Protein AF-A0A9P6PIL0-F1 (afdb_monomer_lite)

Foldseek 3Di:
DDDDDDDDDDDDDDDDDDDDDDDDDDDDDDDDDDDDPDDPPDCQPDPDNDDADDPVLLVVVLVVDVDFAALVRSCVVVVPDPRRSVVHVVVVVVCCVLQQWHQDPVRTIHGSDNPFKFKFFWFFDLVQWTWGFTPVLDDIATGGNLQSQAAAGGFIFIWGFPAADPVRGTHTRTSGGPGHDCQKFKFFWAADPNWIWGDGLPSSGVAIETEPEADPDDDDHQFIFIWGWPAPGHSPDGTYTYTDDTPGHCPPPCNLLVNLCVNLVADQDADPQLVVLLVPDDLADDPVNQPQAAEAAVPQWAFAAAPPDQQGFWTKWKDWDDPDPFIWMKIKIWGQLVCVSDDFPGRLLLQLLLLQFWFDAQVDIRWSGPCSCRRTQRHLDAPGKHKTWMWIFIATQQRDTDDIDITIHIYHHPYYHYPVLLVVCVVCVPDPSVVVPVVCSVRSVVQVSSQVNNVNNQLVLLAADFPDQPDDADQDPVGHGDDGDDDDRSQQVSQLVLFVVCVVLVAQAWFFAWDFFDLVLVVLLQLQQVVVVHHQDCPSGRASNSVSVSLPVLVVDPCNVVNRLSNVVRTDDIFIASDQCDYRNRSGSTGFRQRRVRGHVSNSRSSQQSVQVVVVHHDQHDDDPPRDQQLSDNSVNQDDDDPPPDDDDCDSRNVRHSSRSRSRRSVVSSVVSNVSSVLLVLLVVCQVQAFPKAKWFFAAADLFFTWTQGDPSRHIATATPPLVDDFRWDQDPSNRWTAGPVPRDIDGGGDMFMWGFHDRDNSVSHTHIHTDDDPDDPPDPDPDDDDDDDDDDDDDDDDDDDDDDDDDDDDDDDDDDDDDDDDDDDDDDDDDDDDDDDDDDDDDDDDDPFDKDAAQLQLVLCLVQPLPQWAEKEFAPVDPDPSVVVRVVSNVVSVHHYHYDDLVVQCVRVVHSPRNRIMITGHADPQPAADVSLLVPDPDAAAEEEEEQAADLLLLLLLLLLCQVLVHQAYEYAPPNHHDPDPSSCVNVSNSPRVHHYYHHNDLLVVLVVCVVSVAAEEEEDLPFDAALLRDALQGRYYYYFYYPPVTHDPSNVVSHPGYHYHDDDDPDSDDRRSVVSNVNSVSSSVNNVVVVVD

pLDDT: mean 78.63, std 21.12, range [22.95, 98.5]

Structure (mmCIF, N/CA/C/O backbone):
data_AF-A0A9P6PIL0-F1
#
_entry.id   AF-A0A9P6PIL0-F1
#
loop_
_atom_site.group_PDB
_atom_site.id
_atom_site.type_symbol
_atom_site.label_atom_id
_atom_site.label_alt_id
_atom_site.label_comp_id
_atom_site.label_asym_id
_atom_site.label_entity_id
_atom_site.label_seq_id
_atom_site.pdbx_PDB_ins_code
_atom_site.Cartn_x
_atom_site.Cartn_y
_atom_site.Cartn_z
_atom_site.occupancy
_atom_site.B_iso_or_equiv
_atom_site.auth_seq_id
_atom_site.auth_comp_id
_atom_site.auth_asym_id
_atom_site.auth_atom_id
_atom_site.pdbx_PDB_model_num
ATOM 1 N N . MET A 1 1 ? 53.295 -35.321 -32.510 1.00 41.47 1 MET A N 1
ATOM 2 C CA . MET A 1 1 ? 54.724 -34.926 -32.460 1.00 41.47 1 MET A CA 1
ATOM 3 C C . MET A 1 1 ? 55.014 -34.263 -31.119 1.00 41.47 1 MET A C 1
ATOM 5 O O . MET A 1 1 ? 54.069 -33.844 -30.464 1.00 41.47 1 MET A O 1
ATOM 9 N N . ALA A 1 2 ? 56.279 -34.236 -30.695 1.00 24.77 2 ALA A N 1
ATOM 10 C CA . ALA A 1 2 ? 56.711 -33.672 -29.412 1.00 24.77 2 ALA A CA 1
ATOM 11 C C . ALA A 1 2 ? 56.967 -32.140 -29.491 1.00 24.77 2 ALA A C 1
ATOM 13 O O . ALA A 1 2 ? 57.059 -31.617 -30.603 1.00 24.77 2 ALA A O 1
ATOM 14 N N . PRO A 1 3 ? 57.064 -31.421 -28.351 1.00 58.91 3 PRO A N 1
ATOM 15 C CA . PRO A 1 3 ? 57.155 -29.955 -28.288 1.00 58.91 3 PRO A CA 1
ATOM 16 C C . PRO A 1 3 ? 58.573 -29.447 -27.950 1.00 58.91 3 PRO A C 1
ATOM 18 O O . PRO A 1 3 ? 59.442 -30.244 -27.609 1.00 58.91 3 PRO A O 1
ATOM 21 N N . MET A 1 4 ? 58.756 -28.121 -27.880 1.00 28.81 4 MET A N 1
ATOM 22 C CA . MET A 1 4 ? 59.748 -27.420 -27.032 1.00 28.81 4 MET A CA 1
ATOM 23 C C . MET A 1 4 ? 59.172 -26.020 -26.656 1.00 28.81 4 MET A C 1
ATOM 25 O O . MET A 1 4 ? 58.468 -25.458 -27.487 1.00 28.81 4 MET A O 1
ATOM 29 N N . ARG A 1 5 ? 59.222 -25.465 -25.421 1.00 31.66 5 ARG A N 1
ATOM 30 C CA . ARG A 1 5 ? 60.271 -25.314 -24.361 1.00 31.66 5 ARG A CA 1
ATOM 31 C C . ARG A 1 5 ? 61.189 -24.087 -24.587 1.00 31.66 5 ARG A C 1
ATOM 33 O O . ARG A 1 5 ? 61.542 -23.854 -25.732 1.00 31.66 5 ARG A O 1
ATOM 40 N N . VAL A 1 6 ? 61.671 -23.340 -23.574 1.00 29.88 6 VAL A N 1
ATOM 41 C CA . VAL A 1 6 ? 61.336 -23.236 -22.122 1.00 29.88 6 VAL A CA 1
ATOM 42 C C . VAL A 1 6 ? 61.919 -21.925 -21.517 1.00 29.88 6 VAL A C 1
ATOM 44 O O . VAL A 1 6 ? 62.685 -21.241 -22.189 1.00 29.88 6 VAL A O 1
ATOM 47 N N . ASP A 1 7 ? 61.553 -21.615 -20.264 1.00 34.84 7 ASP A N 1
ATOM 48 C CA . ASP A 1 7 ? 62.172 -20.705 -19.255 1.00 34.84 7 ASP A CA 1
ATOM 49 C C . ASP A 1 7 ? 63.737 -20.784 -19.132 1.00 34.84 7 ASP A C 1
ATOM 51 O O . ASP A 1 7 ? 64.300 -21.691 -19.750 1.00 34.84 7 ASP A O 1
ATOM 55 N N . PRO A 1 8 ? 64.496 -19.952 -18.344 1.00 44.16 8 PRO A N 1
ATOM 56 C CA . PRO A 1 8 ? 64.116 -19.367 -17.037 1.00 44.16 8 PRO A CA 1
ATOM 57 C C . PRO A 1 8 ? 64.761 -18.022 -16.577 1.00 44.16 8 PRO A C 1
ATOM 59 O O . PRO A 1 8 ? 65.535 -17.375 -17.277 1.00 44.16 8 PRO A O 1
ATOM 62 N N . ALA A 1 9 ? 64.461 -17.636 -15.326 1.00 32.78 9 ALA A N 1
ATOM 63 C CA . ALA A 1 9 ? 65.196 -16.641 -14.520 1.00 32.78 9 ALA A CA 1
ATOM 64 C C . ALA A 1 9 ? 66.504 -17.214 -13.910 1.00 32.78 9 ALA A C 1
ATOM 66 O O . ALA A 1 9 ? 66.723 -18.427 -13.985 1.00 32.78 9 ALA A O 1
ATOM 67 N N . PRO A 1 10 ? 67.356 -16.389 -13.251 1.00 42.00 10 PRO A N 1
ATOM 68 C CA . PRO A 1 10 ? 67.433 -16.524 -11.780 1.00 42.00 10 PRO A CA 1
ATOM 69 C C . PRO A 1 10 ? 67.841 -15.274 -10.944 1.00 42.00 10 PRO A C 1
ATOM 71 O O . PRO A 1 10 ? 68.606 -14.431 -11.388 1.00 42.00 10 PRO A O 1
ATOM 74 N N . ALA A 1 11 ? 67.387 -15.284 -9.678 1.00 27.58 11 ALA A N 1
ATOM 75 C CA . ALA A 1 11 ? 68.056 -14.925 -8.400 1.00 27.58 11 ALA A CA 1
ATOM 76 C C . ALA A 1 11 ? 68.881 -13.619 -8.175 1.00 27.58 11 ALA A C 1
ATOM 78 O O . ALA A 1 11 ? 69.542 -13.068 -9.044 1.00 27.58 11 ALA A O 1
ATOM 79 N N . ALA A 1 12 ? 68.893 -13.177 -6.905 1.00 32.56 12 ALA A N 1
ATOM 80 C CA . ALA A 1 12 ? 69.646 -12.029 -6.367 1.00 32.56 12 ALA A CA 1
ATOM 81 C C . ALA A 1 12 ? 70.942 -12.444 -5.626 1.00 32.56 12 ALA A C 1
ATOM 83 O O . ALA A 1 12 ? 71.162 -13.635 -5.397 1.00 32.56 12 ALA A O 1
ATOM 84 N N . PRO A 1 13 ? 71.773 -11.473 -5.182 1.00 35.38 13 PRO A N 1
ATOM 85 C CA . PRO A 1 13 ? 71.968 -11.333 -3.725 1.00 35.38 13 PRO A CA 1
ATOM 86 C C . PRO A 1 13 ? 72.161 -9.881 -3.209 1.00 35.38 13 PRO A C 1
ATOM 88 O O . PRO A 1 13 ? 72.375 -8.942 -3.970 1.00 35.38 13 PRO A O 1
ATOM 91 N N . GLY A 1 14 ? 72.150 -9.717 -1.879 1.00 24.16 14 GLY A N 1
ATOM 92 C CA . GLY A 1 14 ? 72.786 -8.603 -1.137 1.00 24.16 14 GLY A CA 1
ATOM 93 C C . GLY A 1 14 ? 73.776 -9.179 -0.102 1.00 24.16 14 GLY A C 1
ATOM 94 O O . GLY A 1 14 ? 74.220 -10.307 -0.312 1.00 24.16 14 GLY A O 1
ATOM 95 N N . PRO A 1 15 ? 74.053 -8.546 1.064 1.00 50.78 15 PRO A N 1
ATOM 96 C CA . PRO A 1 15 ? 73.814 -7.156 1.489 1.00 50.78 15 PRO A CA 1
ATOM 97 C C . PRO A 1 15 ? 75.067 -6.471 2.125 1.00 50.78 15 PRO A C 1
ATOM 99 O O . PRO A 1 15 ? 76.049 -7.131 2.452 1.00 50.78 15 PRO A O 1
ATOM 102 N N . ALA A 1 16 ? 75.017 -5.160 2.417 1.00 28.31 16 ALA A N 1
ATOM 103 C CA . ALA A 1 16 ? 76.021 -4.457 3.248 1.00 28.31 16 ALA A CA 1
ATOM 104 C C . ALA A 1 16 ? 75.408 -3.278 4.048 1.00 28.31 16 ALA A C 1
ATOM 106 O O . ALA A 1 16 ? 74.296 -2.843 3.750 1.00 28.31 16 ALA A O 1
ATOM 107 N N . ARG A 1 17 ? 76.094 -2.780 5.095 1.00 28.94 17 ARG A N 1
ATOM 108 C CA . ARG A 1 17 ? 75.543 -1.858 6.121 1.00 28.94 17 ARG A CA 1
ATOM 109 C C . ARG A 1 17 ? 76.275 -0.508 6.237 1.00 28.94 17 ARG A C 1
ATOM 111 O O . ARG A 1 17 ? 77.484 -0.511 6.430 1.00 28.94 17 ARG A O 1
ATOM 118 N N . SER A 1 18 ? 75.492 0.567 6.442 1.00 26.81 18 SER A N 1
ATOM 119 C CA . SER A 1 18 ? 75.825 1.790 7.229 1.00 26.81 18 SER A CA 1
ATOM 120 C C . SER A 1 18 ? 76.961 2.705 6.698 1.00 26.81 18 SER A C 1
ATOM 122 O O . SER A 1 18 ? 77.733 2.277 5.857 1.00 26.81 18 SER A O 1
ATOM 124 N N . VAL A 1 19 ? 77.123 3.989 7.071 1.00 30.31 19 VAL A N 1
ATOM 125 C CA . VAL A 1 19 ? 76.481 4.897 8.060 1.00 30.31 19 VAL A CA 1
ATOM 126 C C . VAL A 1 19 ? 76.259 6.281 7.398 1.00 30.31 19 VAL A C 1
ATOM 128 O O . VAL A 1 19 ? 77.110 6.708 6.625 1.00 30.31 19 VAL A O 1
ATOM 131 N N . GLY A 1 20 ? 75.205 7.043 7.740 1.00 27.17 20 GLY A N 1
ATOM 132 C CA . GLY A 1 20 ? 75.132 8.478 7.386 1.00 27.17 20 GLY A CA 1
ATOM 133 C C . GLY A 1 20 ? 73.786 9.166 7.669 1.00 27.17 20 GLY A C 1
ATOM 134 O O . GLY A 1 20 ? 72.738 8.658 7.285 1.00 27.17 20 GLY A O 1
ATOM 135 N N . ARG A 1 21 ? 73.800 10.333 8.334 1.00 28.44 21 ARG A N 1
ATOM 136 C CA . ARG A 1 21 ? 72.613 11.174 8.624 1.00 28.44 21 ARG A CA 1
ATOM 137 C C . ARG A 1 21 ? 72.478 12.316 7.606 1.00 28.44 21 ARG A C 1
ATOM 139 O O . ARG A 1 21 ? 73.391 13.127 7.511 1.00 28.44 21 ARG A O 1
ATOM 146 N N . ALA A 1 22 ? 71.300 12.475 7.004 1.00 26.62 22 ALA A N 1
ATOM 147 C CA . ALA A 1 22 ? 70.762 13.763 6.540 1.00 26.62 22 ALA A CA 1
ATOM 148 C C . ALA A 1 22 ? 69.225 13.676 6.416 1.00 26.62 22 ALA A C 1
ATOM 150 O O . ALA A 1 22 ? 68.678 12.581 6.310 1.00 26.62 22 ALA A O 1
ATOM 151 N N . VAL A 1 23 ? 68.522 14.814 6.454 1.00 31.31 23 VAL A N 1
ATOM 152 C CA . VAL A 1 23 ? 67.046 14.891 6.426 1.00 31.31 23 VAL A CA 1
ATOM 153 C C . VAL A 1 23 ? 66.581 15.705 5.222 1.00 31.31 23 VAL A C 1
ATOM 155 O O . VAL A 1 23 ? 67.020 16.842 5.076 1.00 31.31 23 VAL A O 1
ATOM 158 N N . THR A 1 24 ? 65.631 15.197 4.424 1.00 26.83 24 THR A N 1
ATOM 159 C CA . THR A 1 24 ? 64.572 16.011 3.775 1.00 26.83 24 THR A CA 1
ATOM 160 C C . THR A 1 24 ? 63.465 15.156 3.133 1.00 26.83 24 THR A C 1
ATOM 162 O O . THR A 1 24 ? 63.582 13.942 3.008 1.00 26.83 24 THR A O 1
ATOM 165 N N . LYS A 1 25 ? 62.343 15.806 2.787 1.00 27.28 25 LYS A N 1
ATOM 166 C CA . LYS A 1 25 ? 61.099 15.208 2.263 1.00 27.28 25 LYS A CA 1
ATOM 167 C C . LYS A 1 25 ? 61.180 14.922 0.753 1.00 27.28 25 LYS A C 1
ATOM 169 O O . LYS A 1 25 ? 61.612 15.820 0.034 1.00 27.28 25 LYS A O 1
ATOM 174 N N . ARG A 1 26 ? 60.550 13.836 0.266 1.00 25.59 26 ARG A N 1
ATOM 175 C CA . ARG A 1 26 ? 59.451 13.900 -0.740 1.00 25.59 26 ARG A CA 1
ATOM 176 C C . ARG A 1 26 ? 58.837 12.536 -1.118 1.00 25.59 26 ARG A C 1
ATOM 178 O O . ARG A 1 26 ? 59.519 11.527 -1.129 1.00 25.59 26 ARG A O 1
ATOM 185 N N . CYS A 1 27 ? 57.548 12.608 -1.468 1.00 24.66 27 CYS A N 1
ATOM 186 C CA . CYS A 1 27 ? 56.757 11.797 -2.410 1.00 24.66 27 CYS A CA 1
ATOM 187 C C . CYS A 1 27 ? 57.022 10.284 -2.557 1.00 24.66 27 CYS A C 1
ATOM 189 O O . CYS A 1 27 ? 58.003 9.871 -3.168 1.00 24.66 27 CYS A O 1
ATOM 191 N N . ILE A 1 28 ? 56.011 9.483 -2.204 1.00 26.86 28 ILE A N 1
ATOM 192 C CA . ILE A 1 28 ? 55.720 8.205 -2.872 1.00 26.86 28 ILE A CA 1
ATOM 193 C C . ILE A 1 28 ? 54.591 8.473 -3.873 1.00 26.86 28 ILE A C 1
ATOM 195 O O . ILE A 1 28 ? 53.551 9.003 -3.491 1.00 26.86 28 ILE A O 1
ATOM 199 N N . ALA A 1 29 ? 54.794 8.121 -5.143 1.00 25.44 29 ALA A N 1
ATOM 200 C CA . ALA A 1 29 ? 53.727 8.078 -6.143 1.00 25.44 29 ALA A CA 1
ATOM 201 C C . ALA A 1 29 ? 53.073 6.686 -6.153 1.00 25.44 29 ALA A C 1
ATOM 203 O O . ALA A 1 29 ? 53.738 5.698 -5.833 1.00 25.44 29 ALA A O 1
ATOM 204 N N . HIS A 1 30 ? 51.806 6.591 -6.562 1.00 27.45 30 HIS A N 1
ATOM 205 C CA . HIS A 1 30 ? 51.140 5.321 -6.878 1.00 27.45 30 HIS A CA 1
ATOM 206 C C . HIS A 1 30 ? 50.433 5.390 -8.246 1.00 27.45 30 HIS A C 1
ATOM 208 O O . HIS A 1 30 ? 50.176 6.493 -8.735 1.00 27.45 30 HIS A O 1
ATOM 214 N N . PRO A 1 31 ? 50.205 4.245 -8.922 1.00 27.17 31 PRO A N 1
ATOM 215 C CA . PRO A 1 31 ? 49.948 4.232 -10.362 1.00 27.17 31 PRO A CA 1
ATOM 216 C C . PRO A 1 31 ? 48.485 4.495 -10.737 1.00 27.17 31 PRO A C 1
ATOM 218 O O . PRO A 1 31 ? 47.568 4.305 -9.940 1.00 27.17 31 PRO A O 1
ATOM 221 N N . ARG A 1 32 ? 48.270 4.868 -12.004 1.00 29.66 32 ARG A N 1
ATOM 222 C CA . ARG A 1 32 ? 46.935 5.009 -12.603 1.00 29.66 32 ARG A CA 1
ATOM 223 C C . ARG A 1 32 ? 46.190 3.670 -12.599 1.00 29.66 32 ARG A C 1
ATOM 225 O O . ARG A 1 32 ? 46.739 2.667 -13.050 1.00 29.66 32 ARG A O 1
ATOM 232 N N . SER A 1 33 ? 44.927 3.694 -12.185 1.00 27.05 33 SER A N 1
ATOM 233 C CA . SER A 1 33 ? 43.933 2.658 -12.491 1.00 27.05 33 SER A CA 1
ATOM 234 C C . SER A 1 33 ? 42.864 3.227 -13.437 1.00 27.05 33 SER A C 1
ATOM 236 O O . SER A 1 33 ? 42.845 4.431 -13.699 1.00 27.05 33 SER A O 1
ATOM 238 N N . ASN A 1 34 ? 42.076 2.344 -14.055 1.00 26.30 34 ASN A N 1
ATOM 239 C CA . ASN A 1 34 ? 41.337 2.622 -15.292 1.00 26.30 34 ASN A CA 1
ATOM 240 C C . ASN A 1 34 ? 40.323 3.775 -15.200 1.00 26.30 34 ASN A C 1
ATOM 242 O O . ASN A 1 34 ? 39.710 4.017 -14.165 1.00 26.30 34 ASN A O 1
ATOM 246 N N . ALA A 1 35 ? 40.121 4.455 -16.332 1.00 26.20 35 ALA A N 1
ATOM 247 C CA . ALA A 1 35 ? 39.188 5.567 -16.445 1.00 26.20 35 ALA A CA 1
ATOM 248 C C . ALA A 1 35 ? 37.729 5.124 -16.242 1.00 26.20 35 ALA A C 1
ATOM 250 O O . ALA A 1 35 ? 37.255 4.194 -16.897 1.00 26.20 35 ALA A O 1
ATOM 251 N N . PHE A 1 36 ? 36.997 5.863 -15.407 1.00 27.94 36 PHE A N 1
ATOM 252 C CA . PHE A 1 36 ? 35.538 5.843 -15.426 1.00 27.94 36 PHE A CA 1
ATOM 253 C C . PHE A 1 36 ? 35.052 6.407 -16.765 1.00 27.94 36 PHE A C 1
ATOM 255 O O . PHE A 1 36 ? 35.444 7.503 -17.167 1.00 27.94 36 PHE A O 1
ATOM 262 N N . THR A 1 37 ? 34.189 5.664 -17.457 1.00 25.09 37 THR A N 1
ATOM 263 C CA . THR A 1 37 ? 33.537 6.159 -18.675 1.00 25.09 37 THR A CA 1
ATOM 264 C C . THR A 1 37 ? 32.414 7.100 -18.255 1.00 25.09 37 THR A C 1
ATOM 266 O O . THR A 1 37 ? 31.394 6.650 -17.744 1.00 25.09 37 THR A O 1
ATOM 269 N N . THR A 1 38 ? 32.619 8.409 -18.405 1.00 27.59 38 THR A N 1
ATOM 270 C CA . THR A 1 38 ? 31.667 9.427 -17.941 1.00 27.59 38 THR A CA 1
ATOM 271 C C . THR A 1 38 ? 30.342 9.339 -18.701 1.00 27.59 38 THR A C 1
ATOM 273 O O . THR A 1 38 ? 30.270 9.698 -19.878 1.00 27.59 38 THR A O 1
ATOM 276 N N . THR A 1 39 ? 29.278 8.910 -18.022 1.00 27.53 39 THR A N 1
ATOM 277 C CA . THR A 1 39 ? 27.909 8.935 -18.551 1.00 27.53 39 THR A CA 1
ATOM 278 C C . THR A 1 39 ? 27.506 10.376 -18.873 1.00 27.53 39 THR A C 1
ATOM 280 O O . THR A 1 39 ? 27.533 11.247 -18.006 1.00 27.53 39 THR A O 1
ATOM 283 N N . ILE A 1 40 ? 27.143 10.656 -20.129 1.00 34.44 40 ILE A N 1
ATOM 284 C CA . ILE A 1 40 ? 26.865 12.024 -20.593 1.00 34.44 40 ILE A CA 1
ATOM 285 C C . ILE A 1 40 ? 25.430 12.430 -20.219 1.00 34.44 40 ILE A C 1
ATOM 287 O O . ILE A 1 40 ? 24.527 12.407 -21.054 1.00 34.44 40 ILE A O 1
ATOM 291 N N . ILE A 1 41 ? 25.231 12.839 -18.964 1.00 35.09 41 ILE A N 1
ATOM 292 C CA . ILE A 1 41 ? 23.983 13.437 -18.464 1.00 35.09 41 ILE A CA 1
ATOM 293 C C . ILE A 1 41 ? 24.318 14.755 -17.751 1.00 35.09 41 ILE A C 1
ATOM 295 O O . ILE A 1 41 ? 24.517 14.762 -16.546 1.00 35.09 41 ILE A O 1
ATOM 299 N N . ASP A 1 42 ? 24.444 15.843 -18.527 1.00 35.19 42 ASP A N 1
ATOM 300 C CA . ASP A 1 42 ? 24.039 17.221 -18.149 1.00 35.19 42 ASP A CA 1
ATOM 301 C C . ASP A 1 42 ? 24.397 18.255 -19.240 1.00 35.19 42 ASP A C 1
ATOM 303 O O . ASP A 1 42 ? 25.082 19.258 -19.030 1.00 35.19 42 ASP A O 1
ATOM 307 N N . LYS A 1 43 ? 23.921 18.030 -20.473 1.00 32.69 43 LYS A N 1
ATOM 308 C CA . LYS A 1 43 ? 24.184 18.948 -21.601 1.00 32.69 43 LYS A CA 1
ATOM 309 C C . LYS A 1 43 ? 23.165 20.093 -21.741 1.00 32.69 43 LYS A C 1
ATOM 311 O O . LYS A 1 43 ? 23.260 20.860 -22.694 1.00 32.69 43 LYS A O 1
ATOM 316 N N . ALA A 1 44 ? 22.201 20.197 -20.820 1.00 33.34 44 ALA A N 1
ATOM 317 C CA . ALA A 1 44 ? 21.048 21.102 -20.919 1.00 33.34 44 ALA A CA 1
ATOM 318 C C . ALA A 1 44 ? 20.971 22.198 -19.833 1.00 33.34 44 ALA A C 1
ATOM 320 O O . ALA A 1 44 ? 20.274 23.186 -20.036 1.00 33.34 44 ALA A O 1
ATOM 321 N N . LEU A 1 45 ? 21.675 22.055 -18.699 1.00 44.75 45 LEU A N 1
ATOM 322 C CA . LEU A 1 45 ? 21.497 22.915 -17.510 1.00 44.75 45 LEU A CA 1
ATOM 323 C C . LEU A 1 45 ? 22.732 23.754 -17.120 1.00 44.75 45 LEU A C 1
ATOM 325 O O . LEU A 1 45 ? 22.695 24.511 -16.148 1.00 44.75 45 LEU A O 1
ATOM 329 N N . SER A 1 46 ? 23.828 23.671 -17.880 1.00 42.47 46 SER A N 1
ATOM 330 C CA . SER A 1 46 ? 25.037 24.471 -17.644 1.00 42.47 46 SER A CA 1
ATOM 331 C C . SER A 1 46 ? 25.063 25.738 -18.505 1.00 42.47 46 SER A C 1
ATOM 333 O O . SER A 1 46 ? 24.847 25.685 -19.712 1.00 42.47 46 SER A O 1
ATOM 335 N N . LYS A 1 47 ? 25.437 26.881 -17.908 1.00 51.12 47 LYS A N 1
ATOM 336 C CA . LYS A 1 47 ? 25.814 28.101 -18.658 1.00 51.12 47 LYS A CA 1
ATOM 337 C C . LYS A 1 47 ? 27.190 27.998 -19.339 1.00 51.12 47 LYS A C 1
ATOM 339 O O . LYS A 1 47 ? 27.616 28.952 -19.982 1.00 51.12 47 LYS A O 1
ATOM 344 N N . TYR A 1 48 ? 27.884 26.872 -19.181 1.00 53.62 48 TYR A N 1
ATOM 345 C CA . TYR A 1 48 ? 29.205 26.609 -19.743 1.00 53.62 48 TYR A CA 1
ATOM 346 C C . TYR A 1 48 ? 29.143 25.409 -20.701 1.00 53.62 48 TYR A C 1
ATOM 348 O O . TYR A 1 48 ? 28.431 24.448 -20.412 1.00 53.62 48 TYR A O 1
ATOM 356 N N . PRO A 1 49 ? 29.907 25.407 -21.809 1.00 57.66 49 PRO A N 1
ATOM 357 C CA . PRO A 1 49 ? 29.852 24.360 -22.839 1.00 57.66 49 PRO A CA 1
ATOM 358 C C . PRO A 1 49 ? 30.527 23.031 -22.432 1.00 57.66 49 PRO A C 1
ATOM 360 O O . PRO A 1 49 ? 30.790 22.182 -23.283 1.00 57.66 49 PRO A O 1
ATOM 363 N N . TYR A 1 50 ? 30.827 22.854 -21.146 1.00 69.56 50 TYR A N 1
ATOM 364 C CA . TYR A 1 50 ? 31.542 21.724 -20.560 1.00 69.56 50 TYR A CA 1
ATOM 365 C C . TYR A 1 50 ? 30.918 21.339 -19.205 1.00 69.56 50 TYR A C 1
ATOM 367 O O . TYR A 1 50 ? 30.329 22.201 -18.538 1.00 69.56 50 TYR A O 1
ATOM 375 N N . PRO A 1 51 ? 31.038 20.066 -18.777 1.00 65.50 51 PRO A N 1
ATOM 376 C CA . PRO A 1 51 ? 30.643 19.659 -17.435 1.00 65.50 51 PRO A CA 1
ATOM 377 C C . PRO A 1 51 ? 31.520 20.358 -16.387 1.00 65.50 51 PRO A C 1
ATOM 379 O O . PRO A 1 51 ? 32.706 20.601 -16.602 1.00 65.50 51 PRO A O 1
ATOM 382 N N . ILE A 1 52 ? 30.923 20.676 -15.242 1.00 79.81 52 ILE A N 1
ATOM 383 C CA . ILE A 1 52 ? 31.611 21.191 -14.054 1.00 79.81 52 ILE A CA 1
ATOM 384 C C . ILE A 1 52 ? 31.276 20.215 -12.929 1.00 79.81 52 ILE A C 1
ATOM 386 O O . ILE A 1 52 ? 30.081 19.956 -12.755 1.00 79.81 52 ILE A O 1
ATOM 390 N N . PRO A 1 53 ? 32.259 19.718 -12.153 1.00 78.31 53 PRO A N 1
ATOM 391 C CA . PRO A 1 53 ? 31.992 18.769 -11.081 1.00 78.31 53 PRO A CA 1
ATOM 392 C C . PRO A 1 53 ? 30.851 19.193 -10.149 1.00 78.31 53 PRO A C 1
ATOM 394 O O . PRO A 1 53 ? 30.620 20.381 -9.863 1.00 78.31 53 PRO A O 1
ATOM 397 N N . SER A 1 54 ? 30.109 18.191 -9.699 1.00 76.81 54 SER A N 1
ATOM 398 C CA . SER A 1 54 ? 29.076 18.313 -8.681 1.00 76.81 54 SER A CA 1
ATOM 399 C C . SER A 1 54 ? 29.675 18.766 -7.348 1.00 76.81 54 SER A C 1
ATOM 401 O O . SER A 1 54 ? 30.883 18.686 -7.104 1.00 76.81 54 SER A O 1
ATOM 403 N N . ARG A 1 55 ? 28.817 19.254 -6.448 1.00 76.50 55 ARG A N 1
ATOM 404 C CA . ARG A 1 55 ? 29.253 19.586 -5.089 1.00 76.50 55 ARG A CA 1
ATOM 405 C C . ARG A 1 55 ? 29.674 18.317 -4.338 1.00 76.50 55 ARG A C 1
ATOM 407 O O . ARG A 1 55 ? 30.647 18.373 -3.597 1.00 76.50 55 ARG A O 1
ATOM 414 N N . GLU A 1 56 ? 29.022 17.176 -4.577 1.00 66.00 56 GLU A N 1
ATOM 415 C CA . GLU A 1 56 ? 29.374 15.892 -3.955 1.00 66.00 56 GLU A CA 1
ATOM 416 C C . GLU A 1 56 ? 30.753 15.368 -4.397 1.00 66.00 56 GLU A C 1
ATOM 418 O O . GLU A 1 56 ? 31.510 14.929 -3.539 1.00 66.00 56 GLU A O 1
ATOM 423 N N . GLU A 1 57 ? 31.155 15.485 -5.668 1.00 75.31 57 GLU A N 1
ATOM 424 C CA . GLU A 1 57 ? 32.520 15.116 -6.105 1.00 75.31 57 GLU A CA 1
ATOM 425 C C . GLU A 1 57 ? 33.594 15.981 -5.419 1.00 75.31 57 GLU A C 1
ATOM 427 O O . GLU A 1 57 ? 34.599 15.469 -4.918 1.00 75.31 57 GLU A O 1
ATOM 432 N N . ILE A 1 58 ? 33.354 17.294 -5.327 1.00 82.81 58 ILE A N 1
ATOM 433 C CA . ILE A 1 58 ? 34.253 18.252 -4.662 1.00 82.81 58 ILE A CA 1
ATOM 434 C C . ILE A 1 58 ? 34.333 17.973 -3.153 1.00 82.81 58 ILE A C 1
ATOM 436 O O . ILE A 1 58 ? 35.422 17.954 -2.574 1.00 82.81 58 ILE A O 1
ATOM 440 N N . LEU A 1 59 ? 33.190 17.714 -2.512 1.00 77.31 59 LEU A N 1
ATOM 441 C CA . LEU A 1 59 ? 33.126 17.293 -1.113 1.00 77.31 59 LEU A CA 1
ATOM 442 C C . LEU A 1 59 ? 33.756 15.908 -0.918 1.00 77.31 59 LEU A C 1
ATOM 444 O O . LEU A 1 59 ? 34.361 15.681 0.119 1.00 77.31 59 LEU A O 1
ATOM 448 N N . GLY A 1 60 ? 33.684 15.005 -1.896 1.00 71.50 60 GLY A N 1
ATOM 449 C CA . GLY A 1 60 ? 34.317 13.686 -1.881 1.00 71.50 60 GLY A CA 1
ATOM 450 C C . GLY A 1 60 ? 35.839 13.775 -1.785 1.00 71.50 60 GLY A C 1
ATOM 451 O O . GLY A 1 60 ? 36.435 13.161 -0.899 1.00 71.50 60 GLY A O 1
ATOM 452 N N . VAL A 1 61 ? 36.472 14.613 -2.610 1.00 80.19 61 VAL A N 1
ATOM 453 C CA . VAL A 1 61 ? 37.922 14.884 -2.527 1.00 80.19 61 VAL A CA 1
ATOM 454 C C . VAL A 1 61 ? 38.303 15.488 -1.165 1.00 80.19 61 VAL A C 1
ATOM 456 O O . VAL A 1 61 ? 39.274 15.051 -0.542 1.00 80.19 61 VAL A O 1
ATOM 459 N N . LEU A 1 62 ? 37.494 16.423 -0.651 1.00 77.19 62 LEU A N 1
ATOM 460 C CA . LEU A 1 62 ? 37.684 17.048 0.669 1.00 77.19 62 LEU A CA 1
ATOM 461 C C . LEU A 1 62 ? 37.301 16.151 1.869 1.00 77.19 62 LEU A C 1
ATOM 463 O O . LEU A 1 62 ? 37.698 16.453 2.990 1.00 77.19 62 LEU A O 1
ATOM 467 N N . ARG A 1 63 ? 36.552 15.060 1.660 1.00 74.88 63 ARG A N 1
ATOM 468 C CA . ARG A 1 63 ? 36.268 13.997 2.649 1.00 74.88 63 ARG A CA 1
ATOM 469 C C . ARG A 1 63 ? 37.376 12.941 2.666 1.00 74.88 63 ARG A C 1
ATOM 471 O O . ARG A 1 63 ? 37.707 12.422 3.722 1.00 74.88 63 ARG A O 1
ATOM 478 N N . THR A 1 64 ? 37.953 12.634 1.502 1.00 70.31 64 THR A N 1
ATOM 479 C CA . THR A 1 64 ? 39.030 11.634 1.342 1.00 70.31 64 THR A CA 1
ATOM 480 C C . THR A 1 64 ? 40.370 12.140 1.889 1.00 70.31 64 THR A C 1
ATOM 482 O O . THR A 1 64 ? 41.274 11.352 2.159 1.00 70.31 64 THR A O 1
ATOM 485 N N . THR A 1 65 ? 40.498 13.456 2.079 1.00 63.06 65 THR A N 1
ATOM 486 C CA . THR A 1 65 ? 41.728 14.111 2.527 1.00 63.06 65 THR A CA 1
ATOM 487 C C . THR A 1 65 ? 41.451 14.921 3.794 1.00 63.06 65 THR A C 1
ATOM 489 O O . THR A 1 65 ? 40.860 15.991 3.721 1.00 63.06 65 THR A O 1
ATOM 492 N N . GLU A 1 66 ? 41.922 14.467 4.962 1.00 57.06 66 GLU A N 1
ATOM 493 C CA . GLU A 1 66 ? 41.749 15.173 6.255 1.00 57.06 66 GLU A CA 1
ATOM 494 C C . GLU A 1 66 ? 42.518 16.515 6.359 1.00 57.06 66 GLU A C 1
ATOM 496 O O . GLU A 1 66 ? 42.637 17.102 7.435 1.00 57.06 66 GLU A O 1
ATOM 501 N N . GLN A 1 67 ? 43.083 17.009 5.254 1.00 74.19 67 GLN A N 1
ATOM 502 C CA . GLN A 1 67 ? 43.894 18.223 5.192 1.00 74.19 67 GLN A CA 1
ATOM 503 C C . GLN A 1 67 ? 43.272 19.226 4.209 1.00 74.19 67 GLN A C 1
ATOM 505 O O . GLN A 1 67 ? 42.797 18.812 3.151 1.00 74.19 67 GLN A O 1
ATOM 510 N N . PRO A 1 68 ? 43.295 20.540 4.512 1.00 80.31 68 PRO A N 1
ATOM 511 C CA . PRO A 1 68 ? 42.869 21.570 3.569 1.00 80.31 68 PRO A CA 1
ATOM 512 C C . PRO A 1 68 ? 43.652 21.496 2.248 1.00 80.31 68 PRO A C 1
ATOM 514 O O . PRO A 1 68 ? 44.875 21.359 2.266 1.00 80.31 68 PRO A O 1
ATOM 517 N N . LEU A 1 69 ? 42.958 21.642 1.118 1.00 86.75 69 LEU A N 1
ATOM 518 C CA . LEU A 1 69 ? 43.520 21.574 -0.237 1.00 86.75 69 LEU A CA 1
ATOM 519 C C . LEU A 1 69 ? 43.406 22.928 -0.944 1.00 86.75 69 LEU A C 1
ATOM 521 O O . LEU A 1 69 ? 42.393 23.619 -0.811 1.00 86.75 69 LEU A O 1
ATOM 525 N N . ALA A 1 70 ? 44.410 23.324 -1.727 1.00 88.06 70 ALA A N 1
ATOM 526 C CA . ALA A 1 70 ? 44.270 24.497 -2.583 1.00 88.06 70 ALA A CA 1
ATOM 527 C C . ALA A 1 70 ? 43.298 24.184 -3.733 1.00 88.06 70 ALA A C 1
ATOM 529 O O . ALA A 1 70 ? 43.169 23.042 -4.171 1.00 88.06 70 ALA A O 1
ATOM 530 N N . GLY A 1 71 ? 42.622 25.204 -4.272 1.00 85.00 71 GLY A N 1
ATOM 531 C CA . GLY A 1 71 ? 41.648 24.993 -5.353 1.00 85.00 71 GLY A CA 1
ATOM 532 C C . GLY A 1 71 ? 42.242 24.327 -6.606 1.00 85.00 71 GLY A C 1
ATOM 533 O O . GLY A 1 71 ? 41.542 23.583 -7.284 1.00 85.00 71 GLY A O 1
ATOM 534 N N . ASN A 1 72 ? 43.537 24.529 -6.877 1.00 85.12 72 ASN A N 1
ATOM 535 C CA . ASN A 1 72 ? 44.243 23.828 -7.955 1.00 85.12 72 ASN A CA 1
ATOM 536 C C . ASN A 1 72 ? 44.441 22.332 -7.655 1.00 85.12 72 ASN A C 1
ATOM 538 O O . ASN A 1 72 ? 44.300 21.524 -8.563 1.00 85.12 72 ASN A O 1
ATOM 542 N N . ASP A 1 73 ? 44.711 21.959 -6.401 1.00 84.81 73 ASP A N 1
ATOM 543 C CA . ASP A 1 73 ? 44.923 20.563 -5.995 1.00 84.81 73 ASP A CA 1
ATOM 544 C C . ASP A 1 73 ? 43.615 19.762 -6.135 1.00 84.81 73 ASP A C 1
ATOM 546 O O . ASP A 1 73 ? 43.609 18.630 -6.612 1.00 84.81 73 ASP A O 1
ATOM 550 N N . ILE A 1 74 ? 42.482 20.386 -5.782 1.00 86.62 74 ILE A N 1
ATOM 551 C CA . ILE A 1 74 ? 41.137 19.821 -5.976 1.00 86.62 74 ILE A CA 1
ATOM 552 C C . ILE A 1 74 ? 40.822 19.693 -7.477 1.00 86.62 74 ILE A C 1
ATOM 554 O O . ILE A 1 74 ? 40.244 18.693 -7.900 1.00 86.62 74 ILE A O 1
ATOM 558 N N . ALA A 1 75 ? 41.224 20.674 -8.293 1.00 87.06 75 ALA A N 1
ATOM 559 C CA . ALA A 1 75 ? 41.064 20.612 -9.744 1.00 87.06 75 ALA A CA 1
ATOM 560 C C . ALA A 1 75 ? 41.910 19.495 -10.383 1.00 87.06 75 ALA A C 1
ATOM 562 O O . ALA A 1 75 ? 41.420 18.796 -11.266 1.00 87.06 75 ALA A O 1
ATOM 563 N N . GLU A 1 76 ? 43.144 19.280 -9.915 1.00 84.56 76 GLU A N 1
ATOM 564 C CA . GLU A 1 76 ? 44.008 18.186 -10.375 1.00 84.56 76 GLU A CA 1
ATOM 565 C C . GLU A 1 76 ? 43.463 16.814 -9.942 1.00 84.56 76 GLU A C 1
ATOM 567 O O . GLU A 1 76 ? 43.386 15.902 -10.765 1.00 84.56 76 GLU A O 1
ATOM 572 N N . ALA A 1 77 ? 42.984 16.685 -8.698 1.00 82.94 77 ALA A N 1
ATOM 573 C CA . ALA A 1 77 ? 42.348 15.466 -8.188 1.00 82.94 77 ALA A CA 1
ATOM 574 C C . ALA A 1 77 ? 41.062 15.083 -8.949 1.00 82.94 77 ALA A C 1
ATOM 576 O O . ALA A 1 77 ? 40.783 13.898 -9.124 1.00 82.94 77 ALA A O 1
ATOM 577 N N . LEU A 1 78 ? 40.305 16.073 -9.436 1.00 85.88 78 LEU A N 1
ATOM 578 C CA . LEU A 1 78 ? 39.116 15.892 -10.281 1.00 85.88 78 LEU A CA 1
ATOM 579 C C . LEU A 1 78 ? 39.431 15.907 -11.794 1.00 85.88 78 LEU A C 1
ATOM 581 O O . LEU A 1 78 ? 38.512 15.953 -12.609 1.00 85.88 78 LEU A O 1
ATOM 585 N N . ALA A 1 79 ? 40.714 15.877 -12.183 1.00 85.75 79 ALA A N 1
ATOM 586 C CA . ALA A 1 79 ? 41.196 15.886 -13.571 1.00 85.75 79 ALA A CA 1
ATOM 587 C C . ALA A 1 79 ? 40.642 17.033 -14.456 1.00 85.75 79 ALA A C 1
ATOM 589 O O . ALA A 1 79 ? 40.532 16.896 -15.681 1.00 85.75 79 ALA A O 1
ATOM 590 N N . ILE A 1 80 ? 40.311 18.172 -13.842 1.00 84.69 80 ILE A N 1
ATOM 591 C CA . ILE A 1 80 ? 39.690 19.331 -14.492 1.00 84.69 80 ILE A CA 1
ATOM 592 C C . ILE A 1 80 ? 40.690 19.992 -15.446 1.00 84.69 80 ILE A C 1
ATOM 594 O O . ILE A 1 80 ? 41.839 20.271 -15.100 1.00 84.69 80 ILE A O 1
ATOM 598 N N . LYS A 1 81 ? 40.252 20.285 -16.670 1.00 83.88 81 LYS A N 1
ATOM 599 C CA . LYS A 1 81 ? 41.078 20.934 -17.694 1.00 83.88 81 LYS A CA 1
ATOM 600 C C . LYS A 1 81 ? 41.082 22.443 -17.492 1.00 83.88 81 LYS A C 1
ATOM 602 O O . LYS A 1 81 ? 40.079 23.039 -17.116 1.00 83.88 81 LYS A O 1
ATOM 607 N N . ARG A 1 82 ? 42.164 23.105 -17.911 1.00 80.62 82 ARG A N 1
ATOM 608 C CA . ARG A 1 82 ? 42.336 24.573 -17.842 1.00 80.62 82 ARG A CA 1
ATOM 609 C C . ARG A 1 82 ? 41.180 25.403 -18.438 1.00 80.62 82 ARG A C 1
ATOM 611 O O . ARG A 1 82 ? 41.018 26.558 -18.063 1.00 80.62 82 ARG A O 1
ATOM 618 N N . GLN A 1 83 ? 40.393 24.826 -19.348 1.00 79.12 83 GLN A N 1
ATOM 619 C CA . GLN A 1 83 ? 39.193 25.438 -19.940 1.00 79.12 83 GLN A CA 1
ATOM 620 C C . GLN A 1 83 ? 37.994 25.450 -18.971 1.00 79.12 83 GLN A C 1
ATOM 622 O O . GLN A 1 83 ? 37.202 26.382 -18.976 1.00 79.12 83 GLN A O 1
ATOM 627 N N . GLU A 1 84 ? 37.886 24.432 -18.117 1.00 82.06 84 GLU A N 1
ATOM 628 C CA . GLU A 1 84 ? 36.773 24.184 -17.193 1.00 82.06 84 GLU A CA 1
ATOM 629 C C . GLU A 1 84 ? 36.939 24.953 -15.856 1.00 82.06 84 GLU A C 1
ATOM 631 O O . GLU A 1 84 ? 35.967 25.171 -15.124 1.00 82.06 84 GLU A O 1
ATOM 636 N N . HIS A 1 85 ? 38.161 25.434 -15.565 1.00 82.31 85 HIS A N 1
ATOM 637 C CA . HIS A 1 85 ? 38.541 26.132 -14.325 1.00 82.31 85 HIS A CA 1
ATOM 638 C C . HIS A 1 85 ? 37.597 27.283 -13.941 1.00 82.31 85 HIS A C 1
ATOM 640 O O . HIS A 1 85 ? 37.269 27.425 -12.766 1.00 82.31 85 HIS A O 1
ATOM 646 N N . GLU A 1 86 ? 37.150 28.114 -14.888 1.00 80.62 86 GLU A N 1
ATOM 647 C CA . GLU A 1 86 ? 36.323 29.288 -14.564 1.00 80.62 86 GLU A CA 1
ATOM 648 C C . GLU A 1 86 ? 34.981 28.886 -13.927 1.00 80.62 86 GLU A C 1
ATOM 650 O O . GLU A 1 86 ? 34.551 29.471 -12.929 1.00 80.62 86 GLU A O 1
ATOM 655 N N . GLY A 1 87 ? 34.349 27.839 -14.466 1.00 81.06 87 GLY A N 1
ATOM 656 C CA . GLY A 1 87 ? 33.108 27.286 -13.928 1.00 81.06 87 GLY A CA 1
ATOM 657 C C . GLY A 1 87 ? 33.324 26.603 -12.575 1.00 81.06 87 GLY A C 1
ATOM 658 O O . GLY A 1 87 ? 32.536 26.794 -11.648 1.00 81.06 87 GLY A O 1
ATOM 659 N N . PHE A 1 88 ? 34.431 25.872 -12.438 1.00 87.25 88 PHE A N 1
ATOM 660 C CA . PHE A 1 88 ? 34.821 25.194 -11.204 1.00 87.25 88 PHE A CA 1
ATOM 661 C C . PHE A 1 88 ? 35.121 26.164 -10.046 1.00 87.25 88 PHE A C 1
ATOM 663 O O . PHE A 1 88 ? 34.536 26.031 -8.971 1.00 87.25 88 PHE A O 1
ATOM 670 N N . PHE A 1 89 ? 35.943 27.199 -10.252 1.00 87.75 89 PHE A N 1
ATOM 671 C CA . PHE A 1 89 ? 36.228 28.193 -9.207 1.00 87.75 89 PHE A CA 1
ATOM 672 C C . PHE A 1 89 ? 34.985 29.011 -8.825 1.00 87.75 89 PHE A C 1
ATOM 674 O O . PHE A 1 89 ? 34.786 29.316 -7.647 1.00 87.75 89 PHE A O 1
ATOM 681 N N 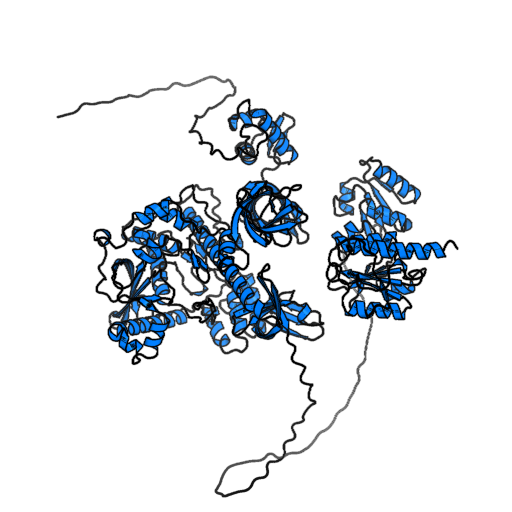. LYS A 1 90 ? 34.082 29.290 -9.777 1.00 83.94 90 LYS A N 1
ATOM 682 C CA . LYS A 1 90 ? 32.763 29.873 -9.475 1.00 83.94 90 LYS A CA 1
ATOM 683 C C . LYS A 1 90 ? 31.861 28.930 -8.670 1.00 83.94 90 LYS A C 1
ATOM 685 O O . LYS A 1 90 ? 31.042 29.421 -7.892 1.00 83.94 90 LYS A O 1
ATOM 690 N N . ARG A 1 91 ? 32.013 27.606 -8.807 1.00 85.31 91 ARG A N 1
ATOM 691 C CA . ARG A 1 91 ? 31.336 26.616 -7.954 1.00 85.31 91 ARG A CA 1
ATOM 692 C C . ARG A 1 91 ? 31.942 26.559 -6.552 1.00 85.31 91 ARG A C 1
ATOM 694 O O . ARG A 1 91 ? 31.167 26.643 -5.605 1.00 85.31 91 ARG A O 1
ATOM 701 N N . LEU A 1 92 ? 33.269 26.545 -6.395 1.00 85.56 92 LEU A N 1
ATOM 702 C CA . LEU A 1 92 ? 33.915 26.663 -5.075 1.00 85.56 92 LEU A CA 1
ATOM 703 C C . LEU A 1 92 ? 33.440 27.924 -4.327 1.00 85.56 92 LEU A C 1
ATOM 705 O O . LEU A 1 92 ? 32.949 27.827 -3.206 1.00 85.56 92 LEU A O 1
ATOM 709 N N . GLY A 1 93 ? 33.442 29.085 -4.991 1.00 82.38 93 GLY A N 1
ATOM 710 C CA . GLY A 1 93 ? 32.916 30.339 -4.432 1.00 82.38 93 GLY A CA 1
ATOM 711 C C . GLY A 1 93 ? 31.389 30.386 -4.239 1.00 82.38 93 GLY A C 1
ATOM 712 O O . GLY A 1 93 ? 30.870 31.356 -3.691 1.00 82.38 93 GLY A O 1
ATOM 713 N N . ALA A 1 94 ? 30.630 29.382 -4.690 1.00 75.94 94 ALA A N 1
ATOM 714 C CA . ALA A 1 94 ? 29.231 29.180 -4.300 1.00 75.94 94 ALA A CA 1
ATOM 715 C C . ALA A 1 94 ? 29.134 28.263 -3.072 1.00 75.94 94 ALA A C 1
ATOM 717 O O . ALA A 1 94 ? 28.490 28.627 -2.095 1.00 75.94 94 ALA A O 1
ATOM 718 N N . MET A 1 95 ? 29.853 27.137 -3.076 1.00 80.19 95 MET A N 1
ATOM 719 C CA . MET A 1 95 ? 29.946 26.199 -1.949 1.00 80.19 95 MET A CA 1
ATOM 720 C C . MET A 1 95 ? 30.466 26.864 -0.666 1.00 80.19 95 MET A C 1
ATOM 722 O O . MET A 1 95 ? 30.033 26.503 0.427 1.00 80.19 95 MET A O 1
ATOM 726 N N . GLU A 1 96 ? 31.355 27.852 -0.792 1.00 78.56 96 GLU A N 1
ATOM 727 C CA . GLU A 1 96 ? 31.819 28.683 0.321 1.00 78.56 96 GLU A CA 1
ATOM 728 C C . GLU A 1 96 ? 30.708 29.587 0.876 1.00 78.56 96 GLU A C 1
ATOM 730 O O . GLU A 1 96 ? 30.430 29.563 2.073 1.00 78.56 96 GLU A O 1
ATOM 735 N N . ARG A 1 97 ? 30.010 30.338 0.010 1.00 73.50 97 ARG A N 1
ATOM 736 C CA . ARG A 1 97 ? 28.894 31.215 0.421 1.00 73.50 97 ARG A CA 1
ATOM 737 C C . ARG A 1 97 ? 27.715 30.443 1.015 1.00 73.50 97 ARG A C 1
ATOM 739 O O . ARG A 1 97 ? 27.046 30.957 1.905 1.00 73.50 97 ARG A O 1
ATOM 746 N N . ASP A 1 98 ? 27.493 29.213 0.559 1.00 58.88 98 ASP A N 1
ATOM 747 C CA . ASP A 1 98 ? 26.462 28.315 1.087 1.00 58.88 98 ASP A CA 1
ATOM 748 C C . ASP A 1 98 ? 26.907 27.590 2.380 1.00 58.88 98 ASP A C 1
ATOM 750 O O . ASP A 1 98 ? 26.108 26.882 3.005 1.00 58.88 98 ASP A O 1
ATOM 754 N N . GLY A 1 99 ? 28.167 27.756 2.802 1.00 65.75 99 GLY A N 1
ATOM 755 C CA . GLY A 1 99 ? 28.724 27.185 4.030 1.00 65.75 99 GLY A CA 1
ATOM 756 C C . GLY A 1 99 ? 28.975 25.674 3.985 1.00 65.75 99 GLY A C 1
ATOM 757 O O . GLY A 1 99 ? 28.911 25.025 5.024 1.00 65.75 99 GLY A O 1
ATOM 758 N N . GLN A 1 100 ? 29.221 25.095 2.805 1.00 66.62 100 GLN A N 1
ATOM 759 C CA . GLN A 1 100 ? 29.633 23.688 2.662 1.00 66.62 100 GLN A CA 1
ATOM 760 C C . GLN A 1 100 ? 31.145 23.521 2.868 1.00 66.62 100 GLN A C 1
ATOM 762 O O . GLN A 1 100 ? 31.603 22.590 3.534 1.00 66.62 100 GLN A O 1
ATOM 767 N N . ILE A 1 101 ? 31.918 24.459 2.324 1.00 81.44 101 ILE A N 1
ATOM 768 C CA . ILE A 1 101 ? 33.372 24.553 2.479 1.00 81.44 101 ILE A CA 1
ATOM 769 C C . ILE A 1 101 ? 33.733 25.922 3.059 1.00 81.44 101 ILE A C 1
ATOM 771 O O . ILE A 1 101 ? 32.941 26.858 2.992 1.00 81.44 101 ILE A O 1
ATOM 775 N N . ARG A 1 102 ? 34.927 26.047 3.630 1.00 83.56 102 ARG A N 1
ATOM 776 C CA . ARG A 1 102 ? 35.486 27.313 4.124 1.00 83.56 102 ARG A CA 1
ATOM 777 C C . ARG A 1 102 ? 36.893 27.495 3.563 1.00 83.56 102 ARG A C 1
ATOM 779 O O . ARG A 1 102 ? 37.685 26.550 3.605 1.00 83.56 102 ARG A O 1
ATOM 786 N N . LEU A 1 103 ? 37.202 28.684 3.050 1.00 84.25 103 LEU A N 1
ATOM 787 C CA . LEU A 1 103 ? 38.565 29.062 2.686 1.00 84.25 103 LEU A CA 1
ATOM 788 C C . LEU A 1 103 ? 39.324 29.482 3.952 1.00 84.25 103 LEU A C 1
ATOM 790 O O . LEU A 1 103 ? 38.838 30.282 4.753 1.00 84.25 103 LEU A O 1
ATOM 794 N N . ASP A 1 104 ? 40.512 28.924 4.170 1.00 79.31 104 ASP A N 1
ATOM 795 C CA . ASP A 1 104 ? 41.375 29.329 5.276 1.00 79.31 104 ASP A CA 1
ATOM 796 C C . ASP A 1 104 ? 42.173 30.609 4.943 1.00 79.31 104 ASP A C 1
ATOM 798 O O . ASP A 1 104 ? 42.271 31.045 3.795 1.00 79.31 104 ASP A O 1
ATOM 802 N N . LYS A 1 105 ? 42.811 31.214 5.955 1.00 73.44 105 LYS A N 1
ATOM 803 C CA . LYS A 1 105 ? 43.631 32.433 5.784 1.00 73.44 105 LYS A CA 1
ATOM 804 C C . LYS A 1 105 ? 44.911 32.227 4.947 1.00 73.44 105 LYS A C 1
ATOM 806 O O . LYS A 1 105 ? 45.710 33.155 4.840 1.00 73.44 105 LYS A O 1
ATOM 811 N N . ARG A 1 106 ? 45.144 31.029 4.402 1.00 76.31 106 ARG A N 1
ATOM 812 C CA . ARG A 1 106 ? 46.292 30.655 3.563 1.00 76.31 106 ARG A CA 1
ATOM 813 C C . ARG A 1 106 ? 45.876 30.278 2.134 1.00 76.31 106 ARG A C 1
ATOM 815 O O . ARG A 1 106 ? 46.760 30.012 1.324 1.00 76.31 106 ARG A O 1
ATOM 822 N N . GLY A 1 107 ? 44.578 30.289 1.815 1.00 77.56 107 GLY A N 1
ATOM 823 C CA . GLY A 1 107 ? 44.047 29.986 0.482 1.00 77.56 107 GLY A CA 1
ATOM 824 C C . GLY A 1 107 ? 43.656 28.520 0.250 1.00 77.56 107 GLY A C 1
ATOM 825 O O . GLY A 1 107 ? 43.491 28.123 -0.903 1.00 77.56 107 GLY A O 1
ATOM 826 N N . TYR A 1 108 ? 43.501 27.721 1.311 1.00 86.75 108 TYR A N 1
ATOM 827 C CA . TYR A 1 108 ? 43.121 26.309 1.224 1.00 86.75 108 TYR A CA 1
ATOM 828 C C . TYR A 1 108 ? 41.649 26.116 1.594 1.00 86.75 108 TYR A C 1
ATOM 830 O O . TYR A 1 108 ? 41.183 26.603 2.627 1.00 86.75 108 TYR A O 1
ATOM 838 N N . TYR A 1 109 ? 40.918 25.377 0.764 1.00 85.81 109 TYR A N 1
ATOM 839 C CA . TYR A 1 109 ? 39.552 24.955 1.042 1.00 85.81 109 TYR A CA 1
ATOM 840 C C . TYR A 1 109 ? 39.554 23.707 1.923 1.00 85.81 109 TYR A C 1
ATOM 842 O O . TYR A 1 109 ? 40.360 22.792 1.764 1.00 85.81 109 TYR A O 1
ATOM 850 N N . GLN A 1 110 ? 38.609 23.664 2.849 1.00 84.19 110 GLN A N 1
ATOM 851 C CA . GLN A 1 110 ? 38.341 22.535 3.735 1.00 84.19 110 GLN A CA 1
ATOM 852 C C . GLN A 1 110 ? 36.834 22.465 3.993 1.00 84.19 110 GLN A C 1
ATOM 854 O O . GLN A 1 110 ? 36.130 23.463 3.810 1.00 84.19 110 GLN A O 1
ATOM 859 N N . LEU A 1 111 ? 36.331 21.316 4.446 1.00 75.19 111 LEU A N 1
ATOM 860 C CA . LEU A 1 111 ? 34.938 21.194 4.883 1.00 75.19 111 LEU A CA 1
ATOM 861 C C . LEU A 1 111 ? 34.640 22.241 5.972 1.00 75.19 111 LEU A C 1
ATOM 863 O O . LEU A 1 111 ? 35.463 22.473 6.864 1.00 75.19 111 LEU A O 1
ATOM 867 N N . ALA A 1 112 ? 33.481 22.900 5.886 1.00 67.50 112 ALA A N 1
ATOM 868 C CA . ALA A 1 112 ? 33.077 23.877 6.895 1.00 67.50 112 ALA A CA 1
ATOM 869 C C . ALA A 1 112 ? 32.751 23.168 8.218 1.00 67.50 112 ALA A C 1
ATOM 871 O O . ALA A 1 112 ? 33.332 23.492 9.254 1.00 67.50 112 ALA A O 1
ATOM 872 N N . HIS A 1 113 ? 31.883 22.157 8.124 1.00 58.97 113 HIS A N 1
ATOM 873 C CA . HIS A 1 113 ? 31.517 21.200 9.164 1.00 58.97 113 HIS A CA 1
ATOM 874 C C . HIS A 1 113 ? 31.423 19.808 8.504 1.00 58.97 113 HIS A C 1
ATOM 876 O O . HIS A 1 113 ? 30.612 19.647 7.589 1.00 58.97 113 HIS A O 1
ATOM 882 N N . PRO A 1 114 ? 32.237 18.805 8.893 1.00 46.28 114 PRO A N 1
ATOM 883 C CA . PRO A 1 114 ? 32.216 17.482 8.251 1.00 46.28 114 PRO A CA 1
ATOM 884 C C . PRO A 1 114 ? 30.944 16.647 8.488 1.00 46.28 114 PRO A C 1
ATOM 886 O O . PRO A 1 114 ? 30.763 15.632 7.822 1.00 46.28 114 PRO A O 1
ATOM 889 N N . SER A 1 115 ? 30.101 17.041 9.447 1.00 51.97 115 SER A N 1
ATOM 890 C CA . SER A 1 115 ? 29.107 16.183 10.112 1.00 51.97 115 SER A CA 1
ATOM 891 C C . SER A 1 115 ? 27.634 16.524 9.858 1.00 51.97 115 SER A C 1
ATOM 893 O O . SER A 1 115 ? 26.770 15.708 10.164 1.00 51.97 115 SER A O 1
ATOM 895 N N . ASP A 1 116 ? 27.326 17.711 9.328 1.00 64.00 116 ASP A N 1
ATOM 896 C CA . ASP A 1 116 ? 26.005 18.335 9.551 1.00 64.00 116 ASP A CA 1
ATOM 897 C C . ASP A 1 116 ? 25.044 18.220 8.345 1.00 64.00 116 ASP A C 1
ATOM 899 O O . ASP A 1 116 ? 23.951 18.797 8.348 1.00 64.00 116 ASP A O 1
ATOM 903 N N . PHE A 1 117 ? 25.448 17.485 7.302 1.00 75.25 117 PHE A N 1
ATOM 904 C CA . PHE A 1 117 ? 24.650 17.250 6.097 1.00 75.25 117 PHE A CA 1
ATOM 905 C C . PHE A 1 117 ? 24.005 15.862 6.115 1.00 75.25 117 PHE A C 1
ATOM 907 O O . PHE A 1 117 ? 24.696 14.850 6.211 1.00 75.25 117 PHE A O 1
ATOM 914 N N . VAL A 1 118 ? 22.683 15.824 5.953 1.00 81.69 118 VAL A N 1
ATOM 915 C CA . VAL A 1 118 ? 21.867 14.605 5.939 1.00 81.69 118 VAL A CA 1
ATOM 916 C C . VAL A 1 118 ? 21.342 14.380 4.524 1.00 81.69 118 VAL A C 1
ATOM 918 O O . VAL A 1 118 ? 20.692 15.260 3.952 1.00 81.69 118 VAL A O 1
ATOM 921 N N . ALA A 1 119 ? 21.632 13.209 3.958 1.00 81.94 119 ALA A N 1
ATOM 922 C CA . ALA A 1 119 ? 21.062 12.757 2.693 1.00 81.94 119 ALA A CA 1
ATOM 923 C C . ALA A 1 119 ? 19.736 12.016 2.935 1.00 81.94 119 ALA A C 1
ATOM 925 O O . ALA A 1 119 ? 19.581 11.307 3.935 1.00 81.94 119 ALA A O 1
ATOM 926 N N . GLY A 1 120 ? 18.778 12.188 2.028 1.00 83.75 120 GLY A N 1
ATOM 927 C CA . GLY A 1 120 ? 17.482 11.525 2.125 1.00 83.75 120 GLY A CA 1
ATOM 928 C C . GLY A 1 120 ? 16.552 11.820 0.953 1.00 83.75 120 GLY A C 1
ATOM 929 O O . GLY A 1 120 ? 16.894 12.585 0.044 1.00 83.75 120 GLY A O 1
ATOM 930 N N . ARG A 1 121 ? 15.345 11.249 0.999 1.00 89.19 121 ARG A N 1
ATOM 931 C CA . ARG A 1 121 ? 14.293 11.418 -0.014 1.00 89.19 121 ARG A CA 1
ATOM 932 C C . ARG A 1 121 ? 13.106 12.225 0.537 1.00 89.19 121 ARG A C 1
ATOM 934 O O . ARG A 1 121 ? 12.640 11.978 1.650 1.00 89.19 121 ARG A O 1
ATOM 941 N N . VAL A 1 122 ? 12.619 13.207 -0.227 1.00 91.50 122 VAL A N 1
ATOM 942 C CA . VAL A 1 122 ? 11.568 14.146 0.214 1.00 91.50 122 VAL A CA 1
ATOM 943 C C . VAL A 1 122 ? 10.173 13.515 0.134 1.00 91.50 122 VAL A C 1
ATOM 945 O O . VAL A 1 122 ? 9.664 13.218 -0.947 1.00 91.50 122 VAL A O 1
ATOM 948 N N . GLN A 1 123 ? 9.477 13.390 1.259 1.00 90.94 123 GLN A N 1
ATOM 949 C CA . GLN A 1 123 ? 8.058 13.037 1.294 1.00 90.94 123 GLN A CA 1
ATOM 950 C C . GLN A 1 123 ? 7.204 14.312 1.339 1.00 90.94 123 GLN A C 1
ATOM 952 O O . GLN A 1 123 ? 7.188 15.012 2.347 1.00 90.94 123 GLN A O 1
ATOM 957 N N . GLY A 1 124 ? 6.503 14.636 0.249 1.00 89.62 124 GLY A N 1
ATOM 958 C CA . GLY A 1 124 ? 5.609 15.798 0.203 1.00 89.62 124 GLY A CA 1
ATOM 959 C C . GLY A 1 124 ? 4.277 15.539 0.911 1.00 89.62 124 GLY A C 1
ATOM 960 O O . GLY A 1 124 ? 3.791 14.407 0.935 1.00 89.62 124 GLY A O 1
ATOM 961 N N . HIS A 1 125 ? 3.665 16.589 1.458 1.00 89.00 125 HIS A N 1
ATOM 962 C CA . HIS A 1 125 ? 2.324 16.567 2.041 1.00 89.00 125 HIS A CA 1
ATOM 963 C C . HIS A 1 125 ? 1.389 17.531 1.300 1.00 89.00 125 HIS A C 1
ATOM 965 O O . HIS A 1 125 ? 1.809 18.592 0.843 1.00 89.00 125 HIS A O 1
ATOM 971 N N . ARG A 1 126 ? 0.095 17.191 1.233 1.00 82.25 126 ARG A N 1
ATOM 972 C CA . ARG A 1 126 ? -0.931 17.988 0.529 1.00 82.25 126 ARG A CA 1
ATOM 973 C C . ARG A 1 126 ? -1.124 19.413 1.063 1.00 82.25 126 ARG A C 1
ATOM 975 O O . ARG A 1 126 ? -1.595 20.274 0.336 1.00 82.25 126 ARG A O 1
ATOM 982 N N . ASP A 1 127 ? -0.718 19.667 2.306 1.00 82.88 127 ASP A N 1
ATOM 983 C CA . ASP A 1 127 ? -0.774 20.997 2.932 1.00 82.88 127 ASP A CA 1
ATOM 984 C C . ASP A 1 127 ? 0.509 21.827 2.647 1.00 82.88 127 ASP A C 1
ATOM 986 O O . ASP A 1 127 ? 0.804 22.813 3.328 1.00 82.88 127 ASP A O 1
ATOM 990 N N . GLY A 1 128 ? 1.328 21.394 1.680 1.00 85.06 128 GLY A N 1
ATOM 991 C CA . GLY A 1 128 ? 2.514 22.090 1.172 1.00 85.06 128 GLY A CA 1
ATOM 992 C C . GLY A 1 128 ? 3.793 21.957 2.008 1.00 85.06 128 GLY A C 1
ATOM 993 O O . GLY A 1 128 ? 4.838 22.428 1.566 1.00 85.06 128 GLY A O 1
ATOM 994 N N . TYR A 1 129 ? 3.747 21.333 3.189 1.00 90.88 129 TYR A N 1
ATOM 995 C CA . TYR A 1 129 ? 4.948 20.908 3.923 1.00 90.88 129 TYR A CA 1
ATOM 996 C C . TYR A 1 129 ? 5.427 19.525 3.451 1.00 90.88 129 TYR A C 1
ATOM 998 O O . TYR A 1 129 ? 4.814 18.902 2.585 1.00 90.88 129 TYR A O 1
ATOM 1006 N N . GLY A 1 130 ? 6.514 19.021 4.027 1.00 92.12 130 GLY A N 1
ATOM 1007 C CA . GLY A 1 130 ? 6.969 17.653 3.817 1.00 92.12 130 GLY A CA 1
ATOM 1008 C C . GLY A 1 130 ? 7.836 17.124 4.956 1.00 92.12 130 GLY A C 1
ATOM 1009 O O . GLY A 1 130 ? 7.957 17.738 6.019 1.00 92.12 130 GLY A O 1
ATOM 1010 N N . PHE A 1 131 ? 8.454 15.979 4.698 1.00 92.62 131 PHE A N 1
ATOM 1011 C CA . PHE A 1 131 ? 9.465 15.348 5.537 1.00 92.62 131 PHE A CA 1
ATOM 1012 C C . PHE A 1 131 ? 10.660 14.915 4.684 1.00 92.62 131 PHE A C 1
ATOM 1014 O O . PHE A 1 131 ? 10.526 14.705 3.478 1.00 92.62 131 PHE A O 1
ATOM 1021 N N . LEU A 1 132 ? 11.826 14.764 5.303 1.00 90.00 132 LEU A N 1
ATOM 1022 C CA . LEU A 1 132 ? 13.001 14.155 4.696 1.00 90.00 132 LEU A CA 1
ATOM 1023 C C . LEU A 1 132 ? 13.236 12.792 5.344 1.00 90.00 132 LEU A C 1
ATOM 1025 O O . LEU A 1 132 ? 13.705 12.730 6.482 1.00 90.00 132 LEU A O 1
ATOM 1029 N N . ILE A 1 133 ? 12.925 11.728 4.601 1.00 86.31 133 ILE A N 1
ATOM 1030 C CA . ILE A 1 133 ? 13.202 10.349 5.010 1.00 86.31 133 ILE A CA 1
ATOM 1031 C C . ILE A 1 133 ? 14.695 10.111 4.815 1.00 86.31 133 ILE A C 1
ATOM 1033 O O . ILE A 1 133 ? 15.205 10.272 3.704 1.00 86.31 133 ILE A O 1
ATOM 1037 N N . ARG A 1 134 ? 15.405 9.777 5.892 1.00 82.06 134 ARG A N 1
ATOM 1038 C CA . ARG A 1 134 ? 16.874 9.782 5.915 1.00 82.06 134 ARG A CA 1
ATOM 1039 C C . ARG A 1 134 ? 17.470 8.474 5.404 1.00 82.06 134 ARG A C 1
ATOM 1041 O O . ARG A 1 134 ? 17.033 7.383 5.782 1.00 82.06 134 ARG A O 1
ATOM 1048 N N . ASP A 1 135 ? 18.539 8.584 4.619 1.00 72.81 135 ASP A N 1
ATOM 1049 C CA . ASP A 1 135 ? 19.289 7.418 4.135 1.00 72.81 135 ASP A CA 1
ATOM 1050 C C . ASP A 1 135 ? 19.953 6.664 5.312 1.00 72.81 135 ASP A C 1
ATOM 1052 O O . ASP A 1 135 ? 19.994 5.433 5.330 1.00 72.81 135 ASP A O 1
ATOM 1056 N N . ASP A 1 136 ? 20.392 7.399 6.344 1.00 69.81 136 ASP A N 1
ATOM 1057 C CA . ASP A 1 136 ? 21.088 6.889 7.539 1.00 69.81 136 ASP A CA 1
ATOM 1058 C C . ASP A 1 136 ? 20.197 6.173 8.577 1.00 69.81 136 ASP A C 1
ATOM 1060 O O . ASP A 1 136 ? 20.699 5.721 9.605 1.00 69.81 136 ASP A O 1
ATOM 1064 N N . ALA A 1 137 ? 18.897 6.024 8.296 1.00 59.50 137 ALA A N 1
ATOM 1065 C CA . ALA A 1 137 ? 17.886 5.422 9.175 1.00 59.50 137 ALA A CA 1
ATOM 1066 C C . ALA A 1 137 ? 17.569 6.185 10.481 1.00 59.50 137 ALA A C 1
ATOM 1068 O O . ALA A 1 137 ? 16.880 5.628 11.336 1.00 59.50 137 ALA A O 1
ATOM 1069 N N . GLY A 1 138 ? 18.027 7.431 10.645 1.00 69.19 138 GLY A N 1
ATOM 1070 C CA . GLY A 1 138 ? 17.565 8.303 11.731 1.00 69.19 138 GLY A CA 1
ATOM 1071 C C . GLY A 1 138 ? 16.126 8.801 11.531 1.00 69.19 138 GLY A C 1
ATOM 1072 O O . GLY A 1 138 ? 15.548 8.635 10.458 1.00 69.19 138 GLY A O 1
ATOM 1073 N N . ASP A 1 139 ? 15.570 9.464 12.550 1.00 75.69 139 ASP A N 1
ATOM 1074 C CA . ASP A 1 139 ? 14.205 10.013 12.513 1.00 75.69 139 ASP A CA 1
ATOM 1075 C C . ASP A 1 139 ? 14.008 11.060 11.403 1.00 75.69 139 ASP A C 1
ATOM 1077 O O . ASP A 1 139 ? 14.858 11.940 11.206 1.00 75.69 139 ASP A O 1
ATOM 1081 N N . ASP A 1 140 ? 12.862 10.987 10.719 1.00 85.19 140 ASP A N 1
ATOM 1082 C CA . ASP A 1 140 ? 12.502 11.855 9.595 1.00 85.19 140 ASP A CA 1
ATOM 1083 C C . ASP A 1 140 ? 12.500 13.345 9.989 1.00 85.19 140 ASP A C 1
ATOM 1085 O O . ASP A 1 140 ? 11.875 13.765 10.968 1.00 85.19 140 ASP A O 1
ATOM 1089 N N . LEU A 1 141 ? 13.174 14.177 9.191 1.00 88.88 141 LEU A N 1
ATOM 1090 C CA . LEU A 1 141 ? 13.287 15.615 9.462 1.00 88.88 141 LEU A CA 1
ATOM 1091 C C . LEU A 1 141 ? 12.090 16.370 8.871 1.00 88.88 141 LEU A C 1
ATOM 1093 O O . LEU A 1 141 ? 11.665 16.081 7.755 1.00 88.88 141 LEU A O 1
ATOM 1097 N N . PHE A 1 142 ? 11.560 17.377 9.563 1.00 92.94 142 PHE A N 1
ATOM 1098 C CA . PHE A 1 142 ? 10.468 18.202 9.035 1.00 92.94 142 PHE A CA 1
ATOM 1099 C C . PHE A 1 142 ? 10.971 19.172 7.953 1.00 92.94 142 PHE A C 1
ATOM 1101 O O . PHE A 1 142 ? 11.970 19.857 8.158 1.00 92.94 142 PHE A O 1
ATOM 1108 N N . VAL A 1 143 ? 10.262 19.272 6.825 1.00 92.88 143 VAL A N 1
ATOM 1109 C CA . VAL A 1 143 ? 10.561 20.208 5.727 1.00 92.88 143 VAL A CA 1
ATOM 1110 C C . VAL A 1 143 ? 9.411 21.210 5.617 1.00 92.88 143 VAL A C 1
ATOM 1112 O O . VAL A 1 143 ? 8.279 20.843 5.301 1.00 92.88 143 VAL A O 1
ATOM 1115 N N . SER A 1 144 ? 9.669 22.488 5.891 1.00 91.75 144 SER A N 1
ATOM 1116 C CA . SER A 1 144 ? 8.629 23.525 5.853 1.00 91.75 144 SER A CA 1
ATOM 1117 C C . SER A 1 144 ? 8.260 23.952 4.424 1.00 91.75 144 SER A C 1
ATOM 1119 O O . SER A 1 144 ? 9.023 23.760 3.478 1.00 91.75 144 SER A O 1
ATOM 1121 N N . ASN A 1 145 ? 7.084 24.568 4.243 1.00 90.94 145 ASN A N 1
ATOM 1122 C CA . ASN A 1 145 ? 6.555 24.936 2.919 1.00 90.94 145 ASN A CA 1
ATOM 1123 C C . ASN A 1 145 ? 7.521 25.803 2.082 1.00 90.94 145 ASN A C 1
ATOM 1125 O O . ASN A 1 145 ? 7.577 25.675 0.863 1.00 90.94 145 ASN A O 1
ATOM 1129 N N . ALA A 1 146 ? 8.317 26.665 2.727 1.00 89.38 146 ALA A N 1
ATOM 1130 C CA . ALA A 1 146 ? 9.312 27.509 2.055 1.00 89.38 146 ALA A CA 1
ATOM 1131 C C . ALA A 1 146 ? 10.527 26.723 1.517 1.00 89.38 146 ALA A C 1
ATOM 1133 O O . ALA A 1 146 ? 11.215 27.185 0.606 1.00 89.38 146 ALA A O 1
ATOM 1134 N N . GLU A 1 147 ? 10.784 25.539 2.071 1.00 91.94 147 GLU A N 1
ATOM 1135 C CA . GLU A 1 147 ? 11.803 24.600 1.607 1.00 91.94 147 GLU A CA 1
ATOM 1136 C C . GLU A 1 147 ? 11.232 23.657 0.539 1.00 91.94 147 GLU A C 1
ATOM 1138 O O . GLU A 1 147 ? 11.876 23.443 -0.489 1.00 91.94 147 GLU A O 1
ATOM 1143 N N . MET A 1 148 ? 9.977 23.213 0.703 1.00 93.12 148 MET A N 1
ATOM 1144 C CA . MET A 1 148 ? 9.228 22.460 -0.316 1.00 93.12 148 MET A CA 1
ATOM 1145 C C . MET A 1 148 ? 9.096 23.209 -1.653 1.00 93.12 148 MET A C 1
ATOM 1147 O O . MET A 1 148 ? 9.057 22.582 -2.707 1.00 93.12 148 MET A O 1
ATOM 1151 N N . GLN A 1 149 ? 9.141 24.546 -1.657 1.00 90.12 149 GLN A N 1
ATOM 1152 C CA . GLN A 1 149 ? 9.197 25.352 -2.888 1.00 90.12 149 GLN A CA 1
ATOM 1153 C C . GLN A 1 149 ? 10.439 25.096 -3.776 1.00 90.12 149 GLN A C 1
ATOM 1155 O O . GLN A 1 149 ? 10.473 25.544 -4.919 1.00 90.12 149 GLN A O 1
ATOM 1160 N N . LYS A 1 150 ? 11.469 24.388 -3.291 1.00 90.38 150 LYS A N 1
ATOM 1161 C CA . LYS A 1 150 ? 12.693 24.054 -4.053 1.00 90.38 150 LYS A CA 1
ATOM 1162 C C . LYS A 1 150 ? 12.663 22.643 -4.674 1.00 90.38 150 LYS A C 1
ATOM 1164 O O . LYS A 1 150 ? 13.523 22.297 -5.491 1.00 90.38 150 LYS A O 1
ATOM 1169 N N . VAL A 1 151 ? 11.728 21.801 -4.238 1.00 92.75 151 VAL A N 1
ATOM 1170 C CA . VAL A 1 151 ? 11.748 20.338 -4.407 1.00 92.75 151 VAL A CA 1
ATOM 1171 C C . VAL A 1 151 ? 10.378 19.805 -4.811 1.00 92.75 151 VAL A C 1
ATOM 1173 O O . VAL A 1 151 ? 9.363 20.484 -4.676 1.00 92.75 151 VAL A O 1
ATOM 1176 N N . MET A 1 152 ? 10.348 18.572 -5.301 1.00 92.75 152 MET A N 1
ATOM 1177 C CA . MET A 1 152 ? 9.125 17.795 -5.477 1.00 92.75 152 MET A CA 1
ATOM 1178 C C . MET A 1 152 ? 9.161 16.537 -4.602 1.00 92.75 152 MET A C 1
ATOM 1180 O O . MET A 1 152 ? 10.206 16.144 -4.083 1.00 92.75 152 MET A O 1
ATOM 1184 N N . HIS A 1 153 ? 8.008 15.894 -4.427 1.00 90.94 153 HIS A N 1
ATOM 1185 C CA . HIS A 1 153 ? 7.932 14.612 -3.732 1.00 90.94 153 HIS A CA 1
ATOM 1186 C C . HIS A 1 153 ? 8.822 13.558 -4.424 1.00 90.94 153 HIS A C 1
ATOM 1188 O O . HIS A 1 153 ? 8.839 13.462 -5.641 1.00 90.94 153 HIS A O 1
ATOM 1194 N N . ASN A 1 154 ? 9.546 12.760 -3.648 1.00 88.12 154 ASN A N 1
ATOM 1195 C CA . ASN A 1 154 ? 10.509 11.732 -4.047 1.00 88.12 154 ASN A CA 1
ATOM 1196 C C . ASN A 1 154 ? 11.850 12.228 -4.610 1.00 88.12 154 ASN A C 1
ATOM 1198 O O . ASN A 1 154 ? 12.730 11.389 -4.819 1.00 88.12 154 ASN A O 1
ATOM 1202 N N . ASP A 1 155 ? 12.065 13.541 -4.766 1.00 90.31 155 ASP A N 1
ATOM 1203 C CA . ASP A 1 155 ? 13.405 14.085 -5.031 1.00 90.31 155 ASP A CA 1
ATOM 1204 C C . ASP A 1 155 ? 14.382 13.651 -3.921 1.00 90.31 155 ASP A C 1
ATOM 1206 O O . ASP A 1 155 ? 14.040 13.678 -2.731 1.00 90.31 155 ASP A O 1
ATOM 1210 N N . ARG A 1 156 ? 15.604 13.260 -4.305 1.00 87.12 156 ARG A N 1
ATOM 1211 C CA . ARG A 1 156 ? 16.690 12.972 -3.360 1.00 87.12 156 ARG A CA 1
ATOM 1212 C C . ARG A 1 156 ? 17.515 14.237 -3.156 1.00 87.12 156 ARG A C 1
ATOM 1214 O O . ARG A 1 156 ? 17.829 14.959 -4.104 1.00 87.12 156 ARG A O 1
ATOM 1221 N N . VAL A 1 157 ? 17.812 14.546 -1.902 1.00 89.38 157 VAL A N 1
ATOM 1222 C CA . VAL A 1 157 ? 18.343 15.848 -1.490 1.00 89.38 157 VAL A CA 1
ATOM 1223 C C . VAL A 1 157 ? 19.441 15.698 -0.451 1.00 89.38 157 VAL A C 1
ATOM 1225 O O . VAL A 1 157 ? 19.461 14.746 0.331 1.00 89.38 157 VAL A O 1
ATOM 1228 N N . LEU A 1 158 ? 20.314 16.701 -0.407 1.00 85.56 158 LEU A N 1
ATOM 1229 C CA . LEU A 1 158 ? 21.184 16.955 0.729 1.00 85.56 158 LEU A CA 1
ATOM 1230 C C . LEU A 1 158 ? 20.599 18.131 1.518 1.00 85.56 158 LEU A C 1
ATOM 1232 O O . LEU A 1 158 ? 20.439 19.237 0.990 1.00 85.56 158 LEU A O 1
ATOM 1236 N N . ALA A 1 159 ? 20.278 17.902 2.786 1.00 88.19 159 ALA A N 1
ATOM 1237 C CA . ALA A 1 159 ? 19.790 18.921 3.707 1.00 88.19 159 ALA A CA 1
ATOM 1238 C C . ALA A 1 159 ? 20.780 19.147 4.855 1.00 88.19 159 ALA A C 1
ATOM 1240 O O . ALA A 1 159 ? 21.694 18.354 5.069 1.00 88.19 159 ALA A O 1
ATOM 1241 N N . ARG A 1 160 ? 20.583 20.224 5.619 1.00 85.81 160 ARG A N 1
ATOM 1242 C CA . ARG A 1 160 ? 21.211 20.412 6.936 1.00 85.81 160 ARG A CA 1
ATOM 1243 C C . ARG A 1 160 ? 20.125 20.613 7.990 1.00 85.81 160 ARG A C 1
ATOM 1245 O O . ARG A 1 160 ? 19.101 21.231 7.687 1.00 85.81 160 ARG A O 1
ATOM 1252 N N . VAL A 1 161 ? 20.346 20.137 9.213 1.00 84.31 161 VAL A N 1
ATOM 1253 C CA . VAL A 1 161 ? 19.446 20.437 10.339 1.00 84.31 161 VAL A CA 1
ATOM 1254 C C . VAL A 1 161 ? 19.694 21.882 10.774 1.00 84.31 161 VAL A C 1
ATOM 1256 O O . VAL A 1 161 ? 20.818 22.232 11.125 1.00 84.31 161 VAL A O 1
ATOM 1259 N N . THR A 1 162 ? 18.673 22.741 10.731 1.00 79.06 162 THR A N 1
ATOM 1260 C CA . THR A 1 162 ? 18.812 24.178 11.070 1.00 79.06 162 THR A CA 1
ATOM 1261 C C . THR A 1 162 ? 18.187 24.581 12.402 1.00 79.06 162 THR A C 1
ATOM 1263 O O . THR A 1 162 ? 18.321 25.730 12.819 1.00 79.06 162 THR A O 1
ATOM 1266 N N . GLY A 1 163 ? 17.502 23.660 13.075 1.00 77.00 163 GLY A N 1
ATOM 1267 C CA . GLY A 1 163 ? 16.825 23.902 14.344 1.00 77.00 163 GLY A CA 1
ATOM 1268 C C . GLY A 1 163 ? 15.721 22.879 14.578 1.00 77.00 163 GLY A C 1
ATOM 1269 O O . GLY A 1 163 ? 15.765 21.782 14.024 1.00 77.00 163 GLY A O 1
ATOM 1270 N N . TYR A 1 164 ? 14.721 23.266 15.367 1.00 78.25 164 TYR A N 1
ATOM 1271 C CA . TYR A 1 164 ? 13.533 22.463 15.650 1.00 78.25 164 TYR A CA 1
ATOM 1272 C C . TYR A 1 164 ? 12.262 23.262 15.339 1.00 78.25 164 TYR A C 1
ATOM 1274 O O . TYR A 1 164 ? 12.223 24.482 15.523 1.00 78.25 164 TYR A O 1
ATOM 1282 N N . ASP A 1 165 ? 11.219 22.570 14.890 1.00 71.19 165 ASP A N 1
ATOM 1283 C CA . ASP A 1 165 ? 9.899 23.136 14.641 1.00 71.19 165 ASP A CA 1
ATOM 1284 C C . ASP A 1 165 ? 9.173 23.507 15.950 1.00 71.19 165 ASP A C 1
ATOM 1286 O O . ASP A 1 165 ? 9.623 23.237 17.067 1.00 71.19 165 ASP A O 1
ATOM 1290 N N . ARG A 1 166 ? 7.981 24.102 15.826 1.00 63.31 166 ARG A N 1
ATOM 1291 C CA . ARG A 1 166 ? 7.138 24.497 16.974 1.00 63.31 166 ARG A CA 1
ATOM 1292 C C . ARG A 1 166 ? 6.626 23.321 17.829 1.00 63.31 166 ARG A C 1
ATOM 1294 O O . ARG A 1 166 ? 5.915 23.565 18.800 1.00 63.31 166 ARG A O 1
ATOM 1301 N N . ARG A 1 167 ? 6.929 22.072 17.461 1.00 64.69 167 ARG A N 1
ATOM 1302 C CA . ARG A 1 167 ? 6.586 20.833 18.177 1.00 64.69 167 ARG A CA 1
ATOM 1303 C C . ARG A 1 167 ? 7.835 20.082 18.670 1.00 64.69 167 ARG A C 1
ATOM 1305 O O . ARG A 1 167 ? 7.694 18.978 19.182 1.00 64.69 167 ARG A O 1
ATOM 1312 N N . GLY A 1 168 ? 9.031 20.664 18.536 1.00 68.19 168 GLY A N 1
ATOM 1313 C CA . GLY A 1 168 ? 10.291 20.061 18.982 1.00 68.19 168 GLY A CA 1
ATOM 1314 C C . GLY A 1 168 ? 10.888 19.024 18.024 1.00 68.19 168 GLY A C 1
ATOM 1315 O O . GLY A 1 168 ? 11.772 18.279 18.433 1.00 68.19 168 GLY A O 1
ATOM 1316 N N . ARG A 1 169 ? 10.439 18.957 16.764 1.00 77.75 169 ARG A N 1
ATOM 1317 C CA . ARG A 1 169 ? 10.968 18.031 15.741 1.00 77.75 169 ARG A CA 1
ATOM 1318 C C . ARG A 1 169 ? 12.042 18.727 14.898 1.00 77.75 169 ARG A C 1
ATOM 1320 O O . ARG A 1 169 ? 11.839 19.891 14.560 1.00 77.75 169 ARG A O 1
ATOM 1327 N N . PRO A 1 170 ? 13.163 18.081 14.540 1.00 82.25 170 PRO A N 1
ATOM 1328 C CA . PRO A 1 170 ? 14.248 18.744 13.814 1.00 82.25 170 PRO A CA 1
ATOM 1329 C C . PRO A 1 170 ? 13.805 19.213 12.415 1.00 82.25 170 PRO A C 1
ATOM 1331 O O . PRO A 1 170 ? 13.166 18.463 11.678 1.00 82.25 170 PRO A O 1
ATOM 1334 N N . GLU A 1 171 ? 14.144 20.453 12.046 1.00 89.31 171 GLU A N 1
ATOM 1335 C CA . GLU A 1 171 ? 13.804 21.057 10.747 1.00 89.31 171 GLU A CA 1
ATOM 1336 C C . GLU A 1 171 ? 14.984 20.969 9.764 1.00 89.31 171 GLU A C 1
ATOM 1338 O O . GLU A 1 171 ? 16.104 21.399 10.066 1.00 89.31 171 GLU A O 1
ATOM 1343 N N . ALA A 1 172 ? 14.714 20.427 8.575 1.00 90.19 172 ALA A N 1
ATOM 1344 C CA . ALA A 1 172 ? 15.650 20.294 7.467 1.00 90.19 172 ALA A CA 1
ATOM 1345 C C . ALA A 1 172 ? 15.551 21.479 6.496 1.00 90.19 172 ALA A C 1
ATOM 1347 O O . ALA A 1 172 ? 14.519 21.706 5.866 1.00 90.19 172 ALA A O 1
ATOM 1348 N N . HIS A 1 173 ? 16.672 22.174 6.303 1.00 89.56 173 HIS A N 1
ATOM 1349 C CA . HIS A 1 173 ? 16.850 23.137 5.220 1.00 89.56 173 HIS A CA 1
ATOM 1350 C C . HIS A 1 173 ? 17.554 22.457 4.039 1.00 89.56 173 HIS A C 1
ATOM 1352 O O . HIS A 1 173 ? 18.697 22.002 4.165 1.00 89.56 173 HIS A O 1
ATOM 1358 N N . ILE A 1 174 ? 16.912 22.444 2.872 1.00 89.50 174 ILE A N 1
ATOM 1359 C CA . ILE A 1 174 ? 17.436 21.854 1.636 1.00 89.50 174 ILE A CA 1
ATOM 1360 C C . ILE A 1 174 ? 18.610 22.691 1.120 1.00 89.50 174 ILE A C 1
ATOM 1362 O O . ILE A 1 174 ? 18.505 23.909 0.938 1.00 89.50 174 ILE A O 1
ATOM 1366 N N . VAL A 1 175 ? 19.743 22.026 0.897 1.00 84.38 175 VAL A N 1
ATOM 1367 C CA . VAL A 1 175 ? 21.001 22.636 0.443 1.00 84.38 175 VAL A CA 1
ATOM 1368 C C . VAL A 1 175 ? 21.183 22.417 -1.052 1.00 84.38 175 VAL A C 1
ATOM 1370 O O . VAL A 1 175 ? 21.455 23.368 -1.781 1.00 84.38 175 VAL A O 1
ATOM 1373 N N . GLU A 1 176 ? 20.964 21.190 -1.515 1.00 79.69 176 GLU A N 1
ATOM 1374 C CA . GLU A 1 176 ? 20.923 20.844 -2.933 1.00 79.69 176 GLU A CA 1
ATOM 1375 C C . GLU A 1 176 ? 20.021 19.634 -3.184 1.00 79.69 176 GLU A C 1
ATOM 1377 O O . GLU A 1 176 ? 19.710 18.864 -2.273 1.00 79.69 176 GLU A O 1
ATOM 1382 N N . VAL A 1 177 ? 19.596 19.488 -4.436 1.00 86.19 177 VAL A N 1
ATOM 1383 C CA . VAL A 1 177 ? 18.842 18.331 -4.915 1.00 86.19 177 VAL A CA 1
ATOM 1384 C C . VAL A 1 177 ? 19.824 17.465 -5.686 1.00 86.19 177 VAL A C 1
ATOM 1386 O O . VAL A 1 177 ? 20.316 17.891 -6.729 1.00 86.19 177 VAL A O 1
ATOM 1389 N N . THR A 1 178 ? 20.163 16.303 -5.133 1.00 81.38 178 THR A N 1
ATOM 1390 C CA . THR A 1 178 ? 21.116 15.365 -5.739 1.00 81.38 178 THR A CA 1
ATOM 1391 C C . THR A 1 178 ? 20.462 14.551 -6.849 1.00 81.38 178 THR A C 1
ATOM 1393 O O . THR A 1 178 ? 21.147 14.132 -7.777 1.00 81.38 178 THR A O 1
ATOM 1396 N N . GLU A 1 179 ? 19.138 14.373 -6.801 1.00 83.06 179 GLU A N 1
ATOM 1397 C CA . GLU A 1 179 ? 18.390 13.628 -7.808 1.00 83.06 179 GLU A CA 1
ATOM 1398 C C . GLU A 1 179 ? 16.945 14.136 -7.949 1.00 83.06 179 GLU A C 1
ATOM 1400 O O . GLU A 1 179 ? 16.256 14.373 -6.953 1.00 83.06 179 GLU A O 1
ATOM 1405 N N . ARG A 1 180 ? 16.463 14.275 -9.190 1.00 87.50 180 ARG A N 1
ATOM 1406 C CA . ARG A 1 180 ? 15.072 14.649 -9.499 1.00 87.50 180 ARG A CA 1
ATOM 1407 C C . ARG A 1 180 ? 14.255 13.416 -9.876 1.00 87.50 180 ARG A C 1
ATOM 1409 O O . ARG A 1 180 ? 14.526 12.797 -10.908 1.00 87.50 180 ARG A O 1
ATOM 1416 N N . ALA A 1 181 ? 13.226 13.107 -9.089 1.00 83.31 181 ALA A N 1
ATOM 1417 C CA . ALA A 1 181 ? 12.392 11.925 -9.314 1.00 83.31 181 ALA A CA 1
ATOM 1418 C C . ALA A 1 181 ? 11.345 12.149 -10.418 1.00 83.31 181 ALA A C 1
ATOM 1420 O O . ALA A 1 181 ? 11.196 11.333 -11.328 1.00 83.31 181 ALA A O 1
ATOM 1421 N N . ASN A 1 182 ? 10.643 13.285 -10.380 1.00 85.25 182 ASN A N 1
ATOM 1422 C CA . ASN A 1 182 ? 9.473 13.549 -11.228 1.00 85.25 182 ASN A CA 1
ATOM 1423 C C . ASN A 1 182 ? 9.853 14.044 -12.630 1.00 85.25 182 ASN A C 1
ATOM 1425 O O . ASN A 1 182 ? 9.522 15.158 -13.025 1.00 85.25 182 ASN A O 1
ATOM 1429 N N . LYS A 1 183 ? 10.557 13.216 -13.407 1.00 85.19 183 LYS A N 1
ATOM 1430 C CA . LYS A 1 183 ? 10.895 13.519 -14.813 1.00 85.19 183 LYS A CA 1
ATOM 1431 C C . LYS A 1 183 ? 9.630 13.637 -15.679 1.00 85.19 183 LYS A C 1
ATOM 1433 O O . LYS A 1 183 ? 9.591 14.436 -16.613 1.00 85.19 183 LYS A O 1
ATOM 1438 N N . ARG A 1 184 ? 8.582 12.880 -15.333 1.00 88.62 184 ARG A N 1
ATOM 1439 C CA . ARG A 1 184 ? 7.219 13.012 -15.865 1.00 88.62 184 ARG A CA 1
ATOM 1440 C C . ARG A 1 184 ? 6.210 13.054 -14.723 1.00 88.62 184 ARG A C 1
ATOM 1442 O O . ARG A 1 184 ? 6.386 12.363 -13.725 1.00 88.62 184 ARG A O 1
ATOM 1449 N N . VAL A 1 185 ? 5.154 13.840 -14.899 1.00 90.56 185 VAL A N 1
ATOM 1450 C CA . VAL A 1 185 ? 4.030 13.997 -13.964 1.00 90.56 185 VAL A CA 1
ATOM 1451 C C . VAL A 1 185 ? 2.725 13.759 -14.731 1.00 90.56 185 VAL A C 1
ATOM 1453 O O . VAL A 1 185 ? 2.666 14.001 -15.939 1.00 90.56 185 VAL A O 1
ATOM 1456 N N . ILE A 1 186 ? 1.681 13.275 -14.052 1.00 91.38 186 ILE A N 1
ATOM 1457 C CA . ILE A 1 186 ? 0.302 13.393 -14.547 1.00 91.38 186 ILE A CA 1
ATOM 1458 C C . ILE A 1 186 ? -0.365 14.555 -13.830 1.00 91.38 186 ILE A C 1
ATOM 1460 O O . ILE A 1 186 ? -0.264 14.670 -12.605 1.00 91.38 186 ILE A O 1
ATOM 1464 N N . GLY A 1 187 ? -1.126 15.340 -14.574 1.00 91.44 187 GLY A N 1
ATOM 1465 C CA . GLY A 1 187 ? -2.131 16.203 -13.986 1.00 91.44 187 GLY A CA 1
ATOM 1466 C C . GLY A 1 187 ? -3.283 16.459 -14.938 1.00 91.44 187 GLY A C 1
ATOM 1467 O O . GLY A 1 187 ? -3.249 16.088 -16.117 1.00 91.44 187 GLY A O 1
ATOM 1468 N N . ARG A 1 188 ? -4.288 17.145 -14.415 1.00 91.56 188 ARG A N 1
ATOM 1469 C CA . ARG A 1 188 ? -5.381 17.704 -15.198 1.00 91.56 188 ARG A CA 1
ATOM 1470 C C . ARG A 1 188 ? -4.900 18.984 -15.878 1.00 91.56 188 ARG A C 1
ATOM 1472 O O . ARG A 1 188 ? -4.369 19.877 -15.215 1.00 91.56 188 ARG A O 1
ATOM 1479 N N . LEU A 1 189 ? -5.061 19.077 -17.196 1.00 92.94 189 LEU A N 1
ATOM 1480 C CA . LEU A 1 189 ? -4.755 20.290 -17.949 1.00 92.94 189 LEU A CA 1
ATOM 1481 C C . LEU A 1 189 ? -5.852 21.331 -17.708 1.00 92.94 189 LEU A C 1
ATOM 1483 O O . LEU A 1 189 ? -7.019 21.085 -18.009 1.00 92.94 189 LEU A O 1
ATOM 1487 N N . LEU A 1 190 ? -5.471 22.504 -17.220 1.00 91.94 190 LEU A N 1
ATOM 1488 C CA . LEU A 1 190 ? -6.345 23.648 -16.981 1.00 91.94 190 LEU A CA 1
ATOM 1489 C C . LEU A 1 190 ? -5.883 24.848 -17.820 1.00 91.94 190 LEU A C 1
ATOM 1491 O O . LEU A 1 190 ? -4.738 24.910 -18.279 1.00 91.94 190 LEU A O 1
ATOM 1495 N N . ASN A 1 191 ? -6.783 25.809 -18.019 1.00 88.25 191 ASN A N 1
ATOM 1496 C CA . ASN A 1 191 ? -6.473 27.093 -18.639 1.00 88.25 191 ASN A CA 1
ATOM 1497 C C . ASN A 1 191 ? -6.880 28.217 -17.682 1.00 88.25 191 ASN A C 1
ATOM 1499 O O . ASN A 1 191 ? -8.071 28.423 -17.450 1.00 88.25 191 ASN A O 1
ATOM 1503 N N . GLU A 1 192 ? -5.898 28.925 -17.135 1.00 85.00 192 GLU A N 1
ATOM 1504 C CA . GLU A 1 192 ? -6.105 30.039 -16.213 1.00 85.00 192 GLU A CA 1
ATOM 1505 C C . GLU A 1 192 ? -5.626 31.335 -16.861 1.00 85.00 192 GLU A C 1
ATOM 1507 O O . GLU A 1 192 ? -4.452 31.486 -17.195 1.00 85.00 192 GLU A O 1
ATOM 1512 N N . ASN A 1 193 ? -6.540 32.290 -17.055 1.00 80.12 193 ASN A N 1
ATOM 1513 C CA . ASN A 1 193 ? -6.243 33.605 -17.639 1.00 80.12 193 ASN A CA 1
ATOM 1514 C C . ASN A 1 193 ? -5.505 33.550 -19.002 1.00 80.12 193 ASN A C 1
ATOM 1516 O O . ASN A 1 193 ? -4.776 34.475 -19.357 1.00 80.12 193 ASN A O 1
ATOM 1520 N N . GLY A 1 194 ? -5.687 32.469 -19.772 1.00 79.31 194 GLY A N 1
ATOM 1521 C CA . GLY A 1 194 ? -5.015 32.227 -21.054 1.00 79.31 194 GLY A CA 1
ATOM 1522 C C . GLY A 1 194 ? -3.701 31.441 -20.958 1.00 79.31 194 GLY A C 1
ATOM 1523 O O . GLY A 1 194 ? -3.189 31.008 -21.993 1.00 79.31 194 GLY A O 1
ATOM 1524 N N . ALA A 1 195 ? -3.167 31.211 -19.755 1.00 85.75 195 ALA A N 1
ATOM 1525 C CA . ALA A 1 195 ? -2.029 30.328 -19.524 1.00 85.75 195 ALA A CA 1
ATOM 1526 C C . ALA A 1 195 ? -2.495 28.873 -19.361 1.00 85.75 195 ALA A C 1
ATOM 1528 O O . ALA A 1 195 ? -3.471 28.589 -18.670 1.00 85.75 195 ALA A O 1
ATOM 1529 N N . TRP A 1 196 ? -1.775 27.937 -19.978 1.00 91.12 196 TRP A N 1
ATOM 1530 C CA . TRP A 1 196 ? -2.003 26.506 -19.792 1.00 91.12 196 TRP A CA 1
ATOM 1531 C C . TRP A 1 196 ? -1.172 25.996 -18.614 1.00 91.12 196 TRP A C 1
ATOM 1533 O O . TRP A 1 196 ? 0.051 26.155 -18.611 1.00 91.12 196 TRP A O 1
ATOM 1543 N N . ILE A 1 197 ? -1.823 25.357 -17.643 1.00 93.19 197 ILE A N 1
ATOM 1544 C CA . ILE A 1 197 ? -1.173 24.744 -16.477 1.00 93.19 197 ILE A CA 1
ATOM 1545 C C . ILE A 1 197 ? -1.624 23.292 -16.316 1.00 93.19 197 ILE A C 1
ATOM 1547 O O . ILE A 1 197 ? -2.740 22.935 -16.685 1.00 93.19 197 ILE A O 1
ATOM 1551 N N . VAL A 1 198 ? -0.766 22.446 -15.756 1.00 93.56 198 VAL A N 1
ATOM 1552 C CA . VAL A 1 198 ? -1.101 21.071 -15.374 1.00 93.56 198 VAL A CA 1
ATOM 1553 C C . VAL A 1 198 ? -1.084 20.979 -13.853 1.00 93.56 198 VAL A C 1
ATOM 1555 O O . VAL A 1 198 ? -0.020 21.084 -13.241 1.00 93.56 198 VAL A O 1
ATOM 1558 N N . ALA A 1 199 ? -2.265 20.782 -13.266 1.00 92.50 199 ALA A N 1
ATOM 1559 C CA . ALA A 1 199 ? -2.459 20.599 -11.830 1.00 92.50 199 ALA A CA 1
ATOM 1560 C C . ALA A 1 199 ? -2.257 19.110 -11.475 1.00 92.50 199 ALA A C 1
ATOM 1562 O O . ALA A 1 199 ? -3.026 18.279 -11.970 1.00 92.50 199 ALA A O 1
ATOM 1563 N N . PRO A 1 200 ? -1.239 18.724 -10.678 1.00 92.06 200 PRO A N 1
ATOM 1564 C CA . PRO A 1 200 ? -0.884 17.316 -10.484 1.00 92.06 200 PRO A CA 1
ATOM 1565 C C . PRO A 1 200 ? -1.987 16.448 -9.860 1.00 92.06 200 PRO A C 1
ATOM 1567 O O . PRO A 1 200 ? -2.710 16.871 -8.953 1.00 92.06 200 PRO A O 1
ATOM 1570 N N . GLU A 1 201 ? -2.066 15.184 -10.284 1.00 88.62 201 GLU A N 1
ATOM 1571 C CA . GLU A 1 201 ? -2.933 14.179 -9.646 1.00 88.62 201 GLU A CA 1
ATOM 1572 C C . GLU A 1 201 ? -2.393 13.735 -8.281 1.00 88.62 201 GLU A C 1
ATOM 1574 O O . GLU A 1 201 ? -3.155 13.526 -7.334 1.00 88.62 201 GLU A O 1
ATOM 1579 N N . ASP A 1 202 ? -1.068 13.659 -8.130 1.00 86.88 202 ASP A N 1
ATOM 1580 C CA . ASP A 1 202 ? -0.463 13.490 -6.814 1.00 86.88 202 ASP A CA 1
ATOM 1581 C C . ASP A 1 202 ? -0.426 14.825 -6.065 1.00 86.88 202 ASP A C 1
ATOM 1583 O O . ASP A 1 202 ? 0.485 15.635 -6.243 1.00 86.88 202 ASP A O 1
ATOM 1587 N N . LYS A 1 203 ? -1.389 15.029 -5.162 1.00 85.50 203 LYS A N 1
ATOM 1588 C CA . LYS A 1 203 ? -1.481 16.238 -4.329 1.00 85.50 203 LYS A CA 1
ATOM 1589 C C . LYS A 1 203 ? -0.295 16.417 -3.359 1.00 85.50 203 LYS A C 1
ATOM 1591 O O . LYS A 1 203 ? -0.216 17.444 -2.696 1.00 85.50 203 LYS A O 1
ATOM 1596 N N . ARG A 1 204 ? 0.650 15.465 -3.272 1.00 87.62 204 ARG A N 1
ATOM 1597 C CA . ARG A 1 204 ? 1.960 15.646 -2.603 1.00 87.62 204 ARG A CA 1
ATOM 1598 C C . ARG A 1 204 ? 2.919 16.532 -3.415 1.00 87.62 204 ARG A C 1
ATOM 1600 O O . ARG A 1 204 ? 3.896 17.033 -2.859 1.00 87.62 204 ARG A O 1
ATOM 1607 N N . ILE A 1 205 ? 2.649 16.743 -4.706 1.00 89.38 205 ILE A N 1
ATOM 1608 C CA . ILE A 1 205 ? 3.328 17.714 -5.571 1.00 89.38 205 ILE A CA 1
ATOM 1609 C C . ILE A 1 205 ? 2.526 19.023 -5.531 1.00 89.38 205 ILE A C 1
ATOM 1611 O O . ILE A 1 205 ? 1.678 19.278 -6.378 1.00 89.38 205 ILE A O 1
ATOM 1615 N N . GLY A 1 206 ? 2.796 19.864 -4.529 1.00 84.12 206 GLY A N 1
ATOM 1616 C CA . GLY A 1 206 ? 2.143 21.170 -4.346 1.00 84.12 206 GLY A CA 1
ATOM 1617 C C . GLY A 1 206 ? 2.614 22.269 -5.312 1.00 84.12 206 GLY A C 1
ATOM 1618 O O . GLY A 1 206 ? 2.807 23.403 -4.881 1.00 84.12 206 GLY A O 1
ATOM 1619 N N . HIS A 1 207 ? 2.866 21.926 -6.579 1.00 88.62 207 HIS A N 1
ATOM 1620 C CA . HIS A 1 207 ? 3.317 22.843 -7.631 1.00 88.62 207 HIS A CA 1
ATOM 1621 C C . HIS A 1 207 ? 2.525 22.601 -8.918 1.00 88.62 207 HIS A C 1
ATOM 1623 O O . HIS A 1 207 ? 2.666 21.537 -9.525 1.00 88.62 207 HIS A O 1
ATOM 1629 N N . ASP A 1 208 ? 1.780 23.600 -9.381 1.00 91.81 208 ASP A N 1
ATOM 1630 C CA . ASP A 1 208 ? 1.215 23.596 -10.732 1.00 91.81 208 ASP A CA 1
ATOM 1631 C C . ASP A 1 208 ? 2.317 23.785 -11.780 1.00 91.81 208 ASP A C 1
ATOM 1633 O O . ASP A 1 208 ? 3.260 24.561 -11.587 1.00 91.81 208 ASP A O 1
ATOM 1637 N N . ILE A 1 209 ? 2.212 23.055 -12.890 1.00 94.06 209 ILE A N 1
ATOM 1638 C CA . ILE A 1 209 ? 3.254 22.986 -13.920 1.00 94.06 209 ILE A CA 1
ATOM 1639 C C . ILE A 1 209 ? 2.837 23.823 -15.126 1.00 94.06 209 ILE A C 1
ATOM 1641 O O . ILE A 1 209 ? 1.850 23.510 -15.792 1.00 94.06 209 ILE A O 1
ATOM 1645 N N . LEU A 1 210 ? 3.609 24.861 -15.447 1.00 92.94 210 LEU A N 1
ATOM 1646 C CA . LEU A 1 210 ? 3.342 25.727 -16.593 1.00 92.94 210 LEU A CA 1
ATOM 1647 C C . LEU A 1 210 ? 3.638 24.993 -17.912 1.00 92.94 210 LEU A C 1
ATOM 1649 O O . LEU A 1 210 ? 4.733 24.457 -18.108 1.00 92.94 210 LEU A O 1
ATOM 1653 N N . VAL A 1 211 ? 2.688 25.011 -18.848 1.00 90.75 211 VAL A N 1
ATOM 1654 C CA . VAL A 1 211 ? 2.848 24.395 -20.172 1.00 90.75 211 VAL A CA 1
ATOM 1655 C C . VAL A 1 211 ? 3.319 25.440 -21.178 1.00 90.75 211 VAL A C 1
ATOM 1657 O O . VAL A 1 211 ? 2.547 26.290 -21.618 1.00 90.75 211 VAL A O 1
ATOM 1660 N N . THR A 1 212 ? 4.580 25.355 -21.600 1.00 76.69 212 THR A N 1
ATOM 1661 C CA . THR A 1 212 ? 5.116 26.229 -22.664 1.00 76.69 212 THR A CA 1
ATOM 1662 C C . THR A 1 212 ? 4.939 25.650 -24.066 1.00 76.69 212 THR A C 1
ATOM 1664 O O . THR A 1 212 ? 4.999 26.394 -25.043 1.00 76.69 212 THR A O 1
ATOM 1667 N N . GLN A 1 213 ? 4.720 24.334 -24.191 1.00 65.56 213 GLN A N 1
ATOM 1668 C CA . GLN A 1 213 ? 4.562 23.650 -25.478 1.00 65.56 213 GLN A CA 1
ATOM 1669 C C . GLN A 1 213 ? 3.522 22.519 -25.411 1.00 65.56 213 GLN A C 1
ATOM 1671 O O . GLN A 1 213 ? 3.667 21.561 -24.651 1.00 65.56 213 GLN A O 1
ATOM 1676 N N . THR A 1 214 ? 2.513 22.586 -26.284 1.00 61.25 214 THR A N 1
ATOM 1677 C CA . THR A 1 214 ? 1.539 21.505 -26.552 1.00 61.25 214 THR A CA 1
ATOM 1678 C C . THR A 1 214 ? 2.032 20.489 -27.599 1.00 61.25 214 THR A C 1
ATOM 1680 O O . THR A 1 214 ? 1.383 19.474 -27.854 1.00 61.25 214 THR A O 1
ATOM 1683 N N . GLY A 1 215 ? 3.199 20.731 -28.207 1.00 60.91 215 GLY A N 1
ATOM 1684 C CA . GLY A 1 215 ? 3.806 19.844 -29.201 1.00 60.91 215 GLY A CA 1
ATOM 1685 C C . GLY A 1 215 ? 2.983 19.748 -30.491 1.00 60.91 215 GLY A C 1
ATOM 1686 O O . GLY A 1 215 ? 2.514 20.752 -31.020 1.00 60.91 215 GLY A O 1
ATOM 1687 N N . LYS A 1 216 ? 2.812 18.526 -31.013 1.00 57.91 216 LYS A N 1
ATOM 1688 C CA . LYS A 1 216 ? 1.898 18.241 -32.140 1.00 57.91 216 LYS A CA 1
ATOM 1689 C C . LYS A 1 216 ? 0.450 17.980 -31.694 1.00 57.91 216 LYS A C 1
ATOM 1691 O O . LYS A 1 216 ? -0.410 17.770 -32.546 1.00 57.91 216 LYS A O 1
ATOM 1696 N N . VAL A 1 217 ? 0.184 17.941 -30.389 1.00 64.88 217 VAL A N 1
ATOM 1697 C CA . VAL A 1 217 ? -1.102 17.512 -29.830 1.00 64.88 217 VAL A CA 1
ATOM 1698 C C . VAL A 1 217 ? -1.988 18.732 -29.567 1.00 64.88 217 VAL A C 1
ATOM 1700 O O . VAL A 1 217 ? -1.502 19.810 -29.234 1.00 64.88 217 VAL A O 1
ATOM 1703 N N . LYS A 1 218 ? -3.306 18.572 -29.722 1.00 73.25 218 LYS A N 1
ATOM 1704 C CA . LYS A 1 218 ? -4.307 19.593 -29.376 1.00 73.25 218 LYS A CA 1
ATOM 1705 C C . LYS A 1 218 ? -5.143 19.120 -28.180 1.00 73.25 218 LYS A C 1
ATOM 1707 O O . LYS A 1 218 ? -6.259 18.647 -28.394 1.00 73.25 218 LYS A O 1
ATOM 1712 N N . PRO A 1 219 ? -4.607 19.182 -26.949 1.00 78.38 219 PRO A N 1
ATOM 1713 C CA . PRO A 1 219 ? -5.377 18.844 -25.759 1.00 78.38 219 PRO A CA 1
ATOM 1714 C C . PRO A 1 219 ? -6.476 19.889 -25.511 1.00 78.38 219 PRO A C 1
ATOM 1716 O O . PRO A 1 219 ? -6.360 21.044 -25.931 1.00 78.38 219 PRO A O 1
ATOM 1719 N N . LYS A 1 220 ? -7.534 19.488 -24.808 1.00 86.56 220 LYS A N 1
ATOM 1720 C CA . LYS A 1 220 ? -8.595 20.376 -24.312 1.00 86.56 220 LYS A CA 1
ATOM 1721 C C . LYS A 1 220 ? -8.376 20.672 -22.823 1.00 86.56 220 LYS A C 1
ATOM 1723 O O . LYS A 1 220 ? -7.724 19.905 -22.120 1.00 86.56 220 LYS A O 1
ATOM 1728 N N . SER A 1 221 ? -8.970 21.758 -22.329 1.00 89.56 221 SER A N 1
ATOM 1729 C CA . SER A 1 221 ? -9.066 21.987 -20.881 1.00 89.56 221 SER A CA 1
ATOM 1730 C C . SER A 1 221 ? -9.911 20.888 -20.226 1.00 89.56 221 SER A C 1
ATOM 1732 O O . SER A 1 221 ? -10.892 20.433 -20.814 1.00 89.56 221 SER A O 1
ATOM 1734 N N . GLY A 1 222 ? -9.522 20.458 -19.028 1.00 87.56 222 GLY A N 1
ATOM 1735 C CA . GLY A 1 222 ? -10.149 19.388 -18.254 1.00 87.56 222 GLY A CA 1
ATOM 1736 C C . GLY A 1 222 ? -9.577 17.983 -18.482 1.00 87.56 222 GLY A C 1
ATOM 1737 O O . GLY A 1 222 ? -9.862 17.115 -17.660 1.00 87.56 222 GLY A O 1
ATOM 1738 N N . GLN A 1 223 ? -8.773 17.762 -19.532 1.00 91.00 223 GLN A N 1
ATOM 1739 C CA . GLN A 1 223 ? -8.215 16.444 -19.879 1.00 91.00 223 GLN A CA 1
ATOM 1740 C C . GLN A 1 223 ? -7.046 16.031 -18.980 1.00 91.00 223 GLN A C 1
ATOM 1742 O O . GLN A 1 223 ? -6.303 16.876 -18.478 1.00 91.00 223 GLN A O 1
ATOM 1747 N N . VAL A 1 224 ? -6.840 14.722 -18.837 1.00 91.94 224 VAL A N 1
ATOM 1748 C CA . VAL A 1 224 ? -5.709 14.147 -18.101 1.00 91.94 224 VAL A CA 1
ATOM 1749 C C . VAL A 1 224 ? -4.511 14.010 -19.046 1.00 91.94 224 VAL A C 1
ATOM 1751 O O . VAL A 1 224 ? -4.606 13.390 -20.110 1.00 91.94 224 VAL A O 1
ATOM 1754 N N . VAL A 1 225 ? -3.370 14.598 -18.678 1.00 92.12 225 VAL A N 1
ATOM 1755 C CA . VAL A 1 225 ? -2.170 14.656 -19.532 1.00 92.12 225 VAL A CA 1
ATOM 1756 C C . VAL A 1 225 ? -0.910 14.233 -18.782 1.00 92.12 225 VAL A C 1
ATOM 1758 O O . VAL A 1 225 ? -0.746 14.531 -17.598 1.00 92.12 225 VAL A O 1
ATOM 1761 N N . SER A 1 226 ? 0.016 13.578 -19.486 1.00 91.38 226 SER A N 1
ATOM 1762 C CA . SER A 1 226 ? 1.380 13.371 -19.003 1.00 91.38 226 SER A CA 1
ATOM 1763 C C . SER A 1 226 ? 2.299 14.471 -19.530 1.00 91.38 226 SER A C 1
ATOM 1765 O O . SER A 1 226 ? 2.464 14.657 -20.743 1.00 91.38 226 SER A O 1
ATOM 1767 N N . ILE A 1 227 ? 2.897 15.201 -18.592 1.00 91.00 227 ILE A N 1
ATOM 1768 C CA . ILE A 1 227 ? 3.816 16.310 -18.829 1.00 91.00 227 ILE A CA 1
ATOM 1769 C C . ILE A 1 227 ? 5.237 15.895 -18.442 1.00 91.00 227 ILE A C 1
ATOM 1771 O O . ILE A 1 227 ? 5.466 15.326 -17.376 1.00 91.00 227 ILE A O 1
ATOM 1775 N N . GLU A 1 228 ? 6.198 16.166 -19.321 1.00 91.69 228 GLU A N 1
ATOM 1776 C CA . GLU A 1 228 ? 7.628 15.979 -19.060 1.00 91.69 228 GLU A CA 1
ATOM 1777 C C . GLU A 1 228 ? 8.230 17.333 -18.685 1.00 91.69 228 GLU A C 1
ATOM 1779 O O . GLU A 1 228 ? 8.066 18.310 -19.425 1.00 91.69 228 GLU A O 1
ATOM 1784 N N . LEU A 1 229 ? 8.882 17.400 -17.522 1.00 92.06 229 LEU A N 1
ATOM 1785 C CA . LEU A 1 229 ? 9.429 18.654 -17.007 1.00 92.06 229 LEU A CA 1
ATOM 1786 C C . LEU A 1 229 ? 10.672 19.061 -17.804 1.00 92.06 229 LEU A C 1
ATOM 1788 O O . LEU A 1 229 ? 11.606 18.277 -17.968 1.00 92.06 229 LEU A O 1
ATOM 1792 N N . THR A 1 230 ? 10.677 20.302 -18.287 1.00 89.31 230 THR A N 1
ATOM 1793 C CA . THR A 1 230 ? 11.867 20.961 -18.841 1.00 89.31 230 THR A CA 1
ATOM 1794 C C . THR A 1 230 ? 12.635 21.677 -17.739 1.00 89.31 230 THR A C 1
ATOM 1796 O O . THR A 1 230 ? 13.862 21.618 -17.707 1.00 89.31 230 THR A O 1
ATOM 1799 N N . ASP A 1 231 ? 11.907 22.284 -16.799 1.00 89.94 231 ASP A N 1
ATOM 1800 C CA . ASP A 1 231 ? 12.454 23.086 -15.715 1.00 89.94 231 ASP A CA 1
ATOM 1801 C C . ASP A 1 231 ? 11.801 22.671 -14.393 1.00 89.94 231 ASP A C 1
ATOM 1803 O O . ASP A 1 231 ? 10.577 22.624 -14.255 1.00 89.94 231 ASP A O 1
ATOM 1807 N N . PHE A 1 232 ? 12.635 22.354 -13.407 1.00 91.31 232 PHE A N 1
ATOM 1808 C CA . PHE A 1 232 ? 12.212 21.938 -12.071 1.00 91.31 232 PHE A CA 1
ATOM 1809 C C . PHE A 1 232 ? 11.951 23.150 -11.160 1.00 91.31 232 PHE A C 1
ATOM 1811 O O . PHE A 1 232 ? 12.509 24.224 -11.406 1.00 91.31 232 PHE A O 1
ATOM 1818 N N . PRO A 1 233 ? 11.147 23.008 -10.086 1.00 90.38 233 PRO A N 1
ATOM 1819 C CA . PRO A 1 233 ? 10.799 24.148 -9.250 1.00 90.38 233 PRO A CA 1
ATOM 1820 C C . PRO A 1 233 ? 12.025 24.731 -8.544 1.00 90.38 233 PRO A C 1
ATOM 1822 O O . PRO A 1 233 ? 12.966 24.022 -8.162 1.00 90.38 233 PRO A O 1
ATOM 1825 N N . SER A 1 234 ? 11.976 26.042 -8.326 1.00 85.44 234 SER A N 1
ATOM 1826 C CA . SER A 1 234 ? 12.913 26.769 -7.481 1.00 85.44 234 SER A CA 1
ATOM 1827 C C . SER A 1 234 ? 12.166 27.782 -6.617 1.00 85.44 234 SER A C 1
ATOM 1829 O O . SER A 1 234 ? 11.025 28.145 -6.893 1.00 85.44 234 SER A O 1
ATOM 1831 N N . ARG A 1 235 ? 12.859 28.339 -5.619 1.00 79.12 235 ARG A N 1
ATOM 1832 C CA . ARG A 1 235 ? 12.335 29.380 -4.716 1.00 79.12 235 ARG A CA 1
ATOM 1833 C C . ARG A 1 235 ? 11.689 30.587 -5.427 1.00 79.12 235 ARG A C 1
ATOM 1835 O O . ARG A 1 235 ? 10.944 31.332 -4.796 1.00 79.12 235 ARG A O 1
ATOM 1842 N N . HIS A 1 236 ? 12.010 30.813 -6.702 1.00 80.81 236 HIS A N 1
ATOM 1843 C CA . HIS A 1 236 ? 11.531 31.948 -7.494 1.00 80.81 236 HIS A CA 1
ATOM 1844 C C . HIS A 1 236 ? 10.969 31.548 -8.872 1.00 80.81 236 HIS A C 1
ATOM 1846 O O . HIS A 1 236 ? 10.749 32.426 -9.703 1.00 80.81 236 HIS A O 1
ATOM 1852 N N . SER A 1 237 ? 10.743 30.255 -9.133 1.00 85.12 237 SER A N 1
ATOM 1853 C CA . SER A 1 237 ? 10.189 29.769 -10.404 1.00 85.12 237 SER A CA 1
ATOM 1854 C C . SER A 1 237 ? 9.320 28.527 -10.208 1.00 85.12 237 SER A C 1
ATOM 1856 O O . SER A 1 237 ? 9.769 27.533 -9.633 1.00 85.12 237 SER A O 1
ATOM 1858 N N . GLN A 1 238 ? 8.099 28.571 -10.744 1.00 88.06 238 GLN A N 1
ATOM 1859 C CA . GLN A 1 238 ? 7.269 27.380 -10.940 1.00 88.06 238 GLN A CA 1
ATOM 1860 C C . GLN A 1 238 ? 7.962 26.383 -11.889 1.00 88.06 238 GLN A C 1
ATOM 1862 O O . GLN A 1 238 ? 8.805 26.794 -12.695 1.00 88.06 238 GLN A O 1
ATOM 1867 N N . PRO A 1 239 ? 7.628 25.084 -11.807 1.00 93.38 239 PRO A N 1
ATOM 1868 C CA . PRO A 1 239 ? 8.080 24.105 -12.784 1.00 93.38 239 PRO A CA 1
ATOM 1869 C C . PRO A 1 239 ? 7.454 24.369 -14.159 1.00 93.38 239 PRO A C 1
ATOM 1871 O O . PRO A 1 239 ? 6.316 24.831 -14.270 1.00 93.38 239 PRO A O 1
ATOM 1874 N N . VAL A 1 240 ? 8.194 24.027 -15.210 1.00 93.25 240 VAL A N 1
ATOM 1875 C CA . VAL A 1 240 ? 7.770 24.162 -16.609 1.00 93.25 240 VAL A CA 1
ATOM 1876 C C . VAL A 1 240 ? 7.884 22.807 -17.292 1.00 93.25 240 VAL A C 1
ATOM 1878 O O . VAL A 1 240 ? 8.810 22.039 -17.017 1.00 93.25 240 VAL A O 1
ATOM 1881 N N . GLY A 1 241 ? 6.957 22.502 -18.198 1.00 92.25 241 GLY A N 1
ATOM 1882 C CA . GLY A 1 241 ? 7.017 21.277 -18.982 1.00 92.25 241 GLY A CA 1
ATOM 1883 C C . GLY A 1 241 ? 6.343 21.350 -20.348 1.00 92.25 241 GLY A C 1
ATOM 1884 O O . GLY A 1 241 ? 5.725 22.343 -20.744 1.00 92.25 241 GLY A O 1
ATOM 1885 N N . LYS A 1 242 ? 6.475 20.235 -21.065 1.00 91.00 242 LYS A N 1
ATOM 1886 C CA . LYS A 1 242 ? 5.872 19.963 -22.376 1.00 91.00 242 LYS A CA 1
ATOM 1887 C C . LYS A 1 242 ? 4.925 18.767 -22.264 1.00 91.00 242 LYS A C 1
ATOM 1889 O O . LYS A 1 242 ? 5.259 17.771 -21.618 1.00 91.00 242 LYS A O 1
ATOM 1894 N N . ILE A 1 243 ? 3.763 18.836 -22.904 1.00 90.50 243 ILE A N 1
ATOM 1895 C CA . ILE A 1 243 ? 2.836 17.694 -22.942 1.00 90.50 243 ILE A CA 1
ATOM 1896 C C . ILE A 1 243 ? 3.407 16.627 -23.885 1.00 90.50 243 ILE A C 1
ATOM 1898 O O . ILE A 1 243 ? 3.774 16.935 -25.020 1.00 90.50 243 ILE A O 1
ATOM 1902 N N . VAL A 1 244 ? 3.495 15.383 -23.407 1.00 88.62 244 VAL A N 1
ATOM 1903 C CA . VAL A 1 244 ? 4.033 14.237 -24.166 1.00 88.62 244 VAL A CA 1
ATOM 1904 C C . VAL A 1 244 ? 2.927 13.269 -24.581 1.00 88.62 244 VAL A C 1
ATOM 1906 O O . VAL A 1 244 ? 2.934 12.774 -25.705 1.00 88.62 244 VAL A O 1
ATOM 1909 N N . GLU A 1 245 ? 1.968 13.020 -23.691 1.00 89.00 245 GLU A N 1
ATOM 1910 C CA . GLU A 1 245 ? 0.881 12.049 -23.857 1.00 89.00 245 GLU A CA 1
ATOM 1911 C C . GLU A 1 245 ? -0.411 12.708 -23.337 1.00 89.00 245 GLU A C 1
ATOM 1913 O O . GLU A 1 245 ? -0.409 13.304 -22.259 1.00 89.00 245 GLU A O 1
ATOM 1918 N N . VAL A 1 246 ? -1.507 12.640 -24.095 1.00 90.25 246 VAL A N 1
ATOM 1919 C CA . VAL A 1 246 ? -2.857 12.965 -23.598 1.00 90.25 246 VAL A CA 1
ATOM 1920 C C . VAL A 1 246 ? -3.534 11.628 -23.355 1.00 90.25 246 VAL A C 1
ATOM 1922 O O . VAL A 1 246 ? -3.594 10.820 -24.279 1.00 90.25 246 VAL A O 1
ATOM 1925 N N . LEU A 1 247 ? -3.975 11.378 -22.122 1.00 87.94 247 LEU A N 1
ATOM 1926 C CA . LEU A 1 247 ? -4.524 10.079 -21.734 1.00 87.94 247 LEU A CA 1
ATOM 1927 C C . LEU A 1 247 ? -6.006 9.973 -22.108 1.00 87.94 247 LEU A C 1
ATOM 1929 O O . LEU A 1 247 ? -6.424 8.943 -22.624 1.00 87.94 247 LEU A O 1
ATOM 1933 N N . GLY A 1 248 ? -6.777 11.040 -21.880 1.00 88.31 248 GLY A N 1
ATOM 1934 C CA . GLY A 1 248 ? -8.220 11.086 -22.130 1.00 88.31 248 GLY A CA 1
ATOM 1935 C C . GLY A 1 248 ? -8.921 12.146 -21.279 1.00 88.31 248 GLY A C 1
ATOM 1936 O O . GLY A 1 248 ? -8.276 13.041 -20.719 1.00 88.31 248 GLY A O 1
ATOM 1937 N N . ASP A 1 249 ? -10.239 12.032 -21.177 1.00 86.38 249 ASP A N 1
ATOM 1938 C CA . ASP A 1 249 ? -11.075 12.803 -20.259 1.00 86.38 249 ASP A CA 1
ATOM 1939 C C . ASP A 1 249 ? -11.105 12.102 -18.877 1.00 86.38 249 ASP A C 1
ATOM 1941 O O . ASP A 1 249 ? -10.878 10.899 -18.765 1.00 86.38 249 ASP A O 1
ATOM 1945 N N . ILE A 1 250 ? -11.328 12.844 -17.783 1.00 79.94 250 ILE A N 1
ATOM 1946 C CA . ILE A 1 250 ? -11.171 12.298 -16.412 1.00 79.94 250 ILE A CA 1
ATOM 1947 C C . ILE A 1 250 ? -12.229 11.241 -16.026 1.00 79.94 250 ILE A C 1
ATOM 1949 O O . ILE A 1 250 ? -11.982 10.421 -15.145 1.00 79.94 250 ILE A O 1
ATOM 1953 N N . ASP A 1 251 ? -13.379 11.242 -16.704 1.00 79.00 251 ASP A N 1
ATOM 1954 C CA . ASP A 1 251 ? -14.463 10.263 -16.543 1.00 79.00 251 ASP A CA 1
ATOM 1955 C C . ASP A 1 251 ? -14.330 9.037 -17.484 1.00 79.00 251 ASP A C 1
ATOM 1957 O O . ASP A 1 251 ? -15.205 8.166 -17.467 1.00 79.00 251 ASP A O 1
ATOM 1961 N N . ASP A 1 252 ? -13.274 8.945 -18.309 1.00 82.62 252 ASP A N 1
ATOM 1962 C CA . ASP A 1 252 ? -13.073 7.810 -19.226 1.00 82.62 252 ASP A CA 1
ATOM 1963 C C . ASP A 1 252 ? -12.835 6.490 -18.449 1.00 82.62 252 ASP A C 1
ATOM 1965 O O . ASP A 1 252 ? -11.987 6.445 -17.552 1.00 82.62 252 ASP A O 1
ATOM 1969 N N . PRO A 1 253 ? -13.519 5.374 -18.781 1.00 74.38 253 PRO A N 1
ATOM 1970 C CA . PRO A 1 253 ? -13.368 4.115 -18.046 1.00 74.38 253 PRO A CA 1
ATOM 1971 C C . PRO A 1 253 ? -11.934 3.558 -18.066 1.00 74.38 253 PRO A C 1
ATOM 1973 O O . PRO A 1 253 ? -11.399 3.240 -19.129 1.00 74.38 253 PRO A O 1
ATOM 1976 N N . GLY A 1 254 ? -11.333 3.367 -16.889 1.00 81.69 254 GLY A N 1
ATOM 1977 C CA . GLY A 1 254 ? -9.950 2.905 -16.731 1.00 81.69 254 GLY A CA 1
ATOM 1978 C C . GLY A 1 254 ? -8.927 4.039 -16.585 1.00 81.69 254 GLY A C 1
ATOM 1979 O O . GLY A 1 254 ? -7.754 3.757 -16.315 1.00 81.69 254 GLY A O 1
ATOM 1980 N N . MET A 1 255 ? -9.344 5.307 -16.705 1.00 85.75 255 MET A N 1
ATOM 1981 C CA . MET A 1 255 ? -8.499 6.476 -16.435 1.00 85.75 255 MET A CA 1
ATOM 1982 C C . MET A 1 255 ? -7.967 6.466 -14.998 1.00 85.75 255 MET A C 1
ATOM 1984 O O . MET A 1 255 ? -6.809 6.804 -14.755 1.00 85.75 255 MET A O 1
ATOM 1988 N N . GLU A 1 256 ? -8.771 5.995 -14.045 1.00 85.69 256 GLU A N 1
ATOM 1989 C CA . GLU A 1 256 ? -8.390 5.836 -12.645 1.00 85.69 256 GLU A CA 1
ATOM 1990 C C . GLU A 1 256 ? -7.176 4.907 -12.472 1.00 85.69 256 GLU A C 1
ATOM 1992 O O . GLU A 1 256 ? -6.297 5.176 -11.649 1.00 85.69 256 GLU A O 1
ATOM 1997 N N . ILE A 1 257 ? -7.076 3.866 -13.309 1.00 88.25 257 ILE A N 1
ATOM 1998 C CA . ILE A 1 257 ? -5.962 2.913 -13.319 1.00 88.25 257 ILE A CA 1
ATOM 1999 C C . ILE A 1 257 ? -4.735 3.548 -13.981 1.00 88.25 257 ILE A C 1
ATOM 2001 O O . ILE A 1 257 ? -3.648 3.515 -13.406 1.00 88.25 257 ILE A O 1
ATOM 2005 N N . GLU A 1 258 ? -4.882 4.172 -15.155 1.00 87.75 258 GLU A N 1
ATOM 2006 C CA . GLU A 1 258 ? -3.768 4.849 -15.842 1.00 87.75 258 GLU A CA 1
ATOM 2007 C C . GLU A 1 258 ? -3.168 5.996 -15.002 1.00 87.75 258 GLU A C 1
ATOM 2009 O O . GLU A 1 258 ? -1.946 6.207 -15.044 1.00 87.75 258 GLU A O 1
ATOM 2014 N N . ILE A 1 259 ? -4.000 6.676 -14.195 1.00 88.06 259 ILE A N 1
ATOM 2015 C CA . ILE A 1 259 ? -3.579 7.644 -13.177 1.00 88.06 259 ILE A CA 1
ATOM 2016 C C . ILE A 1 259 ? -2.801 6.949 -12.056 1.00 88.06 259 ILE A C 1
ATOM 2018 O O . ILE A 1 259 ? -1.649 7.310 -11.816 1.00 88.06 259 ILE A O 1
ATOM 2022 N N . ALA A 1 260 ? -3.385 5.954 -11.377 1.00 88.94 260 ALA A N 1
ATOM 2023 C CA . ALA A 1 260 ? -2.750 5.295 -10.232 1.00 88.94 260 ALA A CA 1
ATOM 2024 C C . ALA A 1 260 ? -1.399 4.652 -10.600 1.00 88.94 260 ALA A C 1
ATOM 2026 O O . ALA A 1 260 ? -0.402 4.847 -9.904 1.00 88.94 260 ALA A O 1
ATOM 2027 N N . VAL A 1 261 ? -1.333 3.958 -11.738 1.00 89.62 261 VAL A N 1
ATOM 2028 C CA . VAL A 1 261 ? -0.126 3.287 -12.245 1.00 89.62 261 VAL A CA 1
ATOM 2029 C C . VAL A 1 261 ? 1.055 4.249 -12.370 1.00 89.62 261 VAL A C 1
ATOM 2031 O O . VAL A 1 261 ? 2.143 3.961 -11.873 1.00 89.62 261 VAL A O 1
ATOM 2034 N N . ARG A 1 262 ? 0.854 5.418 -12.987 1.00 86.25 262 ARG A N 1
ATOM 2035 C CA . ARG A 1 262 ? 1.909 6.435 -13.131 1.00 86.25 262 ARG A CA 1
ATOM 2036 C C . ARG A 1 262 ? 2.130 7.225 -11.828 1.00 86.25 262 ARG A C 1
ATOM 2038 O O . ARG A 1 262 ? 3.281 7.492 -11.501 1.00 86.25 262 ARG A O 1
ATOM 2045 N N . LYS A 1 263 ? 1.079 7.537 -11.052 1.00 84.81 263 LYS A N 1
ATOM 2046 C CA . LYS A 1 263 ? 1.146 8.241 -9.748 1.00 84.81 263 LYS A CA 1
ATOM 2047 C C . LYS A 1 263 ? 2.032 7.520 -8.727 1.00 84.81 263 LYS A C 1
ATOM 2049 O O . LYS A 1 263 ? 2.797 8.169 -8.020 1.00 84.81 263 LYS A O 1
ATOM 2054 N N . TYR A 1 264 ? 1.927 6.194 -8.640 1.00 85.50 264 TYR A N 1
ATOM 2055 C CA . TYR A 1 264 ? 2.722 5.377 -7.714 1.00 85.50 264 TYR A CA 1
ATOM 2056 C C . TYR A 1 264 ? 4.014 4.824 -8.335 1.00 85.50 264 TYR A C 1
ATOM 2058 O O . TYR A 1 264 ? 4.744 4.102 -7.659 1.00 85.50 264 TYR A O 1
ATOM 2066 N N . GLY A 1 265 ? 4.314 5.137 -9.602 1.00 83.75 265 GLY A N 1
ATOM 2067 C CA . GLY A 1 265 ? 5.497 4.613 -10.290 1.00 83.75 265 GLY A CA 1
ATOM 2068 C C . GLY A 1 265 ? 5.484 3.086 -10.414 1.00 83.75 265 GLY A C 1
ATOM 2069 O O . GLY A 1 265 ? 6.481 2.432 -10.108 1.00 83.75 265 GLY A O 1
ATOM 2070 N N . VAL A 1 266 ? 4.341 2.508 -10.800 1.00 89.81 266 VAL A N 1
ATOM 2071 C CA . VAL A 1 266 ? 4.180 1.072 -11.071 1.00 89.81 266 VAL A CA 1
ATOM 2072 C C . VAL A 1 266 ? 4.729 0.755 -12.476 1.00 89.81 266 VAL A C 1
ATOM 2074 O O . VAL A 1 266 ? 4.211 1.296 -13.466 1.00 89.81 266 VAL A O 1
ATOM 2077 N N . PRO A 1 267 ? 5.740 -0.127 -12.607 1.00 89.56 267 PRO A N 1
ATOM 2078 C CA . PRO A 1 267 ? 6.243 -0.565 -13.903 1.00 89.56 267 PRO A CA 1
ATOM 2079 C C . PRO A 1 267 ? 5.159 -1.369 -14.622 1.00 89.56 267 PRO A C 1
ATOM 2081 O O . PRO A 1 267 ? 4.679 -2.384 -14.120 1.00 89.56 267 PRO A O 1
ATOM 2084 N N . HIS A 1 268 ? 4.730 -0.874 -15.782 1.00 90.06 268 HIS A N 1
ATOM 2085 C CA . HIS A 1 268 ? 3.607 -1.438 -16.537 1.00 90.06 268 HIS A CA 1
ATOM 2086 C C . HIS A 1 268 ? 4.000 -1.876 -17.951 1.00 90.06 268 HIS A C 1
ATOM 2088 O O . HIS A 1 268 ? 3.505 -2.896 -18.428 1.00 90.06 268 HIS A O 1
ATOM 2094 N N . ARG A 1 269 ? 4.938 -1.175 -18.600 1.00 91.75 269 ARG A N 1
ATOM 2095 C CA . ARG A 1 269 ? 5.518 -1.569 -19.897 1.00 91.75 269 ARG A CA 1
ATOM 2096 C C . ARG A 1 269 ? 6.669 -2.546 -19.650 1.00 91.75 269 ARG A C 1
ATOM 2098 O O . ARG A 1 269 ? 7.419 -2.341 -18.702 1.00 91.75 269 ARG A O 1
ATOM 2105 N N . PHE A 1 270 ? 6.752 -3.623 -20.424 1.00 95.19 270 PHE A N 1
ATOM 2106 C CA . PHE A 1 270 ? 7.899 -4.536 -20.371 1.00 95.19 270 PHE A CA 1
ATOM 2107 C C . PHE A 1 270 ? 9.044 -3.982 -21.228 1.00 95.19 270 PHE A C 1
ATOM 2109 O O . PHE A 1 270 ? 8.779 -3.231 -22.172 1.00 95.19 270 PHE A O 1
ATOM 2116 N N . SER A 1 271 ? 10.292 -4.336 -20.922 1.00 95.00 271 SER A N 1
ATOM 2117 C CA . SER A 1 271 ? 11.429 -3.982 -21.777 1.00 95.00 271 SER A CA 1
ATOM 2118 C C . SER A 1 271 ? 11.390 -4.733 -23.115 1.00 95.00 271 SER A C 1
ATOM 2120 O O . SER A 1 271 ? 10.926 -5.873 -23.196 1.00 95.00 271 SER A O 1
ATOM 2122 N N . ASP A 1 272 ? 11.921 -4.120 -24.178 1.00 96.50 272 ASP A N 1
ATOM 2123 C CA . ASP A 1 272 ? 12.007 -4.762 -25.501 1.00 96.50 272 ASP A CA 1
ATOM 2124 C C . ASP A 1 272 ? 12.814 -6.076 -25.447 1.00 96.50 272 ASP A C 1
ATOM 2126 O O . ASP A 1 272 ? 12.520 -7.023 -26.173 1.00 96.50 272 ASP A O 1
ATOM 2130 N N . ALA A 1 273 ? 13.797 -6.158 -24.540 1.00 95.69 273 ALA A N 1
ATOM 2131 C CA . ALA A 1 273 ? 14.590 -7.360 -24.297 1.00 95.69 273 ALA A CA 1
ATOM 2132 C C . ALA A 1 273 ? 13.772 -8.473 -23.614 1.00 95.69 273 ALA A C 1
ATOM 2134 O O . ALA A 1 273 ? 13.823 -9.619 -24.059 1.00 95.69 273 ALA A O 1
ATOM 2135 N N . ALA A 1 274 ? 12.973 -8.147 -22.590 1.00 96.12 274 ALA A N 1
ATOM 2136 C CA . ALA A 1 274 ? 12.072 -9.101 -21.941 1.00 96.12 274 ALA A CA 1
ATOM 2137 C C . ALA A 1 274 ? 10.989 -9.610 -22.909 1.00 96.12 274 ALA A C 1
ATOM 2139 O O . ALA A 1 274 ? 10.665 -10.798 -22.917 1.00 96.12 274 ALA A O 1
ATOM 2140 N N . LEU A 1 275 ? 10.460 -8.734 -23.772 1.00 97.25 275 LEU A N 1
ATOM 2141 C CA . LEU A 1 275 ? 9.490 -9.104 -24.807 1.00 97.25 275 LEU A CA 1
ATOM 2142 C C . LEU A 1 275 ? 10.107 -9.992 -25.899 1.00 97.25 275 LEU A C 1
ATOM 2144 O O . LEU A 1 275 ? 9.480 -10.973 -26.299 1.00 97.25 275 LEU A O 1
ATOM 2148 N N . ALA A 1 276 ? 11.333 -9.701 -26.345 1.00 97.31 276 ALA A N 1
ATOM 2149 C CA . ALA A 1 276 ? 12.061 -10.557 -27.282 1.00 97.31 276 ALA A CA 1
ATOM 2150 C C . ALA A 1 276 ? 12.343 -11.944 -26.678 1.00 97.31 276 ALA A C 1
ATOM 2152 O O . ALA A 1 276 ? 12.018 -12.958 -27.295 1.00 97.31 276 ALA A O 1
ATOM 2153 N N . GLN A 1 277 ? 12.842 -12.001 -25.438 1.00 97.12 277 GLN A N 1
ATOM 2154 C CA . GLN A 1 277 ? 13.083 -13.263 -24.734 1.00 97.12 277 GLN A CA 1
ATOM 2155 C C . GLN A 1 277 ? 11.785 -14.070 -24.543 1.00 97.12 277 GLN A C 1
ATOM 2157 O O . GLN A 1 277 ? 11.772 -15.280 -24.770 1.00 97.12 277 GLN A O 1
ATOM 2162 N N . ALA A 1 278 ? 10.669 -13.418 -24.193 1.00 96.56 278 ALA A N 1
ATOM 2163 C CA . ALA A 1 278 ? 9.362 -14.074 -24.108 1.00 96.56 278 ALA A CA 1
ATOM 2164 C C . ALA A 1 278 ? 8.895 -14.648 -25.457 1.00 96.56 278 ALA A C 1
ATOM 2166 O O . ALA A 1 278 ? 8.250 -15.696 -25.478 1.00 96.56 278 ALA A O 1
ATOM 2167 N N . ALA A 1 279 ? 9.207 -13.989 -26.577 1.00 95.81 279 ALA A N 1
ATOM 2168 C CA . ALA A 1 279 ? 8.839 -14.462 -27.909 1.00 95.81 279 ALA A CA 1
ATOM 2169 C C . ALA A 1 279 ? 9.605 -15.738 -28.320 1.00 95.81 279 ALA A C 1
ATOM 2171 O O . ALA A 1 279 ? 9.006 -16.613 -28.944 1.00 95.81 279 ALA A O 1
ATOM 2172 N N . GLU A 1 280 ? 10.880 -15.870 -27.932 1.00 95.75 280 GLU A N 1
ATOM 2173 C CA . GLU A 1 280 ? 11.745 -17.031 -28.229 1.00 95.75 280 GLU A CA 1
ATOM 2174 C C . GLU A 1 280 ? 11.413 -18.304 -27.418 1.00 95.75 280 GLU A C 1
ATOM 2176 O O . GLU A 1 280 ? 11.775 -19.425 -27.810 1.00 95.75 280 GLU A O 1
ATOM 2181 N N . LEU A 1 281 ? 10.711 -18.162 -26.289 1.00 94.62 281 LEU A N 1
ATOM 2182 C CA . LEU A 1 281 ? 10.194 -19.299 -25.522 1.00 94.62 281 LEU A CA 1
ATOM 2183 C C . LEU A 1 281 ? 9.171 -20.110 -26.347 1.00 94.62 281 LEU A C 1
ATOM 2185 O O . LEU A 1 281 ? 8.497 -19.558 -27.219 1.00 94.62 281 LEU A O 1
ATOM 2189 N N . PRO A 1 282 ? 9.021 -21.423 -26.099 1.00 93.50 282 PRO A N 1
ATOM 2190 C CA . PRO A 1 282 ? 7.965 -22.201 -26.738 1.00 93.50 282 PRO A CA 1
ATOM 2191 C C . PRO A 1 282 ? 6.589 -21.836 -26.165 1.00 93.50 282 PRO A C 1
ATOM 2193 O O . PRO A 1 282 ? 6.491 -21.233 -25.099 1.00 93.50 282 PRO A O 1
ATOM 2196 N N . ASP A 1 283 ? 5.526 -22.245 -26.851 1.00 89.06 283 ASP A N 1
ATOM 2197 C CA . ASP A 1 283 ? 4.152 -22.122 -26.341 1.00 89.06 283 ASP A CA 1
ATOM 2198 C C . ASP A 1 283 ? 3.720 -23.372 -25.530 1.00 89.06 283 ASP A C 1
ATOM 2200 O O . ASP A 1 283 ? 2.769 -23.326 -24.750 1.00 89.06 283 ASP A O 1
ATOM 2204 N N . GLU A 1 284 ? 4.477 -24.472 -25.651 1.00 90.19 284 GLU A N 1
ATOM 2205 C CA . GLU A 1 284 ? 4.277 -25.764 -24.977 1.00 90.19 284 GLU A CA 1
ATOM 2206 C C . GLU A 1 284 ? 5.588 -26.301 -24.364 1.00 90.19 284 GLU A C 1
ATOM 2208 O O . GLU A 1 284 ? 6.691 -25.922 -24.770 1.00 90.19 284 GLU A O 1
ATOM 2213 N N . VAL A 1 285 ? 5.484 -27.218 -23.396 1.00 91.88 285 VAL A N 1
ATOM 2214 C CA . VAL A 1 285 ? 6.639 -27.888 -22.770 1.00 91.88 285 VAL A CA 1
ATOM 2215 C C . VAL A 1 285 ? 7.343 -28.789 -23.791 1.00 91.88 285 VAL A C 1
ATOM 2217 O O . VAL A 1 285 ? 6.726 -29.669 -24.387 1.00 91.88 285 VAL A O 1
ATOM 2220 N N . ARG A 1 286 ? 8.657 -28.618 -23.993 1.00 92.56 286 ARG A N 1
ATOM 2221 C CA . ARG A 1 286 ? 9.419 -29.446 -24.942 1.00 92.56 286 ARG A CA 1
ATOM 2222 C C . ARG A 1 286 ? 9.820 -30.760 -24.267 1.00 92.56 286 ARG A C 1
ATOM 2224 O O . ARG A 1 286 ? 10.199 -30.775 -23.101 1.00 92.56 286 ARG A O 1
ATOM 2231 N N . ALA A 1 287 ? 9.957 -31.845 -25.033 1.00 89.12 287 ALA A N 1
ATOM 2232 C CA . ALA A 1 287 ? 10.511 -33.125 -24.545 1.00 89.12 287 ALA A CA 1
ATOM 2233 C C . ALA A 1 287 ? 11.989 -33.060 -24.057 1.00 89.12 287 ALA A C 1
ATOM 2235 O O . ALA A 1 287 ? 12.582 -34.067 -23.654 1.00 89.12 287 ALA A O 1
ATOM 2236 N N . ALA A 1 288 ? 12.620 -31.883 -24.125 1.00 90.56 288 ALA A N 1
ATOM 2237 C CA . ALA A 1 288 ? 13.882 -31.578 -23.458 1.00 90.56 288 ALA A CA 1
ATOM 2238 C C . ALA A 1 288 ? 13.679 -31.055 -22.023 1.00 90.56 288 ALA A C 1
ATOM 2240 O O . ALA A 1 288 ? 14.471 -31.401 -21.149 1.00 90.56 288 ALA A O 1
ATOM 2241 N N . ASP A 1 289 ? 12.615 -30.285 -21.776 1.00 88.69 289 ASP A N 1
ATOM 2242 C CA . ASP A 1 289 ? 12.271 -29.702 -20.475 1.00 88.69 289 ASP A CA 1
ATOM 2243 C C . ASP A 1 289 ? 11.798 -30.774 -19.483 1.00 88.69 289 ASP A C 1
ATOM 2245 O O . ASP A 1 289 ? 12.121 -30.693 -18.299 1.00 88.69 289 ASP A O 1
ATOM 2249 N N . SER A 1 290 ? 11.118 -31.820 -19.974 1.00 87.06 290 SER A N 1
ATOM 2250 C CA . SER A 1 290 ? 10.668 -32.990 -19.198 1.00 87.06 290 SER A CA 1
ATOM 2251 C C . SER A 1 290 ? 11.806 -33.878 -18.666 1.00 87.06 290 SER A C 1
ATOM 2253 O O . SER A 1 290 ? 11.572 -34.800 -17.887 1.00 87.06 290 SER A O 1
ATOM 2255 N N . ARG A 1 291 ? 13.058 -33.651 -19.083 1.00 86.94 291 ARG A N 1
ATOM 2256 C CA . ARG A 1 291 ? 14.199 -34.497 -18.696 1.00 86.94 291 ARG A CA 1
ATOM 2257 C C . ARG A 1 291 ? 14.607 -34.238 -17.247 1.00 86.94 291 ARG A C 1
ATOM 2259 O O . ARG A 1 291 ? 14.686 -33.096 -16.815 1.00 86.94 291 ARG A O 1
ATOM 2266 N N . GLN A 1 292 ? 14.935 -35.310 -16.522 1.00 87.75 292 GLN A N 1
ATOM 2267 C CA . GLN A 1 292 ? 15.300 -35.277 -15.092 1.00 87.75 292 GLN A CA 1
ATOM 2268 C C . GLN A 1 292 ? 14.191 -34.744 -14.159 1.00 87.75 292 GLN A C 1
ATOM 2270 O O . GLN A 1 292 ? 14.461 -34.409 -13.006 1.00 87.75 292 GLN A O 1
ATOM 2275 N N . ARG A 1 293 ? 12.944 -34.706 -14.639 1.00 95.75 293 ARG A N 1
ATOM 2276 C CA . ARG A 1 293 ? 11.748 -34.413 -13.846 1.00 95.75 293 ARG A CA 1
ATOM 2277 C C . ARG A 1 293 ? 11.052 -35.707 -13.431 1.00 95.75 293 ARG A C 1
ATOM 2279 O O . ARG A 1 293 ? 11.190 -36.729 -14.102 1.00 95.75 293 ARG A O 1
ATOM 2286 N N . VAL A 1 294 ? 10.303 -35.655 -12.335 1.00 97.44 294 VAL A N 1
ATOM 2287 C CA . VAL A 1 294 ? 9.311 -36.687 -12.002 1.00 97.44 294 VAL A CA 1
ATOM 2288 C C . VAL A 1 294 ? 8.115 -36.523 -12.940 1.00 97.44 294 VAL A C 1
ATOM 2290 O O . VAL A 1 294 ? 7.654 -35.403 -13.150 1.00 97.44 294 VAL A O 1
ATOM 2293 N N . ASP A 1 295 ? 7.621 -37.618 -13.506 1.00 97.00 295 ASP A N 1
ATOM 2294 C CA . ASP A 1 295 ? 6.354 -37.613 -14.236 1.00 97.00 295 ASP A CA 1
ATOM 2295 C C . ASP A 1 295 ? 5.196 -37.743 -13.234 1.00 97.00 295 ASP A C 1
ATOM 2297 O O . ASP A 1 295 ? 5.231 -38.616 -12.364 1.00 97.00 295 ASP A O 1
ATOM 2301 N N . LEU A 1 296 ? 4.224 -36.835 -13.319 1.00 97.31 296 LEU A N 1
ATOM 2302 C CA . LEU A 1 296 ? 2.978 -36.821 -12.548 1.00 97.31 296 LEU A CA 1
ATOM 2303 C C . LEU A 1 296 ? 1.759 -36.617 -13.469 1.00 97.31 296 LEU A C 1
ATOM 2305 O O . LEU A 1 296 ? 0.710 -36.171 -13.005 1.00 97.31 296 LEU A O 1
ATOM 2309 N N . CYS A 1 297 ? 1.879 -36.876 -14.775 1.00 95.44 297 CYS A N 1
ATOM 2310 C CA . CYS A 1 297 ? 0.795 -36.638 -15.736 1.00 95.44 297 CYS A CA 1
ATOM 2311 C C . CYS A 1 297 ? -0.372 -37.637 -15.598 1.00 95.44 297 CYS A C 1
ATOM 2313 O O . CYS A 1 297 ? -1.451 -37.397 -16.133 1.00 95.44 297 CYS A O 1
ATOM 2315 N N . ASP A 1 298 ? -0.182 -38.730 -14.852 1.00 95.31 298 ASP A N 1
ATOM 2316 C CA . ASP A 1 298 ? -1.219 -39.687 -14.450 1.00 95.31 298 ASP A CA 1
ATOM 2317 C C . ASP A 1 298 ? -1.882 -39.351 -13.095 1.00 95.31 298 ASP A C 1
ATOM 2319 O O . ASP A 1 298 ? -2.910 -39.936 -12.743 1.00 95.31 298 ASP A O 1
ATOM 2323 N N . VAL A 1 299 ? -1.331 -38.398 -12.334 1.00 96.44 299 VAL A N 1
ATOM 2324 C CA . VAL A 1 299 ? -1.877 -37.958 -11.043 1.00 96.44 299 VAL A CA 1
ATOM 2325 C C . VAL A 1 299 ? -2.942 -36.881 -11.285 1.00 96.44 299 VAL A C 1
ATOM 2327 O O . VAL A 1 299 ? -2.620 -35.848 -11.871 1.00 96.44 299 VAL A O 1
ATOM 2330 N N . PRO A 1 300 ? -4.193 -37.036 -10.796 1.00 95.44 300 PRO A N 1
ATOM 2331 C CA . PRO A 1 300 ? -5.271 -36.073 -11.033 1.00 95.44 300 PRO A CA 1
ATOM 2332 C C . PRO A 1 300 ? -5.135 -34.824 -10.142 1.00 95.44 300 PRO A C 1
ATOM 2334 O O . PRO A 1 300 ? -5.921 -34.585 -9.221 1.00 95.44 300 PRO A O 1
ATOM 2337 N N . LEU A 1 301 ? -4.097 -34.036 -10.420 1.00 96.81 301 LEU A N 1
ATOM 2338 C CA . LEU A 1 301 ? -3.864 -32.685 -9.917 1.00 96.81 301 LEU A CA 1
ATOM 2339 C C . LEU A 1 301 ? -4.902 -31.728 -10.518 1.00 96.81 301 LEU A C 1
ATOM 2341 O O . LEU A 1 301 ? -5.185 -31.785 -11.715 1.00 96.81 301 LEU A O 1
ATOM 2345 N N . VAL A 1 302 ? -5.458 -30.842 -9.690 1.00 95.31 302 VAL A N 1
ATOM 2346 C CA . VAL A 1 302 ? -6.459 -29.842 -10.104 1.00 95.31 302 VAL A CA 1
ATOM 2347 C C . VAL A 1 302 ? -6.073 -28.442 -9.637 1.00 95.31 302 VAL A C 1
ATOM 2349 O O . VAL A 1 302 ? -5.500 -28.290 -8.555 1.00 95.31 302 VAL A O 1
ATOM 2352 N N . THR A 1 303 ? -6.421 -27.424 -10.425 1.00 95.44 303 THR A N 1
ATOM 2353 C CA . THR A 1 303 ? -6.335 -26.006 -10.029 1.00 95.44 303 THR A CA 1
ATOM 2354 C C . THR A 1 303 ? -7.696 -25.529 -9.509 1.00 95.44 303 THR A C 1
ATOM 2356 O O . THR A 1 303 ? -8.743 -26.021 -9.947 1.00 95.44 303 THR A O 1
ATOM 2359 N N . ILE A 1 304 ? -7.709 -24.643 -8.505 1.00 88.69 304 ILE A N 1
ATOM 2360 C CA . ILE A 1 304 ? -8.931 -24.209 -7.800 1.00 88.69 304 ILE A CA 1
ATOM 2361 C C . ILE A 1 304 ? -8.853 -22.702 -7.550 1.00 88.69 304 ILE A C 1
ATOM 2363 O O . ILE A 1 304 ? -8.286 -22.246 -6.555 1.00 88.69 304 ILE A O 1
ATOM 2367 N N . ASP A 1 305 ? -9.465 -21.938 -8.450 1.00 87.56 305 ASP A N 1
ATOM 2368 C CA . ASP A 1 305 ? -9.206 -20.504 -8.583 1.00 87.56 305 ASP A CA 1
ATOM 2369 C C . ASP A 1 305 ? -10.479 -19.650 -8.632 1.00 87.56 305 ASP A C 1
ATOM 2371 O O . ASP A 1 305 ? -11.606 -20.151 -8.631 1.00 87.56 305 ASP A O 1
ATOM 2375 N N . GLY A 1 306 ? -10.302 -18.327 -8.656 1.00 80.62 306 GLY A N 1
ATOM 2376 C CA . GLY A 1 306 ? -11.391 -17.404 -8.968 1.00 80.62 306 GLY A CA 1
ATOM 2377 C C . GLY A 1 306 ? -11.804 -17.523 -10.435 1.00 80.62 306 GLY A C 1
ATOM 2378 O O . GLY A 1 306 ? -10.975 -17.801 -11.305 1.00 80.62 306 GLY A O 1
ATOM 2379 N N . GLU A 1 307 ? -13.080 -17.288 -10.719 1.00 82.06 307 GLU A N 1
ATOM 2380 C CA . GLU A 1 307 ? -13.702 -17.365 -12.044 1.00 82.06 307 GLU A CA 1
ATOM 2381 C C . GLU A 1 307 ? -12.909 -16.574 -13.112 1.00 82.06 307 GLU A C 1
ATOM 2383 O O . GLU A 1 307 ? -12.655 -17.091 -14.209 1.00 82.06 307 GLU A O 1
ATOM 2388 N N . ASP A 1 308 ? -12.413 -15.386 -12.754 1.00 80.69 308 ASP A N 1
ATOM 2389 C CA . ASP A 1 308 ? -11.648 -14.478 -13.622 1.00 80.69 308 ASP A CA 1
ATOM 2390 C C . ASP A 1 308 ? -10.139 -14.773 -13.725 1.00 80.69 308 ASP A C 1
ATOM 2392 O O . ASP A 1 308 ? -9.475 -14.220 -14.600 1.00 80.69 308 ASP A O 1
ATOM 2396 N N . ALA A 1 309 ? -9.585 -15.665 -12.895 1.00 82.31 309 ALA A N 1
ATOM 2397 C CA . ALA A 1 309 ? -8.151 -15.977 -12.896 1.00 82.31 309 ALA A CA 1
ATOM 2398 C C . ALA A 1 309 ? -7.688 -16.665 -14.197 1.00 82.31 309 ALA A C 1
ATOM 2400 O O . ALA A 1 309 ? -8.451 -17.414 -14.822 1.00 82.31 309 ALA A O 1
ATOM 2401 N N . ARG A 1 310 ? -6.432 -16.418 -14.595 1.00 85.81 310 ARG A N 1
ATOM 2402 C CA . ARG A 1 310 ? -5.769 -16.991 -15.795 1.00 85.81 310 ARG A CA 1
ATOM 2403 C C . ARG A 1 310 ? -4.332 -17.463 -15.516 1.00 85.81 310 ARG A C 1
ATOM 2405 O O . ARG A 1 310 ? -3.778 -18.273 -16.256 1.00 85.81 310 ARG A O 1
ATOM 2412 N N . ASP A 1 311 ? -3.765 -16.956 -14.433 1.00 89.69 311 ASP A N 1
ATOM 2413 C CA . ASP A 1 311 ? -2.429 -17.149 -13.892 1.00 89.69 311 ASP A CA 1
ATOM 2414 C C . ASP A 1 311 ? -2.442 -18.201 -12.769 1.00 89.69 311 ASP A C 1
ATOM 2416 O O . ASP A 1 311 ? -2.266 -17.900 -11.589 1.00 89.69 311 ASP A O 1
ATOM 2420 N N . PHE A 1 312 ? -2.690 -19.460 -13.142 1.00 94.12 312 PHE A N 1
ATOM 2421 C CA . PHE A 1 312 ? -2.787 -20.586 -12.211 1.00 94.12 312 PHE A CA 1
ATOM 2422 C C . PHE A 1 312 ? -1.390 -20.980 -11.696 1.00 94.12 312 PHE A C 1
ATOM 2424 O O . PHE A 1 312 ? -0.674 -21.752 -12.337 1.00 94.12 312 PHE A O 1
ATOM 2431 N N . ASP A 1 313 ? -0.994 -20.425 -10.546 1.00 94.88 313 ASP A N 1
ATOM 2432 C CA . ASP A 1 313 ? 0.280 -20.717 -9.867 1.00 94.88 313 ASP A CA 1
ATOM 2433 C C . ASP A 1 313 ? 0.360 -22.147 -9.305 1.00 94.88 313 ASP A C 1
ATOM 2435 O O . ASP A 1 313 ? 1.451 -22.724 -9.276 1.00 94.88 313 ASP A O 1
ATOM 2439 N N . ASP A 1 314 ? -0.751 -22.686 -8.786 1.00 95.56 314 ASP A N 1
ATOM 2440 C CA . ASP A 1 314 ? -0.757 -23.874 -7.929 1.00 95.56 314 ASP A CA 1
ATOM 2441 C C . ASP A 1 314 ? -1.828 -24.918 -8.287 1.00 95.56 314 ASP A C 1
ATOM 2443 O O . ASP A 1 314 ? -2.962 -24.598 -8.635 1.00 95.56 314 ASP A O 1
ATOM 2447 N N . ALA A 1 315 ? -1.439 -26.194 -8.203 1.00 96.56 315 ALA A N 1
ATOM 2448 C CA . ALA A 1 315 ? -2.305 -27.353 -8.388 1.00 96.56 315 ALA A CA 1
ATOM 2449 C C . ALA A 1 315 ? -2.161 -28.335 -7.215 1.00 96.56 315 ALA A C 1
ATOM 2451 O O . ALA A 1 315 ? -1.071 -28.527 -6.661 1.00 96.56 315 ALA A O 1
ATOM 2452 N N . VAL A 1 316 ? -3.267 -28.976 -6.830 1.00 96.19 316 VAL A N 1
ATOM 2453 C CA . VAL A 1 316 ? -3.358 -29.797 -5.613 1.00 96.19 316 VAL A CA 1
ATOM 2454 C C . VAL A 1 316 ? -3.922 -31.194 -5.866 1.00 96.19 316 VAL A C 1
ATOM 2456 O O . VAL A 1 316 ? -4.856 -31.384 -6.642 1.00 96.19 316 VAL A O 1
ATOM 2459 N N . TYR A 1 317 ? -3.368 -32.180 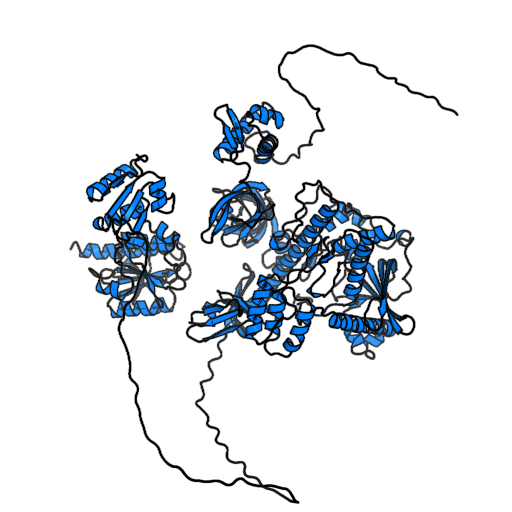-5.159 1.00 96.75 317 TYR A N 1
ATOM 2460 C CA . TYR A 1 317 ? -3.859 -33.560 -5.094 1.00 96.75 317 TYR A CA 1
ATOM 2461 C C . TYR A 1 317 ? -3.573 -34.139 -3.705 1.00 96.75 317 TYR A C 1
ATOM 2463 O O . TYR A 1 317 ? -2.528 -33.855 -3.113 1.00 96.75 317 TYR A O 1
ATOM 2471 N N . CYS A 1 318 ? -4.457 -34.990 -3.178 1.00 95.62 318 CYS A N 1
ATOM 2472 C CA . CYS A 1 318 ? -4.117 -35.791 -2.004 1.00 95.62 318 CYS A CA 1
ATOM 2473 C C . CYS A 1 318 ? -4.805 -37.162 -1.943 1.00 95.62 318 CYS A C 1
ATOM 2475 O O . CYS A 1 318 ? -5.896 -37.392 -2.476 1.00 95.62 318 CYS A O 1
ATOM 2477 N N . GLU A 1 319 ? -4.145 -38.065 -1.221 1.00 95.06 319 GLU A N 1
ATOM 2478 C CA . GLU A 1 319 ? -4.521 -39.468 -1.055 1.00 95.06 319 GLU A CA 1
ATOM 2479 C C . GLU A 1 319 ? -4.389 -39.910 0.414 1.00 95.06 319 GLU A C 1
ATOM 2481 O O . GLU A 1 319 ? -3.461 -39.479 1.112 1.00 95.06 319 GLU A O 1
ATOM 2486 N N . PRO A 1 320 ? -5.309 -40.745 0.932 1.00 95.62 320 PRO A N 1
ATOM 2487 C CA . PRO A 1 320 ? -5.222 -41.274 2.287 1.00 95.62 320 PRO A CA 1
ATOM 2488 C C . PRO A 1 320 ? -4.128 -42.347 2.382 1.00 95.62 320 PRO A C 1
ATOM 2490 O O . PRO A 1 320 ? -4.090 -43.293 1.599 1.00 95.62 320 PRO A O 1
ATOM 2493 N N . ILE A 1 321 ? -3.265 -42.238 3.393 1.00 95.56 321 ILE A N 1
ATOM 2494 C CA . ILE A 1 321 ? -2.128 -43.144 3.621 1.00 95.56 321 ILE A CA 1
ATOM 2495 C C . ILE A 1 321 ? -2.087 -43.652 5.067 1.00 95.56 321 ILE A C 1
ATOM 2497 O O . ILE A 1 321 ? -2.750 -43.122 5.964 1.00 95.56 321 ILE A O 1
ATOM 2501 N N . ARG A 1 322 ? -1.257 -44.671 5.319 1.00 92.50 322 ARG A N 1
ATOM 2502 C CA . ARG A 1 322 ? -0.946 -45.154 6.672 1.00 92.50 322 ARG A CA 1
ATOM 2503 C C . ARG A 1 322 ? 0.470 -44.780 7.094 1.00 92.50 322 ARG A C 1
ATOM 2505 O O . ARG A 1 322 ? 1.450 -45.238 6.519 1.00 92.50 322 ARG A O 1
ATOM 2512 N N . ILE A 1 323 ? 0.560 -44.000 8.165 1.00 88.00 323 ILE A N 1
ATOM 2513 C CA . ILE A 1 323 ? 1.799 -43.642 8.853 1.00 88.00 323 ILE A CA 1
ATOM 2514 C C . ILE A 1 323 ? 1.973 -44.648 10.000 1.00 88.00 323 ILE A C 1
ATOM 2516 O O . ILE A 1 323 ? 1.508 -44.452 11.128 1.00 88.00 323 ILE A O 1
ATOM 2520 N N . GLY A 1 324 ? 2.569 -45.800 9.680 1.00 85.69 324 GLY A N 1
ATOM 2521 C CA . GLY A 1 324 ? 2.644 -46.947 10.586 1.00 85.69 324 GLY A CA 1
ATOM 2522 C C . GLY A 1 324 ? 1.251 -47.500 10.907 1.00 85.69 324 GLY A C 1
ATOM 2523 O O . GLY A 1 324 ? 0.587 -48.064 10.042 1.00 85.69 324 GLY A O 1
ATOM 2524 N N . ARG A 1 325 ? 0.796 -47.336 12.158 1.00 85.44 325 ARG A N 1
ATOM 2525 C CA . ARG A 1 325 ? -0.557 -47.734 12.606 1.00 85.44 325 ARG A CA 1
ATOM 2526 C C . ARG A 1 325 ? -1.591 -46.599 12.568 1.00 85.44 325 ARG A C 1
ATOM 2528 O O . ARG A 1 325 ? -2.744 -46.839 12.908 1.00 85.44 325 ARG A O 1
ATOM 2535 N N . GLN A 1 326 ? -1.200 -45.376 12.206 1.00 87.44 326 GLN A N 1
ATOM 2536 C CA . GLN A 1 326 ? -2.094 -44.212 12.164 1.00 87.44 326 GLN A CA 1
ATOM 2537 C C . GLN A 1 326 ? -2.498 -43.893 10.723 1.00 87.44 326 GLN A C 1
ATOM 2539 O O . GLN A 1 326 ? -1.687 -44.025 9.810 1.00 87.44 326 GLN A O 1
ATOM 2544 N N . ASN A 1 327 ? -3.730 -43.432 10.520 1.00 90.25 327 ASN A N 1
ATOM 2545 C CA . ASN A 1 327 ? -4.138 -42.865 9.236 1.00 90.25 327 ASN A CA 1
ATOM 2546 C C . ASN A 1 327 ? -3.561 -41.441 9.082 1.00 90.25 327 ASN A C 1
ATOM 2548 O O . ASN A 1 327 ? -3.303 -40.739 10.067 1.00 90.25 327 ASN A O 1
ATOM 2552 N N . GLY A 1 328 ? -3.381 -41.016 7.839 1.00 93.44 328 GLY A N 1
ATOM 2553 C CA . GLY A 1 328 ? -2.950 -39.679 7.449 1.00 93.44 328 GLY A CA 1
ATOM 2554 C C . GLY A 1 328 ? -3.244 -39.437 5.971 1.00 93.44 328 GLY A C 1
ATOM 2555 O O . GLY A 1 328 ? -3.949 -40.225 5.342 1.00 93.44 328 GLY A O 1
ATOM 2556 N N . PHE A 1 329 ? -2.672 -38.376 5.417 1.00 95.94 329 PHE A N 1
ATOM 2557 C CA . PHE A 1 329 ? -2.749 -38.046 3.998 1.00 95.94 329 PHE A CA 1
ATOM 2558 C C . PHE A 1 329 ? -1.358 -37.760 3.440 1.00 95.94 329 PHE A C 1
ATOM 2560 O O . PHE A 1 329 ? -0.505 -37.200 4.134 1.00 95.94 329 PHE A O 1
ATOM 2567 N N . ARG A 1 330 ? -1.152 -38.109 2.174 1.00 96.81 330 ARG A N 1
ATOM 2568 C CA . ARG A 1 330 ? -0.099 -37.526 1.349 1.00 96.81 330 ARG A CA 1
ATOM 2569 C C . ARG A 1 330 ? -0.729 -36.391 0.548 1.00 96.81 330 ARG A C 1
ATOM 2571 O O . ARG A 1 330 ? -1.753 -36.606 -0.094 1.00 96.81 330 ARG A O 1
ATOM 2578 N N . LEU A 1 331 ? -0.153 -35.199 0.629 1.00 96.81 331 LEU A N 1
ATOM 2579 C CA . LEU A 1 331 ? -0.580 -33.997 -0.084 1.00 96.81 331 LEU A CA 1
ATOM 2580 C C . LEU A 1 331 ? 0.534 -33.600 -1.054 1.00 96.81 331 LEU A C 1
ATOM 2582 O O . LEU A 1 331 ? 1.644 -33.307 -0.611 1.00 96.81 331 LEU A O 1
ATOM 2586 N N . LEU A 1 332 ? 0.224 -33.557 -2.347 1.00 98.06 332 LEU A N 1
ATOM 2587 C CA . LEU A 1 332 ? 1.071 -32.929 -3.353 1.00 98.06 332 LEU A CA 1
ATOM 2588 C C . LEU A 1 332 ? 0.540 -31.519 -3.623 1.00 98.06 332 LEU A C 1
ATOM 2590 O O . LEU A 1 332 ? -0.652 -31.323 -3.868 1.00 98.06 332 LEU A O 1
ATOM 2594 N N . VAL A 1 333 ? 1.449 -30.549 -3.571 1.00 97.81 333 VAL A N 1
ATOM 2595 C CA . VAL A 1 333 ? 1.243 -29.170 -4.020 1.00 97.81 333 VAL A CA 1
ATOM 2596 C C . VAL A 1 333 ? 2.256 -28.918 -5.131 1.00 97.81 333 VAL A C 1
ATOM 2598 O O . VAL A 1 333 ? 3.454 -28.811 -4.861 1.00 97.81 333 VAL A O 1
ATOM 2601 N N . ALA A 1 334 ? 1.790 -28.885 -6.375 1.00 98.25 334 ALA A N 1
ATOM 2602 C CA . ALA A 1 334 ? 2.612 -28.638 -7.552 1.00 98.25 334 ALA A CA 1
ATOM 2603 C C . ALA A 1 334 ? 2.522 -27.152 -7.921 1.00 98.25 334 ALA A C 1
ATOM 2605 O O . ALA A 1 334 ? 1.424 -26.641 -8.121 1.00 98.25 334 ALA A O 1
ATOM 2606 N N . ILE A 1 335 ? 3.662 -26.455 -7.968 1.00 98.50 335 ILE A N 1
ATOM 2607 C CA . ILE A 1 335 ? 3.724 -25.013 -8.247 1.00 98.50 335 ILE A CA 1
ATOM 2608 C C . ILE A 1 335 ? 4.384 -24.765 -9.602 1.00 98.50 335 ILE A C 1
ATOM 2610 O O . ILE A 1 335 ? 5.393 -25.402 -9.913 1.00 98.50 335 ILE A O 1
ATOM 2614 N N . ALA A 1 336 ? 3.853 -23.815 -10.371 1.00 97.94 336 ALA A N 1
ATOM 2615 C CA . ALA A 1 336 ? 4.404 -23.320 -11.630 1.00 97.94 336 ALA A CA 1
ATOM 2616 C C . ALA A 1 336 ? 5.921 -23.059 -11.550 1.00 97.94 336 ALA A C 1
ATOM 2618 O O . ALA A 1 336 ? 6.394 -22.247 -10.754 1.00 97.94 336 ALA A O 1
ATOM 2619 N N . ASP A 1 337 ? 6.708 -23.733 -12.390 1.00 96.44 337 ASP A N 1
ATOM 2620 C CA . ASP A 1 337 ? 8.176 -23.701 -12.328 1.00 96.44 337 ASP A CA 1
ATOM 2621 C C . ASP A 1 337 ? 8.774 -22.527 -13.113 1.00 96.44 337 ASP A C 1
ATOM 2623 O O . ASP A 1 337 ? 9.584 -22.694 -14.025 1.00 96.44 337 ASP A O 1
ATOM 2627 N N . VAL A 1 338 ? 8.369 -21.311 -12.748 1.00 97.50 338 VAL A N 1
ATOM 2628 C CA . VAL A 1 338 ? 8.810 -20.053 -13.378 1.00 97.50 338 VAL A CA 1
ATOM 2629 C C . VAL A 1 338 ? 10.337 -19.954 -13.446 1.00 97.50 338 VAL A C 1
ATOM 2631 O O . VAL A 1 338 ? 10.888 -19.488 -14.438 1.00 97.50 338 VAL A O 1
ATOM 2634 N N . SER A 1 339 ? 11.032 -20.476 -12.432 1.00 96.25 339 SER A N 1
ATOM 2635 C CA . SER A 1 339 ? 12.498 -20.509 -12.349 1.00 96.25 339 SER A CA 1
ATOM 2636 C C . SER A 1 339 ? 13.208 -21.374 -13.406 1.00 96.25 339 SER A C 1
ATOM 2638 O O . SER A 1 339 ? 14.435 -21.341 -13.490 1.00 96.25 339 SER A O 1
ATOM 2640 N N . HIS A 1 340 ? 12.464 -22.154 -14.199 1.00 95.19 340 HIS A N 1
ATOM 2641 C CA . HIS A 1 340 ? 12.967 -22.851 -15.389 1.00 95.19 340 HIS A CA 1
ATOM 2642 C C . HIS A 1 340 ? 12.952 -21.958 -16.640 1.00 95.19 340 HIS A C 1
ATOM 2644 O O . HIS A 1 340 ? 13.782 -22.149 -17.524 1.00 95.19 340 HIS A O 1
ATOM 2650 N N . TYR A 1 341 ? 12.039 -20.982 -16.709 1.00 95.69 341 TYR A N 1
ATOM 2651 C CA . TYR A 1 341 ? 11.848 -20.096 -17.868 1.00 95.69 341 TYR A CA 1
ATOM 2652 C C . TYR A 1 341 ? 12.413 -18.679 -17.671 1.00 95.69 341 TYR A C 1
ATOM 2654 O O . TYR A 1 341 ? 12.662 -17.989 -18.656 1.00 95.69 341 TYR A O 1
ATOM 2662 N N . VAL A 1 342 ? 12.611 -18.257 -16.416 1.00 96.75 342 VAL A N 1
ATOM 2663 C CA . VAL A 1 342 ? 13.181 -16.960 -16.018 1.00 96.75 342 VAL A CA 1
ATOM 2664 C C . VAL A 1 342 ? 14.467 -17.221 -15.229 1.00 96.75 342 VAL A C 1
ATOM 2666 O O . VAL A 1 342 ? 14.431 -17.587 -14.044 1.00 96.75 342 VAL A O 1
ATOM 2669 N N . ALA A 1 343 ? 15.609 -17.089 -15.898 1.00 94.88 343 ALA A N 1
ATOM 2670 C CA . ALA A 1 343 ? 16.936 -17.350 -15.357 1.00 94.88 343 ALA A CA 1
ATOM 2671 C C . ALA A 1 343 ? 17.507 -16.121 -14.631 1.00 94.88 343 ALA A C 1
ATOM 2673 O O . ALA A 1 343 ? 17.149 -14.986 -14.908 1.00 94.88 343 ALA A O 1
ATOM 2674 N N . ASP A 1 344 ? 18.400 -16.355 -13.673 1.00 93.88 344 ASP A N 1
ATOM 2675 C CA . ASP A 1 344 ? 18.952 -15.292 -12.829 1.00 93.88 344 ASP A CA 1
ATOM 2676 C C . ASP A 1 344 ? 19.835 -14.317 -13.633 1.00 93.88 344 ASP A C 1
ATOM 2678 O O . ASP A 1 344 ? 20.833 -14.736 -14.224 1.00 93.88 344 ASP A O 1
ATOM 2682 N N . GLY A 1 345 ? 19.470 -13.031 -13.648 1.00 90.94 345 GLY A N 1
ATOM 2683 C CA . GLY A 1 345 ? 20.147 -11.981 -14.419 1.00 90.94 345 GLY A CA 1
ATOM 2684 C C . GLY A 1 345 ? 19.820 -11.940 -15.920 1.00 90.94 345 GLY A C 1
ATOM 2685 O O . GLY A 1 345 ? 20.605 -11.376 -16.686 1.00 90.94 345 GLY A O 1
ATOM 2686 N N . ASP A 1 346 ? 18.714 -12.552 -16.363 1.00 93.94 346 ASP A N 1
ATOM 2687 C CA . ASP A 1 346 ? 18.201 -12.387 -17.732 1.00 93.94 346 ASP A CA 1
ATOM 2688 C C . ASP A 1 346 ? 17.229 -11.191 -17.875 1.00 93.94 346 ASP A C 1
ATOM 2690 O O . ASP A 1 346 ? 16.982 -10.444 -16.926 1.00 93.94 346 ASP A O 1
ATOM 2694 N N . ALA A 1 347 ? 16.712 -10.947 -19.084 1.00 94.88 347 ALA A N 1
ATOM 2695 C CA . ALA A 1 347 ? 15.869 -9.777 -19.335 1.00 94.88 347 ALA A CA 1
ATOM 2696 C C . ALA A 1 347 ? 14.470 -9.909 -18.710 1.00 94.88 347 ALA A C 1
ATOM 2698 O O . ALA A 1 347 ? 13.930 -8.923 -18.209 1.00 94.88 347 ALA A O 1
ATOM 2699 N N . LEU A 1 348 ? 13.901 -11.120 -18.691 1.00 96.56 348 LEU A N 1
ATOM 2700 C CA . LEU A 1 348 ? 12.653 -11.402 -17.975 1.00 96.56 348 LEU A CA 1
ATOM 2701 C C . LEU A 1 348 ? 12.829 -11.219 -16.462 1.00 96.56 348 LEU A C 1
ATOM 2703 O O . LEU A 1 348 ? 11.910 -10.749 -15.794 1.00 96.56 348 LEU A O 1
ATOM 2707 N N . ASP A 1 349 ? 14.000 -11.563 -15.932 1.00 96.38 349 ASP A N 1
ATOM 2708 C CA . ASP A 1 349 ? 14.348 -11.444 -14.520 1.00 96.38 349 ASP A CA 1
ATOM 2709 C C . ASP A 1 349 ? 14.525 -9.995 -14.068 1.00 96.38 349 ASP A C 1
ATOM 2711 O O . ASP A 1 349 ? 14.023 -9.620 -13.010 1.00 96.38 349 ASP A O 1
ATOM 2715 N N . HIS A 1 350 ? 15.171 -9.155 -14.880 1.00 93.44 350 HIS A N 1
ATOM 2716 C CA . HIS A 1 350 ? 15.302 -7.724 -14.594 1.00 93.44 350 HIS A CA 1
ATOM 2717 C C . HIS A 1 350 ? 13.930 -7.024 -14.535 1.00 93.44 350 HIS A C 1
ATOM 2719 O O . HIS A 1 350 ? 13.651 -6.310 -13.568 1.00 93.44 350 HIS A O 1
ATOM 2725 N N . ASP A 1 351 ? 13.045 -7.287 -15.504 1.00 94.44 351 ASP A N 1
ATOM 2726 C CA . ASP A 1 351 ? 11.656 -6.802 -15.489 1.00 94.44 351 ASP A CA 1
ATOM 2727 C C . ASP A 1 351 ? 10.867 -7.359 -14.282 1.00 94.44 351 ASP A C 1
ATOM 2729 O O . ASP A 1 351 ? 10.134 -6.621 -13.612 1.00 94.44 351 ASP A O 1
ATOM 2733 N N . ALA A 1 352 ? 11.025 -8.651 -13.965 1.00 96.19 352 ALA A N 1
ATOM 2734 C CA . ALA A 1 352 ? 10.357 -9.293 -12.830 1.00 96.19 352 ALA A CA 1
ATOM 2735 C C . ALA A 1 352 ? 10.825 -8.738 -11.476 1.00 96.19 352 ALA A C 1
ATOM 2737 O O . ALA A 1 352 ? 10.006 -8.584 -10.565 1.00 96.19 352 ALA A O 1
ATOM 2738 N N . LEU A 1 353 ? 12.112 -8.403 -11.349 1.00 94.88 353 LEU A N 1
ATOM 2739 C CA . LEU A 1 353 ? 12.703 -7.757 -10.181 1.00 94.88 353 LEU A CA 1
ATOM 2740 C C . LEU A 1 353 ? 12.126 -6.346 -9.994 1.00 94.88 353 LEU A C 1
ATOM 2742 O O . LEU A 1 353 ? 11.541 -6.084 -8.943 1.00 94.88 353 LEU A O 1
ATOM 2746 N N . GLU A 1 354 ? 12.196 -5.481 -11.016 1.00 91.44 354 GLU A N 1
ATOM 2747 C CA . GLU A 1 354 ? 11.698 -4.089 -10.980 1.00 91.44 354 GLU A CA 1
ATOM 2748 C C . GLU A 1 354 ? 10.216 -4.004 -10.557 1.00 91.44 354 GLU A C 1
ATOM 2750 O O . GLU A 1 354 ? 9.795 -3.123 -9.789 1.00 91.44 354 GLU A O 1
ATOM 2755 N N . ARG A 1 355 ? 9.413 -4.959 -11.040 1.00 94.00 355 ARG A N 1
ATOM 2756 C CA . ARG A 1 355 ? 8.000 -5.133 -10.677 1.00 94.00 355 ARG A CA 1
ATOM 2757 C C . ARG A 1 355 ? 7.851 -5.708 -9.267 1.00 94.00 355 ARG A C 1
ATOM 2759 O O . ARG A 1 355 ? 7.057 -5.193 -8.478 1.00 94.00 355 ARG A O 1
ATOM 2766 N N . SER A 1 356 ? 8.614 -6.756 -8.952 1.00 95.12 356 SER A N 1
ATOM 2767 C CA . SER A 1 356 ? 8.584 -7.633 -7.764 1.00 95.12 356 SER A CA 1
ATOM 2768 C C . SER A 1 356 ? 7.263 -8.359 -7.460 1.00 95.12 356 SER A C 1
ATOM 2770 O O . SER A 1 356 ? 7.269 -9.371 -6.755 1.00 95.12 356 SER A O 1
ATOM 2772 N N . THR A 1 357 ? 6.126 -7.847 -7.928 1.00 96.25 357 THR A N 1
ATOM 2773 C CA . THR A 1 357 ? 4.791 -8.427 -7.749 1.00 96.25 357 THR A CA 1
ATOM 2774 C C . THR A 1 357 ? 3.887 -8.036 -8.915 1.00 96.25 357 THR A C 1
ATOM 2776 O O . THR A 1 357 ? 4.040 -6.952 -9.479 1.00 96.25 357 THR A O 1
ATOM 2779 N N . SER A 1 358 ? 2.908 -8.878 -9.249 1.00 95.75 358 SER A N 1
ATOM 2780 C CA . SER A 1 358 ? 1.766 -8.437 -10.062 1.00 95.75 358 SER A CA 1
ATOM 2781 C C . SER A 1 358 ? 0.891 -7.468 -9.253 1.00 95.75 358 SER A C 1
ATOM 2783 O O . SER A 1 358 ? 0.800 -7.594 -8.027 1.00 95.75 358 SER A O 1
ATOM 2785 N N . VAL A 1 359 ? 0.219 -6.534 -9.930 1.00 94.12 359 VAL A N 1
ATOM 2786 C CA . VAL A 1 359 ? -0.735 -5.578 -9.336 1.00 94.12 359 VAL A CA 1
ATOM 2787 C C . VAL A 1 359 ? -2.137 -5.869 -9.868 1.00 94.12 359 VAL A C 1
ATOM 2789 O O . VAL A 1 359 ? -2.332 -5.923 -11.081 1.00 94.12 359 VAL A O 1
ATOM 2792 N N . TYR A 1 360 ? -3.109 -6.060 -8.975 1.00 87.62 360 TYR A N 1
ATOM 2793 C CA . TYR A 1 360 ? -4.476 -6.467 -9.320 1.00 87.62 360 TYR A CA 1
ATOM 2794 C C . TYR A 1 360 ? -5.437 -5.298 -9.109 1.00 87.62 360 TYR A C 1
ATOM 2796 O O . TYR A 1 360 ? -5.977 -5.116 -8.019 1.00 87.62 360 TYR A O 1
ATOM 2804 N N . PHE A 1 361 ? -5.658 -4.506 -10.157 1.00 86.44 361 PHE A N 1
ATOM 2805 C CA . PHE A 1 361 ? -6.724 -3.509 -10.159 1.00 86.44 361 PHE A CA 1
ATOM 2806 C C . PHE A 1 361 ? -8.060 -4.175 -10.522 1.00 86.44 361 PHE A C 1
ATOM 2808 O O . PHE A 1 361 ? -8.080 -5.159 -11.272 1.00 86.44 361 PHE A O 1
ATOM 2815 N N . PRO A 1 362 ? -9.201 -3.625 -10.072 1.00 76.00 362 PRO A N 1
ATOM 2816 C CA . PRO A 1 362 ? -10.502 -3.996 -10.612 1.00 76.00 362 PRO A CA 1
ATOM 2817 C C . PRO A 1 362 ? -10.483 -3.947 -12.148 1.00 76.00 362 PRO A C 1
ATOM 2819 O O . PRO A 1 362 ? -10.081 -2.950 -12.741 1.00 76.00 362 PRO A O 1
ATOM 2822 N N . ARG A 1 363 ? -10.905 -5.043 -12.791 1.00 75.00 363 ARG A N 1
ATOM 2823 C CA . ARG A 1 363 ? -10.927 -5.241 -14.257 1.00 75.00 363 ARG A CA 1
ATOM 2824 C C . ARG A 1 363 ? -9.563 -5.277 -14.986 1.00 75.00 363 ARG A C 1
ATOM 2826 O O . ARG A 1 363 ? -9.575 -5.485 -16.197 1.00 75.00 363 ARG A O 1
ATOM 2833 N N . ARG A 1 364 ? -8.404 -5.106 -14.327 1.00 85.19 364 ARG A N 1
ATOM 2834 C CA . ARG A 1 364 ? -7.081 -5.155 -14.997 1.00 85.19 364 ARG A CA 1
ATOM 2835 C C . ARG A 1 364 ? -5.944 -5.607 -14.081 1.00 85.19 364 ARG A C 1
ATOM 2837 O O . ARG A 1 364 ? -5.649 -4.975 -13.072 1.00 85.19 364 ARG A O 1
ATOM 2844 N N . VAL A 1 365 ? -5.217 -6.633 -14.513 1.00 89.94 365 VAL A N 1
ATOM 2845 C CA . VAL A 1 365 ? -3.950 -7.042 -13.892 1.00 89.94 365 VAL A CA 1
ATOM 2846 C C . VAL A 1 365 ? -2.786 -6.355 -14.608 1.00 89.94 365 VAL A C 1
ATOM 2848 O O . VAL A 1 365 ? -2.794 -6.213 -15.830 1.00 89.94 365 VAL A O 1
ATOM 2851 N N . ILE A 1 366 ? -1.769 -5.938 -13.856 1.00 94.12 366 ILE A N 1
ATOM 2852 C CA . ILE A 1 366 ? -0.433 -5.639 -14.382 1.00 94.12 366 ILE A CA 1
ATOM 2853 C C . ILE A 1 366 ? 0.478 -6.771 -13.907 1.00 94.12 366 ILE A C 1
ATOM 2855 O O . ILE A 1 366 ? 0.827 -6.799 -12.724 1.00 94.12 366 ILE A O 1
ATOM 2859 N N . PRO A 1 367 ? 0.807 -7.747 -14.768 1.00 96.12 367 PRO A N 1
ATOM 2860 C CA . PRO A 1 367 ? 1.511 -8.940 -14.329 1.00 96.12 367 PRO A CA 1
ATOM 2861 C C . PRO A 1 367 ? 3.001 -8.662 -14.096 1.00 96.12 367 PRO A C 1
ATOM 2863 O O . PRO A 1 367 ? 3.602 -7.791 -14.732 1.00 96.12 367 PRO A O 1
ATOM 2866 N N . MET A 1 368 ? 3.615 -9.437 -13.202 1.00 97.44 368 MET A N 1
ATOM 2867 C CA . MET A 1 368 ? 5.066 -9.434 -12.984 1.00 97.44 368 MET A CA 1
ATOM 2868 C C . MET A 1 368 ? 5.838 -9.946 -14.213 1.00 97.44 368 MET A C 1
ATOM 2870 O O . MET A 1 368 ? 6.954 -9.505 -14.458 1.00 97.44 368 MET A O 1
ATOM 2874 N N . LEU A 1 369 ? 5.229 -10.848 -14.991 1.00 97.44 369 LEU A N 1
ATOM 2875 C CA . LEU A 1 369 ? 5.820 -11.523 -16.151 1.00 97.44 369 LEU A CA 1
ATOM 2876 C C . LEU A 1 369 ? 4.930 -11.372 -17.396 1.00 97.44 369 LEU A C 1
ATOM 2878 O O . LEU A 1 369 ? 3.704 -11.357 -17.242 1.00 97.44 369 LEU A O 1
ATOM 2882 N N . PRO A 1 370 ? 5.498 -11.329 -18.619 1.00 97.25 370 PRO A N 1
ATOM 2883 C CA . PRO A 1 370 ? 4.722 -11.268 -19.859 1.00 97.25 370 PRO A CA 1
ATOM 2884 C C . PRO A 1 370 ? 3.679 -12.388 -19.969 1.00 97.25 370 PRO A C 1
ATOM 2886 O O . PRO A 1 370 ? 3.933 -13.523 -19.565 1.00 97.25 370 PRO A O 1
ATOM 2889 N N . GLU A 1 371 ? 2.523 -12.083 -20.562 1.00 94.62 371 GLU A N 1
ATOM 2890 C CA . GLU A 1 371 ? 1.332 -12.954 -20.573 1.00 94.62 371 GLU A CA 1
ATOM 2891 C C . GLU A 1 371 ? 1.577 -14.344 -21.185 1.00 94.62 371 GLU A C 1
ATOM 2893 O O . GLU A 1 371 ? 0.995 -15.328 -20.729 1.00 94.62 371 GLU A O 1
ATOM 2898 N N . LYS A 1 372 ? 2.504 -14.458 -22.148 1.00 95.00 372 LYS A N 1
ATOM 2899 C CA . LYS A 1 372 ? 2.950 -15.745 -22.711 1.00 95.00 372 LYS A CA 1
ATOM 2900 C C . LYS A 1 372 ? 3.539 -16.689 -21.650 1.00 95.00 372 LYS A C 1
ATOM 2902 O O . LYS A 1 372 ? 3.349 -17.899 -21.744 1.00 95.00 372 LYS A O 1
ATOM 2907 N N . LEU A 1 373 ? 4.191 -16.159 -20.614 1.00 95.88 373 LEU A N 1
ATOM 2908 C CA . LEU A 1 373 ? 4.591 -16.939 -19.443 1.00 95.88 373 LEU A CA 1
ATOM 2909 C C . LEU A 1 373 ? 3.430 -17.044 -18.449 1.00 95.88 373 LEU A C 1
ATOM 2911 O O . LEU A 1 373 ? 3.015 -18.152 -18.114 1.00 95.88 373 LEU A O 1
ATOM 2915 N N . SER A 1 374 ? 2.906 -15.905 -17.985 1.00 94.38 374 SER A N 1
ATOM 2916 C CA . SER A 1 374 ? 2.019 -15.844 -16.815 1.00 94.38 374 SER A CA 1
ATOM 2917 C C . SER A 1 374 ? 0.639 -16.469 -17.026 1.00 94.38 374 SER A C 1
ATOM 2919 O O . SER A 1 374 ? 0.159 -17.131 -16.114 1.00 94.38 374 SER A O 1
ATOM 2921 N N . ASN A 1 375 ? 0.056 -16.362 -18.222 1.00 93.44 375 ASN A N 1
ATOM 2922 C CA . ASN A 1 375 ? -1.202 -17.028 -18.592 1.00 93.44 375 ASN A CA 1
ATOM 2923 C C . ASN A 1 375 ? -0.970 -18.306 -19.428 1.00 93.44 375 ASN A C 1
ATOM 2925 O O . ASN A 1 375 ? -1.864 -19.143 -19.544 1.00 93.44 375 ASN A O 1
ATOM 2929 N N . GLY A 1 376 ? 0.214 -18.451 -20.036 1.00 93.56 376 GLY A N 1
ATOM 2930 C CA . GLY A 1 376 ? 0.542 -19.509 -20.997 1.00 93.56 376 GLY A CA 1
ATOM 2931 C C . GLY A 1 376 ? 1.424 -20.625 -20.432 1.00 93.56 376 GLY A C 1
ATOM 2932 O O . GLY A 1 376 ? 0.920 -21.652 -19.970 1.00 93.56 376 GLY A O 1
ATOM 2933 N N . LEU A 1 377 ? 2.744 -20.457 -20.548 1.00 93.56 377 LEU A N 1
ATOM 2934 C CA . LEU A 1 377 ? 3.757 -21.506 -20.357 1.00 93.56 377 LEU A CA 1
ATOM 2935 C C . LEU A 1 377 ? 4.029 -21.867 -18.882 1.00 93.56 377 LEU A C 1
ATOM 2937 O O . LEU A 1 377 ? 4.380 -23.010 -18.586 1.00 93.56 377 LEU A O 1
ATOM 2941 N N . CYS A 1 378 ? 3.852 -20.916 -17.959 1.00 96.06 378 CYS A N 1
ATOM 2942 C CA . CYS A 1 378 ? 3.963 -21.152 -16.516 1.00 96.06 378 CYS A CA 1
ATOM 2943 C C . CYS A 1 378 ? 2.620 -21.546 -15.886 1.00 96.06 378 CYS A C 1
ATOM 2945 O O . CYS A 1 378 ? 2.611 -22.352 -14.961 1.00 96.06 378 CYS A O 1
ATOM 2947 N N . SER A 1 379 ? 1.507 -20.990 -16.379 1.00 96.62 379 SER A N 1
ATOM 2948 C CA . SER A 1 379 ? 0.161 -21.252 -15.849 1.00 96.62 379 SER A CA 1
ATOM 2949 C C . SER A 1 379 ? -0.208 -22.733 -15.969 1.00 96.62 379 SER A C 1
ATOM 2951 O O . SER A 1 379 ? -0.057 -23.333 -17.042 1.00 96.62 379 SER A O 1
ATOM 2953 N N . LEU A 1 380 ? -0.712 -23.319 -14.878 1.00 97.06 380 LEU A N 1
ATOM 2954 C CA . LEU A 1 380 ? -1.105 -24.731 -14.758 1.00 97.06 380 LEU A CA 1
ATOM 2955 C C . LEU A 1 380 ? -2.471 -25.020 -15.414 1.00 97.06 380 LEU A C 1
ATOM 2957 O O . LEU A 1 380 ? -3.396 -25.561 -14.806 1.00 97.06 380 LEU A O 1
ATOM 2961 N N . ASN A 1 381 ? -2.580 -24.618 -16.680 1.00 96.00 381 ASN A N 1
ATOM 2962 C CA . ASN A 1 381 ? -3.756 -24.764 -17.530 1.00 96.00 381 ASN A CA 1
ATOM 2963 C C . ASN A 1 381 ? -4.222 -26.234 -17.645 1.00 96.00 381 ASN A C 1
ATOM 2965 O O . ASN A 1 381 ? -3.386 -27.141 -17.629 1.00 96.00 381 ASN A O 1
ATOM 2969 N N . PRO A 1 382 ? -5.543 -26.478 -17.768 1.00 93.94 382 PRO A N 1
ATOM 2970 C CA . PRO A 1 382 ? -6.106 -27.816 -17.941 1.00 93.94 382 PRO A CA 1
ATOM 2971 C C . PRO A 1 382 ? -5.712 -28.433 -19.286 1.00 93.94 382 PRO A C 1
ATOM 2973 O O . PRO A 1 382 ? -5.434 -27.712 -20.245 1.00 93.94 382 PRO A O 1
ATOM 2976 N N . ASP A 1 383 ? -5.730 -29.765 -19.342 1.00 90.06 383 ASP A N 1
ATOM 2977 C CA . ASP A 1 383 ? -5.561 -30.567 -20.564 1.00 90.06 383 ASP A CA 1
ATOM 2978 C C . ASP A 1 383 ? -4.204 -30.380 -21.296 1.00 90.06 383 ASP A C 1
ATOM 2980 O O . ASP A 1 383 ? -4.048 -30.789 -22.448 1.00 90.06 383 ASP A O 1
ATOM 2984 N N . VAL A 1 384 ? -3.200 -29.781 -20.634 1.00 94.75 384 VAL A N 1
ATOM 2985 C CA . VAL A 1 384 ? -1.845 -29.554 -21.174 1.00 94.75 384 VAL A CA 1
ATOM 2986 C C . VAL A 1 384 ? -0.737 -29.836 -20.154 1.00 94.75 384 VAL A C 1
ATOM 2988 O O . VAL A 1 384 ? -0.875 -29.574 -18.957 1.00 94.75 384 VAL A O 1
ATOM 2991 N N . ASP A 1 385 ? 0.405 -30.316 -20.647 1.00 96.88 385 ASP A N 1
ATOM 2992 C CA . ASP A 1 385 ? 1.579 -30.634 -19.827 1.00 96.88 385 ASP A CA 1
ATOM 2993 C C . ASP A 1 385 ? 2.279 -29.361 -19.327 1.00 96.88 385 ASP A C 1
ATOM 2995 O O . ASP A 1 385 ? 2.485 -28.401 -20.084 1.00 96.88 385 ASP A O 1
ATOM 2999 N N . ARG A 1 386 ? 2.681 -29.338 -18.049 1.00 97.06 386 ARG A N 1
ATOM 3000 C CA . ARG A 1 386 ? 3.333 -28.185 -17.405 1.00 97.06 386 ARG A CA 1
ATOM 3001 C C . ARG A 1 386 ? 4.461 -28.569 -16.449 1.00 97.06 386 ARG A C 1
ATOM 3003 O O . ARG A 1 386 ? 4.324 -29.439 -15.590 1.00 97.06 386 ARG A O 1
ATOM 3010 N N . CYS A 1 387 ? 5.582 -27.858 -16.579 1.00 97.50 387 CYS A N 1
ATOM 3011 C CA . CYS A 1 387 ? 6.722 -27.930 -15.666 1.00 97.50 387 CYS A CA 1
ATOM 3012 C C . CYS A 1 387 ? 6.365 -27.346 -14.293 1.00 97.50 387 CYS A C 1
ATOM 3014 O O . CYS A 1 387 ? 5.951 -26.190 -14.192 1.00 97.50 387 CYS A O 1
ATOM 3016 N N . THR A 1 388 ? 6.594 -28.119 -13.232 1.00 98.00 388 THR A N 1
ATOM 3017 C CA . THR A 1 388 ? 6.332 -27.716 -11.843 1.00 98.00 388 THR A CA 1
ATOM 3018 C C . THR A 1 388 ? 7.517 -27.980 -10.917 1.00 98.00 388 THR A C 1
ATOM 3020 O O . THR A 1 388 ? 8.388 -28.807 -11.199 1.00 98.00 388 THR A O 1
ATOM 3023 N N . LEU A 1 389 ? 7.546 -27.266 -9.792 1.00 98.31 389 LEU A N 1
ATOM 3024 C CA . LEU A 1 389 ? 8.337 -27.595 -8.611 1.00 98.31 389 LEU A CA 1
ATOM 3025 C C . LEU A 1 389 ? 7.359 -28.028 -7.512 1.00 98.31 389 LEU A C 1
ATOM 3027 O O . LEU A 1 389 ? 6.510 -27.252 -7.072 1.00 98.31 389 LEU A O 1
ATOM 3031 N N . VAL A 1 390 ? 7.441 -29.294 -7.111 1.00 98.50 390 VAL A N 1
ATOM 3032 C CA . VAL A 1 390 ? 6.441 -29.952 -6.261 1.00 98.50 390 VAL A CA 1
ATOM 3033 C C . VAL A 1 390 ? 6.899 -29.970 -4.811 1.00 98.50 390 VAL A C 1
ATOM 3035 O O . VAL A 1 390 ? 8.050 -30.295 -4.525 1.00 98.50 390 VAL A O 1
ATOM 3038 N N . CYS A 1 391 ? 5.976 -29.674 -3.897 1.00 98.38 391 CYS A N 1
ATOM 3039 C CA . CYS A 1 391 ? 6.086 -29.959 -2.472 1.00 98.38 391 CYS A CA 1
ATOM 3040 C C . CYS A 1 391 ? 5.199 -31.170 -2.138 1.00 98.38 391 CYS A C 1
ATOM 3042 O O . CYS A 1 391 ? 3.971 -31.076 -2.143 1.00 98.38 391 CYS A O 1
ATOM 3044 N N . ASP A 1 392 ? 5.824 -32.309 -1.850 1.00 98.12 392 ASP A N 1
ATOM 3045 C CA . ASP A 1 392 ? 5.170 -33.592 -1.556 1.00 98.12 392 ASP A CA 1
ATOM 3046 C C . ASP A 1 392 ? 5.275 -33.861 -0.050 1.00 98.12 392 ASP A C 1
ATOM 3048 O O . ASP A 1 392 ? 6.380 -33.945 0.489 1.00 98.12 392 ASP A O 1
ATOM 3052 N N . MET A 1 393 ? 4.137 -33.900 0.648 1.00 97.69 393 MET A N 1
ATOM 3053 C CA . MET A 1 393 ? 4.036 -33.803 2.110 1.00 97.69 393 MET A CA 1
ATOM 3054 C C . MET A 1 393 ? 3.249 -34.964 2.724 1.00 97.69 393 MET A C 1
ATOM 3056 O O . MET A 1 393 ? 2.148 -35.289 2.291 1.00 97.69 393 MET A O 1
ATOM 3060 N N . VAL A 1 394 ? 3.759 -35.522 3.822 1.00 96.81 394 VAL A N 1
ATOM 3061 C CA . VAL A 1 394 ? 3.092 -36.549 4.639 1.00 96.81 394 VAL A CA 1
ATOM 3062 C C . VAL A 1 394 ? 2.504 -35.901 5.893 1.00 96.81 394 VAL A C 1
ATOM 3064 O O . VAL A 1 394 ? 3.246 -35.450 6.769 1.00 96.81 394 VAL A O 1
ATOM 3067 N N . ILE A 1 395 ? 1.175 -35.885 5.999 1.00 94.75 395 ILE A N 1
ATOM 3068 C CA . ILE A 1 395 ? 0.395 -35.235 7.065 1.00 94.75 395 ILE A CA 1
ATOM 3069 C C . ILE A 1 395 ? -0.315 -36.311 7.900 1.00 94.75 395 ILE A C 1
ATOM 3071 O O . ILE A 1 395 ? -0.957 -37.206 7.353 1.00 94.75 395 ILE A O 1
ATOM 3075 N N . ASN A 1 396 ? -0.230 -36.253 9.232 1.00 93.31 396 ASN A N 1
ATOM 3076 C CA . ASN A 1 396 ? -0.938 -37.205 10.101 1.00 93.31 396 ASN A CA 1
ATOM 3077 C C . ASN A 1 396 ? -2.370 -36.760 10.455 1.00 93.31 396 ASN A C 1
ATOM 3079 O O . ASN A 1 396 ? -2.750 -35.611 10.252 1.00 93.31 396 ASN A O 1
ATOM 3083 N N . ALA A 1 397 ? -3.138 -37.646 11.100 1.00 89.38 397 ALA A N 1
ATOM 3084 C CA . ALA A 1 397 ? -4.492 -37.360 11.597 1.00 89.38 397 ALA A CA 1
ATOM 3085 C C . ALA A 1 397 ? -4.629 -36.193 12.613 1.00 89.38 397 ALA A C 1
ATOM 3087 O O . ALA A 1 397 ? -5.737 -35.909 13.059 1.00 89.38 397 ALA A O 1
ATOM 3088 N N . ARG A 1 398 ? -3.533 -35.527 13.009 1.00 89.44 398 ARG A N 1
ATOM 3089 C CA . ARG A 1 398 ? -3.528 -34.309 13.846 1.00 89.44 398 ARG A CA 1
ATOM 3090 C C . ARG A 1 398 ? -3.210 -33.034 13.053 1.00 89.44 398 ARG A C 1
ATOM 3092 O O . ARG A 1 398 ? -3.129 -31.975 13.662 1.00 89.44 398 ARG A O 1
ATOM 3099 N N . GLY A 1 399 ? -2.993 -33.143 11.739 1.00 89.38 399 GLY A N 1
ATOM 3100 C CA . GLY A 1 399 ? -2.500 -32.059 10.887 1.00 89.38 399 GLY A CA 1
ATOM 3101 C C . GLY A 1 399 ? -1.006 -31.755 11.057 1.00 89.38 399 GLY A C 1
ATOM 3102 O O . GLY A 1 399 ? -0.531 -30.754 10.529 1.00 89.38 399 GLY A O 1
ATOM 3103 N N . ASP A 1 400 ? -0.242 -32.603 11.762 1.00 91.50 400 ASP A N 1
ATOM 3104 C CA . ASP A 1 400 ? 1.214 -32.463 11.812 1.00 91.50 400 ASP A CA 1
ATOM 3105 C C . ASP A 1 400 ? 1.824 -32.955 10.483 1.00 91.50 400 ASP A C 1
ATOM 3107 O O . ASP A 1 400 ? 1.618 -34.114 10.103 1.00 91.50 400 ASP A O 1
ATOM 3111 N N . ILE A 1 401 ? 2.677 -32.148 9.850 1.00 94.00 401 ILE A N 1
ATOM 3112 C CA . ILE A 1 401 ? 3.580 -32.615 8.784 1.00 94.00 401 ILE A CA 1
ATOM 3113 C C . ILE A 1 401 ? 4.669 -33.497 9.429 1.00 94.00 401 ILE A C 1
ATOM 3115 O O . ILE A 1 401 ? 5.234 -33.137 10.466 1.00 94.00 401 ILE A O 1
ATOM 3119 N N . LYS A 1 402 ? 4.939 -34.680 8.862 1.00 94.75 402 LYS A N 1
ATOM 3120 C CA . LYS A 1 402 ? 5.919 -35.665 9.379 1.00 94.75 402 LYS A CA 1
ATOM 3121 C C . LYS A 1 402 ? 7.116 -35.890 8.472 1.00 94.75 402 LYS A C 1
ATOM 3123 O O . LYS A 1 402 ? 8.210 -36.122 8.976 1.00 94.75 402 LYS A O 1
ATOM 3128 N N . ALA A 1 403 ? 6.911 -35.794 7.170 1.00 95.44 403 ALA A N 1
ATOM 3129 C CA . ALA A 1 403 ? 7.961 -35.758 6.169 1.00 95.44 403 ALA A CA 1
ATOM 3130 C C . ALA A 1 403 ? 7.493 -34.856 5.027 1.00 95.44 403 ALA A C 1
ATOM 3132 O O . ALA A 1 403 ? 6.289 -34.690 4.823 1.00 95.44 403 ALA A O 1
ATOM 3133 N N . TYR A 1 404 ? 8.441 -34.290 4.295 1.00 97.81 404 TYR A N 1
ATOM 3134 C CA . TYR A 1 404 ? 8.189 -33.657 3.012 1.00 97.81 404 TYR A CA 1
ATOM 3135 C C . TYR A 1 404 ? 9.440 -33.766 2.140 1.00 97.81 404 TYR A C 1
ATOM 3137 O O . TYR A 1 404 ? 10.541 -33.989 2.652 1.00 97.81 404 TYR A O 1
ATOM 3145 N N . GLN A 1 405 ? 9.266 -33.581 0.839 1.00 97.94 405 GLN A N 1
ATOM 3146 C CA . GLN A 1 405 ? 10.343 -33.495 -0.140 1.00 97.94 405 GLN A CA 1
ATOM 3147 C C . GLN A 1 405 ? 9.994 -32.470 -1.225 1.00 97.94 405 GLN A C 1
ATOM 3149 O O . GLN A 1 405 ? 8.818 -32.186 -1.460 1.00 97.94 405 GLN A O 1
ATOM 3154 N N . PHE A 1 406 ? 11.026 -31.933 -1.876 1.00 98.38 406 PHE A N 1
ATOM 3155 C CA . PHE A 1 406 ? 10.899 -31.053 -3.035 1.00 98.38 406 PHE A CA 1
ATOM 3156 C C . PHE A 1 406 ? 11.535 -31.713 -4.256 1.00 98.38 406 PHE A C 1
ATOM 3158 O O . PHE A 1 406 ? 12.640 -32.245 -4.150 1.00 98.38 406 PHE A O 1
ATOM 3165 N N . TYR A 1 407 ? 10.866 -31.665 -5.407 1.00 98.06 407 TYR A N 1
ATOM 3166 C CA . TYR A 1 407 ? 11.411 -32.152 -6.677 1.00 98.06 407 TYR A CA 1
ATOM 3167 C C . TYR A 1 407 ? 10.783 -31.437 -7.883 1.00 98.06 407 TYR A C 1
ATOM 3169 O O . TYR A 1 407 ? 9.615 -31.049 -7.823 1.00 98.06 407 TYR A O 1
ATOM 3177 N N . PRO A 1 408 ? 11.530 -31.251 -8.987 1.00 97.81 408 PRO A N 1
ATOM 3178 C CA . PRO A 1 408 ? 10.955 -30.789 -10.240 1.00 97.81 408 PRO A CA 1
ATOM 3179 C C . PRO A 1 408 ? 10.137 -31.917 -10.887 1.00 97.81 408 PRO A C 1
ATOM 3181 O O . PRO A 1 408 ? 10.575 -33.069 -10.933 1.00 97.81 408 PRO A O 1
ATOM 3184 N N . ALA A 1 409 ? 8.964 -31.582 -11.412 1.00 98.00 409 ALA A N 1
ATOM 3185 C CA . ALA A 1 409 ? 8.063 -32.513 -12.081 1.00 98.00 409 ALA A CA 1
ATOM 3186 C C . ALA A 1 409 ? 7.527 -31.942 -13.404 1.00 98.00 409 ALA A C 1
ATOM 3188 O O . ALA A 1 409 ? 7.694 -30.750 -13.695 1.00 98.00 409 ALA A O 1
ATOM 3189 N N . VAL A 1 410 ? 6.897 -32.804 -14.199 1.00 97.88 410 VAL A N 1
ATOM 3190 C CA . VAL A 1 410 ? 5.888 -32.427 -15.199 1.00 97.88 410 VAL A CA 1
ATOM 3191 C C . VAL A 1 410 ? 4.551 -32.975 -14.710 1.00 97.88 410 VAL A C 1
ATOM 3193 O O . VAL A 1 410 ? 4.501 -34.082 -14.178 1.00 97.88 410 VAL A O 1
ATOM 3196 N N . MET A 1 411 ? 3.487 -32.193 -14.850 1.00 97.31 411 MET A N 1
ATOM 3197 C CA . MET A 1 411 ? 2.119 -32.610 -14.547 1.00 97.31 411 MET A CA 1
ATOM 3198 C C . MET A 1 411 ? 1.181 -32.264 -15.699 1.00 97.31 411 MET A C 1
ATOM 3200 O O . MET A 1 411 ? 1.481 -31.377 -16.497 1.00 97.31 411 MET A O 1
ATOM 3204 N N . HIS A 1 412 ? 0.016 -32.899 -15.706 1.00 97.12 412 HIS A N 1
ATOM 3205 C CA . HIS A 1 412 ? -1.093 -32.612 -16.604 1.00 97.12 412 HIS A CA 1
ATOM 3206 C C . HIS A 1 412 ? -2.305 -32.253 -15.731 1.00 97.12 412 HIS A C 1
ATOM 3208 O O . HIS A 1 412 ? -2.679 -33.028 -14.850 1.00 97.12 412 HIS A O 1
ATOM 3214 N N . SER A 1 413 ? -2.867 -31.048 -15.873 1.00 96.25 413 SER A N 1
ATOM 3215 C CA . SER A 1 413 ? -3.938 -30.586 -14.973 1.00 96.25 413 SER A CA 1
ATOM 3216 C C . SER A 1 413 ? -5.278 -31.213 -15.370 1.00 96.25 413 SER A C 1
ATOM 3218 O O . SER A 1 413 ? -5.833 -30.906 -16.424 1.00 96.25 413 SER A O 1
ATOM 3220 N N . ALA A 1 414 ? -5.798 -32.102 -14.519 1.00 94.94 414 ALA A N 1
ATOM 3221 C CA . ALA A 1 414 ? -6.980 -32.925 -14.796 1.00 94.94 414 ALA A CA 1
ATOM 3222 C C . ALA A 1 414 ? -8.308 -32.148 -14.731 1.00 94.94 414 ALA A C 1
ATOM 3224 O O . ALA A 1 414 ? -9.340 -32.637 -15.192 1.00 94.94 414 ALA A O 1
ATOM 3225 N N . ALA A 1 415 ? -8.300 -30.955 -14.129 1.00 94.56 415 ALA A N 1
ATOM 3226 C CA . ALA A 1 415 ? -9.337 -29.941 -14.284 1.00 94.56 415 ALA A CA 1
ATOM 3227 C C . ALA A 1 415 ? -8.881 -28.591 -13.718 1.00 94.56 415 ALA A C 1
ATOM 3229 O O . ALA A 1 415 ? -8.327 -28.523 -12.619 1.00 94.56 415 ALA A O 1
ATOM 3230 N N . ARG A 1 416 ? -9.283 -27.514 -14.399 1.00 94.62 416 ARG A N 1
ATOM 3231 C CA . ARG A 1 416 ? -9.495 -26.210 -13.765 1.00 94.62 416 ARG A CA 1
ATOM 3232 C C . ARG A 1 416 ? -10.886 -26.195 -13.140 1.00 94.62 416 ARG A C 1
ATOM 3234 O O . ARG A 1 416 ? -11.883 -26.427 -13.832 1.00 94.62 416 ARG A O 1
ATOM 3241 N N . LEU A 1 417 ? -10.941 -25.911 -11.845 1.00 89.75 417 LEU A N 1
ATOM 3242 C CA . LEU A 1 417 ? -12.157 -25.754 -11.046 1.00 89.75 417 LEU A CA 1
ATOM 3243 C C . LEU A 1 417 ? -12.232 -24.323 -10.494 1.00 89.75 417 LEU A C 1
ATOM 3245 O O . LEU A 1 417 ? -11.227 -23.608 -10.477 1.00 89.75 417 LEU A O 1
ATOM 3249 N N . THR A 1 418 ? -13.401 -23.902 -10.005 1.00 87.56 418 THR A N 1
ATOM 3250 C CA . THR A 1 418 ? -13.514 -22.651 -9.230 1.00 87.56 418 THR A CA 1
ATOM 3251 C C . THR A 1 418 ? -13.854 -22.889 -7.765 1.00 87.56 418 THR A C 1
ATOM 3253 O O . THR A 1 418 ? -14.381 -23.943 -7.394 1.00 87.56 418 THR A O 1
ATOM 3256 N N . TYR A 1 419 ? -13.593 -21.891 -6.917 1.00 80.12 419 TYR A N 1
ATOM 3257 C CA . TYR A 1 419 ? -14.039 -21.898 -5.519 1.00 80.12 419 TYR A CA 1
ATOM 3258 C C . TYR A 1 419 ? -15.546 -22.154 -5.391 1.00 80.12 419 TYR A C 1
ATOM 3260 O O . TYR A 1 419 ? -15.965 -22.940 -4.538 1.00 80.12 419 TYR A O 1
ATOM 3268 N N . THR A 1 420 ? -16.351 -21.541 -6.263 1.00 81.44 420 THR A N 1
ATOM 3269 C CA . THR A 1 420 ? -17.810 -21.707 -6.310 1.00 81.44 420 THR A CA 1
ATOM 3270 C C . THR A 1 420 ? -18.206 -23.137 -6.673 1.00 81.44 420 THR A C 1
ATOM 3272 O O . THR A 1 420 ? -19.032 -23.746 -5.989 1.00 81.44 420 THR A O 1
ATOM 3275 N N . GLU A 1 421 ? -17.578 -23.710 -7.705 1.00 84.19 421 GLU A N 1
ATOM 3276 C CA . GLU A 1 421 ? -17.811 -25.091 -8.141 1.00 84.19 421 GLU A CA 1
ATOM 3277 C C . GLU A 1 421 ? -17.452 -26.099 -7.035 1.00 84.19 421 GLU A C 1
ATOM 3279 O O . GLU A 1 421 ? -18.261 -26.959 -6.676 1.00 84.19 421 GLU A O 1
ATOM 3284 N N . VAL A 1 422 ? -16.272 -25.960 -6.422 1.00 83.94 422 VAL A N 1
ATOM 3285 C CA . VAL A 1 422 ? -15.813 -26.852 -5.345 1.00 83.94 422 VAL A CA 1
ATOM 3286 C C . VAL A 1 422 ? -16.685 -26.716 -4.092 1.00 83.94 422 VAL A C 1
ATOM 3288 O O . VAL A 1 422 ? -17.019 -27.728 -3.471 1.00 83.94 422 VAL A O 1
ATOM 3291 N N . ALA A 1 423 ? -17.131 -25.507 -3.738 1.00 78.06 423 ALA A N 1
ATOM 3292 C CA . ALA A 1 423 ? -18.066 -25.298 -2.632 1.00 78.06 423 ALA A CA 1
ATOM 3293 C C . ALA A 1 423 ? -19.437 -25.952 -2.893 1.00 78.06 423 ALA A C 1
ATOM 3295 O O . ALA A 1 423 ? -20.001 -26.574 -1.986 1.00 78.06 423 ALA A O 1
ATOM 3296 N N . ALA A 1 424 ? -19.957 -25.886 -4.123 1.00 79.00 424 ALA A N 1
ATOM 3297 C CA . ALA A 1 424 ? -21.194 -26.568 -4.514 1.00 79.00 424 ALA A CA 1
ATOM 3298 C C . ALA A 1 424 ? -21.055 -28.103 -4.441 1.00 79.00 424 ALA A C 1
ATOM 3300 O O . ALA A 1 424 ? -21.916 -28.781 -3.873 1.00 79.00 424 ALA A O 1
ATOM 3301 N N . ILE A 1 425 ? -19.941 -28.655 -4.935 1.00 82.38 425 ILE A N 1
ATOM 3302 C CA . ILE A 1 425 ? -19.645 -30.097 -4.890 1.00 82.38 425 ILE A CA 1
ATOM 3303 C C . ILE A 1 425 ? -19.509 -30.602 -3.444 1.00 82.38 425 ILE A C 1
ATOM 3305 O O . ILE A 1 425 ? -20.045 -31.659 -3.105 1.00 82.38 425 ILE A O 1
ATOM 3309 N N . LEU A 1 426 ? -18.810 -29.865 -2.575 1.00 81.19 426 LEU A N 1
ATOM 3310 C CA . LEU A 1 426 ? -18.575 -30.274 -1.184 1.00 81.19 426 LEU A CA 1
ATOM 3311 C C . LEU A 1 426 ? -19.801 -30.088 -0.278 1.00 81.19 426 LEU A C 1
ATOM 3313 O O . LEU A 1 426 ? -19.967 -30.859 0.668 1.00 81.19 426 LEU A O 1
ATOM 3317 N N . SER A 1 427 ? -20.663 -29.106 -0.559 1.00 81.38 427 SER A N 1
ATOM 3318 C CA . SER A 1 427 ? -21.916 -28.896 0.183 1.00 81.38 427 SER A CA 1
ATOM 3319 C C . SER A 1 427 ? -23.019 -29.881 -0.221 1.00 81.38 427 SER A C 1
ATOM 3321 O O . SER A 1 427 ? -23.759 -30.344 0.647 1.00 81.38 427 SER A O 1
ATOM 3323 N N . ASN A 1 428 ? -23.095 -30.275 -1.498 1.00 87.31 428 ASN A N 1
ATOM 3324 C CA . ASN A 1 428 ? -23.990 -31.335 -1.963 1.00 87.31 428 ASN A CA 1
ATOM 3325 C C . ASN A 1 428 ? -23.254 -32.367 -2.833 1.00 87.31 428 ASN A C 1
ATOM 3327 O O . ASN A 1 428 ? -23.346 -32.373 -4.061 1.00 87.31 428 ASN A O 1
ATOM 3331 N N . THR A 1 429 ? -22.606 -33.324 -2.167 1.00 86.62 429 THR A N 1
ATOM 3332 C CA . THR A 1 429 ? -21.856 -34.435 -2.788 1.00 86.62 429 THR A CA 1
ATOM 3333 C C . THR A 1 429 ? -22.717 -35.444 -3.565 1.00 86.62 429 THR A C 1
ATOM 3335 O O . THR A 1 429 ? -22.180 -36.393 -4.134 1.00 86.62 429 THR A O 1
ATOM 3338 N N . LYS A 1 430 ? -24.044 -35.253 -3.612 1.00 89.88 430 LYS A N 1
ATOM 3339 C CA . LYS A 1 430 ? -24.997 -35.996 -4.459 1.00 89.88 430 LYS A CA 1
ATOM 3340 C C . LYS A 1 430 ? -25.751 -35.085 -5.444 1.00 89.88 430 LYS A C 1
ATOM 3342 O O . LYS A 1 430 ? -26.716 -35.521 -6.065 1.00 89.88 430 LYS A O 1
ATOM 3347 N N . GLY A 1 431 ? -25.351 -33.817 -5.549 1.00 89.31 431 GLY A N 1
ATOM 3348 C CA . GLY A 1 431 ? -25.959 -32.814 -6.418 1.00 89.31 431 GLY A CA 1
ATOM 3349 C C . GLY A 1 431 ? -25.489 -32.899 -7.876 1.00 89.31 431 GLY A C 1
ATOM 3350 O O . GLY A 1 431 ? -24.590 -33.680 -8.196 1.00 89.31 431 GLY A O 1
ATOM 3351 N N . PRO A 1 432 ? -26.061 -32.071 -8.770 1.00 89.19 432 PRO A N 1
ATOM 3352 C CA . PRO A 1 432 ? -25.742 -32.095 -10.198 1.00 89.19 432 PRO A CA 1
ATOM 3353 C C . PRO A 1 432 ? -24.263 -31.798 -10.487 1.00 89.19 432 PRO A C 1
ATOM 3355 O O . PRO A 1 432 ? -23.665 -32.477 -11.316 1.00 89.19 432 PRO A O 1
ATOM 3358 N N . GLU A 1 433 ? -23.641 -30.858 -9.769 1.00 84.50 433 GLU A N 1
ATOM 3359 C CA . GLU A 1 433 ? -22.217 -30.529 -9.959 1.00 84.50 433 GLU A CA 1
ATOM 3360 C C . GLU A 1 433 ? -21.292 -31.672 -9.509 1.00 84.50 433 GLU A C 1
ATOM 3362 O O . GLU A 1 433 ? -20.342 -32.027 -10.207 1.00 84.50 433 GLU A O 1
ATOM 3367 N N . ALA A 1 434 ? -21.623 -32.335 -8.395 1.00 87.69 434 ALA A N 1
ATOM 3368 C CA . ALA A 1 434 ? -20.900 -33.522 -7.935 1.00 87.69 434 ALA A CA 1
ATOM 3369 C C . ALA A 1 434 ? -21.027 -34.696 -8.925 1.00 87.69 434 ALA A C 1
ATOM 3371 O O . ALA A 1 434 ? -20.073 -35.452 -9.100 1.00 87.69 434 ALA A O 1
ATOM 3372 N N . ALA A 1 435 ? -22.168 -34.822 -9.613 1.00 90.38 435 ALA A N 1
ATOM 3373 C CA . ALA A 1 435 ? -22.356 -35.799 -10.684 1.00 90.38 435 ALA A CA 1
ATOM 3374 C C . ALA A 1 435 ? -21.556 -35.447 -11.955 1.00 90.38 435 ALA A C 1
ATOM 3376 O O . ALA A 1 435 ? -20.954 -36.338 -12.551 1.00 90.38 435 ALA A O 1
ATOM 3377 N N . ARG A 1 436 ? -21.476 -34.162 -12.345 1.00 91.00 436 ARG A N 1
ATOM 3378 C CA . ARG A 1 436 ? -20.634 -33.701 -13.472 1.00 91.00 436 ARG A CA 1
ATOM 3379 C C . ARG A 1 436 ? -19.146 -33.977 -13.246 1.00 91.00 436 ARG A C 1
ATOM 3381 O O . ARG A 1 436 ? -18.445 -34.324 -14.190 1.00 91.00 436 ARG A O 1
ATOM 3388 N N . ARG A 1 437 ? -18.663 -33.847 -12.006 1.00 90.75 437 ARG A N 1
ATOM 3389 C CA . ARG A 1 437 ? -17.255 -34.069 -11.624 1.00 90.75 437 ARG A CA 1
ATOM 3390 C C . ARG A 1 437 ? -17.033 -35.387 -10.868 1.00 90.75 437 ARG A C 1
ATOM 3392 O O . ARG A 1 437 ? -16.126 -35.474 -10.042 1.00 90.75 437 ARG A O 1
ATOM 3399 N N . ALA A 1 438 ? -17.826 -36.426 -11.151 1.00 90.38 438 ALA A N 1
ATOM 3400 C CA . ALA A 1 438 ? -17.826 -37.683 -10.392 1.00 90.38 438 ALA A CA 1
ATOM 3401 C C . ALA A 1 438 ? -16.436 -38.339 -10.229 1.00 90.38 438 ALA A C 1
ATOM 3403 O O . ALA A 1 438 ? -16.138 -38.860 -9.158 1.00 90.38 438 ALA A O 1
ATOM 3404 N N . ALA A 1 439 ? -15.566 -38.261 -11.245 1.00 91.94 439 ALA A N 1
ATOM 3405 C CA . ALA A 1 439 ? -14.194 -38.782 -11.180 1.00 91.94 439 ALA A CA 1
ATOM 3406 C C . ALA A 1 439 ? -13.293 -38.032 -10.173 1.00 91.94 439 ALA A C 1
ATOM 3408 O O . ALA A 1 439 ? -12.423 -38.633 -9.552 1.00 91.94 439 ALA A O 1
ATOM 3409 N N . LEU A 1 440 ? -13.521 -36.730 -9.970 1.00 92.62 440 LEU A N 1
ATOM 3410 C CA . LEU A 1 440 ? -12.739 -35.883 -9.060 1.00 92.62 440 LEU A CA 1
ATOM 3411 C C . LEU A 1 440 ? -13.334 -35.823 -7.644 1.00 92.62 440 LEU A C 1
ATOM 3413 O O . LEU A 1 440 ? -12.654 -35.402 -6.708 1.00 92.62 440 LEU A O 1
ATOM 3417 N N . LEU A 1 441 ? -14.584 -36.264 -7.460 1.00 91.94 441 LEU A N 1
ATOM 3418 C CA . LEU A 1 441 ? -15.334 -36.158 -6.204 1.00 91.94 441 LEU A CA 1
ATOM 3419 C C . LEU A 1 441 ? -14.574 -36.741 -4.999 1.00 91.94 441 LEU A C 1
ATOM 3421 O O . LEU A 1 441 ? -14.531 -36.113 -3.942 1.00 91.94 441 LEU A O 1
ATOM 3425 N N . THR A 1 442 ? -13.936 -37.905 -5.152 1.00 93.69 442 THR A N 1
ATOM 3426 C CA . THR A 1 442 ? -13.139 -38.533 -4.083 1.00 93.69 442 THR A CA 1
ATOM 3427 C C . THR A 1 442 ? -11.892 -37.715 -3.736 1.00 93.69 442 THR A C 1
ATOM 3429 O O . THR A 1 442 ? -11.576 -37.553 -2.558 1.00 93.69 442 THR A O 1
ATOM 3432 N N . HIS A 1 443 ? -11.213 -37.138 -4.729 1.00 92.75 443 HIS A N 1
ATOM 3433 C CA . HIS A 1 443 ? -10.024 -36.307 -4.514 1.00 92.75 443 HIS A CA 1
ATOM 3434 C C . HIS A 1 443 ? -10.385 -34.975 -3.838 1.00 92.75 443 HIS A C 1
ATOM 3436 O O . HIS A 1 443 ? -9.730 -34.580 -2.875 1.00 92.75 443 HIS A O 1
ATOM 3442 N N . LEU A 1 444 ? -11.494 -34.342 -4.237 1.00 89.12 444 LEU A N 1
ATOM 3443 C CA . LEU A 1 444 ? -12.033 -33.150 -3.569 1.00 89.12 444 LEU A CA 1
ATOM 3444 C C . LEU A 1 444 ? -12.458 -33.440 -2.118 1.00 89.12 444 LEU A C 1
ATOM 3446 O O . LEU A 1 444 ? -12.182 -32.643 -1.220 1.00 89.12 444 LEU A O 1
ATOM 3450 N N . GLN A 1 445 ? -13.065 -34.602 -1.851 1.00 88.69 445 GLN A N 1
ATOM 3451 C CA . GLN A 1 445 ? -13.388 -35.041 -0.486 1.00 88.69 445 GLN A CA 1
ATOM 3452 C C . GLN A 1 445 ? -12.130 -35.291 0.363 1.00 88.69 445 GLN A C 1
ATOM 3454 O O . GLN A 1 445 ? -12.101 -34.886 1.529 1.00 88.69 445 GLN A O 1
ATOM 3459 N N . ASN A 1 446 ? -11.075 -35.886 -0.207 1.00 92.38 446 ASN A N 1
ATOM 3460 C CA . ASN A 1 446 ? -9.783 -36.044 0.468 1.00 92.38 446 ASN A CA 1
ATOM 3461 C C . ASN A 1 446 ? -9.150 -34.678 0.786 1.00 92.38 446 ASN A C 1
ATOM 3463 O O . ASN A 1 446 ? -8.721 -34.456 1.921 1.00 92.38 446 ASN A O 1
ATOM 3467 N N . LEU A 1 447 ? -9.149 -33.738 -0.169 1.00 89.94 447 LEU A N 1
ATOM 3468 C CA . LEU A 1 447 ? -8.615 -32.379 0.009 1.00 89.94 447 LEU A CA 1
ATOM 3469 C C . LEU A 1 447 ? -9.370 -31.628 1.114 1.00 89.94 447 LEU A C 1
ATOM 3471 O O . LEU A 1 447 ? -8.752 -31.002 1.975 1.00 89.94 447 LEU A O 1
ATOM 3475 N N . TYR A 1 448 ? -10.696 -31.771 1.175 1.00 86.25 448 TYR A N 1
ATOM 3476 C CA . TYR A 1 448 ? -11.510 -31.226 2.264 1.00 86.25 448 TYR A CA 1
ATOM 3477 C C . TYR A 1 448 ? -11.234 -31.910 3.621 1.00 86.25 448 TYR A C 1
ATOM 3479 O O . TYR A 1 448 ? -11.295 -31.266 4.672 1.00 86.25 448 TYR A O 1
ATOM 3487 N N . GLY A 1 449 ? -10.865 -33.195 3.619 1.00 86.69 449 GLY A N 1
ATOM 3488 C CA . GLY A 1 449 ? -10.349 -33.909 4.792 1.00 86.69 449 GLY A CA 1
ATOM 3489 C C . GLY A 1 449 ? -9.014 -33.344 5.295 1.00 86.69 449 GLY A C 1
ATOM 3490 O O . GLY A 1 449 ? -8.876 -33.068 6.490 1.00 86.69 449 GLY A O 1
ATOM 3491 N N . VAL A 1 450 ? -8.064 -33.094 4.387 1.00 89.75 450 VAL A N 1
ATOM 3492 C CA . VAL A 1 450 ? -6.777 -32.441 4.690 1.00 89.75 450 VAL A CA 1
ATOM 3493 C C . VAL A 1 450 ? -6.992 -31.024 5.226 1.00 89.75 450 VAL A C 1
ATOM 3495 O O . VAL A 1 450 ? -6.428 -30.683 6.266 1.00 89.75 450 VAL A O 1
ATOM 3498 N N . PHE A 1 451 ? -7.859 -30.228 4.591 1.00 86.50 451 PHE A N 1
ATOM 3499 C CA . PHE A 1 451 ? -8.243 -28.892 5.060 1.00 86.50 451 PHE A CA 1
ATOM 3500 C C . PHE A 1 451 ? -8.722 -28.912 6.520 1.00 86.50 451 PHE A C 1
ATOM 3502 O O . PHE A 1 451 ? -8.227 -28.129 7.329 1.00 86.50 451 PHE A O 1
ATOM 3509 N N . LYS A 1 452 ? -9.612 -29.844 6.894 1.00 84.25 452 LYS A N 1
ATOM 3510 C CA . LYS A 1 452 ? -10.096 -29.980 8.282 1.00 84.25 452 LYS A CA 1
ATOM 3511 C C . LYS A 1 452 ? -8.972 -30.314 9.265 1.00 84.25 452 LYS A C 1
ATOM 3513 O O . LYS A 1 452 ? -8.934 -29.747 10.354 1.00 84.25 452 LYS A O 1
ATOM 3518 N N . MET A 1 453 ? -8.042 -31.195 8.892 1.00 88.75 453 MET A N 1
ATOM 3519 C CA . MET A 1 453 ? -6.891 -31.531 9.742 1.00 88.75 453 MET A CA 1
ATOM 3520 C C . MET A 1 453 ? -5.927 -30.347 9.909 1.00 88.75 453 MET A C 1
ATOM 3522 O O . MET A 1 453 ? -5.476 -30.086 11.024 1.00 88.75 453 MET A O 1
ATOM 3526 N N . LEU A 1 454 ? -5.647 -29.603 8.835 1.00 86.56 454 LEU A N 1
ATOM 3527 C CA . LEU A 1 454 ? -4.802 -28.404 8.877 1.00 86.56 454 LEU A CA 1
ATOM 3528 C C . LEU A 1 454 ? -5.451 -27.263 9.676 1.00 86.56 454 LEU A C 1
ATOM 3530 O O . LEU A 1 454 ? -4.752 -26.575 10.420 1.00 86.56 454 LEU A O 1
ATOM 3534 N N . LEU A 1 455 ? -6.774 -27.092 9.583 1.00 82.88 455 LEU A N 1
ATOM 3535 C CA . LEU A 1 455 ? -7.525 -26.102 10.360 1.00 82.88 455 LEU A CA 1
ATOM 3536 C C . LEU A 1 455 ? -7.451 -26.400 11.867 1.00 82.88 455 LEU A C 1
ATOM 3538 O O . LEU A 1 455 ? -7.039 -25.537 12.638 1.00 82.88 455 LEU A O 1
ATOM 3542 N N . LEU A 1 456 ? -7.721 -27.643 12.281 1.00 85.25 456 LEU A N 1
ATOM 3543 C CA . LEU A 1 456 ? -7.590 -28.071 13.683 1.00 85.25 456 LEU A CA 1
ATOM 3544 C C . LEU A 1 456 ? -6.147 -27.927 14.207 1.00 85.25 456 LEU A C 1
ATOM 3546 O O . LEU A 1 456 ? -5.931 -27.542 15.359 1.00 85.25 456 LEU A O 1
ATOM 3550 N N . ALA A 1 457 ? -5.138 -28.186 13.367 1.00 87.62 457 ALA A N 1
ATOM 3551 C CA . ALA A 1 457 ? -3.737 -27.943 13.714 1.00 87.62 457 ALA A CA 1
ATOM 3552 C C . ALA A 1 457 ? -3.413 -26.444 13.856 1.00 87.62 457 ALA A C 1
ATOM 3554 O O . ALA A 1 457 ? -2.633 -26.065 14.733 1.00 87.62 457 ALA A O 1
ATOM 3555 N N . ARG A 1 458 ? -4.016 -25.585 13.023 1.00 85.25 458 ARG A N 1
ATOM 3556 C CA . ARG A 1 458 ? -3.889 -24.121 13.082 1.00 85.25 458 ARG A CA 1
ATOM 3557 C C . ARG A 1 458 ? -4.520 -23.550 14.356 1.00 85.25 458 ARG A C 1
ATOM 3559 O O . ARG A 1 458 ? -3.849 -22.794 15.058 1.00 85.25 458 ARG A O 1
ATOM 3566 N N . GLU A 1 459 ? -5.736 -23.973 14.699 1.00 82.94 459 GLU A N 1
ATOM 3567 C CA . GLU A 1 459 ? -6.406 -23.621 15.961 1.00 82.94 459 GLU A CA 1
ATOM 3568 C C . GLU A 1 459 ? -5.574 -24.043 17.178 1.00 82.94 459 GLU A C 1
ATOM 3570 O O . GLU A 1 459 ? -5.305 -23.238 18.072 1.00 82.94 459 GLU A O 1
ATOM 3575 N N . LYS A 1 460 ? -5.110 -25.301 17.204 1.00 87.19 460 LYS A N 1
ATOM 3576 C CA . LYS A 1 460 ? -4.320 -25.846 18.317 1.00 87.19 460 LYS A CA 1
ATOM 3577 C C . LYS A 1 460 ? -2.987 -25.119 18.512 1.00 87.19 460 LYS A C 1
ATOM 3579 O O . LYS A 1 460 ? -2.522 -24.997 19.644 1.00 87.19 460 LYS A O 1
ATOM 3584 N N . ARG A 1 461 ? -2.370 -24.639 17.429 1.00 87.81 461 ARG A N 1
ATOM 3585 C CA . ARG A 1 461 ? -1.127 -23.852 17.464 1.00 87.81 461 ARG A CA 1
ATOM 3586 C C . ARG A 1 461 ? -1.335 -22.432 18.009 1.00 87.81 461 ARG A C 1
ATOM 3588 O O . ARG A 1 461 ? -0.358 -21.751 18.304 1.00 87.81 461 ARG A O 1
ATOM 3595 N N . GLY A 1 462 ? -2.585 -21.986 18.158 1.00 82.19 462 GLY A N 1
ATOM 3596 C CA . GLY A 1 462 ? -2.899 -20.620 18.566 1.00 82.19 462 GLY A CA 1
ATOM 3597 C C . GLY A 1 462 ? -2.558 -19.596 17.486 1.00 82.19 462 GLY A C 1
ATOM 3598 O O . GLY A 1 462 ? -2.190 -18.471 17.811 1.00 82.19 462 GLY A O 1
ATOM 3599 N N . ALA A 1 463 ? -2.645 -19.984 16.210 1.00 80.88 463 ALA A N 1
ATOM 3600 C CA . ALA A 1 463 ? -2.654 -19.011 15.127 1.00 80.88 463 ALA A CA 1
ATOM 3601 C C . ALA A 1 463 ? -3.883 -18.113 15.272 1.00 80.88 463 ALA A C 1
ATOM 3603 O O . ALA A 1 463 ? -4.948 -18.570 15.691 1.00 80.88 463 ALA A O 1
ATOM 3604 N N . ILE A 1 464 ? -3.732 -16.843 14.917 1.00 78.81 464 ILE A N 1
ATOM 3605 C CA . ILE A 1 464 ? -4.810 -15.876 15.052 1.00 78.81 464 ILE A CA 1
ATOM 3606 C C . ILE A 1 464 ? -5.708 -16.007 13.817 1.00 78.81 464 ILE A C 1
ATOM 3608 O O . ILE A 1 464 ? -5.248 -16.296 12.705 1.00 78.81 464 ILE A O 1
ATOM 3612 N N . ASP A 1 465 ? -7.007 -15.870 14.034 1.00 72.12 465 ASP A N 1
ATOM 3613 C CA . ASP A 1 465 ? -8.027 -15.906 12.996 1.00 72.12 465 ASP A CA 1
ATOM 3614 C C . ASP A 1 465 ? -9.057 -14.848 13.377 1.00 72.12 465 ASP A C 1
ATOM 3616 O O . ASP A 1 465 ? -9.575 -14.866 14.494 1.00 72.12 465 ASP A O 1
ATOM 3620 N N . PHE A 1 466 ? -9.257 -13.878 12.493 1.00 65.25 466 PHE A N 1
ATOM 3621 C CA . PHE A 1 466 ? -10.184 -12.770 12.682 1.00 65.25 466 PHE A CA 1
ATOM 3622 C C . PHE A 1 466 ? -11.318 -12.921 11.682 1.00 65.25 466 PHE A C 1
ATOM 3624 O O . PHE A 1 466 ? -11.093 -13.348 10.549 1.00 65.25 466 PHE A O 1
ATOM 3631 N N . ASP A 1 467 ? -12.521 -12.517 12.071 1.00 54.16 467 ASP A N 1
ATOM 3632 C CA . ASP A 1 467 ? -13.715 -12.623 11.238 1.00 54.16 467 ASP A CA 1
ATOM 3633 C C . ASP A 1 467 ? -13.767 -11.425 10.245 1.00 54.16 467 ASP A C 1
ATOM 3635 O O . ASP A 1 467 ? -14.758 -10.705 10.124 1.00 54.16 467 ASP A O 1
ATOM 3639 N N . THR A 1 468 ? -12.644 -11.162 9.557 1.00 50.66 468 THR A N 1
ATOM 3640 C CA . THR A 1 468 ? -12.451 -10.042 8.621 1.00 50.66 468 THR A CA 1
ATOM 3641 C C . THR A 1 468 ? -13.042 -10.344 7.252 1.00 50.66 468 THR A C 1
ATOM 3643 O O . THR A 1 468 ? -12.608 -11.269 6.567 1.00 50.66 468 THR A O 1
ATOM 3646 N N . THR A 1 469 ? -13.970 -9.498 6.808 1.00 40.59 469 THR A N 1
ATOM 3647 C CA . THR A 1 469 ? -14.511 -9.541 5.444 1.00 40.59 469 THR A CA 1
ATOM 3648 C C . THR A 1 469 ? -13.524 -8.878 4.472 1.00 40.59 469 THR A C 1
ATOM 3650 O O . THR A 1 469 ? -13.639 -7.690 4.181 1.00 40.59 469 THR A O 1
ATOM 3653 N N . GLU A 1 470 ? -12.516 -9.620 4.000 1.00 39.84 470 GLU A N 1
ATOM 3654 C CA . GLU A 1 470 ? -11.627 -9.159 2.920 1.00 39.84 470 GLU A CA 1
ATOM 3655 C C . GLU A 1 470 ? -12.423 -9.052 1.609 1.00 39.84 470 GLU A C 1
ATOM 3657 O O . GLU A 1 470 ? -12.799 -10.061 1.015 1.00 39.84 470 GLU A O 1
ATOM 3662 N N . THR A 1 471 ? -12.720 -7.829 1.167 1.00 36.78 471 THR A N 1
ATOM 3663 C CA . THR A 1 471 ? -13.611 -7.561 0.029 1.00 36.78 471 THR A CA 1
ATOM 3664 C C . THR A 1 471 ? -12.949 -7.865 -1.316 1.00 36.78 471 THR A C 1
ATOM 3666 O O . THR A 1 471 ? -12.314 -6.993 -1.909 1.00 36.78 471 THR A O 1
ATOM 3669 N N . TYR A 1 472 ? -13.137 -9.078 -1.840 1.00 43.44 472 TYR A N 1
ATOM 3670 C CA . TYR A 1 472 ? -12.939 -9.331 -3.271 1.00 43.44 472 TYR A CA 1
ATOM 3671 C C . TYR A 1 472 ? -14.069 -8.668 -4.075 1.00 43.44 472 TYR A C 1
ATOM 3673 O O . TYR A 1 472 ? -15.224 -8.686 -3.655 1.00 43.44 472 TYR A O 1
ATOM 3681 N N . ILE A 1 473 ? -13.738 -8.046 -5.207 1.00 44.34 473 ILE A N 1
ATOM 3682 C CA . ILE A 1 473 ? -14.668 -7.223 -5.994 1.00 44.34 473 ILE A CA 1
ATOM 3683 C C . ILE A 1 473 ? -14.940 -7.923 -7.330 1.00 44.34 473 ILE A C 1
ATOM 3685 O O . ILE A 1 473 ? -14.394 -7.541 -8.366 1.00 44.34 473 ILE A O 1
ATOM 3689 N N . VAL A 1 474 ? -15.792 -8.957 -7.304 1.00 43.22 474 VAL A N 1
ATOM 3690 C CA . VAL A 1 474 ? -16.350 -9.541 -8.539 1.00 43.22 474 VAL A CA 1
ATOM 3691 C C . VAL A 1 474 ? -17.098 -8.444 -9.290 1.00 43.22 474 VAL A C 1
ATOM 3693 O O . VAL A 1 474 ? -17.960 -7.786 -8.709 1.00 43.22 474 VAL A O 1
ATOM 3696 N N . CYS A 1 475 ? -16.749 -8.237 -10.557 1.00 38.81 475 CYS A N 1
ATOM 3697 C CA . CYS A 1 475 ? -17.339 -7.224 -11.424 1.00 38.81 475 CYS A CA 1
ATOM 3698 C C . CYS A 1 475 ? -18.188 -7.893 -12.508 1.00 38.81 475 CYS A C 1
ATOM 3700 O O . CYS A 1 475 ? -17.662 -8.675 -13.295 1.00 38.81 475 CYS A O 1
ATOM 3702 N N . ASN A 1 476 ? -19.470 -7.538 -12.611 1.00 41.25 476 ASN A N 1
ATOM 3703 C CA . ASN A 1 476 ? -20.318 -8.027 -13.699 1.00 41.25 476 ASN A CA 1
ATOM 3704 C C . ASN A 1 476 ? -19.881 -7.460 -15.075 1.00 41.25 476 ASN A C 1
ATOM 3706 O O . ASN A 1 476 ? -18.973 -6.634 -15.164 1.00 41.25 476 ASN A O 1
ATOM 3710 N N . ALA A 1 477 ? -20.551 -7.839 -16.169 1.00 35.38 477 ALA A N 1
ATOM 3711 C CA . ALA A 1 477 ? -20.180 -7.407 -17.529 1.00 35.38 477 ALA A CA 1
ATOM 3712 C C . ALA A 1 477 ? -20.295 -5.883 -17.799 1.00 35.38 477 ALA A C 1
ATOM 3714 O O . ALA A 1 477 ? -19.826 -5.404 -18.829 1.00 35.38 477 ALA A O 1
ATOM 3715 N N . GLN A 1 478 ? -20.908 -5.113 -16.893 1.00 34.28 478 GLN A N 1
ATOM 3716 C CA . GLN A 1 478 ? -20.931 -3.640 -16.893 1.00 34.28 478 GLN A CA 1
ATOM 3717 C C . GLN A 1 478 ? -20.091 -3.053 -15.739 1.00 34.28 478 GLN A C 1
ATOM 3719 O O . GLN A 1 478 ? -20.044 -1.840 -15.537 1.00 34.28 478 GLN A O 1
ATOM 3724 N N . GLY A 1 479 ? -19.421 -3.920 -14.981 1.00 35.34 479 GLY A N 1
ATOM 3725 C CA . GLY A 1 479 ? -18.481 -3.605 -13.922 1.00 35.34 479 GLY A CA 1
ATOM 3726 C C . GLY A 1 479 ? -19.094 -3.113 -12.613 1.00 35.34 479 GLY A C 1
ATOM 3727 O O . GLY A 1 479 ? -18.483 -2.259 -11.967 1.00 35.34 479 GLY A O 1
ATOM 3728 N N . LYS A 1 480 ? -20.273 -3.628 -12.233 1.00 33.56 480 LYS A N 1
ATOM 3729 C CA . LYS A 1 480 ? -20.857 -3.493 -10.882 1.00 33.56 480 LYS A CA 1
ATOM 3730 C C . LYS A 1 480 ? -20.415 -4.641 -9.965 1.00 33.56 480 LYS A C 1
ATOM 3732 O O . LYS A 1 480 ? -20.176 -5.740 -10.451 1.00 33.56 480 LYS A O 1
ATOM 3737 N N . ILE A 1 481 ? -20.326 -4.365 -8.663 1.00 35.00 481 ILE A N 1
ATOM 3738 C CA . ILE A 1 481 ? -19.772 -5.262 -7.630 1.00 35.00 481 ILE A CA 1
ATOM 3739 C C . ILE A 1 481 ? -20.785 -6.350 -7.221 1.00 35.00 481 ILE A C 1
ATOM 3741 O O . ILE A 1 481 ? -21.956 -6.019 -7.036 1.00 35.00 481 ILE A O 1
ATOM 3745 N N . GLU A 1 482 ? -20.342 -7.607 -7.052 1.00 33.88 482 GLU A N 1
ATOM 3746 C CA . GLU A 1 482 ? -21.249 -8.764 -6.890 1.00 33.88 482 GLU A CA 1
ATOM 3747 C C . GLU A 1 482 ? -21.011 -9.674 -5.650 1.00 33.88 482 GLU A C 1
ATOM 3749 O O . GLU A 1 482 ? -21.941 -9.818 -4.858 1.00 33.88 482 GLU A O 1
ATOM 3754 N N . GLN A 1 483 ? -19.825 -10.276 -5.407 1.00 31.42 483 GLN A N 1
ATOM 3755 C CA . GLN A 1 483 ? -19.620 -11.213 -4.266 1.00 31.42 483 GLN A CA 1
ATOM 3756 C C . GLN A 1 483 ? -18.157 -11.341 -3.746 1.00 31.42 483 GLN A C 1
ATOM 3758 O O . GLN A 1 483 ? -17.213 -10.943 -4.422 1.00 31.42 483 GLN A O 1
ATOM 3763 N N . ILE A 1 484 ? -17.986 -11.909 -2.534 1.00 31.06 484 ILE A N 1
ATOM 3764 C CA . ILE A 1 484 ? -16.744 -12.066 -1.736 1.00 31.06 484 ILE A CA 1
ATOM 3765 C C . ILE A 1 484 ? -16.557 -13.541 -1.275 1.00 31.06 484 ILE A C 1
ATOM 3767 O O . ILE A 1 484 ? -17.554 -14.193 -0.958 1.00 31.06 484 ILE A O 1
ATOM 3771 N N . LEU A 1 485 ? -15.314 -14.064 -1.183 1.00 34.06 485 LEU A N 1
ATOM 3772 C CA . LEU A 1 485 ? -14.985 -15.464 -0.800 1.00 34.06 485 LEU A CA 1
ATOM 3773 C C . LEU A 1 485 ? -13.684 -15.619 0.056 1.00 34.06 485 LEU A C 1
ATOM 3775 O O . LEU A 1 485 ? -12.817 -14.750 -0.012 1.00 34.06 485 LEU A O 1
ATOM 3779 N N . PRO A 1 486 ? -13.517 -16.711 0.851 1.00 32.72 486 PRO A N 1
ATOM 3780 C CA . PRO A 1 486 ? -12.388 -16.923 1.786 1.00 32.72 486 PRO A CA 1
ATOM 3781 C C . PRO A 1 486 ? -11.186 -17.749 1.245 1.00 32.72 486 PRO A C 1
ATOM 3783 O O . PRO A 1 486 ? -11.251 -18.374 0.191 1.00 32.72 486 PRO A O 1
ATOM 3786 N N . ARG A 1 487 ? -10.074 -17.783 2.008 1.00 44.53 487 ARG A N 1
ATOM 3787 C CA . ARG A 1 487 ? -8.724 -18.259 1.593 1.00 44.53 487 ARG A CA 1
ATOM 3788 C C . ARG A 1 487 ? -8.422 -19.755 1.849 1.00 44.53 487 ARG A C 1
ATOM 3790 O O . ARG A 1 487 ? -8.874 -20.339 2.833 1.00 44.53 487 ARG A O 1
ATOM 3797 N N . GLN A 1 488 ? -7.551 -20.348 1.018 1.00 57.72 488 GLN A N 1
ATOM 3798 C CA . GLN A 1 488 ? -7.075 -21.743 1.130 1.00 57.72 488 GLN A CA 1
ATOM 3799 C C . GLN A 1 488 ? -6.054 -22.000 2.264 1.00 57.72 488 GLN A C 1
ATOM 3801 O O . GLN A 1 488 ? -5.263 -21.127 2.610 1.00 57.72 488 GLN A O 1
ATOM 3806 N N . GLN A 1 489 ? -5.997 -23.242 2.780 1.00 73.06 489 GLN A N 1
ATOM 3807 C CA . GLN A 1 489 ? -5.006 -23.679 3.792 1.00 73.06 489 GLN A CA 1
ATOM 3808 C C . GLN A 1 489 ? -3.838 -24.518 3.225 1.00 73.06 489 GLN A C 1
ATOM 3810 O O . GLN A 1 489 ? -2.773 -24.545 3.840 1.00 73.06 489 GLN A O 1
ATOM 3815 N N . CYS A 1 490 ? -3.993 -25.194 2.077 1.00 84.69 490 CYS A N 1
ATOM 3816 C CA . CYS A 1 490 ? -2.968 -26.104 1.529 1.00 84.69 490 CYS A CA 1
ATOM 3817 C C . CYS A 1 490 ? -1.639 -25.386 1.234 1.00 84.69 490 CYS A C 1
ATOM 3819 O O . CYS A 1 490 ? -0.569 -25.889 1.577 1.00 84.69 490 CYS A O 1
ATOM 3821 N N . MET A 1 491 ? -1.711 -24.164 0.702 1.00 89.69 491 MET A N 1
ATOM 3822 C CA . MET A 1 491 ? -0.532 -23.347 0.401 1.00 89.69 491 MET A CA 1
ATOM 3823 C C . MET A 1 491 ? 0.264 -22.947 1.648 1.00 89.69 491 MET A C 1
ATOM 3825 O O . MET A 1 491 ? 1.489 -22.854 1.589 1.00 89.69 491 MET A O 1
ATOM 3829 N N . LEU A 1 492 ? -0.385 -22.792 2.811 1.00 86.56 492 LEU A N 1
ATOM 3830 C CA . LEU A 1 492 ? 0.326 -22.509 4.061 1.00 86.56 492 LEU A CA 1
ATOM 3831 C C . LEU A 1 492 ? 1.208 -23.693 4.491 1.00 86.56 492 LEU A C 1
ATOM 3833 O O . LEU A 1 492 ? 2.258 -23.461 5.084 1.00 86.56 492 LEU A O 1
ATOM 3837 N N . ALA A 1 493 ? 0.824 -24.937 4.183 1.00 91.25 493 ALA A N 1
ATOM 3838 C CA . ALA A 1 493 ? 1.647 -26.112 4.475 1.00 91.25 493 ALA A CA 1
ATOM 3839 C C . ALA A 1 493 ? 2.912 -26.143 3.597 1.00 91.25 493 ALA A C 1
ATOM 3841 O O . ALA A 1 493 ? 4.018 -26.251 4.127 1.00 91.25 493 ALA A O 1
ATOM 3842 N N . ALA A 1 494 ? 2.764 -25.946 2.282 1.00 94.69 494 ALA A N 1
ATOM 3843 C CA . ALA A 1 494 ? 3.892 -25.897 1.347 1.00 94.69 494 ALA A CA 1
ATOM 3844 C C . ALA A 1 494 ? 4.862 -24.734 1.652 1.00 94.69 494 ALA A C 1
ATOM 3846 O O . ALA A 1 494 ? 6.076 -24.932 1.684 1.00 94.69 494 ALA A O 1
ATOM 3847 N N . ASN A 1 495 ? 4.333 -23.548 1.978 1.00 95.94 495 ASN A N 1
ATOM 3848 C CA . ASN A 1 495 ? 5.113 -22.379 2.406 1.00 95.94 495 ASN A CA 1
ATOM 3849 C C . ASN A 1 495 ? 5.936 -22.637 3.689 1.00 95.94 495 ASN A C 1
ATOM 3851 O O . ASN A 1 495 ? 7.091 -22.216 3.786 1.00 95.94 495 ASN A O 1
ATOM 3855 N N . VAL A 1 496 ? 5.390 -23.373 4.666 1.00 94.75 496 VAL A N 1
ATOM 3856 C CA . VAL A 1 496 ? 6.141 -23.797 5.866 1.00 94.75 496 VAL A CA 1
ATOM 3857 C C . VAL A 1 496 ? 7.229 -24.814 5.514 1.00 94.75 496 VAL A C 1
ATOM 3859 O O . VAL A 1 496 ? 8.355 -24.683 5.995 1.00 94.75 496 VAL A O 1
ATOM 3862 N N . CYS A 1 497 ? 6.932 -25.794 4.656 1.00 97.12 497 CYS A N 1
ATOM 3863 C CA . CYS A 1 497 ? 7.919 -26.768 4.184 1.00 97.12 497 CYS A CA 1
ATOM 3864 C C . CYS A 1 497 ? 9.086 -26.105 3.444 1.00 97.12 497 CYS A C 1
ATOM 3866 O O . CYS A 1 497 ? 10.235 -26.449 3.712 1.00 97.12 497 CYS A O 1
ATOM 3868 N N . ALA A 1 498 ? 8.822 -25.122 2.579 1.00 97.44 498 ALA A N 1
ATOM 3869 C CA . ALA A 1 498 ? 9.863 -24.380 1.867 1.00 97.44 498 ALA A CA 1
ATOM 3870 C C . ALA A 1 498 ? 10.775 -23.615 2.841 1.00 97.44 498 ALA A C 1
ATOM 3872 O O . ALA A 1 498 ? 12.002 -23.694 2.759 1.00 97.44 498 ALA A O 1
ATOM 3873 N N . ALA A 1 499 ? 10.182 -22.934 3.823 1.00 96.31 499 ALA A N 1
ATOM 3874 C CA . ALA A 1 499 ? 10.920 -22.152 4.808 1.00 96.31 499 ALA A CA 1
ATOM 3875 C C . ALA A 1 499 ? 11.776 -23.032 5.747 1.00 96.31 499 ALA A C 1
ATOM 3877 O O . ALA A 1 499 ? 12.932 -22.713 6.032 1.00 96.31 499 ALA A O 1
ATOM 3878 N N . ASP A 1 500 ? 11.244 -24.174 6.194 1.00 96.56 500 ASP A N 1
ATOM 3879 C CA . ASP A 1 500 ? 11.989 -25.178 6.965 1.00 96.56 500 ASP A CA 1
ATOM 3880 C C . ASP A 1 500 ? 13.089 -25.858 6.121 1.00 96.56 500 ASP A C 1
ATOM 3882 O O . ASP A 1 500 ? 14.182 -26.113 6.628 1.00 96.56 500 ASP A O 1
ATOM 3886 N N . PHE A 1 501 ? 12.873 -26.069 4.819 1.00 97.25 501 PHE A N 1
ATOM 3887 C CA . PHE A 1 501 ? 13.887 -26.614 3.912 1.00 97.25 501 PHE A CA 1
ATOM 3888 C C . PHE A 1 501 ? 15.101 -25.682 3.773 1.00 97.25 501 PHE A C 1
ATOM 3890 O O . PHE A 1 501 ? 16.241 -26.138 3.909 1.00 97.25 501 PHE A O 1
ATOM 3897 N N . LEU A 1 502 ? 14.884 -24.374 3.582 1.00 95.56 502 LEU A N 1
ATOM 3898 C CA . LEU A 1 502 ? 15.965 -23.376 3.554 1.00 95.56 502 LEU A CA 1
ATOM 3899 C C . LEU A 1 502 ? 16.711 -23.311 4.901 1.00 95.56 502 LEU A C 1
ATOM 3901 O O . LEU A 1 502 ? 17.947 -23.351 4.930 1.00 95.56 502 LEU A O 1
ATOM 3905 N N . LYS A 1 503 ? 15.966 -23.306 6.018 1.00 94.75 503 LYS A N 1
ATOM 3906 C CA . LYS A 1 503 ? 16.490 -23.312 7.398 1.00 94.75 503 LYS A CA 1
ATOM 3907 C C . LYS A 1 503 ? 17.386 -24.528 7.667 1.00 94.75 503 LYS A C 1
ATOM 3909 O O . LYS A 1 503 ? 18.513 -24.361 8.137 1.00 94.75 503 LYS A O 1
ATOM 3914 N N . ARG A 1 504 ? 16.939 -25.743 7.321 1.00 94.81 504 ARG A N 1
ATOM 3915 C CA . ARG A 1 504 ? 17.708 -26.996 7.488 1.00 94.81 504 ARG A CA 1
ATOM 3916 C C . ARG A 1 504 ? 18.995 -27.010 6.670 1.00 94.81 504 ARG A C 1
ATOM 3918 O O . ARG A 1 504 ? 20.042 -27.386 7.192 1.00 94.81 504 ARG A O 1
ATOM 3925 N N . ASN A 1 505 ? 18.931 -26.555 5.419 1.00 95.19 505 ASN A N 1
ATOM 3926 C CA . ASN A 1 505 ? 20.082 -26.516 4.513 1.00 95.19 505 ASN A CA 1
ATOM 3927 C C . ASN A 1 505 ? 21.012 -25.307 4.744 1.00 95.19 505 ASN A C 1
ATOM 3929 O O . ASN A 1 505 ? 22.029 -25.168 4.060 1.00 95.19 505 ASN A O 1
ATOM 3933 N N . LYS A 1 506 ? 20.701 -24.436 5.720 1.00 92.12 506 LYS A N 1
ATOM 3934 C CA . LYS A 1 506 ? 21.450 -23.202 6.026 1.00 92.12 506 LYS A CA 1
ATOM 3935 C C . LYS A 1 506 ? 21.661 -22.352 4.765 1.00 92.12 506 LYS A C 1
ATOM 3937 O O . LYS A 1 506 ? 22.781 -21.919 4.452 1.00 92.12 506 LYS A O 1
ATOM 3942 N N . HIS A 1 507 ? 20.578 -22.184 4.010 1.00 92.25 507 HIS A N 1
ATOM 3943 C CA . HIS A 1 507 ? 20.536 -21.393 2.789 1.00 92.25 507 HIS A CA 1
ATOM 3944 C C . HIS A 1 507 ? 19.928 -20.011 3.093 1.00 92.25 507 HIS A C 1
ATOM 3946 O O . HIS A 1 507 ? 18.814 -19.959 3.616 1.00 92.25 507 HIS A O 1
ATOM 3952 N N . PRO A 1 508 ? 20.621 -18.896 2.789 1.00 90.06 508 PRO A N 1
ATOM 3953 C CA . PRO A 1 508 ? 20.020 -17.563 2.836 1.00 90.06 508 PRO A CA 1
ATOM 3954 C C . PRO A 1 508 ? 18.843 -17.459 1.857 1.00 90.06 508 PRO A C 1
ATOM 3956 O O . PRO A 1 508 ? 18.898 -18.031 0.769 1.00 90.06 508 PRO A O 1
ATOM 3959 N N . GLY A 1 509 ? 17.779 -16.760 2.234 1.00 92.06 509 GLY A N 1
ATOM 3960 C CA . GLY A 1 509 ? 16.563 -16.634 1.431 1.00 92.06 509 GLY A CA 1
ATOM 3961 C C . GLY A 1 509 ? 15.535 -15.749 2.128 1.00 92.06 509 GLY A C 1
ATOM 3962 O O . GLY A 1 509 ? 15.666 -15.493 3.324 1.00 92.06 509 GLY A O 1
ATOM 3963 N N . LEU A 1 510 ? 14.529 -15.267 1.396 1.00 94.69 510 LEU A N 1
ATOM 3964 C CA . LEU A 1 510 ? 13.520 -14.361 1.948 1.00 94.69 510 LEU A CA 1
ATOM 3965 C C . LEU A 1 510 ? 12.443 -15.124 2.730 1.00 94.69 510 LEU A C 1
ATOM 3967 O O . LEU A 1 510 ? 11.563 -15.764 2.157 1.00 94.69 510 LEU A O 1
ATOM 3971 N N . TYR A 1 511 ? 12.469 -14.986 4.051 1.00 95.50 511 TYR A N 1
ATOM 3972 C CA . TYR A 1 511 ? 11.366 -15.379 4.918 1.00 95.50 511 TYR A CA 1
ATOM 3973 C C . TYR A 1 511 ? 10.279 -14.303 4.878 1.00 95.50 511 TYR A C 1
ATOM 3975 O O . TYR A 1 511 ? 10.566 -13.103 4.828 1.00 95.50 511 TYR A O 1
ATOM 3983 N N . ARG A 1 512 ? 9.014 -14.728 4.930 1.00 95.38 512 ARG A N 1
ATOM 3984 C CA . ARG A 1 512 ? 7.874 -13.831 5.123 1.00 95.38 512 ARG A CA 1
ATOM 3985 C C . ARG A 1 512 ? 7.640 -13.721 6.621 1.00 95.38 512 ARG A C 1
ATOM 3987 O O . ARG A 1 512 ? 7.039 -14.605 7.229 1.00 95.38 512 ARG A O 1
ATOM 3994 N N . VAL A 1 513 ? 8.158 -12.651 7.210 1.00 91.38 513 VAL A N 1
ATOM 3995 C CA . VAL A 1 513 ? 8.164 -12.435 8.658 1.00 91.38 513 VAL A CA 1
ATOM 3996 C C . VAL A 1 513 ? 7.077 -11.457 9.081 1.00 91.38 513 VAL A C 1
ATOM 3998 O O . VAL A 1 513 ? 6.692 -10.563 8.331 1.00 91.38 513 VAL A O 1
ATOM 4001 N N . HIS A 1 514 ? 6.580 -11.625 10.302 1.00 89.81 514 HIS A N 1
ATOM 4002 C CA . HIS A 1 514 ? 5.586 -10.749 10.919 1.00 89.81 514 HIS A CA 1
ATOM 4003 C C . HIS A 1 514 ? 5.934 -10.657 12.405 1.00 89.81 514 HIS A C 1
ATOM 4005 O O . HIS A 1 514 ? 5.778 -11.632 13.141 1.00 89.81 514 HIS A O 1
ATOM 4011 N N . ALA A 1 515 ? 6.443 -9.498 12.826 1.00 87.38 515 ALA A N 1
ATOM 4012 C CA . ALA A 1 515 ? 6.810 -9.229 14.212 1.00 87.38 515 ALA A CA 1
ATOM 4013 C C . ALA A 1 515 ? 5.575 -9.086 15.121 1.00 87.38 515 ALA A C 1
ATOM 4015 O O . ALA A 1 515 ? 4.493 -8.712 14.672 1.00 87.38 515 ALA A O 1
ATOM 4016 N N . GLY A 1 516 ? 5.742 -9.341 16.420 1.00 85.94 516 GLY A N 1
ATOM 4017 C CA . GLY A 1 516 ? 4.711 -9.007 17.403 1.00 85.94 516 GLY A CA 1
ATOM 4018 C C . GLY A 1 516 ? 4.491 -7.485 17.535 1.00 85.94 516 GLY A C 1
ATOM 4019 O O . GLY A 1 516 ? 5.308 -6.696 17.053 1.00 85.94 516 GLY A O 1
ATOM 4020 N N . PRO A 1 517 ? 3.407 -7.056 18.205 1.00 88.25 517 PRO A N 1
ATOM 4021 C CA . PRO A 1 517 ? 3.173 -5.659 18.580 1.00 88.25 517 PRO A CA 1
ATOM 4022 C C . PRO A 1 517 ? 4.381 -4.995 19.255 1.00 88.25 517 PRO A C 1
ATOM 4024 O O . PRO A 1 517 ? 5.105 -5.638 20.016 1.00 88.25 517 PRO A O 1
ATOM 4027 N N . THR A 1 518 ? 4.566 -3.691 19.030 1.00 88.25 518 THR A N 1
ATOM 4028 C CA . THR A 1 518 ? 5.520 -2.886 19.812 1.00 88.25 518 THR A CA 1
ATOM 4029 C C . THR A 1 518 ? 5.020 -2.690 21.241 1.00 88.25 518 THR A C 1
ATOM 4031 O O . THR A 1 518 ? 3.818 -2.764 21.503 1.00 88.25 518 THR A O 1
ATOM 4034 N N . GLU A 1 519 ? 5.934 -2.402 22.170 1.00 88.25 519 GLU A N 1
ATOM 4035 C CA . GLU A 1 519 ? 5.627 -2.231 23.599 1.00 88.25 519 GLU A CA 1
ATOM 4036 C C . GLU A 1 519 ? 4.567 -1.139 23.837 1.00 88.25 519 GLU A C 1
ATOM 4038 O O . GLU A 1 519 ? 3.630 -1.348 24.604 1.00 88.25 519 GLU A O 1
ATOM 4043 N N . GLU A 1 520 ? 4.632 -0.034 23.089 1.00 86.44 520 GLU A N 1
ATOM 4044 C CA . GLU A 1 520 ? 3.619 1.031 23.069 1.00 86.44 520 GLU A CA 1
ATOM 4045 C C . GLU A 1 520 ? 2.238 0.529 22.604 1.00 86.44 520 GLU A C 1
ATOM 4047 O O . GLU A 1 520 ? 1.247 0.662 23.326 1.00 86.44 520 GLU A O 1
ATOM 4052 N N . LYS A 1 521 ? 2.158 -0.110 21.424 1.00 87.88 521 LYS A N 1
ATOM 4053 C CA . LYS A 1 521 ? 0.898 -0.671 20.900 1.00 87.88 521 LYS A CA 1
ATOM 4054 C C . LYS A 1 521 ? 0.298 -1.705 21.859 1.00 87.88 521 LYS A C 1
ATOM 4056 O O . LYS A 1 521 ? -0.921 -1.755 22.027 1.00 87.88 521 LYS A O 1
ATOM 4061 N N . LEU A 1 522 ? 1.141 -2.513 22.504 1.00 90.88 522 LEU A N 1
ATOM 4062 C CA . LEU A 1 522 ? 0.741 -3.502 23.502 1.00 90.88 522 LEU A CA 1
ATOM 4063 C C . LEU A 1 522 ? 0.232 -2.847 24.796 1.00 90.88 522 LEU A C 1
ATOM 4065 O O . LEU A 1 522 ? -0.777 -3.295 25.346 1.00 90.88 522 LEU A O 1
ATOM 4069 N N . ALA A 1 523 ? 0.886 -1.786 25.274 1.00 89.62 523 ALA A N 1
ATOM 4070 C CA . ALA A 1 523 ? 0.449 -1.020 26.439 1.00 89.62 523 ALA A CA 1
ATOM 4071 C C . ALA A 1 523 ? -0.911 -0.348 26.192 1.00 89.62 523 ALA A C 1
ATOM 4073 O O . ALA A 1 523 ? -1.815 -0.473 27.024 1.00 89.62 523 ALA A O 1
ATOM 4074 N N . ASN A 1 524 ? -1.092 0.267 25.019 1.00 87.88 524 ASN A N 1
ATOM 4075 C CA . ASN A 1 524 ? -2.344 0.906 24.609 1.00 87.88 524 ASN A CA 1
ATOM 4076 C C . ASN A 1 524 ? -3.479 -0.121 24.471 1.00 87.88 524 ASN A C 1
ATOM 4078 O O . ASN A 1 524 ? -4.540 0.055 25.071 1.00 87.88 524 ASN A O 1
ATOM 4082 N N . LEU A 1 525 ? -3.233 -1.262 23.813 1.00 90.38 525 LEU A N 1
ATOM 4083 C CA . LEU A 1 525 ? -4.182 -2.382 23.758 1.00 90.38 525 LEU A CA 1
ATOM 4084 C C . LEU A 1 525 ? -4.562 -2.890 25.163 1.00 90.38 525 LEU A C 1
ATOM 4086 O O . LEU A 1 525 ? -5.731 -3.159 25.435 1.00 90.38 525 LEU A O 1
ATOM 4090 N N . ARG A 1 526 ? -3.601 -2.999 26.089 1.00 92.75 526 ARG A N 1
ATOM 4091 C CA . ARG A 1 526 ? -3.861 -3.408 27.482 1.00 92.75 526 ARG A CA 1
ATOM 4092 C C . ARG A 1 526 ? -4.588 -2.347 28.305 1.00 92.75 526 ARG A C 1
ATOM 4094 O O . ARG A 1 526 ? -5.283 -2.698 29.257 1.00 92.75 526 ARG A O 1
ATOM 4101 N N . ALA A 1 527 ? -4.438 -1.063 27.995 1.00 88.69 527 ALA A N 1
ATOM 4102 C CA . ALA A 1 527 ? -5.251 -0.001 28.583 1.00 88.69 527 ALA A CA 1
ATOM 4103 C C . ALA A 1 527 ? -6.701 -0.081 28.078 1.00 88.69 527 ALA A C 1
ATOM 4105 O O . ALA A 1 527 ? -7.620 -0.107 28.896 1.00 88.69 527 ALA A O 1
ATOM 4106 N N . PHE A 1 528 ? -6.885 -0.247 26.766 1.00 87.75 528 PHE A N 1
ATOM 4107 C CA . PHE A 1 528 ? -8.184 -0.428 26.120 1.00 87.75 528 PHE A CA 1
ATOM 4108 C C . PHE A 1 528 ? -8.949 -1.652 26.657 1.00 87.75 528 PHE A C 1
ATOM 4110 O O . PHE A 1 528 ? -10.042 -1.500 27.201 1.00 87.75 528 PHE A O 1
ATOM 4117 N N . LEU A 1 529 ? -8.358 -2.855 26.604 1.00 90.69 529 LEU A N 1
ATOM 4118 C CA . LEU A 1 529 ? -9.006 -4.112 27.023 1.00 90.69 529 LEU A CA 1
ATOM 4119 C C . LEU A 1 529 ? -9.490 -4.091 28.484 1.00 90.69 529 LEU A C 1
ATOM 4121 O O . LEU A 1 529 ? -10.581 -4.590 28.776 1.00 90.69 529 LEU A O 1
ATOM 4125 N N . ARG A 1 530 ? -8.735 -3.452 29.391 1.00 90.06 530 ARG A N 1
ATOM 4126 C CA . ARG A 1 530 ? -9.136 -3.289 30.801 1.00 90.06 530 ARG A CA 1
ATOM 4127 C C . ARG A 1 530 ? -10.454 -2.522 30.951 1.00 90.06 530 ARG A C 1
ATOM 4129 O O . ARG A 1 530 ? -11.211 -2.825 31.870 1.00 90.06 530 ARG A O 1
ATOM 4136 N N . GLY A 1 531 ? -10.770 -1.604 30.035 1.00 84.94 531 GLY A N 1
ATOM 4137 C CA . GLY A 1 531 ? -12.056 -0.897 29.990 1.00 84.94 531 GLY A CA 1
ATOM 4138 C C . GLY A 1 531 ? -13.270 -1.801 29.729 1.00 84.94 531 GLY A C 1
ATOM 4139 O O . GLY A 1 531 ? -14.385 -1.434 30.090 1.00 84.94 531 GLY A O 1
ATOM 4140 N N . PHE A 1 532 ? -13.056 -2.998 29.171 1.00 85.94 532 PHE A N 1
ATOM 4141 C CA . PHE A 1 532 ? -14.093 -3.991 28.852 1.00 85.94 532 PHE A CA 1
ATOM 4142 C C . PHE A 1 532 ? -14.104 -5.191 29.814 1.00 85.94 532 PHE A C 1
ATOM 4144 O O . PHE A 1 532 ? -14.810 -6.175 29.566 1.00 85.94 532 PHE A O 1
ATOM 4151 N N . GLY A 1 533 ? -13.313 -5.125 30.894 1.00 88.19 533 GLY A N 1
ATOM 4152 C CA . GLY A 1 533 ? -13.100 -6.233 31.829 1.00 88.19 533 GLY A CA 1
ATOM 4153 C C . GLY A 1 533 ? -12.238 -7.369 31.264 1.00 88.19 533 GLY A C 1
ATOM 4154 O O . GLY A 1 533 ? -12.247 -8.465 31.815 1.00 88.19 533 GLY A O 1
ATOM 4155 N N . LEU A 1 534 ? -11.516 -7.129 30.164 1.00 92.19 534 LEU A N 1
ATOM 4156 C CA . LEU A 1 534 ? -10.699 -8.123 29.470 1.00 92.19 534 LEU A CA 1
ATOM 4157 C C . LEU A 1 534 ? -9.206 -7.931 29.773 1.00 92.19 534 LEU A C 1
ATOM 4159 O O . LEU A 1 534 ? -8.727 -6.817 29.995 1.00 92.19 534 LEU A O 1
ATOM 4163 N N . THR A 1 535 ? -8.449 -9.026 29.742 1.00 92.00 535 THR A N 1
ATOM 4164 C CA . THR A 1 535 ? -6.996 -9.030 29.945 1.00 92.00 535 THR A CA 1
ATOM 4165 C C . THR A 1 535 ? -6.304 -9.879 28.880 1.00 92.00 535 THR A C 1
ATOM 4167 O O . THR A 1 535 ? -6.760 -10.963 28.529 1.00 92.00 535 THR A O 1
ATOM 4170 N N . LEU A 1 536 ? -5.183 -9.376 28.358 1.00 93.25 536 LEU A N 1
ATOM 4171 C CA . LEU A 1 536 ? -4.308 -10.112 27.446 1.00 93.25 536 LEU A CA 1
ATOM 4172 C C . LEU A 1 536 ? -3.152 -10.736 28.239 1.00 93.25 536 LEU A C 1
ATOM 4174 O O . LEU A 1 536 ? -2.389 -10.000 28.877 1.00 93.25 536 LEU A O 1
ATOM 4178 N N . GLY A 1 537 ? -3.035 -12.066 28.165 1.00 89.69 537 GLY A N 1
ATOM 4179 C CA . GLY A 1 537 ? -2.018 -12.886 28.839 1.00 89.69 537 GLY A CA 1
ATOM 4180 C C . GLY A 1 537 ? -0.585 -12.679 28.333 1.00 89.69 537 GLY A C 1
ATOM 4181 O O . GLY A 1 537 ? -0.252 -11.624 27.800 1.00 89.69 537 GLY A O 1
ATOM 4182 N N . GLY A 1 538 ? 0.279 -13.677 28.528 1.00 87.00 538 GLY A N 1
ATOM 4183 C CA . GLY A 1 538 ? 1.610 -13.732 27.907 1.00 87.00 538 GLY A CA 1
ATOM 4184 C C . GLY A 1 538 ? 2.700 -12.778 28.429 1.00 87.00 538 GLY A C 1
ATOM 4185 O O . GLY A 1 538 ? 3.771 -12.705 27.833 1.00 87.00 538 GLY A O 1
ATOM 4186 N N . GLY A 1 539 ? 2.475 -12.047 29.528 1.00 89.81 539 GLY A N 1
ATOM 4187 C CA . GLY A 1 539 ? 3.489 -11.144 30.105 1.00 89.81 539 GLY A CA 1
ATOM 4188 C C . GLY A 1 539 ? 3.900 -10.018 29.146 1.00 89.81 539 GLY A C 1
ATOM 4189 O O . GLY A 1 539 ? 3.103 -9.594 28.313 1.00 89.81 539 GLY A O 1
ATOM 4190 N N . ASP A 1 540 ? 5.123 -9.502 29.236 1.00 85.19 540 ASP A N 1
ATOM 4191 C CA . ASP A 1 540 ? 5.546 -8.344 28.424 1.00 85.19 540 ASP A CA 1
ATOM 4192 C C . ASP A 1 540 ? 5.736 -8.665 26.931 1.00 85.19 540 ASP A C 1
ATOM 4194 O O . ASP A 1 540 ? 5.760 -7.760 26.102 1.00 85.19 540 ASP A O 1
ATOM 4198 N N . LYS A 1 541 ? 5.818 -9.954 26.569 1.00 86.12 541 LYS A N 1
ATOM 4199 C CA . LYS A 1 541 ? 5.965 -10.434 25.185 1.00 86.12 541 LYS A CA 1
ATOM 4200 C C . LYS A 1 541 ? 4.952 -11.553 24.895 1.00 86.12 541 LYS A C 1
ATOM 4202 O O . LYS A 1 541 ? 5.343 -12.718 24.822 1.00 86.12 541 LYS A O 1
ATOM 4207 N N . PRO A 1 542 ? 3.653 -11.217 24.758 1.00 89.94 542 PRO A N 1
ATOM 4208 C CA . PRO A 1 542 ? 2.601 -12.200 24.533 1.00 89.94 542 PRO A CA 1
ATOM 4209 C C . PRO A 1 542 ? 2.781 -12.934 23.209 1.00 89.94 542 PRO A C 1
ATOM 4211 O O . PRO A 1 542 ? 3.186 -12.344 22.208 1.00 89.94 542 PRO A O 1
ATOM 4214 N N . HIS A 1 543 ? 2.430 -14.215 23.197 1.00 89.75 543 HIS A N 1
ATOM 4215 C CA . HIS A 1 543 ? 2.468 -15.048 22.005 1.00 89.75 543 HIS A CA 1
ATOM 4216 C C . HIS A 1 543 ? 1.145 -14.951 21.225 1.00 89.75 543 HIS A C 1
ATOM 4218 O O . HIS A 1 543 ? 0.111 -14.531 21.749 1.00 89.75 543 HIS A O 1
ATOM 4224 N N . ALA A 1 544 ? 1.143 -15.395 19.967 1.00 87.06 544 ALA A N 1
ATOM 4225 C CA . ALA A 1 544 ? -0.064 -15.462 19.141 1.00 87.06 544 ALA A CA 1
ATOM 4226 C C . ALA A 1 544 ? -1.191 -16.278 19.808 1.00 87.06 544 ALA A C 1
ATOM 4228 O O . ALA A 1 544 ? -2.367 -15.925 19.719 1.00 87.06 544 ALA A O 1
ATOM 4229 N N . SER A 1 545 ? -0.824 -17.306 20.581 1.00 87.94 545 SER A N 1
ATOM 4230 C CA . SER A 1 545 ? -1.764 -18.104 21.371 1.00 87.94 545 SER A CA 1
ATOM 4231 C C . SER A 1 545 ? -2.471 -17.326 22.484 1.00 87.94 545 SER A C 1
ATOM 4233 O O . SER A 1 545 ? -3.594 -17.688 22.820 1.00 87.94 545 SER A O 1
ATOM 4235 N N . ASP A 1 546 ? -1.876 -16.264 23.041 1.00 91.44 546 ASP A N 1
ATOM 4236 C CA . ASP A 1 546 ? -2.546 -15.399 24.026 1.00 91.44 546 ASP A CA 1
ATOM 4237 C C . ASP A 1 546 ? -3.637 -14.548 23.358 1.00 91.44 546 ASP A C 1
ATOM 4239 O O . ASP A 1 546 ? -4.723 -14.376 23.912 1.00 91.44 546 ASP A O 1
ATOM 4243 N N . TYR A 1 547 ? -3.383 -14.084 22.128 1.00 91.06 547 TYR A N 1
ATOM 4244 C CA . TYR A 1 547 ? -4.382 -13.411 21.293 1.00 91.06 547 TYR A CA 1
ATOM 4245 C C . TYR A 1 547 ? -5.505 -14.381 20.906 1.00 91.06 547 TYR A C 1
ATOM 4247 O O . TYR A 1 547 ? -6.677 -14.079 21.116 1.00 91.06 547 TYR A O 1
ATOM 4255 N N . ALA A 1 548 ? -5.169 -15.580 20.420 1.00 87.38 548 ALA A N 1
ATOM 4256 C CA . ALA A 1 548 ? -6.152 -16.609 20.077 1.00 87.38 548 ALA A CA 1
ATOM 4257 C C . ALA A 1 548 ? -6.949 -17.120 21.300 1.00 87.38 548 ALA A C 1
ATOM 4259 O O . ALA A 1 548 ? -8.106 -17.518 21.162 1.00 87.38 548 ALA A O 1
ATOM 4260 N N . ALA A 1 549 ? -6.369 -17.091 22.505 1.00 89.31 549 ALA A N 1
ATOM 4261 C CA . ALA A 1 549 ? -7.079 -17.385 23.749 1.00 89.31 549 ALA A CA 1
ATOM 4262 C C . ALA A 1 549 ? -8.067 -16.269 24.124 1.00 89.31 549 ALA A C 1
ATOM 4264 O O . ALA A 1 549 ? -9.207 -16.574 24.468 1.00 89.31 549 ALA A O 1
ATOM 4265 N N . LEU A 1 550 ? -7.663 -14.998 24.001 1.00 90.50 550 LEU A N 1
ATOM 4266 C CA . LEU A 1 550 ? -8.529 -13.833 24.222 1.00 90.50 550 LEU A CA 1
ATOM 4267 C C . LEU A 1 550 ? -9.670 -13.745 23.193 1.00 90.50 550 LEU A C 1
ATOM 4269 O O . LEU A 1 550 ? -10.779 -13.364 23.550 1.00 90.50 550 LEU A O 1
ATOM 4273 N N . MET A 1 551 ? -9.438 -14.149 21.942 1.00 86.62 551 MET A N 1
ATOM 4274 C CA . MET A 1 551 ? -10.457 -14.138 20.882 1.00 86.62 551 MET A CA 1
ATOM 4275 C C . MET A 1 551 ? -11.679 -15.019 21.192 1.00 86.62 551 MET A C 1
ATOM 4277 O O . MET A 1 551 ? -12.790 -14.685 20.785 1.00 86.62 551 MET A O 1
ATOM 4281 N N . LYS A 1 552 ? -11.514 -16.108 21.958 1.00 85.81 552 LYS A N 1
ATOM 4282 C CA . LYS A 1 552 ? -12.606 -17.041 22.299 1.00 85.81 552 LYS A CA 1
ATOM 4283 C C . LYS A 1 552 ? -13.753 -16.374 23.080 1.00 85.81 552 LYS A C 1
ATOM 4285 O O . LYS A 1 552 ? -14.860 -16.368 22.557 1.00 85.81 552 LYS A O 1
ATOM 4290 N N . PRO A 1 553 ? -13.536 -15.758 24.262 1.00 87.69 553 PRO A N 1
ATOM 4291 C CA . PRO A 1 553 ? -14.576 -14.999 24.964 1.00 87.69 553 PRO A CA 1
ATOM 4292 C C . PRO A 1 553 ? -14.918 -13.648 24.309 1.00 87.69 553 PRO A C 1
ATOM 4294 O O . PRO A 1 553 ? -15.781 -12.940 24.821 1.00 87.69 553 PRO A O 1
ATOM 4297 N N . VAL A 1 554 ? -14.238 -13.256 23.223 1.00 88.56 554 VAL A N 1
ATOM 4298 C CA . VAL A 1 554 ? -14.544 -12.032 22.465 1.00 88.56 554 VAL A CA 1
ATOM 4299 C C . VAL A 1 554 ? -15.582 -12.278 21.369 1.00 88.56 554 VAL A C 1
ATOM 4301 O O . VAL A 1 554 ? -16.435 -11.418 21.175 1.00 88.56 554 VAL A O 1
ATOM 4304 N N . ARG A 1 555 ? -15.545 -13.431 20.684 1.00 83.44 555 ARG A N 1
ATOM 4305 C CA . ARG A 1 555 ? -16.384 -13.720 19.504 1.00 83.44 555 ARG A CA 1
ATOM 4306 C C . ARG A 1 555 ? -17.888 -13.540 19.744 1.00 83.44 555 ARG A C 1
ATOM 4308 O O . ARG A 1 555 ? -18.550 -12.929 18.914 1.00 83.44 555 ARG A O 1
ATOM 4315 N N . ASP A 1 556 ? -18.405 -14.000 20.880 1.00 84.69 556 ASP A N 1
ATOM 4316 C CA . ASP A 1 556 ? -19.850 -13.991 21.172 1.00 84.69 556 ASP A CA 1
ATOM 4317 C C . ASP A 1 556 ? -20.351 -12.670 21.805 1.00 84.69 556 ASP A C 1
ATOM 4319 O O . ASP A 1 556 ? -21.473 -12.600 22.315 1.00 84.69 556 ASP A O 1
ATOM 4323 N N . ARG A 1 557 ? -19.525 -11.612 21.830 1.00 85.69 557 ARG A N 1
ATOM 4324 C CA . ARG A 1 557 ? -19.860 -10.327 22.469 1.00 85.69 557 ARG A CA 1
ATOM 4325 C C . ARG A 1 557 ? -20.440 -9.303 21.480 1.00 85.69 557 ARG A C 1
ATOM 4327 O O . ARG A 1 557 ? -20.000 -9.240 20.336 1.00 85.69 557 ARG A O 1
ATOM 4334 N N . PRO A 1 558 ? -21.329 -8.389 21.922 1.00 79.88 558 PRO A N 1
ATOM 4335 C CA . PRO A 1 558 ? -21.844 -7.309 21.070 1.00 79.88 558 PRO A CA 1
ATOM 4336 C C . PRO A 1 558 ? -20.779 -6.274 20.657 1.00 79.88 558 PRO A C 1
ATOM 4338 O O . PRO A 1 558 ? -21.013 -5.495 19.740 1.00 79.88 558 PRO A O 1
ATOM 4341 N N . ASP A 1 559 ? -19.619 -6.253 21.320 1.00 81.81 559 ASP A N 1
ATOM 4342 C CA . ASP A 1 559 ? -18.456 -5.415 21.001 1.00 81.81 559 ASP A CA 1
ATOM 4343 C C . ASP A 1 559 ? -17.318 -6.195 20.302 1.00 81.81 559 ASP A C 1
ATOM 4345 O O . ASP A 1 559 ? -16.212 -5.668 20.148 1.00 81.81 559 ASP A O 1
ATOM 4349 N N . ALA A 1 560 ? -17.584 -7.425 19.828 1.00 84.31 560 ALA A N 1
ATOM 4350 C CA . ALA A 1 560 ? -16.600 -8.296 19.181 1.00 84.31 560 ALA A CA 1
ATOM 4351 C C . ALA A 1 560 ? -15.825 -7.588 18.060 1.00 84.31 560 ALA A C 1
ATOM 4353 O O . ALA A 1 560 ? -14.598 -7.549 18.106 1.00 84.31 560 ALA A O 1
ATOM 4354 N N . THR A 1 561 ? -16.511 -6.970 17.092 1.00 78.94 561 THR A N 1
ATOM 4355 C CA . THR A 1 561 ? -15.881 -6.317 15.928 1.00 78.94 561 THR A CA 1
ATOM 4356 C C . THR A 1 561 ? -14.888 -5.221 16.328 1.00 78.94 561 THR A C 1
ATOM 4358 O O . THR A 1 561 ? -13.814 -5.114 15.733 1.00 78.94 561 THR A O 1
ATOM 4361 N N . MET A 1 562 ? -15.189 -4.453 17.380 1.00 81.94 562 MET A N 1
ATOM 4362 C CA . MET A 1 562 ? -14.295 -3.414 17.902 1.00 81.94 562 MET A CA 1
ATOM 4363 C C . MET A 1 562 ? -13.043 -4.039 18.523 1.00 81.94 562 MET A C 1
ATOM 4365 O O . MET A 1 562 ? -11.921 -3.622 18.233 1.00 81.94 562 MET A O 1
ATOM 4369 N N . LEU A 1 563 ? -13.235 -5.062 19.358 1.00 86.88 563 LEU A N 1
ATOM 4370 C CA . LEU A 1 563 ? -12.157 -5.779 20.035 1.00 86.88 563 LEU A CA 1
ATOM 4371 C C . LEU A 1 563 ? -11.240 -6.480 19.015 1.00 86.88 563 LEU A C 1
ATOM 4373 O O . LEU A 1 563 ? -10.022 -6.335 19.100 1.00 86.88 563 LEU A O 1
ATOM 4377 N N . GLN A 1 564 ? -11.806 -7.140 17.997 1.00 86.00 564 GLN A N 1
ATOM 4378 C CA . GLN A 1 564 ? -11.061 -7.721 16.871 1.00 86.00 564 GLN A CA 1
ATOM 4379 C C . GLN A 1 564 ? -10.271 -6.655 16.093 1.00 86.00 564 GLN A C 1
ATOM 4381 O O . GLN A 1 564 ? -9.074 -6.822 15.865 1.00 86.00 564 GLN A O 1
ATOM 4386 N N . THR A 1 565 ? -10.899 -5.524 15.753 1.00 81.94 565 THR A N 1
ATOM 4387 C CA . THR A 1 565 ? -10.251 -4.411 15.031 1.00 81.94 565 THR A CA 1
ATOM 4388 C C . THR A 1 565 ? -9.074 -3.821 15.814 1.00 81.94 565 THR A C 1
ATOM 4390 O O . THR A 1 565 ? -8.041 -3.484 15.233 1.00 81.94 565 THR A O 1
ATOM 4393 N N . MET A 1 566 ? -9.190 -3.713 17.138 1.00 84.88 566 MET A N 1
ATOM 4394 C CA . MET A 1 566 ? -8.121 -3.186 17.995 1.00 84.88 566 MET A CA 1
ATOM 4395 C C . MET A 1 566 ? -6.978 -4.191 18.188 1.00 84.88 566 MET A C 1
ATOM 4397 O O . MET A 1 566 ? -5.813 -3.792 18.186 1.00 84.88 566 MET A O 1
ATOM 4401 N N . LEU A 1 567 ? -7.287 -5.490 18.267 1.00 87.94 567 LEU A N 1
ATOM 4402 C CA . LEU A 1 567 ? -6.287 -6.562 18.242 1.00 87.94 567 LEU A CA 1
ATOM 4403 C C . LEU A 1 567 ? -5.530 -6.597 16.902 1.00 87.94 567 LEU A C 1
ATOM 4405 O O . LEU A 1 567 ? -4.316 -6.750 16.910 1.00 87.94 567 LEU A O 1
ATOM 4409 N N . LEU A 1 568 ? -6.207 -6.390 15.768 1.00 84.44 568 LEU A N 1
ATOM 4410 C CA . LEU A 1 568 ? -5.576 -6.248 14.448 1.00 84.44 568 LEU A CA 1
ATOM 4411 C C . LEU A 1 568 ? -4.649 -5.024 14.376 1.00 84.44 568 LEU A C 1
ATOM 4413 O O . LEU A 1 568 ? -3.481 -5.149 14.010 1.00 84.44 568 LEU A O 1
ATOM 4417 N N . ARG A 1 569 ? -5.137 -3.834 14.760 1.00 84.31 569 ARG A N 1
ATOM 4418 C CA . ARG A 1 569 ? -4.363 -2.575 14.691 1.00 84.31 569 ARG A CA 1
ATOM 4419 C C . ARG A 1 569 ? -3.129 -2.566 15.611 1.00 84.31 569 ARG A C 1
ATOM 4421 O O . ARG A 1 569 ? -2.172 -1.832 15.331 1.00 84.31 569 ARG A O 1
ATOM 4428 N N . SER A 1 570 ? -3.103 -3.393 16.664 1.00 87.12 570 SER A N 1
ATOM 4429 C CA . SER A 1 570 ? -1.928 -3.544 17.536 1.00 87.12 570 SER A CA 1
ATOM 4430 C C . SER A 1 570 ? -0.750 -4.269 16.865 1.00 87.12 570 SER A C 1
ATOM 4432 O O . SER A 1 570 ? 0.392 -4.091 17.290 1.00 87.12 570 SER A O 1
ATOM 4434 N N . MET A 1 571 ? -0.989 -5.049 15.808 1.00 85.81 571 MET A N 1
ATOM 4435 C CA . MET A 1 571 ? 0.043 -5.844 15.133 1.00 85.81 571 MET A CA 1
ATOM 4436 C C . MET A 1 571 ? 0.965 -4.996 14.244 1.00 85.81 571 MET A C 1
ATOM 4438 O O . MET A 1 571 ? 0.770 -3.788 14.061 1.00 85.81 571 MET A O 1
ATOM 4442 N N . GLN A 1 572 ? 2.006 -5.636 13.714 1.00 85.19 572 GLN A N 1
ATOM 4443 C CA . GLN A 1 572 ? 2.882 -5.062 12.693 1.00 85.19 572 GLN A CA 1
ATOM 4444 C C . GLN A 1 572 ? 2.458 -5.529 11.298 1.00 85.19 572 GLN A C 1
ATOM 4446 O O . GLN A 1 572 ? 1.693 -6.479 11.150 1.00 85.19 572 GLN A O 1
ATOM 4451 N N . GLN A 1 573 ? 2.959 -4.865 10.259 1.00 85.62 573 GLN A N 1
ATOM 4452 C CA . GLN A 1 573 ? 2.837 -5.390 8.900 1.00 85.62 573 GLN A CA 1
ATOM 4453 C C . GLN A 1 573 ? 3.829 -6.544 8.688 1.00 85.62 573 GLN A C 1
ATOM 4455 O O . GLN A 1 573 ? 4.909 -6.569 9.282 1.00 85.62 573 GLN A O 1
ATOM 4460 N N . ALA A 1 574 ? 3.460 -7.503 7.838 1.00 88.06 574 ALA A N 1
ATOM 4461 C CA . ALA A 1 574 ? 4.362 -8.568 7.416 1.00 88.06 574 ALA A CA 1
ATOM 4462 C C . ALA A 1 574 ? 5.280 -8.079 6.281 1.00 88.06 574 ALA A C 1
ATOM 4464 O O . ALA A 1 574 ? 4.825 -7.371 5.381 1.00 88.06 574 ALA A O 1
ATOM 4465 N N . VAL A 1 575 ? 6.552 -8.480 6.308 1.00 91.25 575 VAL A N 1
ATOM 4466 C CA . VAL A 1 575 ? 7.600 -8.052 5.360 1.00 91.25 575 VAL A CA 1
ATOM 4467 C C . VAL A 1 575 ? 8.462 -9.235 4.911 1.00 91.25 575 VAL A C 1
ATOM 4469 O O . VAL A 1 575 ? 8.431 -10.309 5.515 1.00 91.25 575 VAL A O 1
ATOM 4472 N N . TYR A 1 576 ? 9.235 -9.053 3.841 1.00 94.06 576 TYR A N 1
ATOM 4473 C CA . TYR A 1 576 ? 10.253 -10.012 3.406 1.00 94.06 576 TYR A CA 1
ATOM 4474 C C . TYR A 1 576 ? 11.610 -9.678 4.043 1.00 94.06 576 TYR A C 1
ATOM 4476 O O . TYR A 1 576 ? 12.049 -8.531 3.996 1.00 94.06 576 TYR A O 1
ATOM 4484 N N . SER A 1 577 ? 12.282 -10.669 4.634 1.00 91.31 577 SER A N 1
ATOM 4485 C CA . SER A 1 577 ? 13.591 -10.490 5.281 1.00 91.31 577 SER A CA 1
ATOM 4486 C C . SER A 1 577 ? 14.433 -11.774 5.234 1.00 91.31 577 SER A C 1
ATOM 4488 O O . SER A 1 577 ? 13.864 -12.862 5.337 1.00 91.31 577 SER A O 1
ATOM 4490 N N . PRO A 1 578 ? 15.775 -11.692 5.127 1.00 90.19 578 PRO A N 1
ATOM 4491 C CA . PRO A 1 578 ? 16.650 -12.843 5.362 1.00 90.19 578 PRO A CA 1
ATOM 4492 C C . PRO A 1 578 ? 16.667 -13.313 6.827 1.00 90.19 578 PRO A C 1
ATOM 4494 O O . PRO A 1 578 ? 16.929 -14.489 7.087 1.00 90.19 578 PRO A O 1
ATOM 4497 N N . ASP A 1 579 ? 16.378 -12.428 7.787 1.00 88.00 579 ASP A N 1
ATOM 4498 C CA . ASP A 1 579 ? 16.360 -12.759 9.213 1.00 88.00 579 ASP A CA 1
ATOM 4499 C C . ASP A 1 579 ? 15.013 -13.380 9.607 1.00 88.00 579 ASP A C 1
ATOM 4501 O O . ASP A 1 579 ? 14.012 -12.692 9.823 1.00 88.00 579 ASP A O 1
ATOM 4505 N N . ASN A 1 580 ? 14.983 -14.709 9.742 1.00 89.44 580 ASN A N 1
ATOM 4506 C CA . ASN A 1 580 ? 13.794 -15.425 10.200 1.00 89.44 580 ASN A CA 1
ATOM 4507 C C . ASN A 1 580 ? 13.483 -15.149 11.687 1.00 89.44 580 ASN A C 1
ATOM 4509 O O . ASN A 1 580 ? 13.920 -15.887 12.573 1.00 89.44 580 ASN A O 1
ATOM 4513 N N . ILE A 1 581 ? 12.646 -14.142 11.940 1.00 88.62 581 ILE A N 1
ATOM 4514 C CA . ILE A 1 581 ? 12.033 -13.857 13.251 1.00 88.62 581 ILE A CA 1
ATOM 4515 C C . ILE A 1 581 ? 10.669 -14.552 13.456 1.00 88.62 581 ILE A C 1
ATOM 4517 O O . ILE A 1 581 ? 10.012 -14.337 14.473 1.00 88.62 581 ILE A O 1
ATOM 4521 N N . GLY A 1 582 ? 10.235 -15.386 12.503 1.00 89.12 582 GLY A N 1
ATOM 4522 C CA . GLY A 1 582 ? 8.922 -16.038 12.504 1.00 89.12 582 GLY A CA 1
ATOM 4523 C C . GLY A 1 582 ? 7.772 -15.138 12.029 1.00 89.12 582 GLY A C 1
ATOM 4524 O O . GLY A 1 582 ? 7.973 -14.008 11.576 1.00 89.12 582 GLY A O 1
ATOM 4525 N N . HIS A 1 583 ? 6.545 -15.661 12.097 1.00 90.44 583 HIS A N 1
ATOM 4526 C CA . HIS A 1 583 ? 5.340 -14.989 11.604 1.00 90.44 583 HIS A CA 1
ATOM 4527 C C . HIS A 1 583 ? 4.205 -15.015 12.643 1.00 90.44 583 HIS A C 1
ATOM 4529 O O . HIS A 1 583 ? 3.394 -15.949 12.681 1.00 90.44 583 HIS A O 1
ATOM 4535 N N . PHE A 1 584 ? 4.116 -13.948 13.447 1.00 88.00 584 PHE A N 1
ATOM 4536 C CA . PHE A 1 584 ? 3.229 -13.812 14.608 1.00 88.00 584 PHE A CA 1
ATOM 4537 C C . PHE A 1 584 ? 1.776 -14.215 14.321 1.00 88.00 584 PHE A C 1
ATOM 4539 O O . PHE A 1 584 ? 1.297 -15.199 14.877 1.00 88.00 584 PHE A O 1
ATOM 4546 N N . GLY A 1 585 ? 1.091 -13.548 13.383 1.00 84.12 585 GLY A N 1
ATOM 4547 C CA . GLY A 1 585 ? -0.337 -13.798 13.121 1.00 84.12 585 GLY A CA 1
ATOM 4548 C C . GLY A 1 585 ? -0.702 -15.238 12.710 1.00 84.12 585 GLY A C 1
ATOM 4549 O O . GLY A 1 585 ? -1.825 -15.673 12.941 1.00 84.12 585 GLY A O 1
ATOM 4550 N N . LEU A 1 586 ? 0.247 -16.012 12.167 1.00 84.94 586 LEU A N 1
ATOM 4551 C CA . LEU A 1 586 ? 0.040 -17.411 11.751 1.00 84.94 586 LEU A CA 1
ATOM 4552 C C . LEU A 1 586 ? 0.564 -18.429 12.783 1.00 84.94 586 LEU A C 1
ATOM 4554 O O . LEU A 1 586 ? 0.442 -19.639 12.565 1.00 84.94 586 LEU A O 1
ATOM 4558 N N . ALA A 1 587 ? 1.154 -17.954 13.886 1.00 87.06 587 ALA A N 1
ATOM 4559 C CA . ALA A 1 587 ? 1.856 -18.749 14.892 1.00 87.06 587 ALA A CA 1
ATOM 4560 C C . ALA A 1 587 ? 2.865 -19.748 14.285 1.00 87.06 587 ALA A C 1
ATOM 4562 O O . ALA A 1 587 ? 2.869 -20.924 14.645 1.00 87.06 587 ALA A O 1
ATOM 4563 N N . TYR A 1 588 ? 3.691 -19.310 13.327 1.00 87.75 588 TYR A N 1
ATOM 4564 C CA . TYR A 1 588 ? 4.771 -20.126 12.753 1.00 87.75 588 TYR A CA 1
ATOM 4565 C C . TYR A 1 588 ? 6.149 -19.577 13.144 1.00 87.75 588 TYR A C 1
ATOM 4567 O O . TYR A 1 588 ? 6.425 -18.394 12.956 1.00 87.75 588 TYR A O 1
ATOM 4575 N N . GLU A 1 589 ? 7.049 -20.451 13.612 1.00 88.81 589 GLU A N 1
ATOM 4576 C CA . GLU A 1 589 ? 8.463 -20.113 13.868 1.00 88.81 589 GLU A CA 1
ATOM 4577 C C . GLU A 1 589 ? 9.240 -19.748 12.596 1.00 88.81 589 GLU A C 1
ATOM 4579 O O . GLU A 1 589 ? 10.333 -19.184 12.658 1.00 88.81 589 GLU A O 1
ATOM 4584 N N . THR A 1 590 ? 8.772 -20.205 11.436 1.00 91.19 590 THR A N 1
ATOM 4585 C CA . THR A 1 590 ? 9.496 -20.144 10.163 1.00 91.19 590 THR A CA 1
ATOM 4586 C C . THR A 1 590 ? 8.477 -20.210 9.031 1.00 91.19 590 THR A C 1
ATOM 4588 O O . THR A 1 590 ? 7.669 -21.137 8.990 1.00 91.19 590 THR A O 1
ATOM 4591 N N . TYR A 1 591 ? 8.474 -19.206 8.153 1.00 95.06 591 TYR A N 1
ATOM 4592 C CA . TYR A 1 591 ? 7.507 -19.071 7.062 1.00 95.06 591 TYR A CA 1
ATOM 4593 C C . TYR A 1 591 ? 8.134 -18.283 5.902 1.00 95.06 591 TYR A C 1
ATOM 4595 O O . TYR A 1 591 ? 8.880 -17.332 6.127 1.00 95.06 591 TYR A O 1
ATOM 4603 N N . ALA A 1 592 ? 7.861 -18.689 4.666 1.00 96.31 592 ALA A N 1
ATOM 4604 C CA . ALA A 1 592 ? 8.357 -18.076 3.435 1.00 96.31 592 ALA A CA 1
ATOM 4605 C C . ALA A 1 592 ? 7.310 -18.285 2.338 1.00 96.31 592 ALA A C 1
ATOM 4607 O O . ALA A 1 592 ? 6.541 -19.241 2.410 1.00 96.31 592 ALA A O 1
ATOM 4608 N N . HIS A 1 593 ? 7.256 -17.403 1.343 1.00 97.12 593 HIS A N 1
ATOM 4609 C CA . HIS A 1 593 ? 6.365 -17.597 0.202 1.00 97.12 593 HIS A CA 1
ATOM 4610 C C . HIS A 1 593 ? 7.077 -18.409 -0.891 1.00 97.12 593 HIS A C 1
ATOM 4612 O O . HIS A 1 593 ? 8.193 -18.089 -1.289 1.00 97.12 593 HIS A O 1
ATOM 4618 N N . PHE A 1 594 ? 6.429 -19.488 -1.323 1.00 97.31 594 PHE A N 1
ATOM 4619 C CA . PHE A 1 594 ? 6.881 -20.438 -2.344 1.00 97.31 594 PHE A CA 1
ATOM 4620 C C . PHE A 1 594 ? 5.805 -20.699 -3.416 1.00 97.31 594 PHE A C 1
ATOM 4622 O O . PHE A 1 594 ? 6.126 -21.090 -4.538 1.00 97.31 594 PHE A O 1
ATOM 4629 N N . THR A 1 595 ? 4.529 -20.509 -3.073 1.00 96.50 595 THR A N 1
ATOM 4630 C CA . THR A 1 595 ? 3.372 -20.978 -3.845 1.00 96.50 595 THR A CA 1
ATOM 4631 C C . THR A 1 595 ? 2.802 -19.972 -4.850 1.00 96.50 595 THR A C 1
ATOM 4633 O O . THR A 1 595 ? 1.659 -20.135 -5.262 1.00 96.50 595 THR A O 1
ATOM 4636 N N . SER A 1 596 ? 3.492 -18.876 -5.192 1.00 96.56 596 SER A N 1
ATOM 4637 C CA . SER A 1 596 ? 3.004 -17.955 -6.243 1.00 96.56 596 SER A CA 1
ATOM 4638 C C . SER A 1 596 ? 4.090 -17.246 -7.082 1.00 96.56 596 SER A C 1
ATOM 4640 O O . SER A 1 596 ? 4.115 -16.010 -7.142 1.00 96.56 596 SER A O 1
ATOM 4642 N N . PRO A 1 597 ? 5.026 -17.982 -7.707 1.00 97.75 597 PRO A N 1
ATOM 4643 C CA . PRO A 1 597 ? 6.155 -17.408 -8.441 1.00 97.75 597 PRO A CA 1
ATOM 4644 C C . PRO A 1 597 ? 5.784 -16.711 -9.758 1.00 97.75 597 PRO A C 1
ATOM 4646 O O . PRO A 1 597 ? 6.607 -15.947 -10.256 1.00 97.75 597 PRO A O 1
ATOM 4649 N N . ILE A 1 598 ? 4.581 -16.904 -10.323 1.00 97.06 598 ILE A N 1
ATOM 4650 C CA . ILE A 1 598 ? 4.144 -16.163 -11.527 1.00 97.06 598 ILE A CA 1
ATOM 4651 C C . ILE A 1 598 ? 3.983 -14.667 -11.214 1.00 97.06 598 ILE A C 1
ATOM 4653 O O . ILE A 1 598 ? 4.176 -13.807 -12.076 1.00 97.06 598 ILE A O 1
ATOM 4657 N N . ARG A 1 599 ? 3.647 -14.356 -9.957 1.00 96.12 599 ARG A N 1
ATOM 4658 C CA . ARG A 1 599 ? 3.185 -13.036 -9.509 1.00 96.12 599 ARG A CA 1
ATOM 4659 C C . ARG A 1 599 ? 3.894 -12.481 -8.274 1.00 96.12 599 ARG A C 1
ATOM 4661 O O . ARG A 1 599 ? 3.500 -11.412 -7.814 1.00 96.12 599 ARG A O 1
ATOM 4668 N N . ARG A 1 600 ? 4.900 -13.174 -7.726 1.00 97.62 600 ARG A N 1
ATOM 4669 C CA . ARG A 1 600 ? 5.741 -12.712 -6.605 1.00 97.62 600 ARG A CA 1
ATOM 4670 C C . ARG A 1 600 ? 7.207 -13.112 -6.803 1.00 97.62 600 ARG A C 1
ATOM 4672 O O . ARG A 1 600 ? 7.547 -14.293 -6.831 1.00 97.62 600 ARG A O 1
ATOM 4679 N N . TYR A 1 601 ? 8.097 -12.126 -6.834 1.00 97.88 601 TYR A N 1
ATOM 4680 C CA . TYR A 1 601 ? 9.539 -12.334 -6.978 1.00 97.88 601 TYR A CA 1
ATOM 4681 C C . TYR A 1 601 ? 10.197 -13.056 -5.776 1.00 97.88 601 TYR A C 1
ATOM 4683 O O . TYR A 1 601 ? 11.063 -13.901 -6.001 1.00 97.88 601 TYR A O 1
ATOM 4691 N N . PRO A 1 602 ? 9.770 -12.855 -4.506 1.00 97.62 602 PRO A N 1
ATOM 4692 C CA . PRO A 1 602 ? 10.248 -13.664 -3.376 1.00 97.62 602 PRO A CA 1
ATOM 4693 C C . PRO A 1 602 ? 10.030 -15.176 -3.534 1.00 97.62 602 PRO A C 1
ATOM 4695 O O . PRO A 1 602 ? 10.863 -15.968 -3.090 1.00 97.62 602 PRO A O 1
ATOM 4698 N N . ASP A 1 603 ? 8.944 -15.583 -4.193 1.00 98.25 603 ASP A N 1
ATOM 4699 C CA . ASP A 1 603 ? 8.654 -16.984 -4.492 1.00 98.25 603 ASP A CA 1
ATOM 4700 C C . ASP A 1 603 ? 9.591 -17.510 -5.588 1.00 98.25 603 ASP A C 1
ATOM 4702 O O . ASP A 1 603 ? 10.156 -18.591 -5.435 1.00 98.25 603 ASP A O 1
ATOM 4706 N N . LEU A 1 604 ? 9.851 -16.720 -6.637 1.00 98.06 604 LEU A N 1
ATOM 4707 C CA . LEU A 1 604 ? 10.833 -17.038 -7.683 1.00 98.06 604 LEU A CA 1
ATOM 4708 C C . LEU A 1 604 ? 12.256 -17.211 -7.109 1.00 98.06 604 LEU A C 1
ATOM 4710 O O . LEU A 1 604 ? 12.929 -18.205 -7.400 1.00 98.06 604 LEU A O 1
ATOM 4714 N N . LEU A 1 605 ? 12.686 -16.317 -6.211 1.00 97.38 605 LEU A N 1
ATOM 4715 C CA . LEU A 1 605 ? 13.945 -16.452 -5.464 1.00 97.38 605 LEU A CA 1
ATOM 4716 C C . LEU A 1 605 ? 13.968 -17.716 -4.585 1.00 97.38 605 LEU A C 1
ATOM 4718 O O . LEU A 1 605 ? 15.000 -18.383 -4.473 1.00 97.38 605 LEU A O 1
ATOM 4722 N N . THR A 1 606 ? 12.831 -18.074 -3.981 1.00 97.81 606 THR A N 1
ATOM 4723 C CA . THR A 1 606 ? 12.680 -19.290 -3.165 1.00 97.81 606 THR A CA 1
ATOM 4724 C C . THR A 1 606 ? 12.759 -20.557 -4.025 1.00 97.81 606 THR A C 1
ATOM 4726 O O . THR A 1 606 ? 13.437 -21.510 -3.640 1.00 97.81 606 THR A O 1
ATOM 4729 N N . HIS A 1 607 ? 12.172 -20.558 -5.227 1.00 98.19 607 HIS A N 1
ATOM 4730 C CA . HIS A 1 607 ? 12.320 -21.633 -6.219 1.00 98.19 607 HIS A CA 1
ATOM 4731 C C . HIS A 1 607 ? 13.781 -21.811 -6.652 1.00 98.19 607 HIS A C 1
ATOM 4733 O O . HIS A 1 607 ? 14.292 -22.934 -6.614 1.00 98.19 607 HIS A O 1
ATOM 4739 N N . ARG A 1 608 ? 14.490 -20.717 -6.981 1.00 97.62 608 ARG A N 1
ATOM 4740 C CA . ARG A 1 608 ? 15.930 -20.744 -7.315 1.00 97.62 608 ARG A CA 1
ATOM 4741 C C . ARG A 1 608 ? 16.773 -21.311 -6.168 1.00 97.62 608 ARG A C 1
ATOM 4743 O O . ARG A 1 608 ? 17.626 -22.170 -6.402 1.00 97.62 608 ARG A O 1
ATOM 4750 N N . ALA A 1 609 ? 16.498 -20.904 -4.926 1.00 97.06 609 ALA A N 1
ATOM 4751 C CA . ALA A 1 609 ? 17.177 -21.426 -3.740 1.00 97.06 609 ALA A CA 1
ATOM 4752 C C . ALA A 1 609 ? 16.918 -22.931 -3.518 1.00 97.06 609 ALA A C 1
ATOM 4754 O O . ALA A 1 609 ? 17.868 -23.687 -3.306 1.00 97.06 609 ALA A O 1
ATOM 4755 N N . ILE A 1 610 ? 15.664 -23.390 -3.628 1.00 97.50 610 ILE A N 1
ATOM 4756 C CA . ILE A 1 610 ? 15.307 -24.815 -3.511 1.00 97.50 610 ILE A CA 1
ATOM 4757 C C . ILE A 1 610 ? 16.004 -25.637 -4.604 1.00 97.50 610 ILE A C 1
ATOM 4759 O O . ILE A 1 610 ? 16.674 -26.621 -4.291 1.00 97.50 610 ILE A O 1
ATOM 4763 N N . ARG A 1 611 ? 15.927 -25.211 -5.872 1.00 95.69 611 ARG A N 1
ATOM 4764 C CA . ARG A 1 611 ? 16.593 -25.877 -7.008 1.00 95.69 611 ARG A CA 1
ATOM 4765 C C . ARG A 1 611 ? 18.107 -25.972 -6.836 1.00 95.69 611 ARG A C 1
ATOM 4767 O O . ARG A 1 611 ? 18.677 -27.026 -7.111 1.00 95.69 611 ARG A O 1
ATOM 4774 N N . ALA A 1 612 ? 18.761 -24.916 -6.352 1.00 95.94 612 ALA A N 1
ATOM 4775 C CA . ALA A 1 612 ? 20.196 -24.956 -6.082 1.00 95.94 612 ALA A CA 1
ATOM 4776 C C . ALA A 1 612 ? 20.544 -25.979 -4.991 1.00 95.94 612 ALA A C 1
ATOM 4778 O O . ALA A 1 612 ? 21.464 -26.771 -5.191 1.00 95.94 612 ALA A O 1
ATOM 4779 N N . VAL A 1 613 ? 19.780 -26.025 -3.894 1.00 96.69 613 VAL A N 1
ATOM 4780 C CA . VAL A 1 613 ? 19.965 -27.015 -2.820 1.00 96.69 613 VAL A CA 1
ATOM 4781 C C . VAL A 1 613 ? 19.762 -28.447 -3.328 1.00 96.69 613 VAL A C 1
ATOM 4783 O O . VAL A 1 613 ? 20.593 -29.306 -3.039 1.00 96.69 613 VAL A O 1
ATOM 4786 N N . LEU A 1 614 ? 18.725 -28.707 -4.135 1.00 95.50 614 LEU A N 1
ATOM 4787 C CA . LEU A 1 614 ? 18.501 -30.018 -4.767 1.00 95.50 614 LEU A CA 1
ATOM 4788 C C . LEU A 1 614 ? 19.661 -30.425 -5.696 1.00 95.50 614 LEU A C 1
ATOM 4790 O O . LEU A 1 614 ? 20.008 -31.600 -5.772 1.00 95.50 614 LEU A O 1
ATOM 4794 N N . ALA A 1 615 ? 20.309 -29.456 -6.347 1.00 94.31 615 ALA A N 1
ATOM 4795 C CA . ALA A 1 615 ? 21.507 -29.660 -7.162 1.00 94.31 615 ALA A CA 1
ATOM 4796 C C . ALA A 1 615 ? 22.829 -29.701 -6.357 1.00 94.31 615 ALA A C 1
ATOM 4798 O O . ALA A 1 615 ? 23.905 -29.684 -6.961 1.00 94.31 615 ALA A O 1
ATOM 4799 N N . GLY A 1 616 ? 22.784 -29.711 -5.017 1.00 93.94 616 GLY A N 1
ATOM 4800 C CA . GLY A 1 616 ? 23.969 -29.718 -4.145 1.00 93.94 616 GLY A CA 1
ATOM 4801 C C . GLY A 1 616 ? 24.764 -28.403 -4.126 1.00 93.94 616 GLY A C 1
ATOM 4802 O O . GLY A 1 616 ? 25.933 -28.389 -3.740 1.00 93.94 616 GLY A O 1
ATOM 4803 N N . LYS A 1 617 ? 24.155 -27.299 -4.567 1.00 94.06 617 LYS A N 1
ATOM 4804 C CA . LYS A 1 617 ? 24.756 -25.964 -4.712 1.00 94.06 617 LYS A CA 1
ATOM 4805 C C . LYS A 1 617 ? 24.164 -24.978 -3.698 1.00 94.06 617 LYS A C 1
ATOM 4807 O O . LYS A 1 617 ? 23.195 -25.269 -3.000 1.00 94.06 617 LYS A O 1
ATOM 4812 N N . LYS A 1 618 ? 24.730 -23.769 -3.652 1.00 91.00 618 LYS A N 1
ATOM 4813 C CA . LYS A 1 618 ? 24.072 -22.590 -3.076 1.00 91.00 618 LYS A CA 1
ATOM 4814 C C . LYS A 1 618 ? 23.776 -21.581 -4.176 1.00 91.00 618 LYS A C 1
ATOM 4816 O O . LYS A 1 618 ? 24.613 -21.358 -5.045 1.00 91.00 618 LYS A O 1
ATOM 4821 N N . TYR A 1 619 ? 22.595 -20.986 -4.112 1.00 93.56 619 TYR A N 1
ATOM 4822 C CA . TYR A 1 619 ? 22.173 -19.867 -4.940 1.00 93.56 619 TYR A CA 1
ATOM 4823 C C . TYR A 1 619 ? 22.616 -18.540 -4.302 1.00 93.56 619 TYR A C 1
ATOM 4825 O O . TYR A 1 619 ? 22.555 -18.358 -3.081 1.00 93.56 619 TYR A O 1
ATOM 4833 N N . GLN A 1 620 ? 23.074 -17.621 -5.145 1.00 89.75 620 GLN A N 1
ATOM 4834 C CA . GLN A 1 620 ? 23.393 -16.234 -4.826 1.00 89.75 620 GLN A CA 1
ATOM 4835 C C . GLN A 1 620 ? 22.702 -15.387 -5.902 1.00 89.75 620 GLN A C 1
ATOM 4837 O O . GLN A 1 620 ? 23.057 -15.573 -7.063 1.00 89.75 620 GLN A O 1
ATOM 4842 N N . PRO A 1 621 ? 21.726 -14.526 -5.556 1.00 89.50 621 PRO A N 1
ATOM 4843 C CA . PRO A 1 621 ? 21.024 -13.717 -6.546 1.00 89.50 621 PRO A CA 1
ATOM 4844 C C . PRO A 1 621 ? 21.965 -12.744 -7.250 1.00 89.50 621 PRO A C 1
ATOM 4846 O O . PRO A 1 621 ? 22.745 -12.045 -6.592 1.00 89.50 621 PRO A O 1
ATOM 4849 N N . HIS A 1 622 ? 21.854 -12.657 -8.570 1.00 84.56 622 HIS A N 1
ATOM 4850 C CA . HIS A 1 622 ? 22.393 -11.543 -9.324 1.00 84.56 622 HIS A CA 1
ATOM 4851 C C . HIS A 1 622 ? 21.549 -10.285 -9.078 1.00 84.56 622 HIS A C 1
ATOM 4853 O O . HIS A 1 622 ? 20.322 -10.321 -9.087 1.00 84.56 622 HIS A O 1
ATOM 4859 N N . VAL A 1 623 ? 22.223 -9.156 -8.865 1.00 77.31 623 VAL A N 1
ATOM 4860 C CA . VAL A 1 623 ? 21.616 -7.823 -8.919 1.00 77.31 623 VAL A CA 1
ATOM 4861 C C . VAL A 1 623 ? 22.506 -6.996 -9.833 1.00 77.31 623 VAL A C 1
ATOM 4863 O O . VAL A 1 623 ? 23.621 -6.621 -9.458 1.00 77.31 623 VAL A O 1
ATOM 4866 N N . SER A 1 624 ? 22.026 -6.774 -11.052 1.00 66.25 624 SER A N 1
ATOM 4867 C CA . SER A 1 624 ? 22.672 -5.947 -12.067 1.00 66.25 624 SER A CA 1
ATOM 4868 C C . SER A 1 624 ? 22.770 -4.488 -11.607 1.00 66.25 624 SER A C 1
ATOM 4870 O O . SER A 1 624 ? 21.941 -3.998 -10.839 1.00 66.25 624 SER A O 1
ATOM 4872 N N . GLY A 1 625 ? 23.792 -3.769 -12.081 1.00 59.19 625 GLY A N 1
ATOM 4873 C CA . GLY A 1 625 ? 24.028 -2.373 -11.686 1.00 59.19 625 GLY A CA 1
ATOM 4874 C C . GLY A 1 625 ? 22.961 -1.386 -12.171 1.00 59.19 625 GLY A C 1
ATOM 4875 O O . GLY A 1 625 ? 22.864 -0.289 -11.628 1.00 59.19 625 GLY A O 1
ATOM 4876 N N . ASP A 1 626 ? 22.167 -1.783 -13.166 1.00 60.12 626 ASP A N 1
ATOM 4877 C CA . ASP A 1 626 ? 21.211 -0.926 -13.872 1.00 60.12 626 ASP A CA 1
ATOM 4878 C C . ASP A 1 626 ? 19.806 -0.887 -13.231 1.00 60.12 626 ASP A C 1
ATOM 4880 O O . ASP A 1 626 ? 18.975 -0.076 -13.635 1.00 60.12 626 ASP A O 1
ATOM 4884 N N . VAL A 1 627 ? 19.526 -1.736 -12.230 1.00 64.06 627 VAL A N 1
ATOM 4885 C CA . VAL A 1 627 ? 18.217 -1.804 -11.548 1.00 64.06 627 VAL A CA 1
ATOM 4886 C C . VAL A 1 627 ? 18.266 -1.041 -10.218 1.00 64.06 627 VAL A C 1
ATOM 4888 O O . VAL A 1 627 ? 18.925 -1.466 -9.266 1.00 64.06 627 VAL A O 1
ATOM 4891 N N . GLU A 1 628 ? 17.539 0.079 -10.116 1.00 67.75 628 GLU A N 1
ATOM 4892 C CA . GLU A 1 628 ? 17.423 0.836 -8.860 1.00 67.75 628 GLU A CA 1
ATOM 4893 C C . GLU A 1 628 ? 16.533 0.086 -7.853 1.00 67.75 628 GLU A C 1
ATOM 4895 O O . GLU A 1 628 ? 15.302 0.055 -7.955 1.00 67.75 628 GLU A O 1
ATOM 4900 N N . LEU A 1 629 ? 17.149 -0.505 -6.825 1.00 76.00 629 LEU A N 1
ATOM 4901 C CA . LEU A 1 629 ? 16.402 -1.167 -5.760 1.00 76.00 629 LEU A CA 1
ATOM 4902 C C . LEU A 1 629 ? 15.686 -0.141 -4.863 1.00 76.00 629 LEU A C 1
ATOM 4904 O O . LEU A 1 629 ? 16.278 0.453 -3.961 1.00 76.00 629 LEU A O 1
ATOM 4908 N N . ASN A 1 630 ? 14.371 -0.005 -5.072 1.00 70.00 630 ASN A N 1
ATOM 4909 C CA . ASN A 1 630 ? 13.418 0.690 -4.198 1.00 70.00 630 ASN A CA 1
ATOM 4910 C C . ASN A 1 630 ? 13.533 0.250 -2.720 1.00 70.00 630 ASN A C 1
ATOM 4912 O O . ASN A 1 630 ? 12.851 -0.665 -2.267 1.00 70.00 630 ASN A O 1
ATOM 4916 N N . THR A 1 631 ? 14.374 0.938 -1.955 1.00 62.00 631 THR A N 1
ATOM 4917 C CA . THR A 1 631 ? 14.664 0.680 -0.534 1.00 62.00 631 THR A CA 1
ATOM 4918 C C . THR A 1 631 ? 13.962 1.676 0.400 1.00 62.00 631 THR A C 1
ATOM 4920 O O . THR A 1 631 ? 14.334 1.809 1.564 1.00 62.00 631 THR A O 1
ATOM 4923 N N . SER A 1 632 ? 12.910 2.358 -0.079 1.00 55.62 632 SER A N 1
ATOM 4924 C CA . SER A 1 632 ? 12.220 3.494 0.575 1.00 55.62 632 SER A CA 1
ATOM 4925 C C . SER A 1 632 ? 11.390 3.159 1.836 1.00 55.62 632 SER A C 1
ATOM 4927 O O . SER A 1 632 ? 10.444 3.858 2.195 1.00 55.62 632 SER A O 1
ATOM 4929 N N . LEU A 1 633 ? 11.750 2.092 2.550 1.00 51.22 633 LEU A N 1
ATOM 4930 C CA . LEU A 1 633 ? 11.160 1.698 3.826 1.00 51.22 633 LEU A CA 1
ATOM 4931 C C . LEU A 1 633 ? 11.485 2.708 4.935 1.00 51.22 633 LEU A C 1
ATOM 4933 O O . LEU A 1 633 ? 12.655 2.922 5.270 1.00 51.22 633 LEU A O 1
ATOM 4937 N N . ALA A 1 634 ? 10.435 3.264 5.545 1.00 41.28 634 ALA A N 1
ATOM 4938 C CA . ALA A 1 634 ? 10.527 4.120 6.726 1.00 41.28 634 ALA A CA 1
ATOM 4939 C C . ALA A 1 634 ? 11.285 3.416 7.878 1.00 41.28 634 ALA A C 1
ATOM 4941 O O . ALA A 1 634 ? 11.159 2.191 8.014 1.00 41.28 634 ALA A O 1
ATOM 4942 N N . PRO A 1 635 ? 12.045 4.143 8.725 1.00 38.06 635 PRO A N 1
ATOM 4943 C CA . PRO A 1 635 ? 12.937 3.542 9.722 1.00 38.06 635 PRO A CA 1
ATOM 4944 C C . PRO A 1 635 ? 12.273 2.496 10.629 1.00 38.06 635 PRO A C 1
ATOM 4946 O O . PRO A 1 635 ? 12.810 1.405 10.804 1.00 38.06 635 PRO A O 1
ATOM 4949 N N . HIS A 1 636 ? 11.064 2.772 11.129 1.00 37.50 636 HIS A N 1
ATOM 4950 C CA . HIS A 1 636 ? 10.339 1.892 12.060 1.00 37.50 636 HIS A CA 1
ATOM 4951 C C . HIS A 1 636 ? 9.851 0.560 11.453 1.00 37.50 636 HIS A C 1
ATOM 4953 O O . HIS A 1 636 ? 9.407 -0.316 12.191 1.00 37.50 636 HIS A O 1
ATOM 4959 N N . ALA A 1 637 ? 9.917 0.396 10.126 1.00 37.38 637 ALA A N 1
ATOM 4960 C CA . ALA A 1 637 ? 9.577 -0.846 9.428 1.00 37.38 637 ALA A CA 1
ATOM 4961 C C . ALA A 1 637 ? 10.817 -1.689 9.055 1.00 37.38 637 ALA A C 1
ATOM 4963 O O . ALA A 1 637 ? 10.689 -2.732 8.411 1.00 37.38 637 ALA A O 1
ATOM 4964 N N . ARG A 1 638 ? 12.021 -1.249 9.447 1.00 45.72 638 ARG A N 1
ATOM 4965 C CA . ARG A 1 638 ? 13.273 -2.001 9.292 1.00 45.72 638 ARG A CA 1
ATOM 4966 C C . ARG A 1 638 ? 13.444 -2.945 10.490 1.00 45.72 638 ARG A C 1
ATOM 4968 O O . ARG A 1 638 ? 13.171 -2.568 11.627 1.00 45.72 638 ARG A O 1
ATOM 4975 N N . VAL A 1 639 ? 13.907 -4.174 10.250 1.00 39.59 639 VAL A N 1
ATOM 4976 C CA . VAL A 1 639 ? 14.291 -5.100 11.334 1.00 39.59 639 VAL A CA 1
ATOM 4977 C C . VAL A 1 639 ? 15.474 -4.479 12.102 1.00 39.59 639 VAL A C 1
ATOM 4979 O O . VAL A 1 639 ? 16.378 -3.945 11.453 1.00 39.59 639 VAL A O 1
ATOM 4982 N N . PRO A 1 640 ? 15.500 -4.503 13.451 1.00 35.72 640 PRO A N 1
ATOM 4983 C CA . PRO A 1 640 ? 16.595 -3.914 14.219 1.00 35.72 640 PRO A CA 1
ATOM 4984 C C . PRO A 1 640 ? 17.936 -4.569 13.864 1.00 35.72 640 PRO A C 1
ATOM 4986 O O . PRO A 1 640 ? 18.099 -5.786 13.981 1.00 35.72 640 PRO A O 1
ATOM 4989 N N . LYS A 1 641 ? 18.897 -3.746 13.429 1.00 41.44 641 LYS A N 1
ATOM 4990 C CA . LYS A 1 641 ? 20.246 -4.189 13.053 1.00 41.44 641 LYS A CA 1
ATOM 4991 C C . LYS A 1 641 ? 21.029 -4.712 14.259 1.00 41.44 641 LYS A C 1
ATOM 4993 O O . LYS A 1 641 ? 20.742 -4.382 15.406 1.00 41.44 641 LYS A O 1
ATOM 4998 N N . ARG A 1 642 ? 22.060 -5.515 13.982 1.00 39.53 642 ARG A N 1
ATOM 4999 C CA . ARG A 1 642 ? 23.059 -5.922 14.980 1.00 39.53 642 ARG A CA 1
ATOM 5000 C C . ARG A 1 642 ? 24.146 -4.855 15.105 1.00 39.53 642 ARG A C 1
ATOM 5002 O O . ARG A 1 642 ? 24.710 -4.443 14.093 1.00 39.53 642 ARG A O 1
ATOM 5009 N N . ASP A 1 643 ? 24.503 -4.504 16.336 1.00 34.69 643 ASP A N 1
ATOM 5010 C CA . ASP A 1 643 ? 25.635 -3.626 16.653 1.00 34.69 643 ASP A CA 1
ATOM 5011 C C . ASP A 1 643 ? 26.992 -4.328 16.414 1.00 34.69 643 ASP A C 1
ATOM 5013 O O . ASP A 1 643 ? 27.662 -4.747 17.357 1.00 34.69 643 ASP A O 1
ATOM 5017 N N . ASP A 1 644 ? 27.409 -4.495 15.149 1.00 39.38 644 ASP A N 1
ATOM 5018 C CA . ASP A 1 644 ? 28.750 -5.015 14.793 1.00 39.38 644 ASP A CA 1
ATOM 5019 C C . ASP A 1 644 ? 29.701 -3.972 14.168 1.00 39.38 644 ASP A C 1
ATOM 5021 O O . ASP A 1 644 ? 30.916 -4.183 14.160 1.00 39.38 644 ASP A O 1
ATOM 5025 N N . GLY A 1 645 ? 29.171 -2.817 13.740 1.00 37.88 645 GLY A N 1
ATOM 5026 C CA . GLY A 1 645 ? 29.919 -1.568 13.537 1.00 37.88 645 GLY A CA 1
ATOM 5027 C C . GLY A 1 645 ? 31.010 -1.574 12.458 1.00 37.88 645 GLY A C 1
ATOM 5028 O O . GLY A 1 645 ? 31.932 -0.762 12.538 1.00 37.88 645 GLY A O 1
ATOM 5029 N N . ARG A 1 646 ? 30.961 -2.480 11.471 1.00 33.09 646 ARG A N 1
ATOM 5030 C CA . ARG A 1 646 ? 32.018 -2.625 10.448 1.00 33.09 646 ARG A CA 1
ATOM 5031 C C . ARG A 1 646 ? 31.535 -2.270 9.038 1.00 33.09 646 ARG A C 1
ATOM 5033 O O . ARG A 1 646 ? 30.551 -2.855 8.588 1.00 33.09 646 ARG A O 1
ATOM 5040 N N . PRO A 1 647 ? 32.258 -1.421 8.281 1.00 32.97 647 PRO A N 1
ATOM 5041 C CA . PRO A 1 647 ? 31.999 -1.264 6.856 1.00 32.97 647 PRO A CA 1
ATOM 5042 C C . PRO A 1 647 ? 32.355 -2.562 6.116 1.00 32.97 647 PRO A C 1
ATOM 5044 O O . PRO A 1 647 ? 33.390 -3.181 6.374 1.00 32.97 647 PRO A O 1
ATOM 5047 N N . ARG A 1 648 ? 31.501 -2.969 5.175 1.00 38.16 648 ARG A N 1
ATOM 5048 C CA . ARG A 1 648 ? 31.714 -4.119 4.286 1.00 38.16 648 ARG A CA 1
ATOM 5049 C C . ARG A 1 648 ? 31.361 -3.703 2.856 1.00 38.16 648 ARG A C 1
ATOM 5051 O O . ARG A 1 648 ? 30.399 -2.968 2.660 1.00 38.16 648 ARG A O 1
ATOM 5058 N N . GLY A 1 649 ? 32.092 -4.205 1.859 1.00 39.66 649 GLY A N 1
ATOM 5059 C CA . GLY A 1 649 ? 31.532 -4.298 0.503 1.00 39.66 649 GLY A CA 1
ATOM 5060 C C . GLY A 1 649 ? 30.352 -5.280 0.502 1.00 39.66 649 GLY A C 1
ATOM 5061 O O . GLY A 1 649 ? 30.295 -6.117 1.404 1.00 39.66 649 GLY A O 1
ATOM 5062 N N . ARG A 1 650 ? 29.429 -5.180 -0.472 1.00 46.22 650 ARG A N 1
ATOM 5063 C CA . ARG A 1 650 ? 28.186 -5.987 -0.556 1.00 46.22 650 ARG A CA 1
ATOM 5064 C C . ARG A 1 650 ? 28.438 -7.472 -0.247 1.00 46.22 650 ARG A C 1
ATOM 5066 O O . ARG A 1 650 ? 28.869 -8.240 -1.104 1.00 46.22 650 ARG A O 1
ATOM 5073 N N . SER A 1 651 ? 28.178 -7.871 0.997 1.00 59.75 651 SER A N 1
ATOM 5074 C CA . SER A 1 651 ? 28.244 -9.264 1.438 1.00 59.75 651 SER A CA 1
ATOM 5075 C C . SER A 1 651 ? 26.990 -10.010 0.991 1.00 59.75 651 SER A C 1
ATOM 5077 O O . SER A 1 651 ? 25.951 -9.387 0.788 1.00 59.75 651 SER A O 1
ATOM 5079 N N . GLN A 1 652 ? 27.053 -11.343 0.888 1.00 61.06 652 GLN A N 1
ATOM 5080 C CA . GLN A 1 652 ? 25.904 -12.162 0.471 1.00 61.06 652 GLN A CA 1
ATOM 5081 C C . GLN A 1 652 ? 24.631 -11.829 1.270 1.00 61.06 652 GLN A C 1
ATOM 5083 O O . GLN A 1 652 ? 23.563 -11.694 0.683 1.00 61.06 652 GLN A O 1
ATOM 5088 N N . ASP A 1 653 ? 24.759 -11.623 2.582 1.00 69.69 653 ASP A N 1
ATOM 5089 C CA . ASP A 1 653 ? 23.646 -11.263 3.471 1.00 69.69 653 ASP A CA 1
ATOM 5090 C C . ASP A 1 653 ? 23.004 -9.907 3.109 1.00 69.69 653 ASP A C 1
ATOM 5092 O O . ASP A 1 653 ? 21.789 -9.756 3.200 1.00 69.69 653 ASP A O 1
ATOM 5096 N N . ALA A 1 654 ? 23.804 -8.943 2.632 1.00 75.38 654 ALA A N 1
ATOM 5097 C CA . ALA A 1 654 ? 23.342 -7.602 2.273 1.00 75.38 654 ALA A CA 1
ATOM 5098 C C . ALA A 1 654 ? 22.519 -7.604 0.977 1.00 75.38 654 ALA A C 1
ATOM 5100 O O . ALA A 1 654 ? 21.542 -6.875 0.885 1.00 75.38 654 ALA A O 1
ATOM 5101 N N . ILE A 1 655 ? 22.843 -8.469 0.007 1.00 84.50 655 ILE A N 1
ATOM 5102 C CA . ILE A 1 655 ? 22.031 -8.627 -1.215 1.00 84.50 655 ILE A CA 1
ATOM 5103 C C . ILE A 1 655 ? 20.628 -9.145 -0.857 1.00 84.50 655 ILE A C 1
ATOM 5105 O O . ILE A 1 655 ? 19.632 -8.655 -1.383 1.00 84.50 655 ILE A O 1
ATOM 5109 N N . TRP A 1 656 ? 20.523 -10.088 0.086 1.00 89.25 656 TRP A N 1
ATOM 5110 C CA . TRP A 1 656 ? 19.220 -10.557 0.569 1.00 89.25 656 TRP A CA 1
ATOM 5111 C C . TRP A 1 656 ? 18.490 -9.520 1.446 1.00 89.25 656 TRP A C 1
ATOM 5113 O O . TRP A 1 656 ? 17.262 -9.473 1.402 1.00 89.25 656 TRP A O 1
ATOM 5123 N N . GLU A 1 657 ? 19.201 -8.671 2.202 1.00 86.81 657 GLU A N 1
ATOM 5124 C CA . GLU A 1 657 ? 18.609 -7.513 2.900 1.00 86.81 657 GLU A CA 1
ATOM 5125 C C . GLU A 1 657 ? 18.030 -6.512 1.881 1.00 86.81 657 GLU A C 1
ATOM 5127 O O . GLU A 1 657 ? 16.840 -6.204 1.940 1.00 86.81 657 GLU A O 1
ATOM 5132 N N . GLU A 1 658 ? 18.822 -6.085 0.891 1.00 84.94 658 GLU A N 1
ATOM 5133 C CA . GLU A 1 658 ? 18.411 -5.177 -0.190 1.00 84.94 658 GLU A CA 1
ATOM 5134 C C . GLU A 1 658 ? 17.191 -5.716 -0.969 1.00 84.94 658 GLU A C 1
ATOM 5136 O O . GLU A 1 658 ? 16.217 -4.986 -1.164 1.00 84.94 65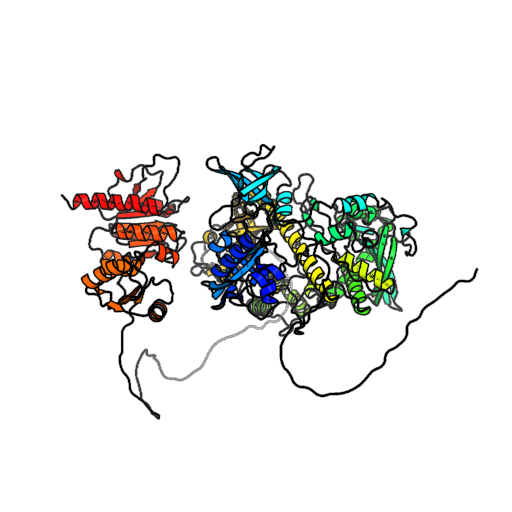8 GLU A O 1
ATOM 5141 N N . LEU A 1 659 ? 17.180 -7.004 -1.341 1.00 91.06 659 LEU A N 1
ATOM 5142 C CA . LEU A 1 659 ? 16.043 -7.647 -2.021 1.00 91.06 659 LEU A CA 1
ATOM 5143 C C . LEU A 1 659 ? 14.796 -7.775 -1.130 1.00 91.06 659 LEU A C 1
ATOM 5145 O O . LEU A 1 659 ? 13.675 -7.606 -1.616 1.00 91.06 659 LEU A O 1
ATOM 5149 N N . GLY A 1 660 ? 14.961 -8.048 0.169 1.00 91.19 660 GLY A N 1
ATOM 5150 C CA . GLY A 1 660 ? 13.853 -8.101 1.129 1.00 91.19 660 GLY A CA 1
ATOM 5151 C C . GLY A 1 660 ? 13.192 -6.735 1.321 1.00 91.19 660 GLY A C 1
ATOM 5152 O O . GLY A 1 660 ? 11.959 -6.624 1.289 1.00 91.19 660 GLY A O 1
ATOM 5153 N N . LEU A 1 661 ? 14.010 -5.680 1.419 1.00 86.88 661 LEU A N 1
ATOM 5154 C CA . LEU A 1 661 ? 13.551 -4.291 1.416 1.00 86.88 661 LEU A CA 1
ATOM 5155 C C . LEU A 1 661 ? 12.833 -3.951 0.100 1.00 86.88 661 LEU A C 1
ATOM 5157 O O . LEU A 1 661 ? 11.737 -3.397 0.158 1.00 86.88 661 LEU A O 1
ATOM 5161 N N . HIS A 1 662 ? 13.387 -4.337 -1.056 1.00 89.56 662 HIS A N 1
ATOM 5162 C CA . HIS A 1 662 ? 12.823 -4.059 -2.383 1.00 89.56 662 HIS A CA 1
ATOM 5163 C C . HIS A 1 662 ? 11.452 -4.701 -2.613 1.00 89.56 662 HIS A C 1
ATOM 5165 O O . HIS A 1 662 ? 10.484 -4.012 -2.943 1.00 89.56 662 HIS A O 1
ATOM 5171 N N . CYS A 1 663 ? 11.330 -6.006 -2.358 1.00 93.56 663 CYS A N 1
ATOM 5172 C CA . CYS A 1 663 ? 10.068 -6.723 -2.536 1.00 93.56 663 CYS A CA 1
ATOM 5173 C C . CYS A 1 663 ? 8.982 -6.177 -1.594 1.00 93.56 663 CYS A C 1
ATOM 5175 O O . CYS A 1 663 ? 7.829 -6.036 -1.990 1.00 93.56 663 CYS A O 1
ATOM 5177 N N . SER A 1 664 ? 9.359 -5.798 -0.367 1.00 91.62 664 SER A N 1
ATOM 5178 C CA . SER A 1 664 ? 8.458 -5.153 0.599 1.00 91.62 664 SER A CA 1
ATOM 5179 C C . SER A 1 664 ? 8.113 -3.701 0.210 1.00 91.62 664 SER A C 1
ATOM 5181 O O . SER A 1 664 ? 6.999 -3.250 0.463 1.00 91.62 664 SER A O 1
ATOM 5183 N N . ALA A 1 665 ? 9.064 -2.973 -0.388 1.00 87.38 665 ALA A N 1
ATOM 5184 C CA . ALA A 1 665 ? 8.917 -1.756 -1.200 1.00 87.38 665 ALA A CA 1
ATOM 5185 C C . ALA A 1 665 ? 7.727 -1.841 -2.166 1.00 87.38 665 ALA A C 1
ATOM 5187 O O . ALA A 1 665 ? 6.728 -1.122 -2.072 1.00 87.38 665 ALA A O 1
ATOM 5188 N N . ASN A 1 666 ? 7.850 -2.783 -3.091 1.00 91.69 666 ASN A N 1
ATOM 5189 C CA . ASN A 1 666 ? 6.980 -2.902 -4.249 1.00 91.69 666 ASN A CA 1
ATOM 5190 C C . ASN A 1 666 ? 5.627 -3.557 -3.926 1.00 91.69 666 ASN A C 1
ATOM 5192 O O . ASN A 1 666 ? 4.628 -3.190 -4.540 1.00 91.69 666 ASN A O 1
ATOM 5196 N N . GLU A 1 667 ? 5.566 -4.432 -2.916 1.00 92.25 667 GLU A N 1
ATOM 5197 C CA . GLU A 1 667 ? 4.310 -4.939 -2.351 1.00 92.25 667 GLU A CA 1
ATOM 5198 C C . GLU A 1 667 ? 3.424 -3.783 -1.865 1.00 92.25 667 GLU A C 1
ATOM 5200 O O . GLU A 1 667 ? 2.299 -3.662 -2.339 1.00 92.25 667 GLU A O 1
ATOM 5205 N N . ARG A 1 668 ? 3.933 -2.867 -1.021 1.00 89.56 668 ARG A N 1
ATOM 5206 C CA . ARG A 1 668 ? 3.147 -1.694 -0.581 1.00 89.56 668 ARG A CA 1
ATOM 5207 C C . ARG A 1 668 ? 2.811 -0.732 -1.719 1.00 89.56 668 ARG A C 1
ATOM 5209 O O . ARG A 1 668 ? 1.699 -0.220 -1.738 1.00 89.56 668 ARG A O 1
ATOM 5216 N N . ARG A 1 669 ? 3.708 -0.532 -2.694 1.00 89.75 669 ARG A N 1
ATOM 5217 C CA . ARG A 1 669 ? 3.425 0.262 -3.910 1.00 89.75 669 ARG A CA 1
ATOM 5218 C C . ARG A 1 669 ? 2.203 -0.279 -4.670 1.00 89.75 669 ARG A C 1
ATOM 5220 O O . ARG A 1 669 ? 1.345 0.501 -5.076 1.00 89.75 669 ARG A O 1
ATOM 5227 N N . ALA A 1 670 ? 2.113 -1.600 -4.836 1.00 90.25 670 ALA A N 1
ATOM 5228 C CA . ALA A 1 670 ? 0.975 -2.270 -5.465 1.00 90.25 670 ALA A CA 1
ATOM 5229 C C . ALA A 1 670 ? -0.310 -2.143 -4.624 1.00 90.25 670 ALA A C 1
ATOM 5231 O O . ALA A 1 670 ? -1.373 -1.814 -5.151 1.00 90.25 670 ALA A O 1
ATOM 5232 N N . ASP A 1 671 ? -0.188 -2.355 -3.314 1.00 87.88 671 ASP A N 1
ATOM 5233 C CA . ASP A 1 671 ? -1.256 -2.262 -2.313 1.00 87.88 671 ASP A CA 1
ATOM 5234 C C . ASP A 1 671 ? -1.881 -0.850 -2.256 1.00 87.88 671 ASP A C 1
ATOM 5236 O O . ASP A 1 671 ? -3.101 -0.692 -2.234 1.00 87.88 671 ASP A O 1
ATOM 5240 N N . GLU A 1 672 ? -1.047 0.195 -2.254 1.00 88.62 672 GLU A N 1
ATOM 5241 C CA . GLU A 1 672 ? -1.469 1.600 -2.249 1.00 88.62 672 GLU A CA 1
ATOM 5242 C C . GLU A 1 672 ? -2.141 1.996 -3.567 1.00 88.62 672 GLU A C 1
ATOM 5244 O O . GLU A 1 672 ? -3.222 2.582 -3.534 1.00 88.62 672 GLU A O 1
ATOM 5249 N N . ALA A 1 673 ? -1.561 1.631 -4.717 1.00 89.69 673 ALA A N 1
ATOM 5250 C CA . ALA A 1 673 ? -2.158 1.914 -6.022 1.00 89.69 673 ALA A CA 1
ATOM 5251 C C . ALA A 1 673 ? -3.525 1.227 -6.195 1.00 89.69 673 ALA A C 1
ATOM 5253 O O . ALA A 1 673 ? -4.467 1.841 -6.698 1.00 89.69 673 ALA A O 1
ATOM 5254 N N . SER A 1 674 ? -3.656 -0.024 -5.740 1.00 87.75 674 SER A N 1
ATOM 5255 C CA . SER A 1 674 ? -4.909 -0.787 -5.833 1.00 87.75 674 SER A CA 1
ATOM 5256 C C . SER A 1 674 ? -6.010 -0.164 -4.964 1.00 87.75 674 SER A C 1
ATOM 5258 O O . SER A 1 674 ? -7.128 0.035 -5.440 1.00 87.75 674 SER A O 1
ATOM 5260 N N . ARG A 1 675 ? -5.682 0.240 -3.725 1.00 86.00 675 ARG A N 1
ATOM 5261 C CA . ARG A 1 675 ? -6.606 0.964 -2.828 1.00 86.00 675 ARG A CA 1
ATOM 5262 C C . ARG A 1 675 ? -7.006 2.339 -3.359 1.00 86.00 675 ARG A C 1
ATOM 5264 O O . ARG A 1 675 ? -8.135 2.760 -3.141 1.00 86.00 675 ARG A O 1
ATOM 5271 N N . ASP A 1 676 ? -6.107 3.039 -4.045 1.00 87.19 676 ASP A N 1
ATOM 5272 C CA . ASP A 1 676 ? -6.372 4.362 -4.626 1.00 87.19 676 ASP A CA 1
ATOM 5273 C C . ASP A 1 676 ? -7.403 4.291 -5.772 1.00 87.19 676 ASP A C 1
ATOM 5275 O O . ASP A 1 676 ? -8.288 5.145 -5.866 1.00 87.19 676 ASP A O 1
ATOM 5279 N N . VAL A 1 677 ? -7.347 3.227 -6.585 1.00 86.94 677 VAL A N 1
ATOM 5280 C CA . VAL A 1 677 ? -8.369 2.900 -7.597 1.00 86.94 677 VAL A CA 1
ATOM 5281 C C . VAL A 1 677 ? -9.677 2.446 -6.949 1.00 86.94 677 VAL A C 1
ATOM 5283 O O . VAL A 1 677 ? -10.745 2.930 -7.322 1.00 86.94 677 VAL A O 1
ATOM 5286 N N . GLU A 1 678 ? -9.617 1.561 -5.951 1.00 83.69 678 GLU A N 1
ATOM 5287 C CA . GLU A 1 678 ? -10.804 1.101 -5.220 1.00 83.69 678 GLU A CA 1
ATOM 5288 C C . GLU A 1 678 ? -11.555 2.274 -4.565 1.00 83.69 678 GLU A C 1
ATOM 5290 O O . GLU A 1 678 ? -12.775 2.379 -4.690 1.00 83.69 678 GLU A O 1
ATOM 5295 N N . ALA A 1 679 ? -10.833 3.199 -3.927 1.00 84.25 679 ALA A N 1
ATOM 5296 C CA . ALA A 1 679 ? -11.399 4.402 -3.326 1.00 84.25 679 ALA A CA 1
ATOM 5297 C C . ALA A 1 679 ? -12.069 5.309 -4.370 1.00 84.25 679 ALA A C 1
ATOM 5299 O O . ALA A 1 679 ? -13.165 5.814 -4.120 1.00 84.25 679 ALA A O 1
ATOM 5300 N N . TRP A 1 680 ? -11.465 5.482 -5.553 1.00 86.31 680 TRP A N 1
ATOM 5301 C CA . TRP A 1 680 ? -12.088 6.240 -6.643 1.00 86.31 680 TRP A CA 1
ATOM 5302 C C . TRP A 1 680 ? -13.370 5.568 -7.148 1.00 86.31 680 TRP A C 1
ATOM 5304 O O . TRP A 1 680 ? -14.398 6.233 -7.237 1.00 86.31 680 TRP A O 1
ATOM 5314 N N . LEU A 1 681 ? -13.353 4.252 -7.391 1.00 83.25 681 LEU A N 1
ATOM 5315 C CA . LEU A 1 681 ? -14.532 3.495 -7.837 1.00 83.25 681 LEU A CA 1
ATOM 5316 C C . LEU A 1 681 ? -15.666 3.530 -6.800 1.00 83.25 681 LEU A C 1
ATOM 5318 O O . LEU A 1 681 ? -16.833 3.677 -7.167 1.00 83.25 681 LEU A O 1
ATOM 5322 N N . LYS A 1 682 ? -15.335 3.466 -5.504 1.00 84.31 682 LYS A N 1
ATOM 5323 C CA . LYS A 1 682 ? -16.296 3.641 -4.403 1.00 84.31 682 LYS A CA 1
ATOM 5324 C C . LYS A 1 682 ? -16.890 5.054 -4.379 1.00 84.31 682 LYS A C 1
ATOM 5326 O O . LYS A 1 682 ? -18.099 5.191 -4.210 1.00 84.31 682 LYS A O 1
ATOM 5331 N N . CYS A 1 683 ? -16.088 6.095 -4.614 1.00 86.62 683 CYS A N 1
ATOM 5332 C CA . CYS A 1 683 ? -16.599 7.463 -4.753 1.00 86.62 683 CYS A CA 1
ATOM 5333 C C . CYS A 1 683 ? -17.490 7.609 -5.999 1.00 86.62 683 CYS A C 1
ATOM 5335 O O . CYS A 1 683 ? -18.597 8.129 -5.891 1.00 86.62 683 CYS A O 1
ATOM 5337 N N . TYR A 1 684 ? -17.068 7.089 -7.156 1.00 83.81 684 TYR A N 1
ATOM 5338 C CA . TYR A 1 684 ? -17.843 7.113 -8.401 1.00 83.81 684 TYR A CA 1
ATOM 5339 C C . TYR A 1 684 ? -19.216 6.451 -8.227 1.00 83.81 684 TYR A C 1
ATOM 5341 O O . TYR A 1 684 ? -20.232 7.033 -8.597 1.00 83.81 684 TYR A O 1
ATOM 5349 N N . PHE A 1 685 ? -19.267 5.281 -7.582 1.00 82.75 685 PHE A N 1
ATOM 5350 C CA . PHE A 1 685 ? -20.518 4.594 -7.251 1.00 82.75 685 PHE A CA 1
ATOM 5351 C C . PHE A 1 685 ? -21.424 5.417 -6.318 1.00 82.75 685 PHE A C 1
ATOM 5353 O O . PHE A 1 685 ? -22.638 5.449 -6.510 1.00 82.75 685 PHE A O 1
ATOM 5360 N N . MET A 1 686 ? -20.852 6.099 -5.319 1.00 85.94 686 MET A N 1
ATOM 5361 C CA . MET A 1 686 ? -21.621 6.883 -4.343 1.00 85.94 686 MET A CA 1
ATOM 5362 C C . MET A 1 686 ? -22.064 8.259 -4.848 1.00 85.94 686 MET A C 1
ATOM 5364 O O . MET A 1 686 ? -22.979 8.836 -4.259 1.00 85.94 686 MET A O 1
ATOM 5368 N N . ARG A 1 687 ? -21.469 8.793 -5.926 1.00 84.88 687 ARG A N 1
ATOM 5369 C CA . ARG A 1 687 ? -21.884 10.066 -6.549 1.00 84.88 687 ARG A CA 1
ATOM 5370 C C . ARG A 1 687 ? -23.377 10.057 -6.871 1.00 84.88 687 ARG A C 1
ATOM 5372 O O . ARG A 1 687 ? -24.096 10.991 -6.531 1.00 84.88 687 ARG A O 1
ATOM 5379 N N . ASP A 1 688 ? 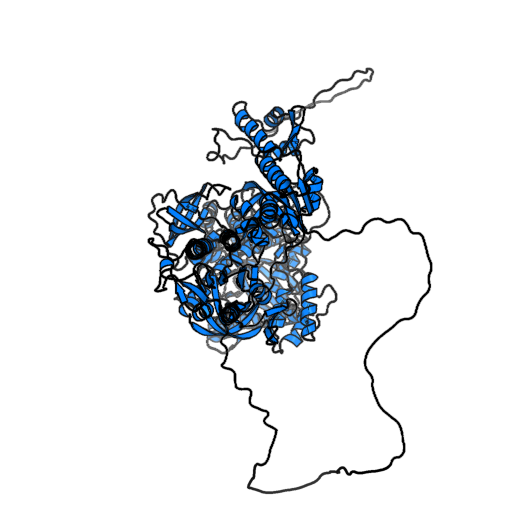-23.842 8.955 -7.443 1.00 84.06 688 ASP A N 1
ATOM 5380 C CA . ASP A 1 688 ? -25.229 8.768 -7.862 1.00 84.06 688 ASP A CA 1
ATOM 5381 C C . ASP A 1 688 ? -26.156 8.420 -6.665 1.00 84.06 688 ASP A C 1
ATOM 5383 O O . ASP A 1 688 ? -27.340 8.141 -6.851 1.00 84.06 688 ASP A O 1
ATOM 5387 N N . LYS A 1 689 ? -25.624 8.435 -5.427 1.00 85.44 689 LYS A N 1
ATOM 5388 C CA . LYS A 1 689 ? -26.316 8.150 -4.153 1.00 85.44 689 LYS A CA 1
ATOM 5389 C C . LYS A 1 689 ? -26.354 9.331 -3.176 1.00 85.44 689 LYS A C 1
ATOM 5391 O O . LYS A 1 689 ? -26.709 9.157 -2.010 1.00 85.44 689 LYS A O 1
ATOM 5396 N N . LEU A 1 690 ? -26.013 10.537 -3.634 1.00 90.12 690 LEU A N 1
ATOM 5397 C CA . LEU A 1 690 ? -26.138 11.769 -2.848 1.00 90.12 690 LEU A CA 1
ATOM 5398 C C . LEU A 1 690 ? -27.564 11.945 -2.294 1.00 90.12 690 LEU A C 1
ATOM 5400 O O . LEU A 1 690 ? -28.547 11.851 -3.024 1.00 90.12 690 LEU A O 1
ATOM 5404 N N . GLY A 1 691 ? -27.670 12.217 -0.992 1.00 90.06 691 GLY A N 1
ATOM 5405 C CA . GLY A 1 691 ? -28.939 12.386 -0.279 1.00 90.06 691 GLY A CA 1
ATOM 5406 C C . GLY A 1 691 ? -29.608 11.096 0.216 1.00 90.06 691 GLY A C 1
ATOM 5407 O O . GLY A 1 691 ? -30.531 11.193 1.025 1.00 90.06 691 GLY A O 1
ATOM 5408 N N . GLU A 1 692 ? -29.156 9.905 -0.188 1.00 91.31 692 GLU A N 1
ATOM 5409 C CA . GLU A 1 692 ? -29.687 8.641 0.345 1.00 91.31 692 GLU A CA 1
ATOM 5410 C C . GLU A 1 692 ? -29.189 8.358 1.777 1.00 91.31 692 GLU A C 1
ATOM 5412 O O . GLU A 1 692 ? -28.088 8.761 2.164 1.00 91.31 692 GLU A O 1
ATOM 5417 N N . GLU A 1 693 ? -30.004 7.651 2.568 1.00 94.25 693 GLU A N 1
ATOM 5418 C CA . GLU A 1 693 ? -29.668 7.205 3.927 1.00 94.25 693 GLU A CA 1
ATOM 5419 C C . GLU A 1 693 ? -29.226 5.737 3.958 1.00 94.25 693 GLU A C 1
ATOM 5421 O O . GLU A 1 693 ? -29.845 4.872 3.337 1.00 94.25 693 GLU A O 1
ATOM 5426 N N . TYR A 1 694 ? -28.209 5.445 4.766 1.00 92.19 694 TYR A N 1
ATOM 5427 C CA . TYR A 1 694 ? -27.633 4.116 4.936 1.00 92.19 694 TYR A CA 1
ATOM 5428 C C . TYR A 1 694 ? -27.440 3.754 6.412 1.00 92.19 694 TYR A C 1
ATOM 5430 O O . TYR A 1 694 ? -27.134 4.599 7.259 1.00 92.19 694 TYR A O 1
ATOM 5438 N N . GLY A 1 695 ? -27.581 2.461 6.710 1.00 92.56 695 GLY A N 1
ATOM 5439 C CA . GLY A 1 695 ? -27.035 1.862 7.925 1.00 92.56 695 GLY A CA 1
ATOM 5440 C C . GLY A 1 695 ? -25.523 1.680 7.799 1.00 92.56 695 GLY A C 1
ATOM 5441 O O . GLY A 1 695 ? -25.016 1.319 6.732 1.00 92.56 695 GLY A O 1
ATOM 5442 N N . GLY A 1 696 ? -24.803 1.948 8.885 1.00 90.25 696 GLY A N 1
ATOM 5443 C CA . GLY A 1 696 ? -23.368 1.726 8.939 1.00 90.25 696 GLY A CA 1
ATOM 5444 C C . GLY A 1 696 ? -22.833 1.532 10.351 1.00 90.25 696 GLY A C 1
ATOM 5445 O O . GLY A 1 696 ? -23.525 1.696 11.360 1.00 90.25 696 GLY A O 1
ATOM 5446 N N . MET A 1 697 ? -21.557 1.180 10.404 1.00 89.44 697 MET A N 1
ATOM 5447 C CA . MET A 1 697 ? -20.788 0.934 11.613 1.00 89.44 697 MET A CA 1
ATOM 5448 C C . MET A 1 697 ? -19.598 1.893 11.655 1.00 89.44 697 MET A C 1
ATOM 5450 O O . MET A 1 697 ? -18.923 2.076 10.645 1.00 89.44 697 MET A O 1
ATOM 5454 N N . ILE A 1 698 ? -19.309 2.495 12.810 1.00 91.12 698 ILE A N 1
ATOM 5455 C CA . ILE A 1 698 ? -18.127 3.351 12.965 1.00 91.12 698 ILE A CA 1
ATOM 5456 C C . ILE A 1 698 ? -16.856 2.508 12.777 1.00 91.12 698 ILE A C 1
ATOM 5458 O O . ILE A 1 698 ? -16.555 1.628 13.584 1.00 91.12 698 ILE A O 1
ATOM 5462 N N . SER A 1 699 ? -16.101 2.781 11.719 1.00 85.00 699 SER A N 1
ATOM 5463 C CA . SER A 1 699 ? -14.860 2.095 11.331 1.00 85.00 699 SER A CA 1
ATOM 5464 C C . SER A 1 699 ? -13.605 2.796 11.863 1.00 85.00 699 SER A C 1
ATOM 5466 O O . SER A 1 699 ? -12.557 2.167 12.059 1.00 85.00 699 SER A O 1
ATOM 5468 N N . GLY A 1 700 ? -13.705 4.089 12.175 1.00 86.44 700 GLY A N 1
ATOM 5469 C CA . GLY A 1 700 ? -12.619 4.891 12.728 1.00 86.44 700 GLY A CA 1
ATOM 5470 C C . GLY A 1 700 ? -13.129 6.083 13.530 1.00 86.44 700 GLY A C 1
ATOM 5471 O O . GLY A 1 700 ? -14.213 6.599 13.281 1.00 86.44 700 GLY A O 1
ATOM 5472 N N . VAL A 1 701 ? -12.331 6.535 14.494 1.00 90.06 701 VAL A N 1
ATOM 5473 C CA . VAL A 1 701 ? -12.618 7.710 15.326 1.00 90.06 701 VAL A CA 1
ATOM 5474 C C . VAL A 1 701 ? -11.356 8.566 15.357 1.00 90.06 701 VAL A C 1
ATOM 5476 O O . VAL A 1 701 ? -10.261 8.034 15.519 1.00 90.06 701 VAL A O 1
ATOM 5479 N N . THR A 1 702 ? -11.491 9.877 15.162 1.00 89.25 702 THR A N 1
ATOM 5480 C CA . THR A 1 702 ? -10.374 10.832 15.135 1.00 89.25 702 THR A CA 1
ATOM 5481 C C . THR A 1 702 ? -10.755 12.127 15.863 1.00 89.25 702 THR A C 1
ATOM 5483 O O . THR A 1 702 ? -11.941 12.396 16.051 1.00 89.25 702 THR A O 1
ATOM 5486 N N . PRO A 1 703 ? -9.796 13.007 16.206 1.00 87.06 703 PRO A N 1
ATOM 5487 C CA . PRO A 1 703 ? -10.102 14.326 16.772 1.00 87.06 703 PRO A CA 1
ATOM 5488 C C . PRO A 1 703 ? -10.988 15.237 15.899 1.00 87.06 703 PRO A C 1
ATOM 5490 O O . PRO A 1 703 ? -11.494 16.239 16.394 1.00 87.06 703 PRO A O 1
ATOM 5493 N N . PHE A 1 704 ? -11.157 14.926 14.609 1.00 89.12 704 PHE A N 1
ATOM 5494 C CA . PHE A 1 704 ? -11.924 15.728 13.649 1.00 89.12 704 PHE A CA 1
ATOM 5495 C C . PHE A 1 704 ? -13.201 15.036 13.141 1.00 89.12 704 PHE A C 1
ATOM 5497 O O . PHE A 1 704 ? -13.908 15.610 12.315 1.00 89.12 704 PHE A O 1
ATOM 5504 N N . GLY A 1 705 ? -13.541 13.833 13.614 1.00 92.38 705 GLY A N 1
ATOM 5505 C CA . GLY A 1 705 ? -14.779 13.152 13.227 1.00 92.38 705 GLY A CA 1
ATOM 5506 C C . GLY A 1 705 ? -14.746 11.637 13.405 1.00 92.38 705 GLY A C 1
ATOM 5507 O O . GLY A 1 705 ? -13.827 11.072 13.996 1.00 92.38 705 GLY A O 1
ATOM 5508 N N . ILE A 1 706 ? -15.768 10.977 12.870 1.00 93.94 706 ILE A N 1
ATOM 5509 C CA . ILE A 1 706 ? -15.869 9.516 12.806 1.00 93.94 706 ILE A CA 1
ATOM 5510 C C . ILE A 1 706 ? -15.923 9.066 11.350 1.00 93.94 706 ILE A C 1
ATOM 5512 O O . ILE A 1 706 ? -16.619 9.664 10.531 1.00 93.94 706 ILE A O 1
ATOM 5516 N N . PHE A 1 707 ? -15.212 7.993 11.036 1.00 93.25 707 PHE A N 1
ATOM 5517 C CA . PHE A 1 707 ? -15.400 7.260 9.794 1.00 93.25 707 PHE A CA 1
ATOM 5518 C C . PHE A 1 707 ? -16.460 6.183 10.015 1.00 93.25 707 PHE A C 1
ATOM 5520 O O . PHE A 1 707 ? -16.492 5.541 11.068 1.00 93.25 707 PHE A O 1
ATOM 5527 N N . VAL A 1 708 ? -17.345 6.016 9.038 1.00 92.44 708 VAL A N 1
ATOM 5528 C CA . VAL A 1 708 ? -18.449 5.056 9.060 1.00 92.44 708 VAL A CA 1
ATOM 5529 C C . VAL A 1 708 ? -18.353 4.189 7.815 1.00 92.44 708 VAL A C 1
ATOM 5531 O O . VAL A 1 708 ? -18.270 4.715 6.709 1.00 92.44 708 VAL A O 1
ATOM 5534 N N . GLN A 1 709 ? -18.399 2.872 7.989 1.00 89.81 709 GLN A N 1
ATOM 5535 C CA . GLN A 1 709 ? -18.480 1.894 6.910 1.00 89.81 709 GLN A CA 1
ATOM 5536 C C . GLN A 1 709 ? -19.934 1.441 6.727 1.00 89.81 709 GLN A C 1
ATOM 5538 O O . GLN A 1 709 ? -20.599 1.075 7.698 1.00 89.81 709 GLN A O 1
ATOM 5543 N N . LEU A 1 710 ? -20.439 1.475 5.493 1.00 86.94 710 LEU A N 1
ATOM 5544 C CA . LEU A 1 710 ? -21.828 1.131 5.168 1.00 86.94 710 LEU A CA 1
ATOM 5545 C C . LEU A 1 710 ? -22.026 -0.390 5.072 1.00 86.94 710 LEU A C 1
ATOM 5547 O O . LEU A 1 710 ? -21.292 -1.060 4.343 1.00 86.94 710 LEU A O 1
ATOM 5551 N N . ASP A 1 711 ? -23.050 -0.917 5.754 1.00 77.25 711 ASP A N 1
ATOM 5552 C CA . ASP A 1 711 ? -23.209 -2.361 6.028 1.00 77.25 711 ASP A CA 1
ATOM 5553 C C . ASP A 1 711 ? -23.231 -3.253 4.776 1.00 77.25 711 ASP A C 1
ATOM 5555 O O . ASP A 1 711 ? -22.678 -4.348 4.782 1.00 77.25 711 ASP A O 1
ATOM 5559 N N . SER A 1 712 ? -23.902 -2.804 3.712 1.00 70.19 712 SER A N 1
ATOM 5560 C CA . SER A 1 712 ? -24.129 -3.598 2.491 1.00 70.19 712 SER A CA 1
ATOM 5561 C C . SER A 1 712 ? -23.213 -3.224 1.326 1.00 70.19 712 SER A C 1
ATOM 5563 O O . SER A 1 712 ? -23.262 -3.875 0.287 1.00 70.19 712 SER A O 1
ATOM 5565 N N . LEU A 1 713 ? -22.418 -2.159 1.468 1.00 70.31 713 LEU A N 1
ATOM 5566 C CA . LEU A 1 713 ? -21.567 -1.627 0.397 1.00 70.31 713 LEU A CA 1
ATOM 5567 C C . LEU A 1 713 ? -20.071 -1.723 0.726 1.00 70.31 713 LEU A C 1
ATOM 5569 O O . LEU A 1 713 ? -19.244 -1.648 -0.178 1.00 70.31 713 LEU A O 1
ATOM 5573 N N . PHE A 1 714 ? -19.705 -1.862 2.007 1.00 75.31 714 PHE A N 1
ATOM 5574 C CA . PHE A 1 714 ? -18.316 -1.833 2.492 1.00 75.31 714 PHE A CA 1
ATOM 5575 C C . PHE A 1 714 ? -17.544 -0.567 2.064 1.00 75.31 714 PHE A C 1
ATOM 5577 O O . PHE A 1 714 ? -16.314 -0.568 1.945 1.00 75.31 714 PHE A O 1
ATOM 5584 N N . ILE A 1 715 ? -18.280 0.525 1.850 1.00 82.81 715 ILE A N 1
ATOM 5585 C CA . ILE A 1 715 ? -17.766 1.857 1.532 1.00 82.81 715 ILE A CA 1
ATOM 5586 C C . ILE A 1 715 ? -17.636 2.652 2.829 1.00 82.81 715 ILE A C 1
ATOM 5588 O O . ILE A 1 715 ? -18.545 2.627 3.656 1.00 82.81 715 ILE A O 1
ATOM 5592 N N . GLU A 1 716 ? -16.511 3.341 2.996 1.00 86.88 716 GLU A N 1
ATOM 5593 C CA . GLU A 1 716 ? -16.204 4.181 4.153 1.00 86.88 716 GLU A CA 1
ATOM 5594 C C . GLU A 1 716 ? -16.359 5.669 3.801 1.00 86.88 716 GLU A C 1
ATOM 5596 O O . GLU A 1 716 ? -15.999 6.093 2.702 1.00 86.88 716 GLU A O 1
ATOM 5601 N N . GLY A 1 717 ? -16.889 6.463 4.732 1.00 91.62 717 GLY A N 1
ATOM 5602 C CA . GLY A 1 717 ? -17.041 7.914 4.593 1.00 91.62 717 GLY A CA 1
ATOM 5603 C C . GLY A 1 717 ? -16.972 8.640 5.937 1.00 91.62 717 GLY A C 1
ATOM 5604 O O . GLY A 1 717 ? -17.137 8.033 6.998 1.00 91.62 717 GLY A O 1
ATOM 5605 N N . LEU A 1 718 ? -16.687 9.942 5.903 1.00 95.44 718 LEU A N 1
ATOM 5606 C CA . LEU A 1 718 ? -16.395 10.766 7.079 1.00 95.44 718 LEU A CA 1
ATOM 5607 C C . LEU A 1 718 ? -17.631 11.546 7.548 1.00 95.44 718 LEU A C 1
ATOM 5609 O O . LEU A 1 718 ? -18.097 12.448 6.856 1.00 95.44 718 LEU A O 1
ATOM 5613 N N . VAL A 1 719 ? -18.099 11.297 8.773 1.00 95.25 719 VAL A N 1
ATOM 5614 C CA . VAL A 1 719 ? -18.918 12.274 9.506 1.00 95.25 719 VAL A CA 1
ATOM 5615 C C . VAL A 1 719 ? -17.968 13.192 10.274 1.00 95.25 719 VAL A C 1
ATOM 5617 O O . VAL A 1 719 ? -17.431 12.831 11.326 1.00 95.25 719 VAL A O 1
ATOM 5620 N N . HIS A 1 720 ? -17.738 14.390 9.739 1.00 93.31 720 HIS A N 1
ATOM 5621 C CA . HIS A 1 720 ? -16.897 15.399 10.385 1.00 93.31 720 HIS A CA 1
ATOM 5622 C C . HIS A 1 720 ? -17.490 15.832 11.740 1.00 93.31 720 HIS A C 1
ATOM 5624 O O . HIS A 1 720 ? -18.710 15.869 11.910 1.00 93.31 720 HIS A O 1
ATOM 5630 N N . VAL A 1 721 ? -16.643 16.215 12.703 1.00 89.62 721 VAL A N 1
ATOM 5631 C CA . VAL A 1 721 ? -17.036 16.556 14.089 1.00 89.62 721 VAL A CA 1
ATOM 5632 C C . VAL A 1 721 ? -18.154 17.608 14.161 1.00 89.62 721 VAL A C 1
ATOM 5634 O O . VAL A 1 721 ? -19.005 17.566 15.046 1.00 89.62 721 VAL A O 1
ATOM 5637 N N . THR A 1 722 ? -18.220 18.508 13.178 1.00 87.75 722 THR A N 1
ATOM 5638 C CA . THR A 1 722 ? -19.262 19.540 13.058 1.00 87.75 722 THR A CA 1
ATOM 5639 C C . THR A 1 722 ? -20.664 19.008 12.761 1.00 87.75 722 THR A C 1
ATOM 5641 O O . THR A 1 722 ? -21.632 19.701 13.062 1.00 87.75 722 THR A O 1
ATOM 5644 N N . GLU A 1 723 ? -20.777 17.818 12.168 1.00 87.62 723 GLU A N 1
ATOM 5645 C CA . GLU A 1 723 ? -22.043 17.151 11.822 1.00 87.62 723 GLU A CA 1
ATOM 5646 C C . GLU A 1 723 ? -22.490 16.168 12.931 1.00 87.62 723 GLU A C 1
ATOM 5648 O O . GLU A 1 723 ? -23.611 15.659 12.903 1.00 87.62 723 GLU A O 1
ATOM 5653 N N . LEU A 1 724 ? -21.657 15.938 13.962 1.00 85.12 724 LEU A N 1
ATOM 5654 C CA . LEU A 1 724 ? -22.031 15.167 15.157 1.00 85.12 724 LEU A CA 1
ATOM 5655 C C . LEU A 1 724 ? -23.051 15.921 16.023 1.00 85.12 724 LEU A C 1
ATOM 5657 O O . LEU A 1 724 ? -24.029 15.341 16.508 1.00 85.12 724 LEU A O 1
ATOM 5661 N N . GLY A 1 725 ? -22.855 17.232 16.208 1.00 79.38 725 GLY A N 1
ATOM 5662 C CA . GLY A 1 725 ? -23.805 18.099 16.902 1.00 79.38 725 GLY A CA 1
ATOM 5663 C C . GLY A 1 725 ? -23.212 19.339 17.565 1.00 79.38 725 GLY A C 1
ATOM 5664 O O . GLY A 1 725 ? -22.009 19.565 17.563 1.00 79.38 725 GLY A O 1
ATOM 5665 N N . ALA A 1 726 ? -24.092 20.123 18.194 1.00 76.75 726 ALA A N 1
ATOM 5666 C CA . ALA A 1 726 ? -23.734 21.278 19.017 1.00 76.75 726 ALA A CA 1
ATOM 5667 C C . ALA A 1 726 ? -23.239 20.858 20.420 1.00 76.75 726 ALA A C 1
ATOM 5669 O O . ALA A 1 726 ? -23.916 21.078 21.432 1.00 76.75 726 ALA A O 1
ATOM 5670 N N . ASP A 1 727 ? -22.072 20.222 20.469 1.00 83.75 727 ASP A N 1
ATOM 5671 C CA . ASP A 1 727 ? -21.336 19.895 21.692 1.00 83.75 727 ASP A CA 1
ATOM 5672 C C . ASP A 1 727 ? -19.821 19.956 21.435 1.00 83.75 727 ASP A C 1
ATOM 5674 O O . ASP A 1 727 ? -19.383 19.874 20.287 1.00 83.75 727 ASP A O 1
ATOM 5678 N N . TYR A 1 728 ? -19.023 20.095 22.493 1.00 83.62 728 TYR A N 1
ATOM 5679 C CA . TYR A 1 728 ? -17.571 19.972 22.406 1.00 83.62 728 TYR A CA 1
ATOM 5680 C C . TYR A 1 728 ? -17.195 18.495 22.546 1.00 83.62 728 TYR A C 1
ATOM 5682 O O . TYR A 1 728 ? -17.447 17.887 23.586 1.00 83.62 728 TYR A O 1
ATOM 5690 N N . PHE A 1 729 ? -16.638 17.899 21.491 1.00 88.88 729 PHE A N 1
ATOM 5691 C CA . PHE A 1 729 ? -16.266 16.485 21.483 1.00 88.88 729 PHE A CA 1
ATOM 5692 C C . PHE A 1 729 ? -14.790 16.309 21.839 1.00 88.88 729 PHE A C 1
ATOM 5694 O O . PHE A 1 729 ? -13.905 16.680 21.070 1.00 88.88 729 PHE A O 1
ATOM 5701 N N . GLN A 1 730 ? -14.529 15.706 22.996 1.00 88.69 730 GLN A N 1
ATOM 5702 C CA . GLN A 1 730 ? -13.192 15.297 23.413 1.00 88.69 730 GLN A CA 1
ATOM 5703 C C . GLN A 1 730 ? -12.875 13.913 22.827 1.00 88.69 730 GLN A C 1
ATOM 5705 O O . GLN A 1 730 ? -13.698 13.000 22.917 1.00 88.69 730 GLN A O 1
ATOM 5710 N N . TYR A 1 731 ? -11.692 13.755 22.229 1.00 89.69 731 TYR A N 1
ATOM 5711 C CA . TYR A 1 731 ? -11.200 12.471 21.724 1.00 89.69 731 TYR A CA 1
ATOM 5712 C C . TYR A 1 731 ? -10.426 11.731 22.818 1.00 89.69 731 TYR A C 1
ATOM 5714 O O . TYR A 1 731 ? -9.407 12.223 23.301 1.00 89.69 731 TYR A O 1
ATOM 5722 N N . ASP A 1 732 ? -10.903 10.547 23.193 1.00 84.62 732 ASP A N 1
ATOM 5723 C CA . ASP A 1 732 ? -10.186 9.618 24.063 1.00 84.62 732 ASP A CA 1
ATOM 5724 C C . ASP A 1 732 ? -9.504 8.554 23.196 1.00 84.62 732 ASP A C 1
ATOM 5726 O O . ASP A 1 732 ? -10.130 7.605 22.714 1.00 84.62 732 ASP A O 1
ATOM 5730 N N . GLU A 1 733 ? -8.201 8.738 22.997 1.00 79.31 733 GLU A N 1
ATOM 5731 C CA . GLU A 1 733 ? -7.351 7.867 22.186 1.00 79.31 733 GLU A CA 1
ATOM 5732 C C . GLU A 1 733 ? -7.250 6.440 22.741 1.00 79.31 733 GLU A C 1
ATOM 5734 O O . GLU A 1 733 ? -7.183 5.480 21.976 1.00 79.31 733 GLU A O 1
ATOM 5739 N N . ILE A 1 734 ? -7.311 6.274 24.067 1.00 76.25 734 ILE A N 1
ATOM 5740 C CA . ILE A 1 734 ? -7.238 4.955 24.702 1.00 76.25 734 ILE A CA 1
ATOM 5741 C C . ILE A 1 734 ? -8.529 4.179 24.442 1.00 76.25 734 ILE A C 1
ATOM 5743 O O . ILE A 1 734 ? -8.467 2.990 24.147 1.00 76.25 734 ILE A O 1
ATOM 5747 N N . LYS A 1 735 ? -9.697 4.829 24.531 1.00 75.75 735 LYS A N 1
ATOM 5748 C CA . LYS A 1 735 ? -11.003 4.195 24.277 1.00 75.75 735 LYS A CA 1
ATOM 5749 C C . LYS A 1 735 ? -11.417 4.163 22.806 1.00 75.75 735 LYS A C 1
ATOM 5751 O O . LYS A 1 735 ? -12.366 3.451 22.492 1.00 75.75 735 LYS A O 1
ATOM 5756 N N . ASN A 1 736 ? -10.747 4.921 21.933 1.00 80.12 736 ASN A N 1
ATOM 5757 C CA . ASN A 1 736 ? -11.205 5.200 20.567 1.00 80.12 736 ASN A CA 1
ATOM 5758 C C . ASN A 1 736 ? -12.664 5.726 20.573 1.00 80.12 736 ASN A C 1
ATOM 5760 O O . ASN A 1 736 ? -13.531 5.208 19.864 1.00 80.12 736 ASN A O 1
ATOM 5764 N N . GLU A 1 737 ? -12.944 6.739 21.410 1.00 88.25 737 GLU A N 1
ATOM 5765 C CA . GLU A 1 737 ? -14.259 7.401 21.487 1.00 88.25 737 GLU A CA 1
ATOM 5766 C C . GLU A 1 737 ? -14.165 8.925 21.319 1.00 88.25 737 GLU A C 1
ATOM 5768 O O . GLU A 1 737 ? -13.293 9.569 21.900 1.00 88.25 737 GLU A O 1
ATOM 5773 N N . LEU A 1 738 ? -15.096 9.514 20.559 1.00 91.50 738 LEU A N 1
ATOM 5774 C CA . LEU A 1 738 ? -15.414 10.941 20.658 1.00 91.50 738 LEU A CA 1
ATOM 5775 C C . LEU A 1 738 ? -16.555 11.100 21.661 1.00 91.50 738 LEU A C 1
ATOM 5777 O O . LEU A 1 738 ? -17.644 10.555 21.460 1.00 91.50 738 LEU A O 1
ATOM 5781 N N . ARG A 1 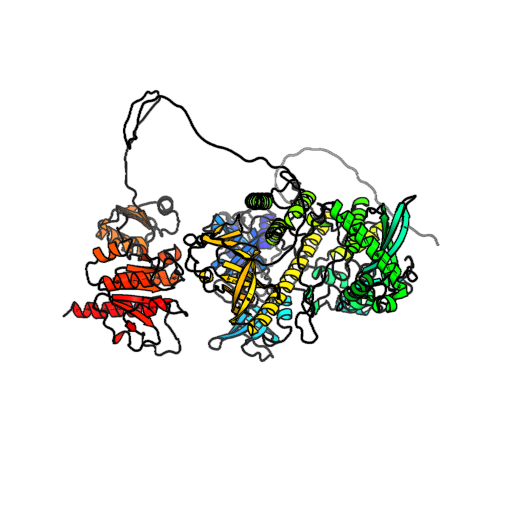739 ? -16.320 11.857 22.733 1.00 91.44 739 ARG A N 1
ATOM 5782 C CA . ARG A 1 739 ? -17.290 12.093 23.805 1.00 91.44 739 ARG A CA 1
ATOM 5783 C C . ARG A 1 739 ? -17.672 13.567 23.888 1.00 91.44 739 ARG A C 1
ATOM 5785 O O . ARG A 1 739 ? -16.822 14.414 24.139 1.00 91.44 739 ARG A O 1
ATOM 5792 N N . GLY A 1 740 ? -18.962 13.848 23.738 1.00 90.88 740 GLY A N 1
ATOM 5793 C CA . GLY A 1 740 ? -19.545 15.166 23.961 1.00 90.88 740 GLY A CA 1
ATOM 5794 C C . GLY A 1 740 ? -19.496 15.546 25.441 1.00 90.88 740 GLY A C 1
ATOM 5795 O O . GLY A 1 740 ? -19.990 14.804 26.297 1.00 90.88 740 GLY A O 1
ATOM 5796 N N . GLU A 1 741 ? -18.882 16.685 25.748 1.00 85.62 741 GLU A N 1
ATOM 5797 C CA . GLU A 1 741 ? -18.645 17.162 27.111 1.00 85.62 741 GLU A CA 1
ATOM 5798 C C . GLU A 1 741 ? -19.949 17.537 27.832 1.00 85.62 741 GLU A C 1
ATOM 5800 O O . GLU A 1 741 ? -20.154 17.149 28.984 1.00 85.62 741 GLU A O 1
ATOM 5805 N N . ARG A 1 742 ? -20.866 18.234 27.146 1.00 83.31 742 ARG A N 1
ATOM 5806 C CA . ARG A 1 742 ? -22.126 18.735 27.723 1.00 83.31 742 ARG A CA 1
ATOM 5807 C C . ARG A 1 742 ? -23.276 17.737 27.619 1.00 83.31 742 ARG A C 1
ATOM 5809 O O . ARG A 1 742 ? -24.155 17.725 28.476 1.00 83.31 742 ARG A O 1
ATOM 5816 N N . THR A 1 743 ? -23.318 16.940 26.553 1.00 85.31 743 THR A N 1
ATOM 5817 C CA . THR A 1 743 ? -24.405 15.983 26.282 1.00 85.31 743 THR A CA 1
ATOM 5818 C C . THR A 1 743 ? -24.117 14.582 26.813 1.00 85.31 743 THR A C 1
ATOM 5820 O O . THR A 1 743 ? -25.050 13.804 27.000 1.00 85.31 743 THR A O 1
ATOM 5823 N N . GLY A 1 744 ? -22.845 14.229 27.026 1.00 83.62 744 GLY A N 1
ATOM 5824 C CA . GLY A 1 744 ? -22.432 12.869 27.373 1.00 83.62 744 GLY A CA 1
ATOM 5825 C C . GLY A 1 744 ? -22.601 11.843 26.243 1.00 83.62 744 GLY A C 1
ATOM 5826 O O . GLY A 1 744 ? -22.342 10.658 26.473 1.00 83.62 744 GLY A O 1
ATOM 5827 N N . ILE A 1 745 ? -23.014 12.274 25.042 1.00 87.38 745 ILE A N 1
ATOM 5828 C CA . ILE A 1 745 ? -23.083 11.426 23.844 1.00 87.38 745 ILE A CA 1
ATOM 5829 C C . ILE A 1 745 ? -21.678 10.909 23.539 1.00 87.38 745 ILE A C 1
ATOM 5831 O O . ILE A 1 745 ? -20.693 11.638 23.663 1.00 87.38 745 ILE A O 1
ATOM 5835 N N . ARG A 1 746 ? -21.583 9.641 23.147 1.00 89.69 746 ARG A N 1
ATOM 5836 C CA . ARG A 1 746 ? -20.336 8.997 22.741 1.00 89.69 746 ARG A CA 1
ATOM 5837 C C . ARG A 1 746 ? -20.512 8.393 21.361 1.00 89.69 746 ARG A C 1
ATOM 5839 O O . ARG A 1 746 ? -21.577 7.860 21.070 1.00 89.69 746 ARG A O 1
ATOM 5846 N N . PHE A 1 747 ? -19.458 8.478 20.564 1.00 91.19 747 PHE A N 1
ATOM 5847 C CA . PHE A 1 747 ? -19.315 7.781 19.297 1.00 91.19 747 PHE A CA 1
ATOM 5848 C C . PHE A 1 747 ? -18.055 6.920 19.388 1.00 91.19 747 PHE A C 1
ATOM 5850 O O . PHE A 1 747 ? -16.944 7.455 19.449 1.00 91.19 747 PHE A O 1
ATOM 5857 N N . ARG A 1 748 ? -18.232 5.600 19.475 1.00 88.12 748 ARG A N 1
ATOM 5858 C CA . ARG A 1 748 ? -17.156 4.609 19.631 1.00 88.12 748 ARG A CA 1
ATOM 5859 C C . ARG A 1 748 ? -16.938 3.791 18.372 1.00 88.12 748 ARG A C 1
ATOM 5861 O O . ARG A 1 748 ? -17.848 3.595 17.573 1.00 88.12 748 ARG A O 1
ATOM 5868 N N . LEU A 1 749 ? -15.735 3.241 18.254 1.00 85.06 749 LEU A N 1
ATOM 5869 C CA . LEU A 1 749 ? -15.421 2.217 17.265 1.00 85.06 749 LEU A CA 1
ATOM 5870 C C . LEU A 1 749 ? -16.444 1.054 17.319 1.00 85.06 749 LEU A C 1
ATOM 5872 O O . LEU A 1 749 ? -16.858 0.606 18.385 1.00 85.06 749 LEU A O 1
ATOM 5876 N N . SER A 1 750 ? -16.883 0.609 16.144 1.00 82.62 750 SER A N 1
ATOM 5877 C CA . SER A 1 750 ? -17.963 -0.356 15.886 1.00 82.62 750 SER A CA 1
ATOM 5878 C C . SER A 1 750 ? -19.368 -0.028 16.423 1.00 82.62 750 SER A C 1
ATOM 5880 O O . SER A 1 750 ? -20.262 -0.872 16.337 1.00 82.62 750 SER A O 1
ATOM 5882 N N . GLU A 1 751 ? -19.623 1.185 16.919 1.00 87.38 751 GLU A N 1
ATOM 5883 C CA . GLU A 1 751 ? -20.982 1.633 17.248 1.00 87.38 751 GLU A CA 1
ATOM 5884 C C . GLU A 1 751 ? -21.808 1.795 15.953 1.00 87.38 751 GLU A C 1
ATOM 5886 O O . GLU A 1 751 ? -21.296 2.252 14.927 1.00 87.38 751 GLU A O 1
ATOM 5891 N N . ARG A 1 752 ? -23.076 1.361 15.963 1.00 89.75 752 ARG A N 1
ATOM 5892 C CA . ARG A 1 752 ? -23.950 1.403 14.776 1.00 89.75 752 ARG A CA 1
ATOM 5893 C C . ARG A 1 752 ? -24.662 2.747 14.680 1.00 89.75 752 ARG A C 1
ATOM 5895 O O . ARG A 1 752 ? -25.216 3.229 15.665 1.00 89.75 752 ARG A O 1
ATOM 5902 N N . VAL A 1 753 ? -24.671 3.325 13.485 1.00 92.56 753 VAL A N 1
ATOM 5903 C CA . VAL A 1 753 ? -25.222 4.654 13.191 1.00 92.56 753 VAL A CA 1
ATOM 5904 C C . VAL A 1 753 ? -26.011 4.632 11.880 1.00 92.56 753 VAL A C 1
ATOM 5906 O O . VAL A 1 753 ? -25.802 3.761 11.034 1.00 92.56 753 VAL A O 1
ATOM 5909 N N . ARG A 1 754 ? -26.909 5.605 11.691 1.00 94.12 754 ARG A N 1
ATOM 5910 C CA . ARG A 1 754 ? -27.471 5.919 10.371 1.00 94.12 754 ARG A CA 1
ATOM 5911 C C . ARG A 1 754 ? -26.848 7.195 9.830 1.00 94.12 754 ARG A C 1
ATOM 5913 O O . ARG A 1 754 ? -26.703 8.176 10.561 1.00 94.12 754 ARG A O 1
ATOM 5920 N N . VAL A 1 755 ? -26.472 7.167 8.558 1.00 94.56 755 VAL A N 1
ATOM 5921 C CA . VAL A 1 755 ? -25.793 8.272 7.879 1.00 94.56 755 VAL A CA 1
ATOM 5922 C C . VAL A 1 755 ? -26.431 8.579 6.532 1.00 94.56 755 VAL A C 1
ATOM 5924 O O . VAL A 1 755 ? -26.867 7.675 5.828 1.00 94.56 755 VAL A O 1
ATOM 5927 N N . GLN A 1 756 ? -26.466 9.859 6.174 1.00 94.56 756 GLN A N 1
ATOM 5928 C CA . GLN A 1 756 ? -26.876 10.341 4.861 1.00 94.56 756 GLN A CA 1
ATOM 5929 C C . GLN A 1 756 ? -25.639 10.737 4.051 1.00 94.56 756 GLN A C 1
ATOM 5931 O O . GLN A 1 756 ? -24.741 11.398 4.584 1.00 94.56 756 GLN A O 1
ATOM 5936 N N . VAL A 1 757 ? -25.605 10.380 2.765 1.00 94.12 757 VAL A N 1
ATOM 5937 C CA . VAL A 1 757 ? -24.550 10.803 1.828 1.00 94.12 757 VAL A CA 1
ATOM 5938 C C . VAL A 1 757 ? -24.670 12.310 1.588 1.00 94.12 757 VAL A C 1
ATOM 5940 O O . VAL A 1 757 ? -25.638 12.753 0.971 1.00 94.12 757 VAL A O 1
ATOM 5943 N N . SER A 1 758 ? -23.728 13.114 2.094 1.00 93.12 758 SER A N 1
ATOM 5944 C CA . SER A 1 758 ? -23.843 14.584 2.077 1.00 93.12 758 SER A CA 1
ATOM 5945 C C . SER A 1 758 ? -22.985 15.255 1.002 1.00 93.12 758 SER A C 1
ATOM 5947 O O . SER A 1 758 ? -23.414 16.257 0.429 1.00 93.12 758 SER A O 1
ATOM 5949 N N . ARG A 1 759 ? -21.808 14.695 0.700 1.00 92.75 759 ARG A N 1
ATOM 5950 C CA . ARG A 1 759 ? -20.928 15.090 -0.410 1.00 92.75 759 ARG A CA 1
ATOM 5951 C C . ARG A 1 759 ? -20.133 13.878 -0.888 1.00 92.75 759 ARG A C 1
ATOM 5953 O O . ARG A 1 759 ? -19.784 12.999 -0.106 1.00 92.75 759 ARG A O 1
ATOM 5960 N N . VAL A 1 760 ? -19.821 13.864 -2.177 1.00 90.62 760 VAL A N 1
ATOM 5961 C CA . VAL A 1 760 ? -18.874 12.936 -2.800 1.00 90.62 760 VAL A CA 1
ATOM 5962 C C . VAL A 1 760 ? -17.874 13.777 -3.579 1.00 90.62 760 VAL A C 1
ATOM 5964 O O . VAL A 1 760 ? -18.265 14.701 -4.290 1.00 90.62 760 VAL A O 1
ATOM 5967 N N . ASP A 1 761 ? -16.592 13.481 -3.411 1.00 87.06 761 ASP A N 1
ATOM 5968 C CA . ASP A 1 761 ? -15.483 14.251 -3.958 1.00 87.06 761 ASP A CA 1
ATOM 5969 C C . ASP A 1 761 ? -14.507 13.298 -4.660 1.00 87.06 761 ASP A C 1
ATOM 5971 O O . ASP A 1 761 ? -13.782 12.538 -4.012 1.00 87.06 761 ASP A O 1
ATOM 5975 N N . LEU A 1 762 ? -14.549 13.288 -5.995 1.00 81.50 762 LEU A N 1
ATOM 5976 C CA . LEU A 1 762 ? -13.763 12.370 -6.827 1.00 81.50 762 LEU A CA 1
ATOM 5977 C C . LEU A 1 762 ? -12.273 12.741 -6.834 1.00 81.50 762 LEU A C 1
ATOM 5979 O O . LEU A 1 762 ? -11.429 11.852 -6.718 1.00 81.50 762 LEU A O 1
ATOM 5983 N N . ASP A 1 763 ? -11.964 14.038 -6.897 1.00 78.19 763 ASP A N 1
ATOM 5984 C CA . ASP A 1 763 ? -10.600 14.583 -6.932 1.00 78.19 763 ASP A CA 1
ATOM 5985 C C . ASP A 1 763 ? -9.871 14.354 -5.593 1.00 78.19 763 ASP A C 1
ATOM 5987 O O . ASP A 1 763 ? -8.676 14.049 -5.567 1.00 78.19 763 ASP A O 1
ATOM 5991 N N . ALA A 1 764 ? -10.582 14.460 -4.463 1.00 78.69 764 ALA A N 1
ATOM 5992 C CA . ALA A 1 764 ? -10.051 14.147 -3.135 1.00 78.69 764 ALA A CA 1
ATOM 5993 C C . ALA A 1 764 ? -10.192 12.665 -2.736 1.00 78.69 764 ALA A C 1
ATOM 5995 O O . ALA A 1 764 ? -9.635 12.279 -1.704 1.00 78.69 764 ALA A O 1
ATOM 5996 N N . ARG A 1 765 ? -10.942 11.864 -3.511 1.00 85.62 765 ARG A N 1
ATOM 5997 C CA . ARG A 1 765 ? -11.364 10.477 -3.217 1.00 85.62 765 ARG A CA 1
ATOM 5998 C C . ARG A 1 765 ? -11.979 10.337 -1.822 1.00 85.62 765 ARG A C 1
ATOM 6000 O O . ARG A 1 765 ? -11.537 9.533 -1.001 1.00 85.62 765 ARG A O 1
ATOM 6007 N N . LYS A 1 766 ? -12.986 11.170 -1.546 1.00 88.25 766 LYS A N 1
ATOM 6008 C CA . LYS A 1 766 ? -13.710 11.224 -0.269 1.00 88.25 766 LYS A CA 1
ATOM 6009 C C . LYS A 1 766 ? -15.214 11.134 -0.454 1.00 88.25 766 LYS A C 1
ATOM 6011 O O . LYS A 1 766 ? -15.780 11.617 -1.432 1.00 88.25 766 LYS A O 1
ATOM 6016 N N . ILE A 1 767 ? -15.856 10.600 0.575 1.00 92.50 767 ILE A N 1
ATOM 6017 C CA . ILE A 1 767 ? -17.299 10.643 0.770 1.00 92.50 767 ILE A CA 1
ATOM 6018 C C . ILE A 1 767 ? -17.519 11.243 2.157 1.00 92.50 767 ILE A C 1
ATOM 6020 O O . ILE A 1 767 ? -16.997 10.718 3.144 1.00 92.50 767 ILE A O 1
ATOM 6024 N N . ASP A 1 768 ? -18.267 12.338 2.229 1.00 94.50 768 ASP A N 1
ATOM 6025 C CA . ASP A 1 768 ? -18.681 12.938 3.491 1.00 94.50 768 ASP A CA 1
ATOM 6026 C C . ASP A 1 768 ? -20.110 12.495 3.828 1.00 94.50 768 ASP A C 1
ATOM 6028 O O . ASP A 1 768 ? -20.981 12.330 2.963 1.00 94.50 768 ASP A O 1
ATOM 6032 N N . PHE A 1 769 ? -20.348 12.312 5.122 1.00 95.44 769 PHE A N 1
ATOM 6033 C CA . PHE A 1 769 ? -21.594 11.817 5.682 1.00 95.44 769 PHE A CA 1
ATOM 6034 C C . PHE A 1 769 ? -22.163 12.787 6.722 1.00 95.44 769 PHE A C 1
ATOM 6036 O O . PHE A 1 769 ? -21.438 13.478 7.440 1.00 95.44 769 PHE A O 1
ATOM 6043 N N . ARG A 1 770 ? -23.491 12.793 6.852 1.00 93.44 770 ARG A N 1
ATOM 6044 C CA . ARG A 1 770 ? -24.218 13.421 7.966 1.00 93.44 770 ARG A CA 1
ATOM 6045 C C . ARG A 1 770 ? -24.862 12.360 8.836 1.00 93.44 770 ARG A C 1
ATOM 6047 O O . ARG A 1 770 ? -25.410 11.402 8.306 1.00 93.44 770 ARG A O 1
ATOM 6054 N N . LEU A 1 771 ? -24.849 12.541 10.155 1.00 92.88 771 LEU A N 1
ATOM 6055 C CA . LEU A 1 771 ? -25.600 11.666 11.058 1.00 92.88 771 LEU A CA 1
ATOM 6056 C C . LEU A 1 771 ? -27.104 11.906 10.912 1.00 92.88 771 LEU A C 1
ATOM 6058 O O . LEU A 1 771 ? -27.601 12.995 11.209 1.00 92.88 771 LEU A O 1
ATOM 6062 N N . VAL A 1 772 ? -27.833 10.860 10.528 1.00 89.38 772 VAL A N 1
ATOM 6063 C CA . VAL A 1 772 ? -29.295 10.858 10.551 1.00 89.38 772 VAL A CA 1
ATOM 6064 C C . VAL A 1 772 ? -29.729 10.766 12.007 1.00 89.38 772 VAL A C 1
ATOM 6066 O O . VAL A 1 772 ? -29.566 9.742 12.673 1.00 89.38 772 VAL A O 1
ATOM 6069 N N . ARG A 1 773 ? -30.278 11.863 12.520 1.00 75.88 773 ARG A N 1
ATOM 6070 C CA . ARG A 1 773 ? -30.864 11.903 13.858 1.00 75.88 773 ARG A CA 1
ATOM 6071 C C . ARG A 1 773 ? -32.293 11.402 13.779 1.00 75.88 773 ARG A C 1
ATOM 6073 O O . ARG A 1 773 ? -33.166 12.116 13.292 1.00 75.88 773 ARG A O 1
ATOM 6080 N N . GLU A 1 774 ? -32.538 10.206 14.305 1.00 55.22 774 GLU A N 1
ATOM 6081 C CA . GLU A 1 774 ? -33.904 9.761 14.573 1.00 55.22 774 GLU A CA 1
ATOM 6082 C C . GLU A 1 774 ? -34.605 10.809 15.447 1.00 55.22 774 GLU A C 1
ATOM 6084 O O . GLU A 1 774 ? -34.086 11.211 16.494 1.00 55.22 774 GLU A O 1
ATOM 6089 N N . ALA A 1 775 ? -35.763 11.295 14.988 1.00 35.62 775 ALA A N 1
ATOM 6090 C CA . ALA A 1 775 ? -36.548 12.277 15.724 1.00 35.62 775 ALA A CA 1
ATOM 6091 C C . ALA A 1 775 ? -36.885 11.691 17.099 1.00 35.62 775 ALA A C 1
ATOM 6093 O O . ALA A 1 775 ? -37.524 10.642 17.190 1.00 35.62 775 ALA A O 1
ATOM 6094 N N . SER A 1 776 ? -36.392 12.334 18.160 1.00 32.00 776 SER A N 1
ATOM 6095 C CA . SER A 1 776 ? -36.269 11.688 19.463 1.00 32.00 776 SER A CA 1
ATOM 6096 C C . SER A 1 776 ? -37.609 11.162 19.969 1.00 32.00 776 SER A C 1
ATOM 6098 O O . SER A 1 776 ? -38.561 11.919 20.185 1.00 32.00 776 SER A O 1
ATOM 6100 N N . ALA A 1 777 ? -37.662 9.847 20.204 1.00 29.25 777 ALA A N 1
ATOM 6101 C CA . ALA A 1 777 ? -38.757 9.230 20.932 1.00 29.25 777 ALA A CA 1
ATOM 6102 C C . ALA A 1 777 ? -38.932 9.995 22.251 1.00 29.25 777 ALA A C 1
ATOM 6104 O O . ALA A 1 777 ? -38.002 10.075 23.060 1.00 29.25 777 ALA A O 1
ATOM 6105 N N . LYS A 1 778 ? -40.101 10.625 22.429 1.00 26.89 778 LYS A N 1
ATOM 6106 C CA . LYS A 1 778 ? -40.385 11.450 23.611 1.00 26.89 778 LYS A CA 1
ATOM 6107 C C . LYS A 1 778 ? -40.088 10.619 24.863 1.00 26.89 778 LYS A C 1
ATOM 6109 O O . LYS A 1 778 ? -40.538 9.474 24.908 1.00 26.89 778 LYS A O 1
ATOM 6114 N N . PRO A 1 779 ? -39.394 11.161 25.882 1.00 29.70 779 PRO A N 1
ATOM 6115 C CA . PRO A 1 779 ? -39.140 10.430 27.117 1.00 29.70 779 PRO A CA 1
ATOM 6116 C C . PRO A 1 779 ? -40.473 10.165 27.825 1.00 29.70 779 PRO A C 1
ATOM 6118 O O . PRO A 1 779 ? -40.999 11.015 28.543 1.00 29.70 779 PRO A O 1
ATOM 6121 N N . THR A 1 780 ? -41.053 8.991 27.578 1.00 27.42 780 THR A N 1
ATOM 6122 C CA . THR A 1 780 ? -42.315 8.567 28.181 1.00 27.42 780 THR A CA 1
ATOM 6123 C C . THR A 1 780 ? -42.125 8.475 29.686 1.00 27.42 780 THR A C 1
ATOM 6125 O O . THR A 1 780 ? -41.249 7.753 30.165 1.00 27.42 780 THR A O 1
ATOM 6128 N N . ALA A 1 781 ? -42.932 9.235 30.426 1.00 30.78 781 ALA A N 1
ATOM 6129 C CA . ALA A 1 781 ? -42.858 9.296 31.878 1.00 30.78 781 ALA A CA 1
ATOM 6130 C C . ALA A 1 781 ? -43.008 7.904 32.515 1.00 30.78 781 ALA A C 1
ATOM 6132 O O . ALA A 1 781 ? -43.620 7.008 31.937 1.00 30.78 781 ALA A O 1
ATOM 6133 N N . ARG A 1 782 ? -42.463 7.750 33.731 1.00 36.62 782 ARG A N 1
ATOM 6134 C CA . ARG A 1 782 ? -42.491 6.519 34.542 1.00 36.62 782 ARG A CA 1
ATOM 6135 C C . ARG A 1 782 ? -43.859 5.817 34.504 1.00 36.62 782 ARG A C 1
ATOM 6137 O O . ARG A 1 782 ? -44.751 6.165 35.274 1.00 36.62 782 ARG A O 1
ATOM 6144 N N . ALA A 1 783 ? -43.978 4.773 33.688 1.00 27.78 783 ALA A N 1
ATOM 6145 C CA . ALA A 1 783 ? -45.056 3.804 33.802 1.00 27.78 783 ALA A CA 1
ATOM 6146 C C . ALA A 1 783 ? -44.764 2.909 35.015 1.00 27.78 783 ALA A C 1
ATOM 6148 O O . ALA A 1 783 ? -43.909 2.025 34.963 1.00 27.78 783 ALA A O 1
ATOM 6149 N N . THR A 1 784 ? -45.428 3.173 36.139 1.00 27.81 784 THR A N 1
ATOM 6150 C CA . THR A 1 784 ? -45.377 2.289 37.306 1.00 27.81 784 THR A CA 1
ATOM 6151 C C . THR A 1 784 ? -46.027 0.950 36.969 1.00 27.81 784 THR A C 1
ATOM 6153 O O . THR A 1 784 ? -47.110 0.895 36.388 1.00 27.81 784 THR A O 1
ATOM 6156 N N . THR A 1 785 ? -45.368 -0.148 37.339 1.00 28.84 785 THR A N 1
ATOM 6157 C CA . THR A 1 785 ? -45.861 -1.511 37.125 1.00 28.84 785 THR A CA 1
ATOM 6158 C C . THR A 1 785 ? -47.143 -1.751 37.921 1.00 28.84 785 THR A C 1
ATOM 6160 O O . THR A 1 785 ? -47.113 -2.020 39.120 1.00 28.84 785 THR A O 1
ATOM 6163 N N . ARG A 1 786 ? -48.291 -1.650 37.244 1.00 28.36 786 ARG A N 1
ATOM 6164 C CA . ARG A 1 786 ? -49.620 -1.856 37.828 1.00 28.36 786 ARG A CA 1
ATOM 6165 C C . ARG A 1 786 ? -50.380 -2.933 37.054 1.00 28.36 786 ARG A C 1
ATOM 6167 O O . ARG A 1 786 ? -51.231 -2.638 36.223 1.00 28.36 786 ARG A O 1
ATOM 6174 N N . SER A 1 787 ? -50.023 -4.186 37.316 1.00 27.27 787 SER A N 1
ATOM 6175 C CA . SER A 1 787 ? -50.765 -5.365 36.864 1.00 27.27 787 SER A CA 1
ATOM 6176 C C . SER A 1 787 ? -52.105 -5.498 37.599 1.00 27.27 787 SER A C 1
ATOM 6178 O O . SER A 1 787 ? -52.179 -5.118 38.766 1.00 27.27 787 SER A O 1
ATOM 6180 N N . VAL A 1 788 ? -53.121 -6.042 36.902 1.00 27.45 788 VAL A N 1
ATOM 6181 C CA . VAL A 1 788 ? -54.421 -6.620 37.350 1.00 27.45 788 VAL A CA 1
ATOM 6182 C C . VAL A 1 788 ? -55.505 -6.299 36.300 1.00 27.45 788 VAL A C 1
ATOM 6184 O O . VAL A 1 788 ? -55.635 -5.127 35.950 1.00 27.45 788 VAL A O 1
ATOM 6187 N N . PRO A 1 789 ? -56.362 -7.253 35.874 1.00 28.95 789 PRO A N 1
ATOM 6188 C CA . PRO A 1 789 ? -56.202 -8.713 35.826 1.00 28.95 789 PRO A CA 1
ATOM 6189 C C . PRO A 1 789 ? -56.476 -9.299 34.418 1.00 28.95 789 PRO A C 1
ATOM 6191 O O . PRO A 1 789 ? -56.942 -8.607 33.518 1.00 28.95 789 PRO A O 1
ATOM 6194 N N . VAL A 1 790 ? -56.278 -10.611 34.255 1.00 27.03 790 VAL A N 1
ATOM 6195 C CA . VAL A 1 790 ? -56.982 -11.400 33.227 1.00 27.03 790 VAL A CA 1
ATOM 6196 C C . VAL A 1 790 ? -58.035 -12.242 33.943 1.00 27.03 790 VAL A C 1
ATOM 6198 O O . VAL A 1 790 ? -57.698 -13.011 34.842 1.00 27.03 790 VAL A O 1
ATOM 6201 N N . THR A 1 791 ? -59.304 -12.077 33.578 1.00 28.17 791 THR A N 1
ATOM 6202 C CA . THR A 1 791 ? -60.403 -12.962 33.993 1.00 28.17 791 THR A CA 1
ATOM 6203 C C . THR A 1 791 ? -60.528 -14.126 33.010 1.00 28.17 791 THR A C 1
ATOM 6205 O O . THR A 1 791 ? -60.320 -13.949 31.812 1.00 28.17 791 THR A O 1
ATOM 6208 N N . GLY A 1 792 ? -60.852 -15.321 33.510 1.00 26.83 792 GLY A N 1
ATOM 6209 C CA . GLY A 1 792 ? -60.931 -16.545 32.707 1.00 26.83 792 GLY A CA 1
ATOM 6210 C C . GLY A 1 792 ? -62.220 -17.339 32.924 1.00 26.83 792 GLY A C 1
ATOM 6211 O O . GLY A 1 792 ? -62.963 -17.090 33.871 1.00 26.83 792 GLY A O 1
ATOM 6212 N N . ALA A 1 793 ? -62.452 -18.286 32.014 1.00 27.25 793 ALA A N 1
ATOM 6213 C CA . ALA A 1 793 ? -63.541 -19.266 31.953 1.00 27.25 793 ALA A CA 1
ATOM 6214 C C . ALA A 1 793 ? -63.186 -20.216 30.784 1.00 27.25 793 ALA A C 1
ATOM 6216 O O . ALA A 1 793 ? -62.882 -19.701 29.711 1.00 27.25 793 ALA A O 1
ATOM 6217 N N . VAL A 1 794 ? -63.145 -21.554 30.854 1.00 28.84 794 VAL A N 1
ATOM 6218 C CA . VAL A 1 794 ? -63.337 -22.601 31.900 1.00 28.84 794 VAL A CA 1
ATOM 6219 C C . VAL A 1 794 ? -62.412 -23.804 31.466 1.00 28.84 794 VAL A C 1
ATOM 6221 O O . VAL A 1 794 ? -61.817 -23.693 30.396 1.00 28.84 794 VAL A O 1
ATOM 6224 N N . ALA A 1 795 ? -62.161 -24.950 32.127 1.00 27.45 795 ALA A N 1
ATOM 6225 C CA . ALA A 1 795 ? -62.685 -25.628 33.325 1.00 27.45 795 ALA A CA 1
ATOM 6226 C C . ALA A 1 795 ? -61.694 -26.702 33.886 1.00 27.45 795 ALA A C 1
ATOM 6228 O O . ALA A 1 795 ? -60.544 -26.768 33.461 1.00 27.45 795 ALA A O 1
ATOM 6229 N N . ASP A 1 796 ? -62.195 -27.531 34.812 1.00 27.25 796 ASP A N 1
ATOM 6230 C CA . ASP A 1 796 ? -61.919 -28.965 35.061 1.00 27.25 796 ASP A CA 1
ATOM 6231 C C . ASP A 1 796 ? -60.518 -29.476 35.495 1.00 27.25 796 ASP A C 1
ATOM 6233 O O . ASP A 1 796 ? -59.703 -29.952 34.710 1.00 27.25 796 ASP A O 1
ATOM 6237 N N . GLU A 1 797 ? -60.330 -29.432 36.823 1.00 26.47 797 GLU A N 1
ATOM 6238 C CA . GLU A 1 797 ? -60.012 -30.546 37.757 1.00 26.47 797 GLU A CA 1
ATOM 6239 C C . GLU A 1 797 ? -58.901 -31.605 37.491 1.00 26.47 797 GLU A C 1
ATOM 6241 O O . GLU A 1 797 ? -58.946 -32.374 36.538 1.00 26.47 797 GLU A O 1
ATOM 6246 N N . VAL A 1 798 ? -57.992 -31.785 38.476 1.00 28.47 798 VAL A N 1
ATOM 6247 C CA . VAL A 1 798 ? -57.968 -32.898 39.484 1.00 28.47 798 VAL A CA 1
ATOM 6248 C C . VAL A 1 798 ? -56.592 -32.979 40.210 1.00 28.47 798 VAL A C 1
ATOM 6250 O O . VAL A 1 798 ? -55.586 -33.231 39.561 1.00 28.47 798 VAL A O 1
ATOM 6253 N N . ASN A 1 799 ? -56.592 -32.881 41.558 1.00 28.08 799 ASN A N 1
ATOM 6254 C CA . ASN A 1 799 ? -55.591 -33.321 42.580 1.00 28.08 799 ASN A CA 1
ATOM 6255 C C . ASN A 1 799 ? -54.068 -32.998 42.462 1.00 28.08 799 ASN A C 1
ATOM 6257 O O . ASN A 1 799 ? -53.534 -32.757 41.392 1.00 28.08 799 ASN A O 1
ATOM 6261 N N . ASP A 1 800 ? -53.236 -33.135 43.512 1.00 29.52 800 ASP A N 1
ATOM 6262 C CA . ASP A 1 800 ? -53.320 -32.846 44.972 1.00 29.52 800 ASP A CA 1
ATOM 6263 C C . ASP A 1 800 ? -51.897 -33.056 45.583 1.00 29.52 800 ASP A C 1
ATOM 6265 O O . ASP A 1 800 ? -51.182 -33.953 45.141 1.00 29.52 800 ASP A O 1
ATOM 6269 N N . ARG A 1 801 ? -51.533 -32.316 46.651 1.00 30.03 801 ARG A N 1
ATOM 6270 C CA . ARG A 1 801 ? -50.306 -32.423 47.509 1.00 30.03 801 ARG A CA 1
ATOM 6271 C C . ARG A 1 801 ? -48.965 -32.110 46.804 1.00 30.03 801 ARG A C 1
ATOM 6273 O O . ARG A 1 801 ? -48.677 -32.626 45.738 1.00 30.03 801 ARG A O 1
ATOM 6280 N N . GLY A 1 802 ? -48.039 -31.304 47.342 1.00 27.20 802 GLY A N 1
ATOM 6281 C CA . GLY A 1 802 ? -47.870 -30.685 48.676 1.00 27.20 802 GLY A CA 1
ATOM 6282 C C . GLY A 1 802 ? -46.480 -31.038 49.262 1.00 27.20 802 GLY A C 1
ATOM 6283 O O . GLY A 1 802 ? -45.879 -31.988 48.761 1.00 27.20 802 GLY A O 1
ATOM 6284 N N . PRO A 1 803 ? -45.944 -30.374 50.316 1.00 39.62 803 PRO A N 1
ATOM 6285 C CA . PRO A 1 803 ? -46.367 -29.158 51.040 1.00 39.62 803 PRO A CA 1
ATOM 6286 C C . PRO A 1 803 ? -45.426 -27.949 50.721 1.00 39.62 803 PRO A C 1
ATOM 6288 O O . PRO A 1 803 ? -44.393 -28.130 50.091 1.00 39.62 803 PRO A O 1
ATOM 6291 N N . 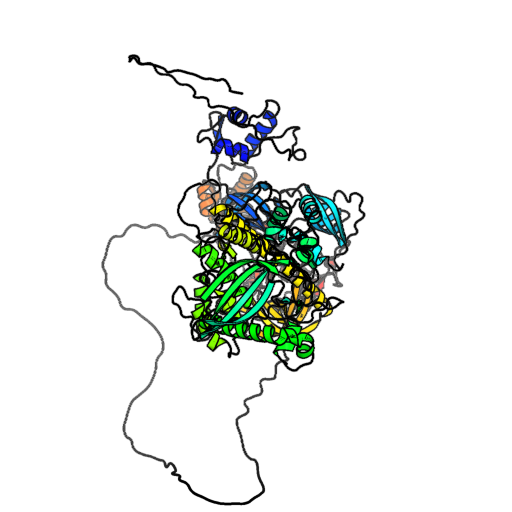HIS A 1 804 ? -45.681 -26.658 50.985 1.00 29.19 804 HIS A N 1
ATOM 6292 C CA . HIS A 1 804 ? -46.243 -25.905 52.126 1.00 29.19 804 HIS A CA 1
ATOM 6293 C C . HIS A 1 804 ? -45.401 -25.847 53.420 1.00 29.19 804 HIS A C 1
ATOM 6295 O O . HIS A 1 804 ? -45.208 -26.855 54.080 1.00 29.19 804 HIS A O 1
ATOM 6301 N N . VAL A 1 805 ? -45.027 -24.625 53.837 1.00 29.88 805 VAL A N 1
ATOM 6302 C CA . VAL A 1 805 ? -45.427 -23.943 55.098 1.00 29.88 805 VAL A CA 1
ATOM 6303 C C . VAL A 1 805 ? -45.287 -22.413 54.878 1.00 29.88 805 VAL A C 1
ATOM 6305 O O . VAL A 1 805 ? -44.609 -21.978 53.947 1.00 29.88 805 VAL A O 1
ATOM 6308 N N . ARG A 1 806 ? -46.002 -21.590 55.663 1.00 27.52 806 ARG A N 1
ATOM 6309 C CA . ARG A 1 806 ? -46.085 -20.111 55.570 1.00 27.52 806 ARG A CA 1
ATOM 6310 C C . ARG A 1 806 ? -45.202 -19.383 56.611 1.00 27.52 806 ARG A C 1
ATOM 6312 O O . ARG A 1 806 ? -44.877 -19.983 57.631 1.00 27.52 806 ARG A O 1
ATOM 6319 N N . PRO A 1 807 ? -44.893 -18.083 56.415 1.00 40.38 807 PRO A N 1
ATOM 6320 C CA . PRO A 1 807 ? -44.287 -17.222 57.435 1.00 40.38 807 PRO A CA 1
ATOM 6321 C C . PRO A 1 807 ? -45.318 -16.667 58.442 1.00 40.38 807 PRO A C 1
ATOM 6323 O O . PRO A 1 807 ? -46.522 -16.662 58.178 1.00 40.38 807 PRO A O 1
ATOM 6326 N N . LEU A 1 808 ? -44.824 -16.130 59.562 1.00 28.58 808 LEU A N 1
ATOM 6327 C CA . LEU A 1 808 ? -45.568 -15.350 60.564 1.00 28.58 808 LEU A CA 1
ATOM 6328 C C . LEU A 1 808 ? -44.647 -14.261 61.163 1.00 28.58 808 LEU A C 1
ATOM 6330 O O . LEU A 1 808 ? -43.467 -14.209 60.818 1.00 28.58 808 LEU A O 1
ATOM 6334 N N . ALA A 1 809 ? -45.186 -13.342 61.970 1.00 27.38 809 ALA A N 1
ATOM 6335 C CA . ALA A 1 809 ? -44.584 -12.023 62.213 1.00 27.38 809 ALA A CA 1
ATOM 6336 C C . ALA A 1 809 ? -44.639 -11.548 63.685 1.00 27.38 809 ALA A C 1
ATOM 6338 O O . ALA A 1 809 ? -45.241 -12.209 64.525 1.00 27.38 809 ALA A O 1
ATOM 6339 N N . ALA A 1 810 ? -44.113 -10.329 63.892 1.00 28.06 810 ALA A N 1
ATOM 6340 C CA . ALA A 1 810 ? -44.316 -9.393 65.013 1.00 28.06 810 ALA A CA 1
ATOM 6341 C C . ALA A 1 810 ? -43.329 -9.421 66.211 1.00 28.06 810 ALA A C 1
ATOM 6343 O O . ALA A 1 810 ? -42.915 -10.479 66.663 1.00 28.06 810 ALA A O 1
ATOM 6344 N N . SER A 1 811 ? -42.981 -8.195 66.655 1.00 27.28 811 SER A N 1
ATOM 6345 C CA . SER A 1 811 ? -42.734 -7.674 68.030 1.00 27.28 811 SER A CA 1
ATOM 6346 C C . SER A 1 811 ? -42.214 -8.618 69.142 1.00 27.28 811 SER A C 1
ATOM 6348 O O . SER A 1 811 ? -42.728 -9.711 69.321 1.00 27.28 811 SER A O 1
ATOM 6350 N N . ASP A 1 812 ? -41.314 -8.210 70.047 1.00 28.39 812 ASP A N 1
ATOM 6351 C CA . ASP A 1 812 ? -41.213 -6.879 70.679 1.00 28.39 812 ASP A CA 1
ATOM 6352 C C . ASP A 1 812 ? -39.893 -6.686 71.481 1.00 28.39 812 ASP A C 1
ATOM 6354 O O . ASP A 1 812 ? -39.119 -7.630 71.626 1.00 28.39 812 ASP A O 1
ATOM 6358 N N . GLY A 1 813 ? -39.684 -5.506 72.092 1.00 27.39 813 GLY A N 1
ATOM 6359 C CA . GLY A 1 813 ? -38.840 -5.364 73.302 1.00 27.39 813 GLY A CA 1
ATOM 6360 C C . GLY A 1 813 ? -37.504 -4.595 73.205 1.00 27.39 813 GLY A C 1
ATOM 6361 O O . GLY A 1 813 ? -36.466 -5.144 72.846 1.00 27.39 813 GLY A O 1
ATOM 6362 N N . GLY A 1 814 ? -37.500 -3.332 73.660 1.00 25.08 814 GLY A N 1
ATOM 6363 C CA . GLY A 1 814 ? -36.295 -2.624 74.153 1.00 25.08 814 GLY A CA 1
ATOM 6364 C C . GLY A 1 814 ? -36.053 -2.867 75.665 1.00 25.08 814 GLY A C 1
ATOM 6365 O O . GLY A 1 814 ? -36.693 -3.775 76.194 1.00 25.08 814 GLY A O 1
ATOM 6366 N N . PRO A 1 815 ? -35.254 -2.050 76.417 1.00 44.06 815 PRO A N 1
ATOM 6367 C CA . PRO A 1 815 ? -35.066 -0.604 76.174 1.00 44.06 815 PRO A CA 1
ATOM 6368 C C . PRO A 1 815 ? -33.718 0.076 76.603 1.00 44.06 815 PRO A C 1
ATOM 6370 O O . PRO A 1 815 ? -32.946 -0.451 77.391 1.00 44.06 815 PRO A O 1
ATOM 6373 N N . ARG A 1 816 ? -33.583 1.369 76.225 1.00 29.91 816 ARG A N 1
ATOM 6374 C CA . ARG A 1 816 ? -32.745 2.466 76.817 1.00 29.91 816 ARG A CA 1
ATOM 6375 C C . ARG A 1 816 ? -31.198 2.406 76.674 1.00 29.91 816 ARG A C 1
ATOM 6377 O O . ARG A 1 816 ? -30.581 1.422 77.036 1.00 29.91 816 ARG A O 1
ATOM 6384 N N . GLY A 1 817 ? -30.500 3.493 76.292 1.00 27.06 817 GLY A N 1
ATOM 6385 C CA . GLY A 1 817 ? -30.943 4.773 75.686 1.00 27.06 817 GLY A CA 1
ATOM 6386 C C . GLY A 1 817 ? -30.060 6.013 75.979 1.00 27.06 817 GLY A C 1
ATOM 6387 O O . GLY A 1 817 ? -29.244 5.972 76.893 1.00 27.06 817 GLY A O 1
ATOM 6388 N N . LYS A 1 818 ? -30.352 7.146 75.290 1.00 28.41 818 LYS A N 1
ATOM 6389 C CA . LYS A 1 818 ? -29.686 8.493 75.352 1.00 28.41 818 LYS A CA 1
ATOM 6390 C C . LYS A 1 818 ? -28.254 8.502 74.753 1.00 28.41 818 LYS A C 1
ATOM 6392 O O . LYS A 1 818 ? -27.594 7.481 74.823 1.00 28.41 818 LYS A O 1
ATOM 6397 N N . LYS A 1 819 ? -27.652 9.571 74.194 1.00 27.72 819 LYS A N 1
ATOM 6398 C CA . LYS A 1 819 ? -27.987 10.920 73.628 1.00 27.72 819 LYS A CA 1
ATOM 6399 C C . LYS A 1 819 ? -26.694 11.386 72.872 1.00 27.72 819 LYS A C 1
ATOM 6401 O O . LYS A 1 819 ? -25.639 10.872 73.216 1.00 27.72 819 LYS A O 1
ATOM 6406 N N . ALA A 1 820 ? -26.608 12.340 71.930 1.00 26.95 820 ALA A N 1
ATOM 6407 C CA . ALA A 1 820 ? -27.540 13.170 71.139 1.00 26.95 820 ALA A CA 1
ATOM 6408 C C . ALA A 1 820 ? -26.790 13.749 69.889 1.00 26.95 820 ALA A C 1
ATOM 6410 O O . ALA A 1 820 ? -25.650 13.375 69.637 1.00 26.95 820 ALA A O 1
ATOM 6411 N N . ALA A 1 821 ? -27.421 14.654 69.124 1.00 26.03 821 ALA A N 1
ATOM 6412 C CA . ALA A 1 821 ? -26.850 15.434 67.997 1.00 26.03 821 ALA A CA 1
ATOM 6413 C C . ALA A 1 821 ? -26.241 16.794 68.480 1.00 26.03 821 ALA A C 1
ATOM 6415 O O . ALA A 1 821 ? -26.383 17.059 69.680 1.00 26.03 821 ALA A O 1
ATOM 6416 N N . PRO A 1 822 ? -25.651 17.696 67.639 1.00 38.38 822 PRO A N 1
ATOM 6417 C CA . PRO A 1 822 ? -25.570 17.724 66.164 1.00 38.38 822 PRO A CA 1
ATOM 6418 C C . PRO A 1 822 ? -24.169 18.083 65.575 1.00 38.38 822 PRO A C 1
ATOM 6420 O O . PRO A 1 822 ? -23.151 17.992 66.252 1.00 38.38 822 PRO A O 1
ATOM 6423 N N . ALA A 1 823 ? -24.124 18.468 64.291 1.00 33.06 823 ALA A N 1
ATOM 6424 C CA . ALA A 1 823 ? -22.923 18.865 63.536 1.00 33.06 823 ALA A CA 1
ATOM 6425 C C . ALA A 1 823 ? -22.484 20.333 63.759 1.00 33.06 823 ALA A C 1
ATOM 6427 O O . ALA A 1 823 ? -23.293 21.152 64.199 1.00 33.06 823 ALA A O 1
ATOM 6428 N N . PRO A 1 824 ? -21.245 20.690 63.356 1.00 38.50 824 PRO A N 1
ATOM 6429 C CA . PRO A 1 824 ? -20.935 22.057 62.924 1.00 38.50 824 PRO A CA 1
ATOM 6430 C C . PRO A 1 824 ? -20.067 22.145 61.647 1.00 38.50 824 PRO A C 1
ATOM 6432 O O . PRO A 1 824 ? -19.612 21.149 61.086 1.00 38.50 824 PRO A O 1
ATOM 6435 N N . SER A 1 825 ? -19.826 23.381 61.206 1.00 25.53 825 SER A N 1
ATOM 6436 C CA . SER A 1 825 ? -19.073 23.769 60.006 1.00 25.53 825 SER A CA 1
ATOM 6437 C C . SER A 1 825 ? -17.807 24.581 60.321 1.00 25.53 825 SER A C 1
ATOM 6439 O O . SER A 1 825 ? -17.798 25.326 61.291 1.00 25.53 825 SER A O 1
ATOM 6441 N N . ALA A 1 826 ? -16.851 24.556 59.386 1.00 27.39 826 ALA A N 1
ATOM 6442 C CA . ALA A 1 826 ? -15.891 25.624 59.055 1.00 27.39 826 ALA A CA 1
ATOM 6443 C C . ALA A 1 826 ? -14.835 26.124 60.085 1.00 27.39 826 ALA A C 1
ATOM 6445 O O . ALA A 1 826 ? -15.141 26.674 61.133 1.00 27.39 826 ALA A O 1
ATOM 6446 N N . HIS A 1 827 ? -13.587 26.127 59.590 1.00 26.14 827 HIS A N 1
ATOM 6447 C CA . HIS A 1 827 ? -12.541 27.154 59.766 1.00 26.14 827 HIS A CA 1
ATOM 6448 C C . HIS A 1 827 ? -11.696 27.306 61.065 1.00 26.14 827 HIS A C 1
ATOM 6450 O O . HIS A 1 827 ? -12.169 27.712 62.117 1.00 26.14 827 HIS A O 1
ATOM 6456 N N . ILE A 1 828 ? -10.369 27.259 60.819 1.00 25.38 828 ILE A N 1
ATOM 6457 C CA . ILE A 1 828 ? -9.338 28.269 61.183 1.00 25.38 828 ILE A CA 1
ATOM 6458 C C . ILE A 1 828 ? -8.432 28.057 62.434 1.00 25.38 828 ILE A C 1
ATOM 6460 O O . ILE A 1 828 ? -8.876 28.063 63.573 1.00 25.38 828 ILE A O 1
ATOM 6464 N N . LYS A 1 829 ? -7.114 28.054 62.126 1.00 23.48 829 LYS A N 1
ATOM 6465 C CA . LYS A 1 829 ? -5.906 28.492 62.880 1.00 23.48 829 LYS A CA 1
ATOM 6466 C C . LYS A 1 829 ? -5.044 27.556 63.768 1.00 23.48 829 LYS A C 1
ATOM 6468 O O . LYS A 1 829 ? -5.437 27.095 64.825 1.00 23.48 829 LYS A O 1
ATOM 6473 N N . GLU A 1 830 ? -3.784 27.457 63.310 1.00 23.34 830 GLU A N 1
ATOM 6474 C CA . GLU A 1 830 ? -2.507 27.747 64.009 1.00 23.34 830 GLU A CA 1
ATOM 6475 C C . GLU A 1 830 ? -2.131 27.047 65.332 1.00 23.34 830 GLU A C 1
ATOM 6477 O O . GLU A 1 830 ? -2.648 27.368 66.396 1.00 23.34 830 GLU A O 1
ATOM 6482 N N . ALA A 1 831 ? -1.014 26.300 65.289 1.00 23.62 831 ALA A N 1
ATOM 6483 C CA . ALA A 1 831 ? 0.035 26.388 66.313 1.00 23.62 831 ALA A CA 1
ATOM 6484 C C . ALA A 1 831 ? 1.445 26.083 65.750 1.00 23.62 831 ALA A C 1
ATOM 6486 O O . ALA A 1 831 ? 1.632 25.220 64.894 1.00 23.62 831 ALA A O 1
ATOM 6487 N N . HIS A 1 832 ? 2.432 26.821 66.260 1.00 25.34 832 HIS A N 1
ATOM 6488 C CA . HIS A 1 832 ? 3.885 26.665 66.083 1.00 25.34 832 HIS A CA 1
ATOM 6489 C C . HIS A 1 832 ? 4.436 25.367 66.731 1.00 25.34 832 HIS A C 1
ATOM 6491 O O . HIS A 1 832 ? 3.728 24.743 67.510 1.00 25.34 832 HIS A O 1
ATOM 6497 N N . ALA A 1 833 ? 5.718 24.969 66.655 1.00 25.31 833 ALA A N 1
ATOM 6498 C CA . ALA A 1 833 ? 6.840 25.062 65.692 1.00 25.31 833 ALA A CA 1
ATOM 6499 C C . ALA A 1 833 ? 8.135 24.637 66.437 1.00 25.31 833 ALA A C 1
ATOM 6501 O O . ALA A 1 833 ? 8.244 24.929 67.624 1.00 25.31 833 ALA A O 1
ATOM 6502 N N . THR A 1 834 ? 9.149 24.049 65.778 1.00 25.27 834 THR A N 1
ATOM 6503 C CA . THR A 1 834 ? 10.605 24.184 66.102 1.00 25.27 834 THR A CA 1
ATOM 6504 C C . THR A 1 834 ? 11.481 23.342 65.141 1.00 25.27 834 THR A C 1
ATOM 6506 O O . THR A 1 834 ? 10.966 22.469 64.456 1.00 25.27 834 THR A O 1
ATOM 6509 N N . ARG A 1 835 ? 12.820 23.492 65.106 1.00 27.27 835 ARG A N 1
ATOM 6510 C CA . ARG A 1 835 ? 13.597 24.564 64.426 1.00 27.27 835 ARG A CA 1
ATOM 6511 C C . ARG A 1 835 ? 15.118 24.345 64.605 1.00 27.27 835 ARG A C 1
ATOM 6513 O O . ARG A 1 835 ? 15.640 24.740 65.641 1.00 27.27 835 ARG A O 1
ATOM 6520 N N . ALA A 1 836 ? 15.833 23.841 63.590 1.00 25.62 836 ALA A N 1
ATOM 6521 C CA . ALA A 1 836 ? 17.292 24.014 63.385 1.00 25.62 836 ALA A CA 1
ATOM 6522 C C . ALA A 1 836 ? 17.759 23.338 62.070 1.00 25.62 836 ALA A C 1
ATOM 6524 O O . ALA A 1 836 ? 17.137 22.365 61.668 1.00 25.62 836 ALA A O 1
ATOM 6525 N N . ALA A 1 837 ? 18.854 23.717 61.391 1.00 26.77 837 ALA A N 1
ATOM 6526 C CA . ALA A 1 837 ? 19.540 25.016 61.242 1.00 26.77 837 ALA A CA 1
ATOM 6527 C C . ALA A 1 837 ? 20.658 24.905 60.169 1.00 26.77 837 ALA A C 1
ATOM 6529 O O . ALA A 1 837 ? 21.377 23.913 60.198 1.00 26.77 837 ALA A O 1
ATOM 6530 N N . ALA A 1 838 ? 20.872 25.931 59.318 1.00 24.89 838 ALA A N 1
ATOM 6531 C CA . ALA A 1 838 ? 22.204 26.511 58.998 1.00 24.89 838 ALA A CA 1
ATOM 6532 C C . ALA A 1 838 ? 22.210 27.561 57.847 1.00 24.89 838 ALA A C 1
ATOM 6534 O O . ALA A 1 838 ? 21.801 27.284 56.729 1.00 24.89 838 ALA A O 1
ATOM 6535 N N . LYS A 1 839 ? 22.793 28.736 58.141 1.00 25.33 839 LYS A N 1
ATOM 6536 C CA . LYS A 1 839 ? 23.551 29.663 57.254 1.00 25.33 839 LYS A CA 1
ATOM 6537 C C . LYS A 1 839 ? 22.917 30.266 55.973 1.00 25.33 839 LYS A C 1
ATOM 6539 O O . LYS A 1 839 ? 23.227 29.920 54.842 1.00 25.33 839 LYS A O 1
ATOM 6544 N N . GLN A 1 840 ? 22.169 31.340 56.236 1.00 22.95 840 GLN A N 1
ATOM 6545 C CA . GLN A 1 840 ? 22.109 32.640 55.520 1.00 22.95 840 GLN A CA 1
ATOM 6546 C C . GLN A 1 840 ? 23.519 33.284 55.285 1.00 22.95 840 GLN A C 1
ATOM 6548 O O . GLN A 1 840 ? 24.467 32.799 55.898 1.00 22.95 840 GLN A O 1
ATOM 6553 N N . ARG A 1 841 ? 23.791 34.388 54.541 1.00 26.47 841 ARG A N 1
ATOM 6554 C CA . ARG A 1 841 ? 23.076 35.434 53.724 1.00 26.47 841 ARG A CA 1
ATOM 6555 C C . ARG A 1 841 ? 24.151 36.248 52.909 1.00 26.47 841 ARG A C 1
ATOM 6557 O O . ARG A 1 841 ? 25.302 35.824 53.007 1.00 26.47 841 ARG A O 1
ATOM 6564 N N . PRO A 1 842 ? 23.904 37.378 52.175 1.00 32.22 842 PRO A N 1
ATOM 6565 C CA . PRO A 1 842 ? 22.757 38.311 52.133 1.00 32.22 842 PRO A CA 1
ATOM 6566 C C . PRO A 1 842 ? 22.066 38.485 50.762 1.00 32.22 842 PRO A C 1
ATOM 6568 O O . PRO A 1 842 ? 22.346 37.781 49.802 1.00 32.22 842 PRO A O 1
ATOM 6571 N N . SER A 1 843 ? 21.085 39.392 50.727 1.00 25.94 843 SER A N 1
ATOM 6572 C CA . SER A 1 843 ? 20.041 39.552 49.702 1.00 25.94 843 SER A CA 1
ATOM 6573 C C . SER A 1 843 ? 19.948 40.984 49.169 1.00 25.94 843 SER A C 1
ATOM 6575 O O . SER A 1 843 ? 20.179 41.918 49.936 1.00 25.94 843 SER A O 1
ATOM 6577 N N . ALA A 1 844 ? 19.457 41.167 47.938 1.00 25.61 844 ALA A N 1
ATOM 6578 C CA . ALA A 1 844 ? 18.985 42.460 47.435 1.00 25.61 844 ALA A CA 1
ATOM 6579 C C . ALA A 1 844 ? 17.844 42.298 46.409 1.00 25.61 844 ALA A C 1
ATOM 6581 O O . ALA A 1 844 ? 17.908 41.398 45.581 1.00 25.61 844 ALA A O 1
ATOM 6582 N N . GLY A 1 845 ? 16.864 43.212 46.449 1.00 24.77 845 GLY A N 1
ATOM 6583 C CA . GLY A 1 845 ? 15.977 43.559 45.325 1.00 24.77 845 GLY A CA 1
ATOM 6584 C C . GLY A 1 845 ? 14.842 42.588 44.960 1.00 24.77 845 GLY A C 1
ATOM 6585 O O . GLY A 1 845 ? 15.079 41.498 44.456 1.00 24.77 845 GLY A O 1
ATOM 6586 N N . ALA A 1 846 ? 13.596 43.052 45.096 1.00 35.31 846 ALA A N 1
ATOM 6587 C CA . ALA A 1 846 ? 12.471 42.567 44.291 1.00 35.31 846 ALA A CA 1
ATOM 6588 C C . ALA A 1 846 ? 12.260 43.510 43.087 1.00 35.31 846 ALA A C 1
ATOM 6590 O O . ALA A 1 846 ? 12.596 44.692 43.173 1.00 35.31 846 ALA A O 1
ATOM 6591 N N . GLY A 1 847 ? 11.699 43.003 41.987 1.00 27.20 847 GLY A N 1
ATOM 6592 C CA . GLY A 1 847 ? 11.404 43.757 40.761 1.00 27.20 847 GLY A CA 1
ATOM 6593 C C . GLY A 1 847 ? 10.243 43.120 39.989 1.00 27.20 847 GLY A C 1
ATOM 6594 O O . GLY A 1 847 ? 9.931 41.953 40.216 1.00 27.20 847 GLY A O 1
ATOM 6595 N N . ALA A 1 848 ? 9.567 43.896 39.140 1.00 34.62 848 ALA A N 1
ATOM 6596 C CA . ALA A 1 848 ? 8.272 43.530 38.562 1.00 34.62 848 ALA A CA 1
ATOM 6597 C C . ALA A 1 848 ? 8.349 42.617 37.319 1.00 34.62 848 ALA A C 1
ATOM 6599 O O . ALA A 1 848 ? 9.341 42.594 36.589 1.00 34.62 848 ALA A O 1
ATOM 6600 N N . ASN A 1 849 ? 7.244 41.912 37.047 1.00 47.62 849 ASN A N 1
ATOM 6601 C CA . ASN A 1 849 ? 7.019 41.171 35.804 1.00 47.62 849 ASN A CA 1
ATOM 6602 C C . ASN A 1 849 ? 6.638 42.133 34.660 1.00 47.62 849 ASN A C 1
ATOM 6604 O O . ASN A 1 849 ? 5.466 42.252 34.313 1.00 47.62 849 ASN A O 1
ATOM 6608 N N . GLY A 1 850 ? 7.626 42.811 34.073 1.00 55.50 850 GLY A N 1
ATOM 6609 C CA . GLY A 1 850 ? 7.457 43.534 32.806 1.00 55.50 850 GLY A CA 1
ATOM 6610 C C . GLY A 1 850 ? 7.507 42.582 31.603 1.00 55.50 850 GLY A C 1
ATOM 6611 O O . GLY A 1 850 ? 8.388 41.721 31.524 1.00 55.50 850 GLY A O 1
ATOM 6612 N N . ARG A 1 851 ? 6.587 42.744 30.649 1.00 74.50 851 ARG A N 1
ATOM 6613 C CA . ARG A 1 851 ? 6.512 41.973 29.400 1.00 74.50 851 ARG A CA 1
ATOM 6614 C C . ARG A 1 851 ? 7.547 42.470 28.388 1.00 74.50 851 ARG A C 1
ATOM 6616 O O . ARG A 1 851 ? 7.864 43.657 28.337 1.00 74.50 851 ARG A O 1
ATOM 6623 N N . VAL A 1 852 ? 8.081 41.565 27.567 1.00 82.12 852 VAL A N 1
ATOM 6624 C CA . VAL A 1 852 ? 9.114 41.897 26.571 1.00 82.12 852 VAL A CA 1
ATOM 6625 C C . VAL A 1 852 ? 8.519 42.008 25.165 1.00 82.12 852 VAL A C 1
ATOM 6627 O O . VAL A 1 852 ? 7.951 41.052 24.640 1.00 82.12 852 VAL A O 1
ATOM 6630 N N . LEU A 1 853 ? 8.704 43.171 24.543 1.00 83.56 853 LEU A N 1
ATOM 6631 C CA . LEU A 1 853 ? 8.424 43.462 23.135 1.00 83.56 853 LEU A CA 1
ATOM 6632 C C . LEU A 1 853 ? 9.747 43.504 22.353 1.00 83.56 853 LEU A C 1
ATOM 6634 O O . LEU A 1 853 ? 10.784 43.865 22.907 1.00 83.56 853 LEU A O 1
ATOM 6638 N N . TYR A 1 854 ? 9.749 43.175 21.059 1.00 84.88 854 TYR A N 1
ATOM 6639 C CA . TYR A 1 854 ? 10.973 43.225 20.249 1.00 84.88 854 TYR A CA 1
ATOM 6640 C C . TYR A 1 854 ? 10.727 43.539 18.769 1.00 84.88 854 TYR A C 1
ATOM 6642 O O . TYR A 1 854 ? 9.671 43.246 18.208 1.00 84.88 854 TYR A O 1
ATOM 6650 N N . GLY A 1 855 ? 11.742 44.118 18.121 1.00 81.81 855 GLY A N 1
ATOM 6651 C CA . GLY A 1 855 ? 11.670 44.615 16.750 1.00 81.81 855 GLY A CA 1
ATOM 6652 C C . GLY A 1 855 ? 10.964 45.969 16.634 1.00 81.81 855 GLY A C 1
ATOM 6653 O O . GLY A 1 855 ? 10.045 46.288 17.389 1.00 81.81 855 GLY A O 1
ATOM 6654 N N . PHE A 1 856 ? 11.380 46.764 15.642 1.00 80.38 856 PHE A N 1
ATOM 6655 C CA . PHE A 1 856 ? 10.935 48.154 15.482 1.00 80.38 856 PHE A CA 1
ATOM 6656 C C . PHE A 1 856 ? 9.412 48.318 15.513 1.00 80.38 856 PHE A C 1
ATOM 6658 O O . PHE A 1 856 ? 8.917 49.170 16.233 1.00 80.38 856 PHE A O 1
ATOM 6665 N N . HIS A 1 857 ? 8.655 47.516 14.757 1.00 76.00 857 HIS A N 1
ATOM 6666 C CA . HIS A 1 857 ? 7.212 47.744 14.612 1.00 76.00 857 HIS A CA 1
ATOM 6667 C C . HIS A 1 857 ? 6.440 47.583 15.931 1.00 76.00 857 HIS A C 1
ATOM 6669 O O . HIS A 1 857 ? 5.633 48.448 16.248 1.00 76.00 857 HIS A O 1
ATOM 6675 N N . ALA A 1 858 ? 6.727 46.545 16.728 1.00 74.88 858 ALA A N 1
ATOM 6676 C CA . ALA A 1 858 ? 6.044 46.321 18.004 1.00 74.88 858 ALA A CA 1
ATOM 6677 C C . ALA A 1 858 ? 6.385 47.412 19.034 1.00 74.88 858 ALA A C 1
ATOM 6679 O O . ALA A 1 858 ? 5.493 47.961 19.678 1.00 74.88 858 ALA A O 1
ATOM 6680 N N . VAL A 1 859 ? 7.667 47.781 19.141 1.00 83.00 859 VAL A N 1
ATOM 6681 C CA . VAL A 1 859 ? 8.104 48.817 20.090 1.00 83.00 859 VAL A CA 1
ATOM 6682 C C . VAL A 1 859 ? 7.640 50.210 19.650 1.00 83.00 859 VAL A C 1
ATOM 6684 O O . VAL A 1 859 ? 7.174 50.977 20.482 1.00 83.00 859 VAL A O 1
ATOM 6687 N N . THR A 1 860 ? 7.674 50.540 18.353 1.00 81.06 860 THR A N 1
ATOM 6688 C CA . THR A 1 860 ? 7.134 51.808 17.827 1.00 81.06 860 THR A CA 1
ATOM 6689 C C . THR A 1 860 ? 5.609 51.884 17.923 1.00 81.06 860 THR A C 1
ATOM 6691 O O . THR A 1 860 ? 5.094 52.968 18.183 1.00 81.06 860 THR A O 1
ATOM 6694 N N . ALA A 1 861 ? 4.878 50.778 17.742 1.00 71.38 861 ALA A N 1
ATOM 6695 C CA . ALA A 1 861 ? 3.431 50.751 17.961 1.00 71.38 861 ALA A CA 1
ATOM 6696 C C . ALA A 1 861 ? 3.105 51.082 19.423 1.00 71.38 861 ALA A C 1
ATOM 6698 O O . ALA A 1 861 ? 2.346 52.016 19.679 1.00 71.38 861 ALA A O 1
ATOM 6699 N N . ARG A 1 862 ? 3.768 50.417 20.384 1.00 79.12 862 ARG A N 1
ATOM 6700 C CA . ARG A 1 862 ? 3.563 50.729 21.803 1.00 79.12 862 ARG A CA 1
ATOM 6701 C C . ARG A 1 862 ? 3.994 52.154 22.158 1.00 79.12 862 ARG A C 1
ATOM 6703 O O . ARG A 1 862 ? 3.240 52.836 22.833 1.00 79.12 862 ARG A O 1
ATOM 6710 N N . LEU A 1 863 ? 5.124 52.637 21.636 1.00 80.44 863 LEU A N 1
ATOM 6711 C CA . LEU A 1 863 ? 5.606 54.010 21.851 1.00 80.44 863 LEU A CA 1
ATOM 6712 C C . LEU A 1 863 ? 4.605 55.080 21.372 1.00 80.44 863 LEU A C 1
ATOM 6714 O O . LEU A 1 863 ? 4.531 56.156 21.956 1.00 80.44 863 LEU A O 1
ATOM 6718 N N . ARG A 1 864 ? 3.841 54.798 20.307 1.00 76.62 864 ARG A N 1
ATOM 6719 C CA . ARG A 1 864 ? 2.794 55.696 19.789 1.00 76.62 864 ARG A CA 1
ATOM 6720 C C . ARG A 1 864 ? 1.493 55.627 20.583 1.00 76.62 864 ARG A C 1
ATOM 6722 O O . ARG A 1 864 ? 0.828 56.647 20.702 1.00 76.62 864 ARG A O 1
ATOM 6729 N N . HIS A 1 865 ? 1.125 54.441 21.061 1.00 70.06 865 HIS A N 1
ATOM 6730 C CA . HIS A 1 865 ? -0.125 54.217 21.784 1.00 70.06 865 HIS A CA 1
ATOM 6731 C C . HIS A 1 865 ? -0.024 54.654 23.251 1.00 70.06 865 HIS A C 1
ATOM 6733 O O . HIS A 1 865 ? -0.879 55.376 23.747 1.00 70.06 865 HIS A O 1
ATOM 6739 N N . ASP A 1 866 ? 1.029 54.220 23.944 1.00 75.88 866 ASP A N 1
ATOM 6740 C CA . ASP A 1 866 ? 1.364 54.644 25.301 1.00 75.88 866 ASP A CA 1
ATOM 6741 C C . ASP A 1 866 ? 2.860 54.418 25.579 1.00 75.88 866 ASP A C 1
ATOM 6743 O O . ASP A 1 866 ? 3.295 53.326 25.966 1.00 75.88 866 ASP A O 1
ATOM 6747 N N . ALA A 1 867 ? 3.653 55.478 25.416 1.00 80.00 867 ALA A N 1
ATOM 6748 C CA . ALA A 1 867 ? 5.070 55.476 25.768 1.00 80.00 867 ALA A CA 1
ATOM 6749 C C . ALA A 1 867 ? 5.328 55.301 27.277 1.00 80.00 867 ALA A C 1
ATOM 6751 O O . ALA A 1 867 ? 6.394 54.806 27.640 1.00 80.00 867 ALA A O 1
ATOM 6752 N N . SER A 1 868 ? 4.380 55.667 28.151 1.00 78.25 868 SER A N 1
ATOM 6753 C CA . SER A 1 868 ? 4.547 55.550 29.607 1.00 78.25 868 SER A CA 1
ATOM 6754 C C . SER A 1 868 ? 4.500 54.098 30.091 1.00 78.25 868 SER A C 1
ATOM 6756 O O . SER A 1 868 ? 5.119 53.773 31.103 1.00 78.25 868 SER A O 1
ATOM 6758 N N . SER A 1 869 ? 3.881 53.201 29.314 1.00 80.44 869 SER A N 1
ATOM 6759 C CA . SER A 1 869 ? 3.957 51.753 29.540 1.00 80.44 869 SER A CA 1
ATOM 6760 C C . SER A 1 869 ? 5.348 51.144 29.310 1.00 80.44 869 SER A C 1
ATOM 6762 O O . SER A 1 869 ? 5.536 49.973 29.627 1.00 80.44 869 SER A O 1
ATOM 6764 N N . ILE A 1 870 ? 6.327 51.870 28.750 1.00 85.19 870 ILE A N 1
ATOM 6765 C CA . ILE A 1 870 ? 7.652 51.321 28.414 1.00 85.19 870 ILE A CA 1
ATOM 6766 C C . ILE A 1 870 ? 8.688 51.694 29.487 1.00 85.19 870 ILE A C 1
ATOM 6768 O O . ILE A 1 870 ? 9.109 52.843 29.599 1.00 85.19 870 ILE A O 1
ATOM 6772 N N . GLU A 1 871 ? 9.155 50.694 30.238 1.00 85.69 871 GLU A N 1
ATOM 6773 C CA . GLU A 1 871 ? 10.118 50.847 31.339 1.00 85.69 871 GLU A CA 1
ATOM 6774 C C . GLU A 1 871 ? 11.551 51.109 30.836 1.00 85.69 871 GLU A C 1
ATOM 6776 O O . GLU A 1 871 ? 12.268 51.972 31.350 1.00 85.69 871 GLU A O 1
ATOM 6781 N N . GLU A 1 872 ? 11.990 50.342 29.833 1.00 89.81 872 GLU A N 1
ATOM 6782 C CA . GLU A 1 872 ? 13.314 50.451 29.211 1.00 89.81 872 GLU A CA 1
ATOM 6783 C C . GLU A 1 872 ? 13.301 49.915 27.771 1.00 89.81 872 GLU A C 1
ATOM 6785 O O . GLU A 1 872 ? 12.654 48.910 27.474 1.00 89.81 872 GLU A O 1
ATOM 6790 N N . ILE A 1 873 ? 14.059 50.554 26.876 1.00 92.62 873 ILE A N 1
ATOM 6791 C CA . ILE A 1 873 ? 14.345 50.058 25.522 1.00 92.62 873 ILE A CA 1
ATOM 6792 C C . ILE A 1 873 ? 15.839 49.760 25.429 1.00 92.62 873 ILE A C 1
ATOM 6794 O O . ILE A 1 873 ? 16.681 50.658 25.511 1.00 92.62 873 ILE A O 1
ATOM 6798 N N . LEU A 1 874 ? 16.165 48.490 25.219 1.00 92.94 874 LEU A N 1
ATOM 6799 C CA . LEU A 1 874 ? 17.507 48.020 24.929 1.00 92.94 874 LEU A CA 1
ATOM 6800 C C . LEU A 1 874 ? 17.728 47.995 23.411 1.00 92.94 874 LEU A C 1
ATOM 6802 O O . LEU A 1 874 ? 16.904 47.462 22.664 1.00 92.94 874 LEU A O 1
ATOM 6806 N N . TYR A 1 875 ? 18.847 48.547 22.949 1.00 92.94 875 TYR A N 1
ATOM 6807 C CA . TYR A 1 875 ? 19.177 48.625 21.526 1.00 92.94 875 TYR A CA 1
ATOM 6808 C C . TYR A 1 875 ? 20.631 48.240 21.236 1.00 92.94 875 TYR A C 1
ATOM 6810 O O . TYR A 1 875 ? 21.513 48.397 22.079 1.00 92.94 875 TYR A O 1
ATOM 6818 N N . ASP A 1 876 ? 20.870 47.757 20.019 1.00 91.19 876 ASP A N 1
ATOM 6819 C CA . ASP A 1 876 ? 22.195 47.422 19.498 1.00 91.19 876 ASP A CA 1
ATOM 6820 C C . ASP A 1 876 ? 22.954 48.702 19.075 1.00 91.19 876 ASP A C 1
ATOM 6822 O O . ASP A 1 876 ? 22.545 49.357 18.111 1.00 91.19 876 ASP A O 1
ATOM 6826 N N . PRO A 1 877 ? 24.067 49.073 19.742 1.00 85.56 877 PRO A N 1
ATOM 6827 C CA . PRO A 1 877 ? 24.843 50.273 19.415 1.00 85.56 877 PRO A CA 1
ATOM 6828 C C . PRO A 1 877 ? 25.726 50.122 18.160 1.00 85.56 877 PRO A C 1
ATOM 6830 O O . PRO A 1 877 ? 26.321 51.105 17.697 1.00 85.56 877 PRO A O 1
ATOM 6833 N N . THR A 1 878 ? 25.852 48.909 17.609 1.00 85.62 878 THR A N 1
ATOM 6834 C CA . THR A 1 878 ? 26.577 48.653 16.355 1.00 85.62 878 THR A CA 1
ATOM 6835 C C . THR A 1 878 ? 25.713 48.978 15.133 1.00 85.62 878 THR A C 1
ATOM 6837 O O . THR A 1 878 ? 26.234 49.448 14.116 1.00 85.62 878 THR A O 1
ATOM 6840 N N . ARG A 1 879 ? 24.383 48.841 15.245 1.00 84.31 879 ARG A N 1
ATOM 6841 C CA . ARG A 1 879 ? 23.421 49.187 14.191 1.00 84.31 879 ARG A CA 1
ATOM 6842 C C . ARG A 1 879 ? 23.226 50.701 14.071 1.00 84.31 879 ARG A C 1
ATOM 6844 O O . ARG A 1 879 ? 22.416 51.305 14.764 1.00 84.31 879 ARG A O 1
ATOM 6851 N N . ARG A 1 880 ? 23.928 51.311 13.114 1.00 83.19 880 ARG A N 1
ATOM 6852 C CA . ARG A 1 880 ? 23.892 52.761 12.829 1.00 83.19 880 ARG A CA 1
ATOM 6853 C C . ARG A 1 880 ? 23.148 53.123 11.539 1.00 83.19 880 ARG A C 1
ATOM 6855 O O . ARG A 1 880 ? 23.553 54.039 10.828 1.00 83.19 880 ARG A O 1
ATOM 6862 N N . ASP A 1 881 ? 22.090 52.387 11.199 1.00 86.12 881 ASP A N 1
ATOM 6863 C CA . ASP A 1 881 ? 21.252 52.751 10.054 1.00 86.12 881 ASP A CA 1
ATOM 6864 C C . ASP A 1 881 ? 20.282 53.894 10.392 1.00 86.12 881 ASP A C 1
ATOM 6866 O O . ASP A 1 881 ? 19.961 54.156 11.553 1.00 86.12 881 ASP A O 1
ATOM 6870 N N . ARG A 1 882 ? 19.797 54.588 9.353 1.00 83.81 882 ARG A N 1
ATOM 6871 C CA . ARG A 1 882 ? 18.840 55.695 9.506 1.00 83.81 882 ARG A CA 1
ATOM 6872 C C . ARG A 1 882 ? 17.597 55.271 10.295 1.00 83.81 882 ARG A C 1
ATOM 6874 O O . ARG A 1 882 ? 17.111 56.033 11.115 1.00 83.81 882 ARG A O 1
ATOM 6881 N N . ARG A 1 883 ? 17.132 54.032 10.103 1.00 83.00 883 ARG A N 1
ATOM 6882 C CA . ARG A 1 883 ? 15.964 53.485 10.803 1.00 83.00 883 ARG A CA 1
ATOM 6883 C C . ARG A 1 883 ? 16.174 53.391 12.318 1.00 83.00 883 ARG A C 1
ATOM 6885 O O . ARG A 1 883 ? 15.245 53.695 13.061 1.00 83.00 883 ARG A O 1
ATOM 6892 N N . MET A 1 884 ? 17.363 52.992 12.775 1.00 87.62 884 MET A N 1
ATOM 6893 C CA . MET A 1 884 ? 17.718 53.046 14.193 1.00 87.62 884 MET A CA 1
ATOM 6894 C C . MET A 1 884 ? 17.802 54.494 14.688 1.00 87.62 884 MET A C 1
ATOM 6896 O O . MET A 1 884 ? 17.290 54.789 15.761 1.00 87.62 884 MET A O 1
ATOM 6900 N N . HIS A 1 885 ? 18.383 55.408 13.906 1.00 86.12 885 HIS A N 1
ATOM 6901 C CA . HIS A 1 885 ? 18.480 56.821 14.288 1.00 86.12 885 HIS A CA 1
ATOM 6902 C C . HIS A 1 885 ? 17.098 57.475 14.475 1.00 86.12 885 HIS A C 1
ATOM 6904 O O . HIS A 1 885 ? 16.813 57.990 15.555 1.00 86.12 885 HIS A O 1
ATOM 6910 N N . ASP A 1 886 ? 16.217 57.358 13.475 1.00 84.75 886 ASP A N 1
ATOM 6911 C CA . ASP A 1 886 ? 14.842 57.874 13.501 1.00 84.75 886 ASP A CA 1
ATOM 6912 C C . ASP A 1 886 ? 14.047 57.291 14.699 1.00 84.75 886 ASP A C 1
ATOM 6914 O O . ASP A 1 886 ? 13.270 57.988 15.354 1.00 84.75 886 ASP A O 1
ATOM 6918 N N . PHE A 1 887 ? 14.264 56.008 15.023 1.00 89.75 887 PHE A N 1
ATOM 6919 C CA . PHE A 1 887 ? 13.625 55.319 16.150 1.00 89.75 887 PHE A CA 1
ATOM 6920 C C . PHE A 1 887 ? 14.141 55.779 17.522 1.00 89.75 887 PHE A C 1
ATOM 6922 O O . PHE A 1 887 ? 13.334 56.053 18.412 1.00 89.75 887 PHE A O 1
ATOM 6929 N N . LEU A 1 888 ? 15.463 55.869 17.706 1.00 88.81 888 LEU A N 1
ATOM 6930 C CA . LEU A 1 888 ? 16.058 56.316 18.969 1.00 88.81 888 LEU A CA 1
ATOM 6931 C C . LEU A 1 888 ? 15.712 57.783 19.243 1.00 88.81 888 LEU A C 1
ATOM 6933 O O . LEU A 1 888 ? 15.411 58.119 20.385 1.00 88.81 888 LEU A O 1
ATOM 6937 N N . GLN A 1 889 ? 15.665 58.627 18.205 1.00 86.88 889 GLN A N 1
ATOM 6938 C CA . GLN A 1 889 ? 15.193 60.005 18.325 1.00 86.88 889 GLN A CA 1
ATOM 6939 C C . GLN A 1 889 ? 13.738 60.053 18.811 1.00 86.88 889 GLN A C 1
ATOM 6941 O O . GLN A 1 889 ? 13.453 60.744 19.785 1.00 86.88 889 GLN A O 1
ATOM 6946 N N . ALA A 1 890 ? 12.832 59.280 18.198 1.00 83.50 890 ALA A N 1
ATOM 6947 C CA . ALA A 1 890 ? 11.434 59.219 18.627 1.00 83.50 890 ALA A CA 1
ATOM 6948 C C . ALA A 1 890 ? 11.291 58.743 20.086 1.00 83.50 890 ALA A C 1
ATOM 6950 O O . ALA A 1 890 ? 10.602 59.382 20.876 1.00 83.50 890 ALA A O 1
ATOM 6951 N N . ALA A 1 891 ? 11.985 57.668 20.469 1.00 86.62 891 ALA A N 1
ATOM 6952 C CA . ALA A 1 891 ? 11.943 57.134 21.830 1.00 86.62 891 ALA A CA 1
ATOM 6953 C C . ALA A 1 891 ? 12.530 58.100 22.878 1.00 86.62 891 ALA A C 1
ATOM 6955 O O . ALA A 1 891 ? 11.985 58.219 23.977 1.00 86.62 891 ALA A O 1
ATOM 6956 N N . GLN A 1 892 ? 13.591 58.834 22.525 1.00 85.81 892 GLN A N 1
ATOM 6957 C CA . GLN A 1 892 ? 14.169 59.881 23.366 1.00 85.81 892 GLN A CA 1
ATOM 6958 C C . GLN A 1 892 ? 13.226 61.088 23.509 1.00 85.81 892 GLN A C 1
ATOM 6960 O O . GLN A 1 892 ? 13.084 61.615 24.610 1.00 85.81 892 GLN A O 1
ATOM 6965 N N . SER A 1 893 ? 12.536 61.498 22.437 1.00 84.12 893 SER A N 1
ATOM 6966 C CA . SER A 1 893 ? 11.495 62.538 22.493 1.00 84.12 893 SER A CA 1
ATOM 6967 C C . SER A 1 893 ? 10.286 62.130 23.342 1.00 84.12 893 SER A C 1
ATOM 6969 O O . SER A 1 893 ? 9.672 62.990 23.964 1.00 84.12 893 SER A O 1
ATOM 6971 N N . SER A 1 894 ? 9.977 60.833 23.423 1.00 84.12 894 SER A N 1
ATOM 6972 C CA . SER A 1 894 ? 8.966 60.273 24.333 1.00 84.12 894 SER A CA 1
ATOM 6973 C C . SER A 1 894 ? 9.458 60.070 25.777 1.00 84.12 894 SER A C 1
ATOM 6975 O O . SER A 1 894 ? 8.707 59.550 26.598 1.00 84.12 894 SER A O 1
ATOM 6977 N N . GLY A 1 895 ? 10.703 60.437 26.107 1.00 81.31 895 GLY A N 1
ATOM 6978 C CA . GLY A 1 895 ? 11.262 60.330 27.462 1.00 81.31 895 GLY A CA 1
ATOM 6979 C C . GLY A 1 895 ? 11.609 58.909 27.932 1.00 81.31 895 GLY A C 1
ATOM 6980 O O . GLY A 1 895 ? 11.945 58.725 29.101 1.00 81.31 895 GLY A O 1
ATOM 6981 N N . VAL A 1 896 ? 11.550 57.903 27.052 1.00 86.81 896 VAL A N 1
ATOM 6982 C CA . VAL A 1 896 ? 11.752 56.492 27.421 1.00 86.81 896 VAL A CA 1
ATOM 6983 C C . VAL A 1 896 ? 13.238 56.182 27.634 1.00 86.81 896 VAL A C 1
ATOM 6985 O O . VAL A 1 896 ? 14.111 56.645 26.896 1.00 86.81 896 VAL A O 1
ATOM 6988 N N . ARG A 1 897 ? 13.548 55.360 28.644 1.00 88.19 897 ARG A N 1
ATOM 6989 C CA . ARG A 1 897 ? 14.925 55.008 29.012 1.00 88.19 897 ARG A CA 1
ATOM 6990 C C . ARG A 1 897 ? 15.596 54.127 27.950 1.00 88.19 897 ARG A C 1
ATOM 6992 O O . ARG A 1 897 ? 15.291 52.943 27.837 1.00 88.19 897 ARG A O 1
ATOM 6999 N N . LEU A 1 898 ? 16.569 54.687 27.233 1.00 91.19 898 LEU A N 1
ATOM 7000 C CA . LEU A 1 898 ? 17.386 53.973 26.244 1.00 91.19 898 LEU A CA 1
ATOM 7001 C C . LEU A 1 898 ? 18.632 53.332 26.881 1.00 91.19 898 LEU A C 1
ATOM 7003 O O . LEU A 1 898 ? 19.349 53.977 27.647 1.00 91.19 898 LEU A O 1
ATOM 7007 N N . ILE A 1 899 ? 18.923 52.075 26.534 1.00 91.94 899 ILE A N 1
ATOM 7008 C CA . ILE A 1 899 ? 20.066 51.299 27.044 1.00 91.94 899 ILE A CA 1
ATOM 7009 C C . ILE A 1 899 ? 20.792 50.617 25.877 1.00 91.94 899 ILE A C 1
ATOM 7011 O O . ILE A 1 899 ? 20.215 49.786 25.183 1.00 91.94 899 ILE A O 1
ATOM 7015 N N . ALA A 1 900 ? 22.077 50.912 25.682 1.00 88.31 900 ALA A N 1
ATOM 7016 C CA . ALA A 1 900 ? 22.900 50.164 24.732 1.00 88.31 900 ALA A CA 1
ATOM 7017 C C . ALA A 1 900 ? 23.178 48.742 25.264 1.00 88.31 900 ALA A C 1
ATOM 7019 O O . ALA A 1 900 ? 23.553 48.573 26.428 1.00 88.31 900 ALA A O 1
ATOM 7020 N N . ALA A 1 901 ? 23.004 47.722 24.423 1.00 89.25 901 ALA A N 1
ATOM 7021 C CA . ALA A 1 901 ? 23.205 46.319 24.773 1.00 89.25 901 ALA A CA 1
ATOM 7022 C C . ALA A 1 901 ? 23.788 45.512 23.602 1.00 89.25 901 ALA A C 1
ATOM 7024 O O . ALA A 1 901 ? 23.469 45.753 22.442 1.00 89.25 901 ALA A O 1
ATOM 7025 N N . GLU A 1 902 ? 24.626 44.527 23.920 1.00 86.06 902 GLU A N 1
ATOM 7026 C CA . GLU A 1 902 ? 25.173 43.577 22.945 1.00 86.06 902 GLU A CA 1
ATOM 7027 C C . GLU A 1 902 ? 24.091 42.609 22.433 1.00 86.06 902 GLU A C 1
ATOM 7029 O O . GLU A 1 902 ? 23.154 42.276 23.167 1.00 86.06 902 GLU A O 1
ATOM 7034 N N . ASP A 1 903 ? 24.247 42.104 21.202 1.00 81.56 903 ASP A N 1
ATOM 7035 C CA . ASP A 1 903 ? 23.272 41.213 20.544 1.00 81.56 903 ASP A CA 1
ATOM 7036 C C . ASP A 1 903 ? 22.892 40.003 21.413 1.00 81.56 903 ASP A C 1
ATOM 7038 O O . ASP A 1 903 ? 21.713 39.714 21.581 1.00 81.56 903 ASP A O 1
ATOM 7042 N N . ALA A 1 904 ? 23.862 39.376 22.089 1.00 82.44 904 ALA A N 1
ATOM 7043 C CA . ALA A 1 904 ? 23.612 38.253 22.996 1.00 82.44 904 ALA A CA 1
ATOM 7044 C C . ALA A 1 904 ? 22.646 38.596 24.153 1.00 82.44 904 ALA A C 1
ATOM 7046 O O . ALA A 1 904 ? 21.840 37.756 24.561 1.00 82.44 904 ALA A O 1
ATOM 7047 N N . ARG A 1 905 ? 22.674 39.838 24.663 1.00 83.19 905 ARG A N 1
ATOM 7048 C CA . ARG A 1 905 ? 21.753 40.315 25.711 1.00 83.19 905 ARG A CA 1
ATOM 7049 C C . ARG A 1 905 ? 20.372 40.646 25.144 1.00 83.19 905 ARG A C 1
ATOM 7051 O O . ARG A 1 905 ? 19.374 40.389 25.813 1.00 83.19 905 ARG A O 1
ATOM 7058 N N . LEU A 1 906 ? 20.301 41.184 23.926 1.00 84.44 906 LEU A N 1
ATOM 7059 C CA . LEU A 1 906 ? 19.033 41.417 23.225 1.00 84.44 906 LEU A CA 1
ATOM 7060 C C . LEU A 1 906 ? 18.349 40.086 22.878 1.00 84.44 906 LEU A C 1
ATOM 7062 O O . LEU A 1 906 ? 17.165 39.911 23.161 1.00 84.44 906 LEU A O 1
ATOM 7066 N N . HIS A 1 907 ? 19.109 39.118 22.367 1.00 81.06 907 HIS A N 1
ATOM 7067 C CA . HIS A 1 907 ? 18.656 37.758 22.101 1.00 81.06 907 HIS A CA 1
ATOM 7068 C C . HIS A 1 907 ? 18.147 37.077 23.375 1.00 81.06 907 HIS A C 1
ATOM 7070 O O . HIS A 1 907 ? 17.034 36.554 23.377 1.00 81.06 907 HIS A O 1
ATOM 7076 N N . GLY A 1 908 ? 18.920 37.129 24.467 1.00 78.31 908 GLY A N 1
ATOM 7077 C CA . GLY A 1 908 ? 18.547 36.524 25.748 1.00 78.31 908 GLY A CA 1
ATOM 7078 C C . GLY A 1 908 ? 17.278 37.111 26.379 1.00 78.31 908 GLY A C 1
ATOM 7079 O O . GLY A 1 908 ? 16.581 36.400 27.097 1.00 78.31 908 GLY A O 1
ATOM 7080 N N . LEU A 1 909 ? 16.944 38.374 26.090 1.00 79.00 909 LEU A N 1
ATOM 7081 C CA . LEU A 1 909 ? 15.690 39.001 26.529 1.00 79.00 909 LEU A CA 1
ATOM 7082 C C . LEU A 1 909 ? 14.516 38.716 25.579 1.00 79.00 909 LEU A C 1
ATOM 7084 O O . LEU A 1 909 ? 13.400 38.509 26.043 1.00 79.00 909 LEU A O 1
ATOM 7088 N N . ALA A 1 910 ? 14.749 38.696 24.264 1.00 77.44 910 ALA A N 1
ATOM 7089 C CA . ALA A 1 910 ? 13.705 38.464 23.261 1.00 77.44 910 ALA A CA 1
ATOM 7090 C C . ALA A 1 910 ? 13.379 36.976 23.017 1.00 77.44 910 ALA A C 1
ATOM 7092 O O . ALA A 1 910 ? 12.365 36.666 22.392 1.00 77.44 910 ALA A O 1
ATOM 7093 N N . GLY A 1 911 ? 14.260 36.056 23.426 1.00 73.19 911 GLY A N 1
ATOM 7094 C CA . GLY A 1 911 ? 14.174 34.624 23.113 1.00 73.19 911 GLY A CA 1
ATOM 7095 C C . GLY A 1 911 ? 14.369 34.292 21.624 1.00 73.19 911 GLY A C 1
ATOM 7096 O O . GLY A 1 911 ? 14.024 33.198 21.182 1.00 73.19 911 GLY A O 1
ATOM 7097 N N . THR A 1 912 ? 14.856 35.236 20.810 1.00 69.88 912 THR A N 1
ATOM 7098 C CA . THR A 1 912 ? 15.010 35.064 19.358 1.00 69.88 912 THR A CA 1
ATOM 7099 C C . THR A 1 912 ? 15.950 36.106 18.752 1.00 69.88 912 THR A C 1
ATOM 7101 O O . THR A 1 912 ? 15.856 37.279 19.087 1.00 69.88 912 THR A O 1
ATOM 7104 N N . HIS A 1 913 ? 16.777 35.743 17.760 1.00 72.56 913 HIS A N 1
ATOM 7105 C CA . HIS A 1 913 ? 17.595 36.710 16.993 1.00 72.56 913 HIS A CA 1
ATOM 7106 C C . HIS A 1 913 ? 16.760 37.668 16.110 1.00 72.56 913 HIS A C 1
ATOM 7108 O O . HIS A 1 913 ? 17.293 38.511 15.392 1.00 72.56 913 HIS A O 1
ATOM 7114 N N . ARG A 1 914 ? 15.424 37.550 16.113 1.00 70.00 914 ARG A N 1
ATOM 7115 C CA . ARG A 1 914 ? 14.519 38.363 15.283 1.00 70.00 914 ARG A CA 1
ATOM 7116 C C . ARG A 1 914 ? 14.158 39.725 15.899 1.00 70.00 914 ARG A C 1
ATOM 7118 O O . ARG A 1 914 ? 13.300 40.409 15.347 1.00 70.00 914 ARG A O 1
ATOM 7125 N N . HIS A 1 915 ? 14.836 40.162 16.967 1.00 81.50 915 HIS A N 1
ATOM 7126 C CA . HIS A 1 915 ? 14.641 41.481 17.595 1.00 81.50 915 HIS A CA 1
ATOM 7127 C C . HIS A 1 915 ? 15.114 42.681 16.752 1.00 81.50 915 HIS A C 1
ATOM 7129 O O . HIS A 1 915 ? 14.849 43.820 17.116 1.00 81.50 915 HIS A O 1
ATOM 7135 N N . GLN A 1 916 ? 15.792 42.478 15.615 1.00 84.06 916 GLN A N 1
ATOM 7136 C CA . GLN A 1 916 ? 16.217 43.566 14.705 1.00 84.06 916 GLN A CA 1
ATOM 7137 C C . GLN A 1 916 ? 17.128 44.624 15.372 1.00 84.06 916 GLN A C 1
ATOM 7139 O O . GLN A 1 916 ? 17.220 45.751 14.886 1.00 84.06 916 GLN A O 1
ATOM 7144 N N . GLY A 1 917 ? 17.804 44.268 16.466 1.00 85.56 917 GLY A N 1
ATOM 7145 C CA . GLY A 1 917 ? 18.584 45.198 17.292 1.00 85.56 917 GLY A CA 1
ATOM 7146 C C . GLY A 1 917 ? 17.772 46.071 18.265 1.00 85.56 917 GLY A C 1
ATOM 7147 O O . GLY A 1 917 ? 18.347 47.000 18.816 1.00 85.56 917 GLY A O 1
ATOM 7148 N N . VAL A 1 918 ? 16.474 45.807 18.490 1.00 87.81 918 VAL A N 1
ATOM 7149 C CA . VAL A 1 918 ? 15.612 46.565 19.425 1.00 87.81 918 VAL A CA 1
ATOM 7150 C C . VAL A 1 918 ? 14.763 45.622 20.284 1.00 87.81 918 VAL A C 1
ATOM 7152 O O . VAL A 1 918 ? 14.014 44.797 19.759 1.00 87.81 918 VAL A O 1
ATOM 7155 N N . VAL A 1 919 ? 14.823 45.785 21.605 1.00 88.69 919 VAL A N 1
ATOM 7156 C CA . VAL A 1 919 ? 14.003 45.073 22.600 1.00 88.69 919 VAL A CA 1
ATOM 7157 C C . VAL A 1 919 ? 13.480 46.088 23.614 1.00 88.69 919 VAL A C 1
ATOM 7159 O O . VAL A 1 919 ? 14.218 46.978 24.014 1.00 88.69 919 VAL A O 1
ATOM 7162 N N . ALA A 1 920 ? 12.232 45.973 24.053 1.00 88.31 920 ALA A N 1
ATOM 7163 C CA . ALA A 1 920 ? 11.653 46.838 25.075 1.00 88.31 920 ALA A CA 1
ATOM 7164 C C . ALA A 1 920 ? 11.009 46.019 26.192 1.00 88.31 920 ALA A C 1
ATOM 7166 O O . ALA A 1 920 ? 10.359 45.008 25.930 1.00 88.31 920 ALA A O 1
ATOM 7167 N N . ARG A 1 921 ? 11.166 46.481 27.430 1.00 87.25 921 ARG A N 1
ATOM 7168 C CA . ARG A 1 921 ? 10.411 46.012 28.590 1.00 87.25 921 ARG A CA 1
ATOM 7169 C C . ARG A 1 921 ? 9.257 46.980 28.811 1.00 87.25 921 ARG A C 1
ATOM 7171 O O . ARG A 1 921 ? 9.484 48.185 28.896 1.00 87.25 921 ARG A O 1
ATOM 7178 N N . ALA A 1 922 ? 8.041 46.461 28.875 1.00 82.44 922 ALA A N 1
ATOM 7179 C CA . ALA A 1 922 ? 6.835 47.255 29.033 1.00 82.44 922 ALA A CA 1
ATOM 7180 C C . ALA A 1 922 ? 5.860 46.594 30.012 1.00 82.44 922 ALA A C 1
ATOM 7182 O O . ALA A 1 922 ? 5.827 45.369 30.139 1.00 82.44 922 ALA A O 1
ATOM 7183 N N . THR A 1 923 ? 5.035 47.393 30.677 1.00 77.56 923 THR A N 1
ATOM 7184 C CA . THR A 1 923 ? 3.869 46.893 31.408 1.00 77.56 923 THR A CA 1
ATOM 7185 C C . THR A 1 923 ? 2.823 46.358 30.424 1.00 77.56 923 THR A C 1
ATOM 7187 O O . THR A 1 923 ? 2.783 46.746 29.249 1.00 77.56 923 THR A O 1
ATOM 7190 N N . ASP A 1 924 ? 1.972 45.433 30.865 1.00 66.06 924 ASP A N 1
ATOM 7191 C CA . ASP A 1 924 ? 0.816 45.037 30.061 1.00 66.06 924 ASP A CA 1
ATOM 7192 C C . ASP A 1 924 ? -0.246 46.143 30.078 1.00 66.06 924 ASP A C 1
ATOM 7194 O O . ASP A 1 924 ? -0.582 46.685 31.131 1.00 66.06 924 ASP A O 1
ATOM 7198 N N . LEU A 1 925 ? -0.766 46.477 28.893 1.00 62.50 925 LEU A N 1
ATOM 7199 C CA . LEU A 1 925 ? -1.921 47.361 28.772 1.00 62.50 925 LEU A CA 1
ATOM 7200 C C . LEU A 1 925 ? -3.184 46.565 29.140 1.00 62.50 925 LEU A C 1
ATOM 7202 O O . LEU A 1 925 ? -3.339 45.441 28.651 1.00 62.50 925 LEU A O 1
ATOM 7206 N N . PRO A 1 926 ? -4.106 47.124 29.944 1.00 56.41 926 PRO A N 1
ATOM 7207 C CA . PRO A 1 926 ? -5.385 46.491 30.242 1.00 56.41 926 PRO A CA 1
ATOM 7208 C C . PRO A 1 926 ? -6.326 46.590 29.030 1.00 56.41 926 PRO A C 1
ATOM 7210 O O . PRO A 1 926 ? -7.223 47.428 28.982 1.00 56.41 926 PRO A O 1
ATOM 7213 N N . LEU A 1 927 ? -6.109 45.733 28.030 1.00 63.81 927 LEU A N 1
ATOM 7214 C CA . LEU A 1 927 ? -7.069 45.502 26.950 1.00 63.81 927 LEU A CA 1
ATOM 7215 C C . LEU A 1 927 ? -8.278 44.736 27.510 1.00 63.81 927 LEU A C 1
ATOM 7217 O O . LEU A 1 927 ? -8.096 43.745 28.221 1.00 63.81 927 LEU A O 1
ATOM 7221 N N . ALA A 1 928 ? -9.493 45.170 27.163 1.00 65.25 928 ALA A N 1
ATOM 7222 C CA . ALA A 1 928 ? -10.730 44.503 27.569 1.00 65.25 928 ALA A CA 1
ATOM 7223 C C . ALA A 1 928 ? -10.752 43.037 27.097 1.00 65.25 928 ALA A C 1
ATOM 7225 O O . ALA A 1 928 ? -10.576 42.754 25.908 1.00 65.25 928 ALA A O 1
ATOM 7226 N N . GLN A 1 929 ? -10.972 42.101 28.022 1.00 69.19 929 GLN A N 1
ATOM 7227 C CA . GLN A 1 929 ? -10.886 40.658 27.758 1.00 69.19 929 GLN A CA 1
ATOM 7228 C C . GLN A 1 929 ? -12.246 40.034 27.423 1.00 69.19 929 GLN A C 1
ATOM 7230 O O . GLN A 1 929 ? -12.314 38.901 26.940 1.00 69.19 929 GLN A O 1
ATOM 7235 N N . ASN A 1 930 ? -13.339 40.759 27.662 1.00 78.75 930 ASN A N 1
ATOM 7236 C CA . ASN A 1 930 ? -14.700 40.339 27.346 1.00 78.75 930 ASN A CA 1
ATOM 7237 C C . ASN A 1 930 ? -15.577 41.523 26.906 1.00 78.75 930 ASN A C 1
ATOM 7239 O O . ASN A 1 930 ? -15.181 42.683 26.986 1.00 78.75 930 ASN A O 1
ATOM 7243 N N . LEU A 1 931 ? -16.781 41.209 26.416 1.00 78.50 931 LEU A N 1
ATOM 7244 C CA . LEU A 1 931 ? -17.703 42.199 25.856 1.00 78.50 931 LEU A CA 1
ATOM 7245 C C . LEU A 1 931 ? -18.181 43.242 26.883 1.00 78.50 931 LEU A C 1
ATOM 7247 O O . LEU A 1 931 ? -18.412 44.383 26.502 1.00 78.50 931 LEU A O 1
ATOM 7251 N N . VAL A 1 932 ? -18.320 42.870 28.160 1.00 76.44 932 VAL A N 1
ATOM 7252 C CA . VAL A 1 932 ? -18.815 43.781 29.208 1.00 76.44 932 VAL A CA 1
ATOM 7253 C C . VAL A 1 932 ? -17.754 44.838 29.511 1.00 76.44 932 VAL A C 1
ATOM 7255 O O . VAL A 1 932 ? -18.018 46.025 29.357 1.00 76.44 932 VAL A O 1
ATOM 7258 N N . GLU A 1 933 ? -16.521 44.401 29.792 1.00 76.88 933 GLU A N 1
ATOM 7259 C CA . GLU A 1 933 ? -15.358 45.289 29.960 1.00 76.88 933 GLU A CA 1
ATOM 7260 C C . GLU A 1 933 ? -15.134 46.217 28.762 1.00 76.88 933 GLU A C 1
ATOM 7262 O O . GLU A 1 933 ? -14.710 47.355 28.941 1.00 76.88 933 GLU A O 1
ATOM 7267 N N . LEU A 1 934 ? -15.403 45.741 27.540 1.00 82.50 934 LEU A N 1
ATOM 7268 C CA . LEU A 1 934 ? -15.285 46.563 26.340 1.00 82.50 934 LEU A CA 1
ATOM 7269 C C . LEU A 1 934 ? -16.337 47.676 26.322 1.00 82.50 934 LEU A C 1
ATOM 7271 O O . LEU A 1 934 ? -15.978 48.829 26.105 1.00 82.50 934 LEU A O 1
ATOM 7275 N N . LEU A 1 935 ? -17.615 47.327 26.506 1.00 78.31 935 LEU A N 1
ATOM 7276 C CA . LEU A 1 935 ? -18.737 48.264 26.405 1.00 78.31 935 LEU A CA 1
ATOM 7277 C C . LEU A 1 935 ? -18.700 49.322 27.517 1.00 78.31 935 LEU A C 1
ATOM 7279 O O . LEU A 1 935 ? -18.888 50.502 27.225 1.00 78.31 935 LEU A O 1
ATOM 7283 N N . ASP A 1 936 ? -18.372 48.922 28.749 1.00 77.06 936 ASP A N 1
ATOM 7284 C CA . ASP A 1 936 ? -18.243 49.825 29.902 1.00 77.06 936 ASP A CA 1
ATOM 7285 C C . ASP A 1 936 ? -17.077 50.830 29.756 1.00 77.06 936 ASP A C 1
ATOM 7287 O O . ASP A 1 936 ? -17.065 51.868 30.419 1.00 77.06 936 ASP A O 1
ATOM 7291 N N . ALA A 1 937 ? -16.095 50.541 28.892 1.00 71.50 937 ALA A N 1
ATOM 7292 C CA . ALA A 1 937 ? -14.878 51.337 28.710 1.00 71.50 937 ALA A CA 1
ATOM 7293 C C . ALA A 1 937 ? -14.846 52.192 27.424 1.00 71.50 937 ALA A C 1
ATOM 7295 O O . ALA A 1 937 ? -13.825 52.829 27.148 1.00 71.50 937 ALA A O 1
ATOM 7296 N N . LEU A 1 938 ? -15.915 52.223 26.615 1.00 78.19 938 LEU A N 1
ATOM 7297 C CA . LEU A 1 938 ? -15.909 52.950 25.337 1.00 78.19 938 LEU A CA 1
ATOM 7298 C C . LEU A 1 938 ? -15.889 54.485 25.528 1.00 78.19 938 LEU A C 1
ATOM 7300 O O . LEU A 1 938 ? -16.834 55.045 26.083 1.00 78.19 938 LEU A O 1
ATOM 7304 N N . PRO A 1 939 ? -14.897 55.216 24.979 1.00 61.50 939 PRO A N 1
ATOM 7305 C CA . PRO A 1 939 ? -14.820 56.679 25.072 1.00 61.50 939 PRO A CA 1
ATOM 7306 C C . PRO A 1 939 ? -15.706 57.413 24.041 1.00 61.50 939 PRO A C 1
ATOM 7308 O O . PRO A 1 939 ? -15.515 58.604 23.789 1.00 61.50 939 PRO A O 1
ATOM 7311 N N . GLY A 1 940 ? -16.639 56.718 23.383 1.00 77.19 940 GLY A N 1
ATOM 7312 C CA . GLY A 1 940 ? -17.457 57.253 22.293 1.00 77.19 940 GLY A CA 1
ATOM 7313 C C . GLY A 1 940 ? -18.340 56.191 21.623 1.00 77.19 940 GLY A C 1
ATOM 7314 O O . GLY A 1 940 ? -18.394 55.053 22.090 1.00 77.19 940 GLY A O 1
ATOM 7315 N N . PRO A 1 941 ? -19.044 56.530 20.524 1.00 84.12 941 PRO A N 1
ATOM 7316 C CA . PRO A 1 941 ? -19.930 55.594 19.835 1.00 84.12 941 PRO A CA 1
ATOM 7317 C C . PRO A 1 941 ? -19.148 54.395 19.287 1.00 84.12 941 PRO A C 1
ATOM 7319 O O . PRO A 1 941 ? -18.205 54.564 18.507 1.00 84.12 941 PRO A O 1
ATOM 7322 N N . ALA A 1 942 ? -19.571 53.186 19.666 1.00 89.56 942 ALA A N 1
ATOM 7323 C CA . ALA A 1 942 ? -18.901 51.934 19.323 1.00 89.56 942 ALA A CA 1
ATOM 7324 C C . ALA A 1 942 ? -18.572 51.834 17.823 1.00 89.56 942 ALA A C 1
ATOM 7326 O O . ALA A 1 942 ? -19.395 52.171 16.973 1.00 89.56 942 ALA A O 1
ATOM 7327 N N . LEU A 1 943 ? -17.371 51.360 17.500 1.00 94.62 943 LEU A N 1
ATOM 7328 C CA . LEU A 1 943 ? -16.984 50.945 16.150 1.00 94.62 943 LEU A CA 1
ATOM 7329 C C . LEU A 1 943 ? -16.272 49.610 16.291 1.00 94.62 943 LEU A C 1
ATOM 7331 O O . LEU A 1 943 ? -15.146 49.579 16.788 1.00 94.62 943 LEU A O 1
ATOM 7335 N N . LEU A 1 944 ? -16.950 48.527 15.925 1.00 95.88 944 LEU A N 1
ATOM 7336 C CA . LEU A 1 944 ? -16.494 47.157 16.146 1.00 95.88 944 LEU A CA 1
ATOM 7337 C C . LEU A 1 944 ? -16.396 46.415 14.813 1.00 95.88 944 LEU A C 1
ATOM 7339 O O . LEU A 1 944 ? -17.268 46.559 13.956 1.00 95.88 944 LEU A O 1
ATOM 7343 N N . LEU A 1 945 ? -15.361 45.591 14.656 1.00 97.12 945 LEU A N 1
ATOM 7344 C CA . LEU A 1 945 ? -15.233 44.670 13.528 1.00 97.12 945 LEU A CA 1
ATOM 7345 C C . LEU A 1 945 ? -15.555 43.253 14.009 1.00 97.12 945 LEU A C 1
ATOM 7347 O O . LEU A 1 945 ? -14.944 42.773 14.960 1.00 97.12 945 LEU A O 1
ATOM 7351 N N . VAL A 1 946 ? -16.493 42.573 13.356 1.00 96.94 946 VAL A N 1
ATOM 7352 C CA . VAL A 1 946 ? -16.913 41.213 13.708 1.00 96.94 946 VAL A CA 1
ATOM 7353 C C . VAL A 1 946 ? -16.578 40.270 12.555 1.00 96.94 946 VAL A C 1
ATOM 7355 O O . VAL A 1 946 ? -16.992 40.504 11.425 1.00 96.94 946 VAL A O 1
ATOM 7358 N N . LEU A 1 947 ? -15.831 39.202 12.827 1.00 96.06 947 LEU A N 1
ATOM 7359 C CA . LEU A 1 947 ? -15.353 38.253 11.818 1.00 96.06 947 LEU A CA 1
ATOM 7360 C C . LEU A 1 947 ? -16.056 36.898 11.986 1.00 96.06 947 LEU A C 1
ATOM 7362 O O . LEU A 1 947 ? -15.771 36.174 12.938 1.00 96.06 947 LEU A O 1
ATOM 7366 N N . ASP A 1 948 ? -16.941 36.517 11.064 1.00 93.50 948 ASP A N 1
ATOM 7367 C CA . ASP A 1 948 ? -17.575 35.192 11.047 1.00 93.50 948 ASP A CA 1
ATOM 7368 C C . ASP A 1 948 ? -16.861 34.262 10.061 1.00 93.50 948 ASP A C 1
ATOM 7370 O O . ASP A 1 948 ? -16.989 34.400 8.849 1.00 93.50 948 ASP A O 1
ATOM 7374 N N . GLY A 1 949 ? -16.111 33.288 10.578 1.00 84.75 949 GLY A N 1
ATOM 7375 C CA . GLY A 1 949 ? -15.510 32.235 9.753 1.00 84.75 949 GLY A CA 1
ATOM 7376 C C . GLY A 1 949 ? -14.121 32.518 9.173 1.00 84.75 949 GLY A C 1
ATOM 7377 O O . GLY A 1 949 ? -13.610 31.690 8.424 1.00 84.75 949 GLY A O 1
ATOM 7378 N N . VAL A 1 950 ? -13.474 33.634 9.524 1.00 89.62 950 VAL A N 1
ATOM 7379 C CA . VAL A 1 950 ? -12.121 33.963 9.033 1.00 89.62 950 VAL A CA 1
ATOM 7380 C C . VAL A 1 950 ? -11.078 32.997 9.616 1.00 89.62 950 VAL A C 1
ATOM 7382 O O . VAL A 1 950 ? -10.726 33.071 10.794 1.00 89.62 950 VAL A O 1
ATOM 7385 N N . THR A 1 951 ? -10.584 32.074 8.788 1.00 89.50 951 THR A N 1
ATOM 7386 C CA . THR A 1 951 ? -9.670 30.977 9.172 1.00 89.50 951 THR A CA 1
ATOM 7387 C C . THR A 1 951 ? -8.207 31.184 8.764 1.00 89.50 951 THR A C 1
ATOM 7389 O O . THR A 1 951 ? -7.335 30.481 9.276 1.00 89.50 951 THR A O 1
ATOM 7392 N N . ASP A 1 952 ? -7.903 32.154 7.900 1.00 88.75 952 ASP A N 1
ATOM 7393 C CA . ASP A 1 952 ? -6.524 32.486 7.526 1.00 88.75 952 ASP A CA 1
ATOM 7394 C C . ASP A 1 952 ? -5.891 33.498 8.512 1.00 88.75 952 ASP A C 1
ATOM 7396 O O . ASP A 1 952 ? -6.428 34.597 8.704 1.00 88.75 952 ASP A O 1
ATOM 7400 N N . PRO A 1 953 ? -4.736 33.184 9.139 1.00 86.06 953 PRO A N 1
ATOM 7401 C CA . PRO A 1 953 ? -4.033 34.122 10.012 1.00 86.06 953 PRO A CA 1
ATOM 7402 C C . PRO A 1 953 ? -3.471 35.360 9.300 1.00 86.06 953 PRO A C 1
ATOM 7404 O O . PRO A 1 953 ? -3.230 36.358 9.982 1.00 86.06 953 PRO A O 1
ATOM 7407 N N . HIS A 1 954 ? -3.239 35.334 7.983 1.00 89.00 954 HIS A N 1
ATOM 7408 C CA . HIS A 1 954 ? -2.843 36.539 7.251 1.00 89.00 954 HIS A CA 1
ATOM 7409 C C . HIS A 1 954 ? -4.014 37.523 7.174 1.00 89.00 954 HIS A C 1
ATOM 7411 O O . HIS A 1 954 ? -3.850 38.675 7.575 1.00 89.00 954 HIS A O 1
ATOM 7417 N N . ASN A 1 955 ? -5.201 37.049 6.798 1.00 92.38 955 ASN A N 1
ATOM 7418 C CA . ASN A 1 955 ? -6.446 37.807 6.842 1.00 92.38 955 ASN A CA 1
ATOM 7419 C C . ASN A 1 955 ? -6.764 38.347 8.242 1.00 92.38 955 ASN A C 1
ATOM 7421 O O . ASN A 1 955 ? -6.973 39.551 8.364 1.00 92.38 955 ASN A O 1
ATOM 7425 N N . LEU A 1 956 ? -6.710 37.539 9.315 1.00 91.94 956 LEU A N 1
ATOM 7426 C CA . LEU A 1 956 ? -6.917 38.069 10.678 1.00 91.94 956 LEU A CA 1
ATOM 7427 C C . LEU A 1 956 ? -5.892 39.159 11.032 1.00 91.94 956 LEU A C 1
ATOM 7429 O O . LEU A 1 956 ? -6.263 40.213 11.547 1.00 91.94 956 LEU A O 1
ATOM 7433 N N . GLY A 1 957 ? -4.603 38.921 10.768 1.00 89.44 957 GLY A N 1
ATOM 7434 C CA . GLY A 1 957 ? -3.558 39.901 11.064 1.00 89.44 957 GLY A CA 1
ATOM 7435 C C . GLY A 1 957 ? -3.733 41.204 10.279 1.00 89.44 957 GLY A C 1
ATOM 7436 O O . GLY A 1 957 ? -3.502 42.286 10.816 1.00 89.44 957 GLY A O 1
ATOM 7437 N N . ALA A 1 958 ? -4.195 41.119 9.030 1.00 92.94 958 ALA A N 1
ATOM 7438 C CA . ALA A 1 958 ? -4.531 42.277 8.216 1.00 92.94 958 ALA A CA 1
ATOM 7439 C C . ALA A 1 958 ? -5.787 43.001 8.740 1.00 92.94 958 ALA A C 1
ATOM 7441 O O . ALA A 1 958 ? -5.735 44.216 8.905 1.00 92.94 958 ALA A O 1
ATOM 7442 N N . CYS A 1 959 ? -6.860 42.285 9.102 1.00 94.50 959 CYS A N 1
ATOM 7443 C CA . CYS A 1 959 ? -8.057 42.859 9.731 1.00 94.50 959 CYS A CA 1
ATOM 7444 C C . CYS A 1 959 ? -7.731 43.597 11.041 1.00 94.50 959 CYS A C 1
ATOM 7446 O O . CYS A 1 959 ? -8.193 44.718 11.225 1.00 94.50 959 CYS A O 1
ATOM 7448 N N . LEU A 1 960 ? -6.893 43.027 11.917 1.00 92.25 960 LEU A N 1
ATOM 7449 C CA . LEU A 1 960 ? -6.432 43.690 13.148 1.00 92.25 960 LEU A CA 1
ATOM 7450 C C . LEU A 1 960 ? -5.657 44.980 12.851 1.00 92.25 960 LEU A C 1
ATOM 7452 O O . LEU A 1 960 ? -5.896 46.008 13.476 1.00 92.25 960 LEU A O 1
ATOM 7456 N N . ARG A 1 961 ? -4.756 44.950 11.862 1.00 91.25 961 ARG A N 1
ATOM 7457 C CA . ARG A 1 961 ? -3.990 46.131 11.441 1.00 91.25 961 ARG A CA 1
ATOM 7458 C C . ARG A 1 961 ? -4.860 47.209 10.790 1.00 91.25 961 ARG A C 1
ATOM 7460 O O . ARG A 1 961 ? -4.568 48.390 10.931 1.00 91.25 961 ARG A O 1
ATOM 7467 N N . VAL A 1 962 ? -5.908 46.815 10.076 1.00 93.50 962 VAL A N 1
ATOM 7468 C CA . VAL A 1 962 ? -6.913 47.734 9.530 1.00 93.50 962 VAL A CA 1
ATOM 7469 C C . VAL A 1 962 ? -7.746 48.349 10.659 1.00 93.50 962 VAL A C 1
ATOM 7471 O O . VAL A 1 962 ? -7.936 49.560 10.663 1.00 93.50 962 VAL A O 1
ATOM 7474 N N . ALA A 1 963 ? -8.189 47.542 11.627 1.00 93.50 963 ALA A N 1
ATOM 7475 C CA . ALA A 1 963 ? -8.946 47.984 12.797 1.00 93.50 963 ALA A CA 1
ATOM 7476 C C . ALA A 1 963 ? -8.177 49.028 13.630 1.00 93.50 963 ALA A C 1
ATOM 7478 O O . ALA A 1 963 ? -8.743 50.067 13.958 1.00 93.50 963 ALA A O 1
ATOM 7479 N N . ASP A 1 964 ? -6.884 48.796 13.881 1.00 90.25 964 ASP A N 1
ATOM 7480 C CA . ASP A 1 964 ? -5.974 49.712 14.590 1.00 90.25 964 ASP A CA 1
ATOM 7481 C C . ASP A 1 964 ? -5.888 51.085 13.905 1.00 90.25 964 ASP A C 1
ATOM 7483 O O . ASP A 1 964 ? -6.163 52.116 14.515 1.00 90.25 964 ASP A O 1
ATOM 7487 N N . VAL A 1 965 ? -5.598 51.106 12.599 1.00 88.00 965 VAL A N 1
ATOM 7488 C CA . VAL A 1 965 ? -5.444 52.360 11.839 1.00 88.00 965 VAL A CA 1
ATOM 7489 C C . VAL A 1 965 ? -6.790 53.065 11.595 1.00 88.00 965 VAL A C 1
ATOM 7491 O O . VAL A 1 965 ? -6.815 54.285 11.438 1.00 88.00 965 VAL A O 1
ATOM 7494 N N . ALA A 1 966 ? -7.909 52.335 11.600 1.00 88.50 966 ALA A N 1
ATOM 7495 C CA . ALA A 1 966 ? -9.258 52.900 11.522 1.00 88.50 966 ALA A CA 1
ATOM 7496 C C . ALA A 1 966 ? -9.839 53.334 12.886 1.00 88.50 966 ALA A C 1
ATOM 7498 O O . ALA A 1 966 ? -10.921 53.919 12.921 1.00 88.50 966 ALA A O 1
ATOM 7499 N N . GLY A 1 967 ? -9.166 53.058 14.010 1.00 88.25 967 GLY A N 1
ATOM 7500 C CA . GLY A 1 967 ? -9.685 53.369 15.347 1.00 88.25 967 GLY A CA 1
ATOM 7501 C C . GLY A 1 967 ? -10.918 52.546 15.744 1.00 88.25 967 GLY A C 1
ATOM 7502 O O . GLY A 1 967 ? -11.805 53.050 16.434 1.00 88.25 967 GLY A O 1
ATOM 7503 N N . ALA A 1 968 ? -11.008 51.291 15.293 1.00 91.75 968 ALA A N 1
ATOM 7504 C CA . ALA A 1 968 ? -12.022 50.357 15.771 1.00 91.75 968 ALA A CA 1
ATOM 7505 C C . ALA A 1 968 ? -11.669 49.860 17.185 1.00 91.75 968 ALA A C 1
ATOM 7507 O O . ALA A 1 968 ? -10.528 49.502 17.469 1.00 91.75 968 ALA A O 1
ATOM 7508 N N . HIS A 1 969 ? -12.664 49.822 18.069 1.00 91.31 969 HIS A N 1
ATOM 7509 C CA . HIS A 1 969 ? -12.478 49.630 19.509 1.00 91.31 969 HIS A CA 1
ATOM 7510 C C . HIS A 1 969 ? -12.211 48.167 19.897 1.00 91.31 969 HIS A C 1
ATOM 7512 O O . HIS A 1 969 ? -11.651 47.914 20.958 1.00 91.31 969 HIS A O 1
ATOM 7518 N N . ALA A 1 970 ? -12.608 47.209 19.052 1.00 92.56 970 ALA A N 1
ATOM 7519 C CA . ALA A 1 970 ? -12.240 45.799 19.164 1.00 92.56 970 ALA A CA 1
ATOM 7520 C C . ALA A 1 970 ? -12.459 45.051 17.838 1.00 92.56 970 ALA A C 1
ATOM 7522 O O . ALA A 1 970 ? -13.264 45.462 16.992 1.00 92.56 970 ALA A O 1
ATOM 7523 N N . VAL A 1 971 ? -11.798 43.898 17.712 1.00 94.62 971 VAL A N 1
ATOM 7524 C CA . VAL A 1 971 ? -12.137 42.841 16.752 1.00 94.62 971 VAL A CA 1
ATOM 7525 C C . VAL A 1 971 ? -12.756 41.667 17.515 1.00 94.62 971 VAL A C 1
ATOM 7527 O O . VAL A 1 971 ? -12.156 41.135 18.448 1.00 94.62 971 VAL A O 1
ATOM 7530 N N . ILE A 1 972 ? -13.954 41.246 17.116 1.00 94.38 972 ILE A N 1
ATOM 7531 C CA . ILE A 1 972 ? -14.709 40.146 17.730 1.00 94.38 972 ILE A CA 1
ATOM 7532 C C . ILE A 1 972 ? -14.757 38.968 16.751 1.00 94.38 972 ILE A C 1
ATOM 7534 O O . ILE A 1 972 ? -15.059 39.147 15.573 1.00 94.38 972 ILE A O 1
ATOM 7538 N N . ALA A 1 973 ? -14.494 37.753 17.228 1.00 92.88 973 ALA A N 1
ATOM 7539 C CA . ALA A 1 973 ? -14.527 36.538 16.408 1.00 92.88 973 ALA A CA 1
ATOM 7540 C C . ALA A 1 973 ? -15.084 35.342 17.202 1.00 92.88 973 ALA A C 1
ATOM 7542 O O . ALA A 1 973 ? -14.975 35.320 18.431 1.00 92.88 973 ALA A O 1
ATOM 7543 N N . PRO A 1 974 ? -15.668 34.315 16.558 1.00 89.31 974 PRO A N 1
ATOM 7544 C CA . PRO A 1 974 ? -16.021 33.087 17.250 1.00 89.31 974 PRO A CA 1
ATOM 7545 C C . PRO A 1 974 ? -14.749 32.334 17.670 1.00 89.31 974 PRO A C 1
ATOM 7547 O O . PRO A 1 974 ? -13.761 32.302 16.940 1.00 89.31 974 PRO A O 1
ATOM 7550 N N . ARG A 1 975 ? -14.774 31.684 18.836 1.00 81.62 975 ARG A N 1
ATOM 7551 C CA . ARG A 1 975 ? -13.675 30.822 19.307 1.00 81.62 975 ARG A CA 1
ATOM 7552 C C . ARG A 1 975 ? -13.456 29.613 18.388 1.00 81.62 975 ARG A C 1
ATOM 7554 O O . ARG A 1 975 ? -12.325 29.160 18.236 1.00 81.62 975 ARG A O 1
ATOM 7561 N N . ASP A 1 976 ? -14.533 29.120 17.780 1.00 71.25 976 ASP A N 1
ATOM 7562 C CA . ASP A 1 976 ? -14.547 27.942 16.917 1.00 71.25 976 ASP A CA 1
ATOM 7563 C C . ASP A 1 976 ? -14.766 28.326 15.448 1.00 71.25 976 ASP A C 1
ATOM 7565 O O . ASP A 1 976 ? -15.585 29.188 15.119 1.00 71.25 976 ASP A O 1
ATOM 7569 N N . ARG A 1 977 ? -14.058 27.639 14.541 1.00 67.94 977 ARG A N 1
ATOM 7570 C CA . ARG A 1 977 ? -14.060 27.910 13.089 1.00 67.94 977 ARG A CA 1
ATOM 7571 C C . ARG A 1 977 ? -13.698 29.360 12.712 1.00 67.94 977 ARG A C 1
ATOM 7573 O O . ARG A 1 977 ? -14.190 29.863 11.705 1.00 67.94 977 ARG A O 1
ATOM 7580 N N . ALA A 1 978 ? -12.852 30.011 13.500 1.00 75.56 978 ALA A N 1
ATOM 7581 C CA . ALA A 1 978 ? -12.042 31.154 13.092 1.00 75.56 978 ALA A CA 1
ATOM 7582 C C . ALA A 1 978 ? -10.612 30.939 13.610 1.00 75.56 978 ALA A C 1
ATOM 7584 O O . ALA A 1 978 ? -10.366 30.063 14.444 1.00 75.56 978 ALA A O 1
ATOM 7585 N N . VAL A 1 979 ? -9.650 31.698 13.097 1.00 76.06 979 VAL A N 1
ATOM 7586 C CA . VAL A 1 979 ? -8.255 31.589 13.530 1.00 76.06 979 VAL A CA 1
ATOM 7587 C C . VAL A 1 979 ? -8.028 32.356 14.836 1.00 76.06 979 VAL A C 1
ATOM 7589 O O . VAL A 1 979 ? -8.424 33.506 14.983 1.00 76.06 979 VAL A O 1
ATOM 7592 N N . GLY A 1 980 ? -7.384 31.727 15.819 1.00 78.75 980 GLY A N 1
ATOM 7593 C CA . GLY A 1 980 ? -6.952 32.424 17.035 1.00 78.75 980 GLY A CA 1
ATOM 7594 C C . GLY A 1 980 ? -5.753 33.348 16.782 1.00 78.75 980 GLY A C 1
ATOM 7595 O O . GLY A 1 980 ? -5.029 33.175 15.797 1.00 78.75 980 GLY A O 1
ATOM 7596 N N . LEU A 1 981 ? -5.491 34.278 17.709 1.00 80.81 981 LEU A N 1
ATOM 7597 C CA . LEU A 1 981 ? -4.283 35.117 17.722 1.00 80.81 981 LEU A CA 1
ATOM 7598 C C . LEU A 1 981 ? -3.011 34.259 17.864 1.00 80.81 981 LEU A C 1
ATOM 7600 O O . LEU A 1 981 ? -2.495 34.017 18.952 1.00 80.81 981 LEU A O 1
ATOM 7604 N N . ASN A 1 982 ? -2.503 33.774 16.734 1.00 79.06 982 ASN A N 1
ATOM 7605 C CA . ASN A 1 982 ? -1.271 33.001 16.651 1.00 79.06 982 ASN A CA 1
ATOM 7606 C C . ASN A 1 982 ? -0.098 33.871 16.172 1.00 79.06 982 ASN A C 1
ATOM 7608 O O . ASN A 1 982 ? -0.271 34.979 15.665 1.00 79.06 982 ASN A O 1
ATOM 7612 N N . SER A 1 983 ? 1.124 33.350 16.290 1.00 70.94 983 SER A N 1
ATOM 7613 C CA . SER A 1 983 ? 2.352 34.088 15.951 1.00 70.94 983 SER A CA 1
ATOM 7614 C C . SER A 1 983 ? 2.502 34.468 14.467 1.00 70.94 983 SER A C 1
ATOM 7616 O O . SER A 1 983 ? 3.363 35.285 14.144 1.00 70.94 983 SER A O 1
ATOM 7618 N N . THR A 1 984 ? 1.677 33.932 13.561 1.00 69.25 984 THR A N 1
ATOM 7619 C CA . THR A 1 984 ? 1.569 34.425 12.177 1.00 69.25 984 THR A CA 1
ATOM 7620 C C . THR A 1 984 ? 0.659 35.656 12.122 1.00 69.25 984 THR A C 1
ATOM 7622 O O . THR A 1 984 ? 1.087 36.690 11.612 1.00 69.25 984 THR A O 1
ATOM 7625 N N . ALA A 1 985 ? -0.535 35.592 12.722 1.00 80.44 985 ALA A N 1
ATOM 7626 C CA . ALA A 1 985 ? -1.473 36.718 12.782 1.00 80.44 985 ALA A CA 1
ATOM 7627 C C . ALA A 1 985 ? -0.875 37.933 13.514 1.00 80.44 985 ALA A C 1
ATOM 7629 O O . ALA A 1 985 ? -0.878 39.034 12.971 1.00 80.44 985 ALA A O 1
ATOM 7630 N N . ILE A 1 986 ? -0.247 37.722 14.679 1.00 76.06 986 ILE A N 1
ATOM 7631 C CA . ILE A 1 986 ? 0.454 38.766 15.456 1.00 76.06 986 ILE A CA 1
ATOM 7632 C C . ILE A 1 986 ? 1.556 39.441 14.617 1.00 76.06 986 ILE A C 1
ATOM 7634 O O . ILE A 1 986 ? 1.716 40.662 14.644 1.00 76.06 986 ILE A O 1
ATOM 7638 N N . LYS A 1 987 ? 2.300 38.662 13.816 1.00 74.81 987 LYS A N 1
ATOM 7639 C CA . LYS A 1 987 ? 3.346 39.188 12.926 1.00 74.81 987 LYS A CA 1
ATOM 7640 C C . LYS A 1 987 ? 2.762 40.046 11.797 1.00 74.81 987 LYS A C 1
ATOM 7642 O O . LYS A 1 987 ? 3.338 41.085 11.483 1.00 74.81 987 LYS A O 1
ATOM 7647 N N . VAL A 1 988 ? 1.656 39.623 11.178 1.00 81.94 988 VAL A N 1
ATOM 7648 C CA . VAL A 1 988 ? 0.995 40.372 10.088 1.00 81.94 988 VAL A CA 1
ATOM 7649 C C . VAL A 1 988 ? 0.296 41.631 10.621 1.00 81.94 988 VAL A C 1
ATOM 7651 O O . VAL A 1 988 ? 0.371 42.681 9.981 1.00 81.94 988 VAL A O 1
ATOM 7654 N N . ALA A 1 989 ? -0.253 41.566 11.839 1.00 82.94 989 ALA A N 1
ATOM 7655 C CA . ALA A 1 989 ? -0.798 42.707 12.576 1.00 82.94 989 ALA A CA 1
ATOM 7656 C C . ALA A 1 989 ? 0.243 43.808 12.858 1.00 82.94 989 ALA A C 1
ATOM 7658 O O . ALA A 1 989 ? -0.118 44.960 13.081 1.00 82.94 989 ALA A O 1
ATOM 7659 N N . SER A 1 990 ? 1.546 43.494 12.803 1.00 78.50 990 SER A N 1
ATOM 7660 C CA . SER A 1 990 ? 2.645 44.474 12.848 1.00 78.50 990 SER A CA 1
ATOM 7661 C C . SER A 1 990 ? 2.661 45.378 14.101 1.00 78.50 990 SER A C 1
ATOM 7663 O O . SER A 1 990 ? 3.231 46.469 14.063 1.00 78.50 990 SER A O 1
ATOM 7665 N N . GLY A 1 991 ? 2.065 44.920 15.204 1.00 73.25 991 GLY A N 1
ATOM 7666 C CA . GLY A 1 991 ? 1.889 45.674 16.452 1.00 73.25 991 GLY A CA 1
ATOM 7667 C C . GLY A 1 991 ? 0.424 45.839 16.871 1.00 73.25 991 GLY A C 1
ATOM 7668 O O . GLY A 1 991 ? 0.157 45.859 18.065 1.00 73.25 991 GLY A O 1
ATOM 7669 N N . ALA A 1 992 ? -0.523 45.835 15.925 1.00 80.56 992 ALA A N 1
ATOM 7670 C CA . ALA A 1 992 ? -1.950 46.063 16.192 1.00 80.56 992 ALA A CA 1
ATOM 7671 C C . ALA A 1 992 ? -2.605 45.039 17.146 1.00 80.56 992 ALA A C 1
ATOM 7673 O O . ALA A 1 992 ? -3.589 45.337 17.813 1.00 80.56 992 ALA A O 1
ATOM 7674 N N . ALA A 1 993 ? -2.042 43.830 17.249 1.00 81.56 993 ALA A N 1
ATOM 7675 C CA . ALA A 1 993 ? -2.490 42.806 18.199 1.00 81.56 993 ALA A CA 1
ATOM 7676 C C . ALA A 1 993 ? -2.152 43.128 19.676 1.00 81.56 993 ALA A C 1
ATOM 7678 O O . ALA A 1 993 ? -2.523 42.363 20.559 1.00 81.56 993 ALA A O 1
ATOM 7679 N N . GLU A 1 994 ? -1.430 44.224 19.937 1.00 75.00 994 GLU A N 1
ATOM 7680 C CA . GLU A 1 994 ? -1.060 44.718 21.275 1.00 75.00 994 GLU A CA 1
ATOM 7681 C C . GLU A 1 994 ? -1.794 46.020 21.655 1.00 75.00 994 GLU A C 1
ATOM 7683 O O . GLU A 1 994 ? -1.526 46.583 22.719 1.00 75.00 994 GLU A O 1
ATOM 7688 N N . THR A 1 995 ? -2.665 46.519 20.771 1.00 75.69 995 THR A N 1
ATOM 7689 C CA . THR A 1 995 ? -3.395 47.795 20.893 1.00 75.69 995 THR A CA 1
ATOM 7690 C C . THR A 1 995 ? -4.897 47.618 20.676 1.00 75.69 995 THR A C 1
ATOM 7692 O O . THR A 1 995 ? -5.683 48.201 21.415 1.00 75.69 995 THR A O 1
ATOM 7695 N N . VAL A 1 996 ? -5.314 46.770 19.729 1.00 86.00 996 VAL A N 1
ATOM 7696 C CA . VAL A 1 996 ? -6.727 46.449 19.481 1.00 86.00 996 VAL A CA 1
ATOM 7697 C C . VAL A 1 996 ? -7.137 45.199 20.271 1.00 86.00 996 VAL A C 1
ATOM 7699 O O . VAL A 1 996 ? -6.576 44.125 20.032 1.00 86.00 996 VAL A O 1
ATOM 7702 N N . PRO A 1 997 ? -8.141 45.278 21.167 1.00 87.50 997 PRO A N 1
ATOM 7703 C CA . PRO A 1 997 ? -8.721 44.109 21.823 1.00 87.50 997 PRO A CA 1
ATOM 7704 C C . PRO A 1 997 ? -9.239 43.076 20.811 1.00 87.50 997 PRO A C 1
ATOM 7706 O O . PRO A 1 997 ? -10.043 43.398 19.933 1.00 87.50 997 PRO A O 1
ATOM 7709 N N . TYR A 1 998 ? -8.806 41.821 20.954 1.00 90.38 998 TYR A N 1
ATOM 7710 C CA . TYR A 1 998 ? -9.309 40.682 20.180 1.00 90.38 998 TYR A CA 1
ATOM 7711 C C . TYR A 1 998 ? -10.124 39.754 21.082 1.00 90.38 998 TYR A C 1
ATOM 7713 O O . TYR A 1 998 ? -9.563 39.015 21.893 1.00 90.38 998 TYR A O 1
ATOM 7721 N N . ILE A 1 999 ? -11.449 39.792 20.947 1.00 89.38 999 ILE A N 1
ATOM 7722 C CA . ILE A 1 999 ? -12.377 39.109 21.856 1.00 89.38 999 ILE A CA 1
ATOM 7723 C C . ILE A 1 999 ? -12.959 37.873 21.165 1.00 89.38 999 ILE A C 1
ATOM 7725 O O . ILE A 1 999 ? -13.728 37.973 20.205 1.00 89.38 999 ILE A O 1
ATOM 7729 N N . THR A 1 1000 ? -12.614 36.687 21.672 1.00 88.31 1000 THR A N 1
ATOM 7730 C CA . THR A 1 1000 ? -13.148 35.412 21.169 1.00 88.31 1000 THR A CA 1
ATOM 7731 C C . THR A 1 1000 ? -14.423 35.009 21.909 1.00 88.31 1000 THR A C 1
ATOM 7733 O O . THR A 1 1000 ? -14.384 34.793 23.121 1.00 88.31 1000 THR A O 1
ATOM 7736 N N . VAL A 1 1001 ? -15.533 34.826 21.192 1.00 87.00 1001 VAL A N 1
ATOM 7737 C CA . VAL A 1 1001 ? -16.846 34.481 21.770 1.00 87.00 1001 VAL A CA 1
ATOM 7738 C C . VAL A 1 1001 ? -17.298 33.064 21.408 1.00 87.00 1001 VAL A C 1
ATOM 7740 O O . VAL A 1 1001 ? -16.986 32.547 20.341 1.00 87.00 1001 VAL A O 1
ATOM 7743 N N . THR A 1 1002 ? -18.053 32.402 22.287 1.00 83.25 1002 THR A N 1
ATOM 7744 C CA . THR A 1 1002 ? -18.507 31.011 22.069 1.00 83.25 1002 THR A CA 1
ATOM 7745 C C . THR A 1 1002 ? -19.763 30.892 21.203 1.00 83.25 1002 THR A C 1
ATOM 7747 O O . THR A 1 1002 ? -20.052 29.816 20.689 1.00 83.25 1002 THR A O 1
ATOM 7750 N N . ASN A 1 1003 ? -20.526 31.974 21.018 1.00 86.19 1003 ASN A N 1
ATOM 7751 C CA . ASN A 1 1003 ? -21.696 31.995 20.140 1.00 86.19 1003 ASN A CA 1
ATOM 7752 C C . ASN A 1 1003 ? -21.884 33.395 19.539 1.00 86.19 1003 ASN A C 1
ATOM 7754 O O . ASN A 1 1003 ? -22.449 34.282 20.176 1.00 86.19 1003 ASN A O 1
ATOM 7758 N N . LEU A 1 1004 ? -21.429 33.576 18.297 1.00 91.31 1004 LEU A N 1
ATOM 7759 C CA . LEU A 1 1004 ? -21.434 34.873 17.617 1.00 91.31 1004 LEU A CA 1
ATOM 7760 C C . LEU A 1 1004 ? -22.849 35.466 17.498 1.00 91.31 1004 LEU A C 1
ATOM 7762 O O . LEU A 1 1004 ? -23.064 36.617 17.851 1.00 91.31 1004 LEU A O 1
ATOM 7766 N N . ALA A 1 1005 ? -23.844 34.658 17.119 1.00 88.94 1005 ALA A N 1
ATOM 7767 C CA . ALA A 1 1005 ? -25.246 35.077 17.015 1.00 88.94 1005 ALA A CA 1
ATOM 7768 C C . ALA A 1 1005 ? -25.943 35.303 18.376 1.00 88.94 1005 ALA A C 1
ATOM 7770 O O . ALA A 1 1005 ? -27.105 35.714 18.427 1.00 88.94 1005 ALA A O 1
ATOM 7771 N N . ARG A 1 1006 ? -25.276 35.024 19.504 1.00 90.25 1006 ARG A N 1
ATOM 7772 C CA . ARG A 1 1006 ? -25.665 35.528 20.830 1.00 90.25 1006 ARG A CA 1
ATOM 7773 C C . ARG A 1 1006 ? -25.003 36.880 21.094 1.00 90.25 1006 ARG A C 1
ATOM 7775 O O . ARG A 1 1006 ? -25.715 37.827 21.393 1.00 90.25 1006 ARG A O 1
ATOM 7782 N N . THR A 1 1007 ? -23.695 36.982 20.881 1.00 91.38 1007 THR A N 1
ATOM 7783 C CA . THR A 1 1007 ? -22.917 38.223 21.034 1.00 91.38 1007 THR A CA 1
ATOM 7784 C C . THR A 1 1007 ? -23.456 39.371 20.177 1.00 91.38 1007 THR A C 1
ATOM 7786 O O . THR A 1 1007 ? -23.530 40.497 20.650 1.00 91.38 1007 THR A O 1
ATOM 7789 N N . LEU A 1 1008 ? -23.916 39.099 18.951 1.00 94.31 1008 LEU A N 1
ATOM 7790 C CA . LEU A 1 1008 ? -24.567 40.106 18.107 1.00 94.31 1008 LEU A CA 1
ATOM 7791 C C . LEU A 1 1008 ? -25.891 40.622 18.698 1.00 94.31 1008 LEU A C 1
ATOM 7793 O O . LEU A 1 1008 ? -26.220 41.783 18.496 1.00 94.31 1008 LEU A O 1
ATOM 7797 N N . ARG A 1 1009 ? -26.637 39.808 19.458 1.00 92.31 1009 ARG A N 1
ATOM 7798 C CA . ARG A 1 1009 ? -27.827 40.285 20.187 1.00 92.31 1009 ARG A CA 1
ATOM 7799 C C . ARG A 1 1009 ? -27.447 41.063 21.439 1.00 92.31 1009 ARG A C 1
ATOM 7801 O O . ARG A 1 1009 ? -28.001 42.126 21.649 1.00 92.31 1009 ARG A O 1
ATOM 7808 N N . GLU A 1 1010 ? -26.437 40.612 22.178 1.00 90.00 1010 GLU A N 1
ATOM 7809 C CA . GLU A 1 1010 ? -25.906 41.341 23.342 1.00 90.00 1010 GLU A CA 1
ATOM 7810 C C . GLU A 1 1010 ? -25.360 42.734 22.951 1.00 90.00 1010 GLU A C 1
ATOM 7812 O O . GLU A 1 1010 ? -25.496 43.682 23.716 1.00 90.00 1010 GLU A O 1
ATOM 7817 N N . LEU A 1 1011 ? -24.823 42.889 21.733 1.00 92.62 1011 LEU A N 1
ATOM 7818 C CA . LEU A 1 1011 ? -24.474 44.190 21.143 1.00 92.62 1011 LEU A CA 1
ATOM 7819 C C . LEU A 1 1011 ? -25.705 45.060 20.831 1.00 92.62 1011 LEU A C 1
ATOM 7821 O O . LEU A 1 1011 ? -25.699 46.250 21.139 1.00 92.62 1011 LEU A O 1
ATOM 7825 N N . LYS A 1 1012 ? -26.766 44.476 20.262 1.00 92.56 1012 LYS A N 1
ATOM 7826 C CA . LYS A 1 1012 ? -28.024 45.176 19.938 1.00 92.56 1012 LYS A CA 1
ATOM 7827 C C . LYS A 1 1012 ? -28.775 45.616 21.194 1.00 92.56 1012 LYS A C 1
ATOM 7829 O O . LYS A 1 1012 ? -29.244 46.748 21.257 1.00 92.56 1012 LYS A O 1
ATOM 7834 N N . ASP A 1 1013 ? -28.804 44.764 22.217 1.00 89.12 1013 ASP A N 1
ATOM 7835 C CA . ASP A 1 1013 ? -29.346 45.067 23.546 1.00 89.12 1013 ASP A CA 1
ATOM 7836 C C . ASP A 1 1013 ? -28.562 46.215 24.227 1.00 89.12 1013 ASP A C 1
ATOM 7838 O O . ASP A 1 1013 ? -29.135 46.989 24.992 1.00 89.12 1013 ASP A O 1
ATOM 7842 N N . ALA A 1 1014 ? -27.272 46.375 23.897 1.00 86.00 1014 ALA A N 1
ATOM 7843 C CA . ALA A 1 1014 ? -26.419 47.497 24.301 1.00 86.00 1014 ALA A CA 1
ATOM 7844 C C . ALA A 1 1014 ? -26.475 48.721 23.351 1.00 86.00 1014 ALA A C 1
ATOM 7846 O O . ALA A 1 1014 ? -25.677 49.648 23.492 1.00 86.00 1014 ALA A O 1
ATOM 7847 N N . GLY A 1 1015 ? -27.397 48.749 22.381 1.00 89.06 1015 GLY A N 1
ATOM 7848 C CA . GLY A 1 1015 ? -27.592 49.880 21.466 1.00 89.06 1015 GLY A CA 1
ATOM 7849 C C . GLY A 1 1015 ? -26.573 49.994 20.324 1.00 89.06 1015 GLY A C 1
ATOM 7850 O O . GLY A 1 1015 ? -26.468 51.058 19.714 1.00 89.06 1015 GLY A O 1
ATOM 7851 N N . VAL A 1 1016 ? -25.821 48.930 20.020 1.00 93.38 1016 VAL A N 1
ATOM 7852 C CA . VAL A 1 1016 ? -24.887 48.872 18.883 1.00 93.38 1016 VAL A CA 1
ATOM 7853 C C . VAL A 1 1016 ? -25.568 48.210 17.684 1.00 93.38 1016 VAL A C 1
ATOM 7855 O O . VAL A 1 1016 ? -25.966 47.048 17.752 1.00 93.38 1016 VAL A O 1
ATOM 7858 N N . TRP A 1 1017 ? -25.674 48.936 16.570 1.00 95.56 1017 TRP A N 1
ATOM 7859 C CA . TRP A 1 1017 ? -26.332 48.466 15.348 1.00 95.56 1017 TRP A CA 1
ATOM 7860 C C . TRP A 1 1017 ? -25.452 47.451 14.602 1.00 95.56 1017 TRP A C 1
ATOM 7862 O O . TRP A 1 1017 ? -24.273 47.714 14.354 1.00 95.56 1017 TRP A O 1
ATOM 7872 N N . VAL A 1 1018 ? -25.990 46.283 14.243 1.00 97.12 1018 VAL A N 1
ATOM 7873 C CA . VAL A 1 1018 ? -25.211 45.191 13.637 1.00 97.12 1018 VAL A CA 1
ATOM 7874 C C . VAL A 1 1018 ? -25.460 45.133 12.133 1.00 97.12 1018 VAL A C 1
ATOM 7876 O O . VAL A 1 1018 ? -26.515 44.685 11.686 1.00 97.12 1018 VAL A O 1
ATOM 7879 N N . ILE A 1 1019 ? -24.463 45.520 11.338 1.00 96.75 1019 ILE A N 1
ATOM 7880 C CA . ILE A 1 1019 ? -24.568 45.575 9.873 1.00 96.75 1019 ILE A CA 1
ATOM 7881 C C . ILE A 1 1019 ? -23.704 44.482 9.254 1.00 96.75 1019 ILE A C 1
ATOM 7883 O O . ILE A 1 1019 ? -22.488 44.455 9.446 1.00 96.75 1019 ILE A O 1
ATOM 7887 N N . GLY A 1 1020 ? -24.326 43.586 8.493 1.00 95.69 1020 GLY A N 1
ATOM 7888 C CA . GLY A 1 1020 ? -23.631 42.524 7.774 1.00 95.69 1020 GLY A CA 1
ATOM 7889 C C . GLY A 1 1020 ? -23.212 42.923 6.360 1.00 95.69 1020 GLY A C 1
ATOM 7890 O O . GLY A 1 1020 ? -23.883 43.709 5.692 1.00 95.69 1020 GLY A O 1
ATOM 7891 N N . THR A 1 1021 ? -22.114 42.343 5.877 1.00 93.75 1021 THR A N 1
ATOM 7892 C CA . THR A 1 1021 ? -21.656 42.505 4.489 1.00 93.75 1021 THR A CA 1
ATOM 7893 C C . THR A 1 1021 ? -22.048 41.304 3.628 1.00 93.75 1021 THR A C 1
ATOM 7895 O O . THR A 1 1021 ? -21.724 40.160 3.945 1.00 93.75 1021 THR A O 1
ATOM 7898 N N . ALA A 1 1022 ? -22.764 41.553 2.529 1.00 91.25 1022 ALA A N 1
ATOM 7899 C CA . ALA A 1 1022 ? -23.205 40.518 1.594 1.00 91.25 1022 ALA A CA 1
ATOM 7900 C C . ALA A 1 1022 ? -23.298 41.081 0.167 1.00 91.25 1022 ALA A C 1
ATOM 7902 O O . ALA A 1 1022 ? -23.801 42.185 -0.024 1.00 91.25 1022 ALA A O 1
ATOM 7903 N N . GLY A 1 1023 ? -22.820 40.341 -0.841 1.00 85.62 1023 GLY A N 1
ATOM 7904 C CA . GLY A 1 1023 ? -22.799 40.816 -2.235 1.00 85.62 1023 GLY A CA 1
ATOM 7905 C C . GLY A 1 1023 ? -24.193 41.012 -2.846 1.00 85.62 1023 GLY A C 1
ATOM 7906 O O . GLY A 1 1023 ? -24.391 41.906 -3.665 1.00 85.62 1023 GLY A O 1
ATOM 7907 N N . ASP A 1 1024 ? -25.167 40.224 -2.390 1.00 86.38 1024 ASP A N 1
ATOM 7908 C CA . ASP A 1 1024 ? -26.571 40.248 -2.805 1.00 86.38 1024 ASP A CA 1
ATOM 7909 C C . ASP A 1 1024 ? -27.444 41.247 -2.018 1.00 86.38 1024 ASP A C 1
ATOM 7911 O O . ASP A 1 1024 ? -28.647 41.331 -2.254 1.00 86.38 1024 ASP A O 1
ATOM 7915 N N . ALA A 1 1025 ? -26.865 42.024 -1.095 1.00 88.94 1025 ALA A N 1
ATOM 7916 C CA . ALA A 1 1025 ? -27.596 43.048 -0.352 1.00 88.94 1025 ALA A CA 1
ATOM 7917 C C . ALA A 1 1025 ? -28.080 44.195 -1.258 1.00 88.94 1025 ALA A C 1
ATOM 7919 O O . ALA A 1 1025 ? -27.406 44.572 -2.219 1.00 88.94 1025 ALA A O 1
ATOM 7920 N N . GLU A 1 1026 ? -29.238 44.781 -0.939 1.00 86.81 1026 GLU A N 1
ATOM 7921 C CA . GLU A 1 1026 ? -29.871 45.821 -1.764 1.00 86.81 1026 GLU A CA 1
ATOM 7922 C C . GLU A 1 1026 ? -29.163 47.180 -1.668 1.00 86.81 1026 GLU A C 1
ATOM 7924 O O . GLU A 1 1026 ? -28.886 47.801 -2.698 1.00 86.81 1026 GLU A O 1
ATOM 7929 N N . ARG A 1 1027 ? -28.848 47.633 -0.445 1.00 91.56 1027 ARG A N 1
ATOM 7930 C CA . ARG A 1 1027 ? -28.210 48.935 -0.187 1.00 91.56 1027 ARG A CA 1
ATOM 7931 C C . ARG A 1 1027 ? -26.702 48.855 -0.370 1.00 91.56 1027 ARG A C 1
ATOM 7933 O O . ARG A 1 1027 ? -26.077 47.857 0.002 1.00 91.56 1027 ARG A O 1
ATOM 7940 N N . SER A 1 1028 ? -26.092 49.913 -0.903 1.00 92.75 1028 SER A N 1
ATOM 7941 C CA . SER A 1 1028 ? -24.636 49.997 -0.910 1.00 92.75 1028 SER A CA 1
ATOM 7942 C C . SER A 1 1028 ? -24.091 50.488 0.430 1.00 92.75 1028 SER A C 1
ATOM 7944 O O . SER A 1 1028 ? -24.776 51.144 1.218 1.00 92.75 1028 SER A O 1
ATOM 7946 N N . LEU A 1 1029 ? -22.806 50.223 0.645 1.00 93.69 1029 LEU A N 1
ATOM 7947 C CA . LEU A 1 1029 ? -21.993 50.820 1.699 1.00 93.69 1029 LEU A CA 1
ATOM 7948 C C . LEU A 1 1029 ? -22.135 52.357 1.777 1.00 93.69 1029 LEU A C 1
ATOM 7950 O O . LEU A 1 1029 ? -22.100 52.911 2.869 1.00 93.69 1029 LEU A O 1
ATOM 7954 N N . TYR A 1 1030 ? -22.320 53.042 0.644 1.00 92.06 1030 TYR A N 1
ATOM 7955 C CA . TYR A 1 1030 ? -22.432 54.505 0.588 1.00 92.06 1030 TYR A CA 1
ATOM 7956 C C . TYR A 1 1030 ? -23.836 55.029 0.932 1.00 92.06 1030 TYR A C 1
ATOM 7958 O O . TYR A 1 1030 ? -23.975 56.198 1.281 1.00 92.06 1030 TYR A O 1
ATOM 7966 N N . ASP A 1 1031 ? -24.855 54.165 0.872 1.00 90.00 1031 ASP A N 1
ATOM 7967 C CA . ASP A 1 1031 ? -26.245 54.467 1.256 1.00 90.00 1031 ASP A CA 1
ATOM 7968 C C . ASP A 1 1031 ? -26.537 54.090 2.723 1.00 90.00 1031 ASP A C 1
ATOM 7970 O O . ASP A 1 1031 ? -27.678 54.162 3.183 1.00 90.00 1031 ASP A O 1
ATOM 7974 N N . THR A 1 1032 ? -25.516 53.625 3.451 1.00 90.69 1032 THR A N 1
ATOM 7975 C CA . THR A 1 1032 ? -25.632 53.055 4.796 1.00 90.69 1032 THR A CA 1
ATOM 7976 C C . THR A 1 1032 ? -24.999 53.991 5.828 1.00 90.69 1032 THR A C 1
ATOM 7978 O O . THR A 1 1032 ? -23.853 54.415 5.673 1.00 90.69 1032 THR A O 1
ATOM 7981 N N . ALA A 1 1033 ? -25.744 54.308 6.891 1.00 89.75 1033 ALA A N 1
ATOM 7982 C CA . ALA A 1 1033 ? -25.277 55.160 7.984 1.00 89.75 1033 ALA A CA 1
ATOM 7983 C C . ALA A 1 1033 ? -24.368 54.377 8.948 1.00 89.75 1033 ALA A C 1
ATOM 7985 O O . ALA A 1 1033 ? -24.770 53.352 9.500 1.00 89.75 1033 ALA A O 1
ATOM 7986 N N . LEU A 1 1034 ? -23.140 54.865 9.133 1.00 92.75 1034 LEU A N 1
ATOM 7987 C CA . LEU A 1 1034 ? -22.059 54.259 9.926 1.00 92.75 1034 LEU A CA 1
ATOM 7988 C C . LEU A 1 1034 ? -21.485 55.231 10.982 1.00 92.75 1034 LEU A C 1
ATOM 7990 O O . LEU A 1 1034 ? -20.433 54.984 11.584 1.00 92.75 1034 LEU A O 1
ATOM 7994 N N . ASP A 1 1035 ? -22.159 56.358 11.190 1.00 88.88 1035 ASP A N 1
ATOM 7995 C CA . ASP A 1 1035 ? -21.823 57.414 12.142 1.00 88.88 1035 ASP A CA 1
ATOM 7996 C C . ASP A 1 1035 ? -22.167 57.043 13.594 1.00 88.88 1035 ASP A C 1
ATOM 7998 O O . ASP A 1 1035 ? -21.330 57.206 14.488 1.00 88.88 1035 ASP A O 1
ATOM 8002 N N . GLY A 1 1036 ? -23.360 56.486 13.816 1.00 88.56 1036 GLY A N 1
ATOM 8003 C CA . GLY A 1 1036 ? -23.809 55.946 15.102 1.00 88.56 1036 GLY A CA 1
ATOM 8004 C C . GLY A 1 1036 ? -23.075 54.663 15.537 1.00 88.56 1036 GLY A C 1
ATOM 8005 O O . GLY A 1 1036 ? -22.291 54.104 14.764 1.00 88.56 1036 GLY A O 1
ATOM 8006 N N . PRO A 1 1037 ? -23.295 54.179 16.779 1.00 93.06 1037 PRO A N 1
ATOM 8007 C CA . PRO A 1 1037 ? -22.663 52.966 17.307 1.00 93.06 1037 PRO A CA 1
ATOM 8008 C C . PRO A 1 1037 ? -22.916 51.743 16.411 1.00 93.06 1037 PRO A C 1
ATOM 8010 O O . PRO A 1 1037 ? -24.063 51.342 16.225 1.00 93.06 1037 PRO A O 1
ATOM 8013 N N . VAL A 1 1038 ? -21.854 51.141 15.864 1.00 95.69 1038 VAL A N 1
ATOM 8014 C CA . VAL A 1 1038 ? -21.963 50.110 14.819 1.00 95.69 1038 VAL A CA 1
ATOM 8015 C C . VAL A 1 1038 ? -20.980 48.951 15.007 1.00 95.69 1038 VAL A C 1
ATOM 8017 O O . VAL A 1 1038 ? -19.816 49.136 15.381 1.00 95.69 1038 VAL A O 1
ATOM 8020 N N . ALA A 1 1039 ? -21.453 47.745 14.699 1.00 96.94 1039 ALA A N 1
ATOM 8021 C CA . ALA A 1 1039 ? -20.669 46.526 14.580 1.00 96.94 1039 ALA A CA 1
ATOM 8022 C C . ALA A 1 1039 ? -20.758 45.997 13.139 1.00 96.94 1039 ALA A C 1
ATOM 8024 O O . ALA A 1 1039 ? -21.819 45.570 12.681 1.00 96.94 1039 ALA A O 1
ATOM 8025 N N . LEU A 1 1040 ? -19.633 46.038 12.423 1.00 97.31 1040 LEU A N 1
ATOM 8026 C CA . LEU A 1 1040 ? -19.522 45.621 11.026 1.00 97.31 1040 LEU A CA 1
ATOM 8027 C C . LEU A 1 1040 ? -19.179 44.133 10.945 1.00 97.31 1040 LEU A C 1
ATOM 8029 O O . LEU A 1 1040 ? -18.084 43.734 11.343 1.00 97.31 1040 LEU A O 1
ATOM 8033 N N . VAL A 1 1041 ? -20.089 43.316 10.414 1.00 97.00 1041 VAL A N 1
ATOM 8034 C CA . VAL A 1 1041 ? -19.904 41.864 10.290 1.00 97.00 1041 VAL A CA 1
ATOM 8035 C C . VAL A 1 1041 ? -19.361 41.498 8.909 1.00 97.00 1041 VAL A C 1
ATOM 8037 O O . VAL A 1 1041 ? -19.946 41.827 7.874 1.00 97.00 1041 VAL A O 1
ATOM 8040 N N . MET A 1 1042 ? -18.231 40.795 8.912 1.00 95.44 1042 MET A N 1
ATOM 8041 C CA . MET A 1 1042 ? -17.512 40.301 7.741 1.00 95.44 1042 MET A CA 1
ATOM 8042 C C . MET A 1 1042 ? -17.567 38.774 7.711 1.00 95.44 1042 MET A C 1
ATOM 8044 O O . MET A 1 1042 ? -17.288 38.119 8.718 1.00 95.44 1042 MET A O 1
ATOM 8048 N N . GLY A 1 1043 ? -17.928 38.213 6.559 1.00 90.44 1043 GLY A N 1
ATOM 8049 C CA . GLY A 1 1043 ? -17.966 36.768 6.341 1.00 90.44 1043 GLY A CA 1
ATOM 8050 C C . GLY A 1 1043 ? -16.606 36.144 6.022 1.00 90.44 1043 GLY A C 1
ATOM 8051 O O . GLY A 1 1043 ? -15.601 36.837 5.858 1.00 90.44 1043 GLY A O 1
ATOM 8052 N N . ALA A 1 1044 ? -16.591 34.821 5.876 1.00 85.19 1044 ALA A N 1
ATOM 8053 C CA . ALA A 1 1044 ? -15.473 34.096 5.290 1.00 85.19 1044 ALA A CA 1
ATOM 8054 C C . ALA A 1 1044 ? -15.406 34.330 3.771 1.00 85.19 1044 ALA A C 1
ATOM 8056 O O . ALA A 1 1044 ? -16.417 34.592 3.119 1.00 85.19 1044 ALA A O 1
ATOM 8057 N N . GLU A 1 1045 ? -14.217 34.188 3.187 1.00 76.31 1045 GLU A N 1
ATOM 8058 C CA . GLU A 1 1045 ? -14.062 34.191 1.729 1.00 76.31 1045 GLU A CA 1
ATOM 8059 C C . GLU A 1 1045 ? -14.708 32.929 1.130 1.00 76.31 1045 GLU A C 1
ATOM 8061 O O . GLU A 1 1045 ? -14.606 31.838 1.695 1.00 76.31 1045 GLU A O 1
ATOM 8066 N N . GLY A 1 1046 ? -15.430 33.084 0.017 1.00 73.25 1046 GLY A N 1
ATOM 8067 C CA . GLY A 1 1046 ? -16.237 32.021 -0.596 1.00 73.25 1046 GLY A CA 1
ATOM 8068 C C . GLY A 1 1046 ? -17.568 31.747 0.121 1.00 73.25 1046 GLY A C 1
ATOM 8069 O O . GLY A 1 1046 ? -18.622 31.922 -0.479 1.00 73.25 1046 GLY A O 1
ATOM 8070 N N . GLU A 1 1047 ? -17.549 31.339 1.396 1.00 74.94 1047 GLU A N 1
ATOM 8071 C CA . GLU A 1 1047 ? -18.783 30.980 2.134 1.00 74.94 1047 GLU A CA 1
ATOM 8072 C C . GLU A 1 1047 ? -19.624 32.190 2.592 1.00 74.94 1047 GLU A C 1
ATOM 8074 O O . GLU A 1 1047 ? -20.819 32.045 2.858 1.00 74.94 1047 GLU A O 1
ATOM 8079 N N . GLY A 1 1048 ? -19.028 33.381 2.709 1.00 84.62 1048 GLY A N 1
ATOM 8080 C CA . GLY A 1 1048 ? -19.694 34.571 3.237 1.00 84.62 1048 GLY A CA 1
ATOM 8081 C C . GLY A 1 1048 ? -19.990 34.487 4.741 1.00 84.62 1048 GLY A C 1
ATOM 8082 O O . GLY A 1 1048 ? -19.302 33.806 5.504 1.00 84.62 1048 GLY A O 1
ATOM 8083 N N . MET A 1 1049 ? -20.993 35.240 5.203 1.00 91.25 1049 MET A N 1
ATOM 8084 C CA . MET A 1 1049 ? -21.483 35.150 6.587 1.00 91.25 1049 MET A CA 1
ATOM 8085 C C . MET A 1 1049 ? -22.409 33.945 6.741 1.00 91.25 1049 MET A C 1
ATOM 8087 O O . MET A 1 1049 ? -23.268 33.699 5.890 1.00 91.25 1049 MET A O 1
ATOM 8091 N N . ARG A 1 1050 ? -22.324 33.234 7.869 1.00 89.75 1050 ARG A N 1
ATOM 8092 C CA . ARG A 1 1050 ? -23.204 32.086 8.125 1.00 89.75 1050 ARG A CA 1
ATOM 8093 C C . ARG A 1 1050 ? -24.648 32.548 8.248 1.00 89.75 1050 ARG A C 1
ATOM 8095 O O . ARG A 1 1050 ? -24.921 33.600 8.824 1.00 89.75 1050 ARG A O 1
ATOM 8102 N N . ARG A 1 1051 ? -25.580 31.708 7.786 1.00 88.75 1051 ARG A N 1
ATOM 8103 C CA . ARG A 1 1051 ? -27.025 31.990 7.777 1.00 88.75 1051 ARG A CA 1
ATOM 8104 C C . ARG A 1 1051 ? -27.529 32.618 9.084 1.00 88.75 1051 ARG A C 1
ATOM 8106 O O . ARG A 1 1051 ? -28.100 33.696 9.035 1.00 88.75 1051 ARG A O 1
ATOM 8113 N N . LEU A 1 1052 ? -27.261 31.999 10.237 1.00 88.00 1052 LEU A N 1
ATOM 8114 C CA . LEU A 1 1052 ? -27.733 32.505 11.534 1.00 88.00 1052 LEU A CA 1
ATOM 8115 C C . LEU A 1 1052 ? -27.106 33.862 11.913 1.00 88.00 1052 LEU A C 1
ATOM 8117 O O . LEU A 1 1052 ? -27.767 34.689 12.533 1.00 88.00 1052 LEU A O 1
ATOM 8121 N N . THR A 1 1053 ? -25.850 34.107 11.533 1.00 91.12 1053 THR A N 1
ATOM 8122 C CA . THR A 1 1053 ? -25.177 35.402 11.714 1.00 91.12 1053 THR A CA 1
ATOM 8123 C C . THR A 1 1053 ? -25.867 36.470 10.865 1.00 91.12 1053 THR A C 1
ATOM 8125 O O . THR A 1 1053 ? -26.281 37.498 11.394 1.00 91.12 1053 THR A O 1
ATOM 8128 N N . ARG A 1 1054 ? -26.084 36.175 9.575 1.00 93.06 1054 ARG A N 1
ATOM 8129 C CA . ARG A 1 1054 ? -26.783 37.036 8.606 1.00 93.06 1054 ARG A CA 1
ATOM 8130 C C . ARG A 1 1054 ? -28.238 37.322 9.008 1.00 93.06 1054 ARG A C 1
ATOM 8132 O O . ARG A 1 1054 ? -28.687 38.446 8.849 1.00 93.06 1054 ARG A O 1
ATOM 8139 N N . GLU A 1 1055 ? -28.945 36.339 9.567 1.00 91.44 1055 GLU A N 1
ATOM 8140 C CA . GLU A 1 1055 ? -30.303 36.475 10.128 1.00 91.44 1055 GLU A CA 1
ATOM 8141 C C . GLU A 1 1055 ? -30.344 37.242 11.468 1.00 91.44 1055 GLU A C 1
ATOM 8143 O O . GLU A 1 1055 ? -31.426 37.592 11.932 1.00 91.44 1055 GLU A O 1
ATOM 8148 N N . THR A 1 1056 ? -29.195 37.496 12.111 1.00 93.00 1056 THR A N 1
ATOM 8149 C CA . THR A 1 1056 ? -29.111 38.252 13.380 1.00 93.00 1056 THR A CA 1
ATOM 8150 C C . THR A 1 1056 ? -28.760 39.733 13.170 1.00 93.00 1056 THR A C 1
ATOM 8152 O O . THR A 1 1056 ? -29.055 40.555 14.044 1.00 93.00 1056 THR A O 1
ATOM 8155 N N . CYS A 1 1057 ? -28.151 40.090 12.034 1.00 95.31 1057 CYS A N 1
ATOM 8156 C CA . CYS A 1 1057 ? -27.880 41.477 11.646 1.00 95.31 1057 CYS A CA 1
ATOM 8157 C C . CYS A 1 1057 ? -29.174 42.314 11.589 1.00 95.31 1057 CYS A C 1
ATOM 8159 O O . CYS A 1 1057 ? -30.242 41.800 11.267 1.00 95.31 1057 CYS A O 1
ATOM 8161 N N . ASP A 1 1058 ? -29.079 43.602 11.915 1.00 94.19 1058 ASP A N 1
ATOM 8162 C CA . ASP A 1 1058 ? -30.160 44.579 11.730 1.00 94.19 1058 ASP A CA 1
ATOM 8163 C C . ASP A 1 1058 ? -30.325 44.978 10.264 1.00 94.19 1058 ASP A C 1
ATOM 8165 O O . ASP A 1 1058 ? -31.436 45.233 9.806 1.00 94.19 1058 ASP A O 1
ATOM 8169 N N . ASP A 1 1059 ? -29.211 45.022 9.532 1.00 93.44 1059 ASP A N 1
ATOM 8170 C CA . ASP A 1 1059 ? -29.176 45.430 8.133 1.00 93.44 1059 ASP A CA 1
ATOM 8171 C C . ASP A 1 1059 ? -28.076 44.698 7.355 1.00 93.44 1059 ASP A C 1
ATOM 8173 O O . ASP A 1 1059 ? -27.139 44.141 7.942 1.00 93.44 1059 ASP A O 1
ATOM 8177 N N . LEU A 1 1060 ? -28.174 44.724 6.025 1.00 95.31 1060 LEU A N 1
ATOM 8178 C CA . LEU A 1 1060 ? -27.185 44.147 5.115 1.00 95.31 1060 LEU A CA 1
ATOM 8179 C C . LEU A 1 1060 ? -26.793 45.165 4.042 1.00 95.31 1060 LEU A C 1
ATOM 8181 O O . LEU A 1 1060 ? -27.655 45.757 3.394 1.00 95.31 1060 LEU A O 1
ATOM 8185 N N . MET A 1 1061 ? -25.488 45.314 3.809 1.00 94.94 1061 MET A N 1
ATOM 8186 C CA . MET A 1 1061 ? -24.937 46.210 2.789 1.00 94.94 1061 MET A CA 1
ATOM 8187 C C . MET A 1 1061 ? -23.955 45.493 1.857 1.00 94.94 1061 MET A C 1
ATOM 8189 O O . MET A 1 1061 ? -23.226 44.585 2.273 1.00 94.94 1061 MET A O 1
ATOM 8193 N N . ARG A 1 1062 ? -23.894 45.943 0.599 1.00 93.88 1062 ARG A N 1
ATOM 8194 C CA . ARG A 1 1062 ? -22.887 45.509 -0.384 1.00 93.88 1062 ARG A CA 1
ATOM 8195 C C . ARG A 1 1062 ? -21.837 46.587 -0.630 1.00 93.88 1062 ARG A C 1
ATOM 8197 O O . ARG A 1 1062 ? -22.146 47.777 -0.675 1.00 93.88 1062 ARG A O 1
ATOM 8204 N N . ILE A 1 1063 ? -20.599 46.173 -0.881 1.00 92.94 1063 ILE A N 1
ATOM 8205 C CA . ILE A 1 1063 ? -19.593 47.044 -1.499 1.00 92.94 1063 ILE A CA 1
ATOM 8206 C C . ILE A 1 1063 ? -19.881 47.054 -3.012 1.00 92.94 1063 ILE A C 1
ATOM 8208 O O . ILE A 1 1063 ? -19.949 45.972 -3.597 1.00 92.94 1063 ILE A O 1
ATOM 8212 N N . PRO A 1 1064 ? -20.071 48.213 -3.673 1.00 88.75 1064 PRO A N 1
ATOM 8213 C CA . PRO A 1 1064 ? -20.237 48.254 -5.125 1.00 88.75 1064 PRO A CA 1
ATOM 8214 C C . PRO A 1 1064 ? -18.996 47.729 -5.854 1.00 88.75 1064 PRO A C 1
ATOM 8216 O O . PRO A 1 1064 ? -17.882 48.188 -5.606 1.00 88.75 1064 PRO A O 1
ATOM 8219 N N . MET A 1 1065 ? -19.190 46.785 -6.776 1.00 86.50 1065 MET A N 1
ATOM 8220 C CA . MET A 1 1065 ? -18.119 46.181 -7.572 1.00 86.50 1065 MET A CA 1
ATOM 8221 C C . MET A 1 1065 ? -18.426 46.318 -9.065 1.00 86.50 1065 MET A C 1
ATOM 8223 O O . MET A 1 1065 ? -19.558 46.125 -9.495 1.00 86.50 1065 MET A O 1
ATOM 8227 N N . MET A 1 1066 ? -17.397 46.658 -9.846 1.00 80.00 1066 MET A N 1
ATOM 8228 C CA . MET A 1 1066 ? -17.475 46.896 -11.299 1.00 80.00 1066 MET A CA 1
ATOM 8229 C C . MET A 1 1066 ? -16.763 45.806 -12.126 1.00 80.00 1066 MET A C 1
ATOM 8231 O O . MET A 1 1066 ? -16.648 45.931 -13.342 1.00 80.00 1066 MET A O 1
ATOM 8235 N N . GLY A 1 1067 ? -16.226 44.773 -11.467 1.00 73.56 1067 GLY A N 1
ATOM 8236 C CA . GLY A 1 1067 ? -15.477 43.672 -12.081 1.00 73.56 1067 GLY A CA 1
ATOM 8237 C C . GLY A 1 1067 ? -16.210 42.333 -11.981 1.00 73.56 1067 GLY A C 1
ATOM 8238 O O . GLY A 1 1067 ? -17.203 42.210 -11.273 1.00 73.56 1067 GLY A O 1
ATOM 8239 N N . SER A 1 1068 ? -15.687 41.310 -12.657 1.00 73.44 1068 SER A N 1
ATOM 8240 C CA . SER A 1 1068 ? -16.257 39.954 -12.735 1.00 73.44 1068 SER A CA 1
ATOM 8241 C C . SER A 1 1068 ? -15.934 39.041 -11.538 1.00 73.44 1068 SER A C 1
ATOM 8243 O O . SER A 1 1068 ? -15.962 37.821 -11.679 1.00 73.44 1068 SER A O 1
ATOM 8245 N N . VAL A 1 1069 ? -15.597 39.604 -10.373 1.00 74.19 1069 VAL A N 1
ATOM 8246 C CA . VAL A 1 1069 ? -15.228 38.846 -9.162 1.00 74.19 1069 VAL A CA 1
ATOM 8247 C C . VAL A 1 1069 ? -16.316 39.025 -8.105 1.00 74.19 1069 VAL A C 1
ATOM 8249 O O . VAL A 1 1069 ? -16.705 40.149 -7.802 1.00 74.19 1069 VAL A O 1
ATOM 8252 N N . GLU A 1 1070 ? -16.795 37.917 -7.539 1.00 69.25 1070 GLU A N 1
ATOM 8253 C CA . GLU A 1 1070 ? -18.004 37.876 -6.699 1.00 69.25 1070 GLU A CA 1
ATOM 8254 C C . GLU A 1 1070 ? -17.820 38.446 -5.278 1.00 69.25 1070 GLU A C 1
ATOM 8256 O O . GLU A 1 1070 ? -18.802 38.764 -4.609 1.00 69.25 1070 GLU A O 1
ATOM 8261 N N . SER A 1 1071 ? -16.578 38.603 -4.804 1.00 82.25 1071 SER A N 1
ATOM 8262 C CA . SER A 1 1071 ? -16.272 39.170 -3.482 1.00 82.25 1071 SER A CA 1
ATOM 8263 C C . SER A 1 1071 ? -14.852 39.734 -3.390 1.00 82.25 1071 SER A C 1
ATOM 8265 O O . SER A 1 1071 ? -13.937 39.233 -4.043 1.00 82.25 1071 SER A O 1
ATOM 8267 N N . LEU A 1 1072 ? -14.641 40.715 -2.507 1.00 86.56 1072 LEU A N 1
ATOM 8268 C CA . LEU A 1 1072 ? -13.305 41.148 -2.080 1.00 86.56 1072 LEU A CA 1
ATOM 8269 C C . LEU A 1 1072 ? -12.748 40.234 -0.975 1.00 86.56 1072 LEU A C 1
ATOM 8271 O O . LEU A 1 1072 ? -13.503 39.703 -0.165 1.00 86.56 1072 LEU A O 1
ATOM 8275 N N . ASN A 1 1073 ? -11.416 40.141 -0.888 1.00 91.12 1073 ASN A N 1
ATOM 8276 C CA . ASN A 1 1073 ? -10.717 39.580 0.273 1.00 91.12 1073 ASN A CA 1
ATOM 8277 C C . ASN A 1 1073 ? -11.199 40.253 1.575 1.00 91.12 1073 ASN A C 1
ATOM 8279 O O . ASN A 1 1073 ? -11.372 41.475 1.619 1.00 91.12 1073 ASN A O 1
ATOM 8283 N N . VAL A 1 1074 ? -11.378 39.477 2.646 1.00 92.56 1074 VAL A N 1
ATOM 8284 C CA . VAL A 1 1074 ? -12.054 39.922 3.874 1.00 92.56 1074 VAL A CA 1
ATOM 8285 C C . VAL A 1 1074 ? -11.323 41.068 4.573 1.00 92.56 1074 VAL A C 1
ATOM 8287 O O . VAL A 1 1074 ? -11.965 41.953 5.142 1.00 92.56 1074 VAL A O 1
ATOM 8290 N N . SER A 1 1075 ? -9.990 41.126 4.482 1.00 93.38 1075 SER A N 1
ATOM 8291 C CA . SER A 1 1075 ? -9.214 42.237 5.045 1.00 93.38 1075 SER A CA 1
ATOM 8292 C C . SER A 1 1075 ? -9.329 43.524 4.219 1.00 93.38 1075 SER A C 1
ATOM 8294 O O . SER A 1 1075 ? -9.360 44.619 4.785 1.00 93.38 1075 SER A O 1
ATOM 8296 N N . VAL A 1 1076 ? -9.496 43.404 2.897 1.00 93.50 1076 VAL A N 1
ATOM 8297 C CA . VAL A 1 1076 ? -9.772 44.534 1.996 1.00 93.50 1076 VAL A CA 1
ATOM 8298 C C . VAL A 1 1076 ? -11.200 45.043 2.203 1.00 93.50 1076 VAL A C 1
ATOM 8300 O O . VAL A 1 1076 ? -11.389 46.247 2.359 1.00 93.50 1076 VAL A O 1
ATOM 8303 N N . ALA A 1 1077 ? -12.189 44.147 2.293 1.00 93.25 1077 ALA A N 1
ATOM 8304 C CA . ALA A 1 1077 ? -13.576 44.491 2.613 1.00 93.25 1077 ALA A CA 1
ATOM 8305 C C . ALA A 1 1077 ? -13.691 45.177 3.987 1.00 93.25 1077 ALA A C 1
ATOM 8307 O O . ALA A 1 1077 ? -14.321 46.229 4.103 1.00 93.25 1077 ALA A O 1
ATOM 8308 N N . SER A 1 1078 ? -12.991 44.647 5.000 1.00 95.81 1078 SER A N 1
ATOM 8309 C CA . SER A 1 1078 ? -12.868 45.279 6.322 1.00 95.81 1078 SER A CA 1
ATOM 8310 C C . SER A 1 1078 ? -12.332 46.708 6.208 1.00 95.81 1078 SER A C 1
ATOM 8312 O O . SER A 1 1078 ? -12.880 47.614 6.829 1.00 95.81 1078 SER A O 1
ATOM 8314 N N . GLY A 1 1079 ? -11.295 46.925 5.389 1.00 95.19 1079 GLY A N 1
ATOM 8315 C CA . GLY A 1 1079 ? -10.714 48.246 5.141 1.00 95.19 1079 GLY A CA 1
ATOM 8316 C C . GLY A 1 1079 ? -11.689 49.219 4.493 1.00 95.19 1079 GLY A C 1
ATOM 8317 O O . GLY A 1 1079 ? -11.887 50.314 5.012 1.00 95.19 1079 GLY A O 1
ATOM 8318 N N . VAL A 1 1080 ? -12.330 48.816 3.398 1.00 95.56 1080 VAL A N 1
ATOM 8319 C CA . VAL A 1 1080 ? -13.278 49.666 2.663 1.00 95.56 1080 VAL A CA 1
ATOM 8320 C C . VAL A 1 1080 ? -14.445 50.100 3.562 1.00 95.56 1080 VAL A C 1
ATOM 8322 O O . VAL A 1 1080 ? -14.761 51.287 3.612 1.00 95.56 1080 VAL A O 1
ATOM 8325 N N . CYS A 1 1081 ? -15.027 49.183 4.342 1.00 96.00 1081 CYS A N 1
ATOM 8326 C CA . CYS A 1 1081 ? -16.152 49.503 5.225 1.00 96.00 1081 CYS A CA 1
ATOM 8327 C C . CYS A 1 1081 ? -15.743 50.307 6.475 1.00 96.00 1081 CYS A C 1
ATOM 8329 O O . CYS A 1 1081 ? -16.443 51.247 6.850 1.00 96.00 1081 CYS A O 1
ATOM 8331 N N . LEU A 1 1082 ? -14.607 49.987 7.113 1.00 96.19 1082 LEU A N 1
ATOM 8332 C CA . LEU A 1 1082 ? -14.137 50.732 8.291 1.00 96.19 1082 LEU A CA 1
ATOM 8333 C C . LEU A 1 1082 ? -13.706 52.160 7.939 1.00 96.19 1082 LEU A C 1
ATOM 8335 O O . LEU A 1 1082 ? -14.036 53.087 8.676 1.00 96.19 1082 LEU A O 1
ATOM 8339 N N . PHE A 1 1083 ? -13.016 52.374 6.814 1.00 95.50 1083 PHE A N 1
ATOM 8340 C CA . PHE A 1 1083 ? -12.624 53.727 6.409 1.00 95.50 1083 PHE A CA 1
ATOM 8341 C C . PHE A 1 1083 ? -13.806 54.579 5.928 1.00 95.50 1083 PHE A C 1
ATOM 8343 O O . PHE A 1 1083 ? -13.768 55.796 6.104 1.00 95.50 1083 PHE A O 1
ATOM 8350 N N . GLU A 1 1084 ? -14.882 53.974 5.416 1.00 94.81 1084 GLU A N 1
ATOM 8351 C CA . GLU A 1 1084 ? -16.137 54.693 5.168 1.00 94.81 1084 GLU A CA 1
ATOM 8352 C C . GLU A 1 1084 ? -16.821 55.115 6.481 1.00 94.81 1084 GLU A C 1
ATOM 8354 O O . GLU A 1 1084 ? -17.207 56.277 6.617 1.00 94.81 1084 GLU A O 1
ATOM 8359 N N . ALA A 1 1085 ? -16.873 54.241 7.496 1.00 93.12 1085 ALA A N 1
ATOM 8360 C CA . ALA A 1 1085 ? -17.347 54.622 8.831 1.00 93.12 1085 ALA A CA 1
ATOM 8361 C C . ALA A 1 1085 ? -16.524 55.785 9.420 1.00 93.12 1085 ALA A C 1
ATOM 8363 O O . ALA A 1 1085 ? -17.081 56.765 9.918 1.00 93.12 1085 ALA A O 1
ATOM 8364 N N . VAL A 1 1086 ? -15.192 55.731 9.297 1.00 91.94 1086 VAL A N 1
ATOM 8365 C CA . VAL A 1 1086 ? -14.287 56.825 9.693 1.00 91.94 1086 VAL A CA 1
ATOM 8366 C C . VAL A 1 1086 ? -14.565 58.109 8.901 1.00 91.94 1086 VAL A C 1
ATOM 8368 O O . VAL A 1 1086 ? -14.564 59.190 9.492 1.00 91.94 1086 VAL A O 1
ATOM 8371 N N . ARG A 1 1087 ? -14.847 58.025 7.592 1.00 92.94 1087 ARG A N 1
ATOM 8372 C CA . ARG A 1 1087 ? -15.200 59.186 6.755 1.00 92.94 1087 ARG A CA 1
ATOM 8373 C C . ARG A 1 1087 ? -16.467 59.870 7.265 1.00 92.94 1087 ARG A C 1
ATOM 8375 O O . ARG A 1 1087 ? -16.437 61.076 7.500 1.00 92.94 1087 ARG A O 1
ATOM 8382 N N . GLN A 1 1088 ? -17.549 59.117 7.468 1.00 91.56 1088 GLN A N 1
ATOM 8383 C CA . GLN A 1 1088 ? -18.824 59.658 7.954 1.00 91.56 1088 GLN A CA 1
ATOM 8384 C C . GLN A 1 1088 ? -18.659 60.299 9.346 1.00 91.56 1088 GLN A C 1
ATOM 8386 O O . GLN A 1 1088 ? -19.008 61.464 9.547 1.00 91.56 1088 GLN A O 1
ATOM 8391 N N . ARG A 1 1089 ? -17.999 59.596 10.276 1.00 88.00 1089 ARG A N 1
ATOM 8392 C CA . ARG A 1 1089 ? -17.740 60.067 11.650 1.00 88.00 1089 ARG A CA 1
ATOM 8393 C C . ARG A 1 1089 ? -16.845 61.307 11.727 1.00 88.00 1089 ARG A C 1
ATOM 8395 O O . ARG A 1 1089 ? -17.021 62.124 12.627 1.00 88.00 1089 ARG A O 1
ATOM 8402 N N . ASN A 1 1090 ? -15.895 61.468 10.805 1.00 80.62 1090 ASN A N 1
ATOM 8403 C CA . ASN A 1 1090 ? -15.009 62.636 10.771 1.00 80.62 1090 ASN A CA 1
ATOM 8404 C C . ASN A 1 1090 ? -15.625 63.855 10.068 1.00 80.62 1090 ASN A C 1
ATOM 8406 O O . ASN A 1 1090 ? -15.187 64.973 10.333 1.00 80.62 1090 ASN A O 1
ATOM 8410 N N . ILE A 1 1091 ? -16.642 63.678 9.218 1.00 63.56 1091 ILE A N 1
ATOM 8411 C CA . ILE A 1 1091 ? -17.424 64.801 8.676 1.00 63.56 1091 ILE A CA 1
ATOM 8412 C C . ILE A 1 1091 ? -18.235 65.458 9.801 1.00 63.56 1091 ILE A C 1
ATOM 8414 O O . ILE A 1 1091 ? -18.185 66.674 9.955 1.00 63.56 1091 ILE A O 1
ATOM 8418 N N . ILE A 1 1092 ? -18.871 64.652 10.657 1.00 57.34 1092 ILE A N 1
ATOM 8419 C CA . ILE A 1 1092 ? -19.684 65.111 11.801 1.00 57.34 1092 ILE A CA 1
ATOM 8420 C C . ILE A 1 1092 ? -18.837 65.766 12.915 1.00 57.34 1092 ILE A C 1
ATOM 8422 O O . ILE A 1 1092 ? -19.365 66.499 13.741 1.00 57.34 1092 ILE A O 1
ATOM 8426 N N . LYS A 1 1093 ? -17.513 65.554 12.933 1.00 54.59 1093 LYS A N 1
ATOM 8427 C CA . LYS A 1 1093 ? -16.574 66.241 13.847 1.00 54.59 1093 LYS A CA 1
ATOM 8428 C C . LYS A 1 1093 ? -15.995 67.555 13.303 1.00 54.59 1093 LYS A C 1
ATOM 8430 O O . LYS A 1 1093 ? -15.248 68.213 14.021 1.00 54.59 1093 LYS A O 1
ATOM 8435 N N . ASN A 1 1094 ? -16.284 67.904 12.048 1.00 44.12 1094 ASN A N 1
ATOM 8436 C CA . ASN A 1 1094 ? -15.807 69.122 11.379 1.00 44.12 1094 ASN A CA 1
ATOM 8437 C C . ASN A 1 1094 ? -16.976 70.002 10.878 1.00 44.12 1094 ASN A C 1
ATOM 8439 O O . ASN A 1 1094 ? -16.796 70.807 9.961 1.00 44.12 1094 ASN A O 1
ATOM 8443 N N . GLN A 1 1095 ? -18.158 69.827 11.476 1.00 38.41 1095 GLN A N 1
ATOM 8444 C CA . GLN A 1 1095 ? -19.337 70.693 11.382 1.00 38.41 1095 GLN A CA 1
ATOM 8445 C C . GLN A 1 1095 ? -19.719 71.165 12.790 1.00 38.41 1095 GLN A C 1
ATOM 8447 O O . GLN A 1 1095 ? -20.257 72.288 12.877 1.00 38.41 1095 GLN A O 1
#

Radius of gyration: 39.7 Å; chains: 1; bounding box: 140×118×109 Å

Sequence (1095 aa):
MAPMRVDPAPAAPGPARSVGRAVTKRCIAHPRSNAFTTTIIDKALSKYPYPIPSREEILGVLRTTEQPLAGNDIAEALAIKRQEHEGFFKRLGAMERDGQIRLDKRGYYQLAHPSDFVAGRVQGHRDGYGFLIRDDAGDDLFVSNAEMQKVMHNDRVLARVTGYDRRGRPEAHIVEVTERANKRVIGRLLNENGAWIVAPEDKRIGHDILVTQTGKVKPKSGQVVSIELTDFPSRHSQPVGKIVEVLGDIDDPGMEIEIAVRKYGVPHRFSDAALAQAAELPDEVRAADSRQRVDLCDVPLVTIDGEDARDFDDAVYCEPIRIGRQNGFRLLVAIADVSHYVADGDALDHDALERSTSVYFPRRVIPMLPEKLSNGLCSLNPDVDRCTLVCDMVINARGDIKAYQFYPAVMHSAARLTYTEVAAILSNTKGPEAARRAALLTHLQNLYGVFKMLLLAREKRGAIDFDTTETYIVCNAQGKIEQILPRQQCMLAANVCAADFLKRNKHPGLYRVHAGPTEEKLANLRAFLRGFGLTLGGGDKPHASDYAALMKPVRDRPDATMLQTMLLRSMQQAVYSPDNIGHFGLAYETYAHFTSPIRRYPDLLTHRAIRAVLAGKKYQPHVSGDVELNTSLAPHARVPKRDDGRPRGRSQDAIWEELGLHCSANERRADEASRDVEAWLKCYFMRDKLGEEYGGMISGVTPFGIFVQLDSLFIEGLVHVTELGADYFQYDEIKNELRGERTGIRFRLSERVRVQVSRVDLDARKIDFRLVREASAKPTARATTRSVPVTGAVADEVNDRGPHVRPLAASDGGPRGKKAAPAPSAHIKEAHATRAAAKQRPSAGAGANGRVLYGFHAVTARLRHDASSIEEILYDPTRRDRRMHDFLQAAQSSGVRLIAAEDARLHGLAGTHRHQGVVARATDLPLAQNLVELLDALPGPALLLVLDGVTDPHNLGACLRVADVAGAHAVIAPRDRAVGLNSTAIKVASGAAETVPYITVTNLARTLRELKDAGVWVIGTAGDAERSLYDTALDGPVALVMGAEGEGMRRLTRETCDDLMRIPMMGSVESLNVSVASGVCLFEAVRQRNIIKNQ

Secondary structure (DSSP, 8-state):
---------------------------------PPP------SSS-SSSS----HHHHHHHHHH-SS-EEHHHHHHHTT--TTTHHHHHHHHHHHHHTTSEEE-TTSEEEES-SS-EEEEEEEE-TTS-EEEEETTSPPPEEE-HHHHTT--TT-EEEEEEEEE-TTSPEEEEEEEEEE---SEEEEEEEEETTEEEEEESSTT----EEEEE-TT--PPTT-EEEEEEEE--BTTB--EEEEEEEEE-TTSTTHHHHHHHHHTT---SPPHHHHHHHHHS-SS--TTTTTTSEEETTS--EEEE-TT-----EEEEEEEEEETTEEEEEEEEEEE-HHHHS-TTSHHHHHHHHH-B-EEETTEEE-SS-HIIIIIISS--BTSEEEEEEEEEEEETTS-EEEEEEEEEEEEBSEEEEHHHHHHHHH-TTSHHHHHTTTTHHHHHHHHHHHHHHHHHHHHTT------------B-TT--B----PPPSHHHHHHHHHHHHHHHTT----EEEBPPPPHHHHHHHHHHHHTTT----STTS--HHHHHHHHHHHHTSTTHHHHHHHHHHTSPPPEEESS---BGGGTBSS----S-TTTBHHHHHHHHHHHHHHTT--------TTS-------GGGSPPPP------S--HHHHHHHHHHHHHHHHHHHHHHHHHHHHHHHHHHHHTTTT-EEEEEEEEEETTEEEEEETTT--EEEEEHHHH-SS-EEEETTTTEEEETTT--EEETT-EEEEEEEEEETTTTEEEEEE--PPPPP-----------------------------------------------------------------------PEEEESHHHHHHHHHHHGGGEEEEEE-TT---HHHHHHHHHHHHTT--EEE--HHHHHHHHTSGGGTTEEEEEPPP----SHHHHHHT-SSS-EEEEESS---HHHHHHHHHHHHHHT-SEEEEESSSS--S-HHHHHHHTTGGGTS-EEEES-HHHHHHHHHHTT-EEEEE-TT-SEEGGGS--SSSEEEEE-BTTTBS-HHHHTT-SEEEE----SS-S---HHHHHHHHHHHHHHHHHHTT--